Protein 5J98 (pdb70)

CATH classification: 2.60.120.20

Radius of gyration: 30.71 Å; Cα contacts (8 Å, |Δi|>4): 2335; chains: 3; bounding box: 69×104×87 Å

Foldseek 3Di:
DPVPDDPPDDDPDDDDDDCQQCCNPDVDHDDDLQVVLFDKDFQDKDFDAPVQADPDCQQWFFKWAWAFQLGFDDDDDPVCPCCLQVNGDSRNQVLQQFWWKAWWKKKKKAKPQDQFKKKKFFFQLFGDLHRDMDGHPRDDPVRGDDDPPTDMDIGGVVVPRMDIDIQTADAPDDTATHPDDSPDDPCVVNSGGRHTRGIMTMTTDDDDHGDRSGMMIIMMMGTDPGMDRDGGDHHDDDDDSCVRDDCVVVDD/DPDPPPDDWDWDDAQHDIDTFDDDAWEWEQDDDDDDDCLCVVDVFDWDDDRSQFQDKAWFDKFKDFLVQFDQLRWSDKDQPPVCRLQVDADPVLFGAQPPRSNSNVLLFFFWKDFKKKKKKFWDADQFKWFKKKKFWDFLLLPDPCSVVCSHVVNRVPGIITMATNNRRHMYMYIYGQDDPDSIFGSAFDDADDPPDGDTDDGRRRTIITMHTNTRIGGDPDDPTDRMIMMIMIMGTDGMIGHHGHHSVPGGHDNDDDDD/DDDDDVPDDDDDDDDDADDPPDDDDDDHDDDDPDPDPDPDDDDDDPVDDDDPVPLQSQQQDKDWWAKDKAFQPPPPQQDFWHWDDKFFDDQQGPQVGFDWDDDAQFDIDTRTGRSNQVQLQFFWKFAWKKKKKFKQDAQQKKFKKKKAKFFQDGDCPVPIPVVRVVHDIDMDIPRRDGMDIDTDGTDDPDDIDGAAFHAPPRPSHDGGGIMMTMGTHGGMDGDPVGHRMMMMIIMMGGDPTIDGDGGDDRSDDDVPPRHDDADPVQKKWFDPPLDQWWWFFACVQVHGFFIFIASDDPHPRATFIDDGDPVADQLWWKFWNDDWFKDWWWAPQDPPDRQTGDTDIAIWTIWAWDDDPPTITIATFGPDPSSVVLRSVLSVCVVVVHDSVVSVRSTITGDDMGDTTPIMIMIGIDHDD

Structure (mmCIF, N/CA/C/O backbone):
data_5J98
#
_entry.id   5J98
#
_cell.length_a   340.042
_cell.length_b   396.848
_cell.length_c   431.697
_cell.angle_alpha   90.00
_cell.angle_beta   90.00
_cell.angle_gamma   90.00
#
_symmetry.space_group_name_H-M   'I 2 2 2'
#
loop_
_entity.id
_entity.type
_entity.pdbx_description
1 polymer VP1
2 polymer VP2
3 polymer VP3
4 water water
#
loop_
_atom_site.group_PDB
_atom_site.id
_atom_site.type_symbol
_atom_site.label_atom_id
_atom_site.label_alt_id
_atom_site.label_comp_id
_atom_site.label_asym_id
_atom_site.label_entity_id
_atom_site.label_seq_id
_atom_site.pdbx_PDB_ins_code
_atom_site.Cartn_x
_atom_site.Cartn_y
_atom_site.Cartn_z
_atom_site.occupancy
_atom_site.B_iso_or_equiv
_atom_site.auth_seq_id
_atom_site.auth_comp_id
_atom_site.auth_asym_id
_atom_site.auth_atom_id
_atom_site.pdbx_PDB_model_num
ATOM 1 N N . MET A 1 1 ? 85.548 53.066 -67.865 1.00 24.39 1 MET A N 1
ATOM 2 C CA . MET A 1 1 ? 86.988 52.841 -67.885 1.00 24.63 1 MET A CA 1
ATOM 3 C C . MET A 1 1 ? 87.515 52.905 -69.315 1.00 23.37 1 MET A C 1
ATOM 4 O O . MET A 1 1 ? 87.147 52.088 -70.162 1.00 24.38 1 MET A O 1
ATOM 9 N N . GLU A 1 2 ? 88.386 53.880 -69.559 1.00 21.36 2 GLU A N 1
ATOM 10 C CA . GLU A 1 2 ? 88.745 54.308 -70.909 1.00 19.70 2 GLU A CA 1
ATOM 11 C C . GLU A 1 2 ? 89.257 53.205 -71.836 1.00 18.46 2 GLU A C 1
ATOM 12 O O . GLU A 1 2 ? 88.937 53.204 -73.024 1.00 19.63 2 GLU A O 1
ATOM 18 N N . ARG A 1 3 ? 90.042 52.274 -71.306 1.00 17.11 3 ARG A N 1
ATOM 19 C CA . ARG A 1 3 ? 90.655 51.239 -72.136 1.00 15.39 3 ARG A CA 1
ATOM 20 C C . ARG A 1 3 ? 89.604 50.415 -72.884 1.00 15.08 3 ARG A C 1
ATOM 21 O O . ARG A 1 3 ? 89.860 49.915 -73.982 1.00 16.32 3 ARG A O 1
ATOM 29 N N . THR A 1 4 ? 88.429 50.267 -72.278 1.00 14.74 4 THR A N 1
ATOM 30 C CA . THR A 1 4 ? 87.343 49.506 -72.886 1.00 13.58 4 THR A CA 1
ATOM 31 C C . THR A 1 4 ? 86.126 50.382 -73.172 1.00 14.28 4 THR A C 1
ATOM 32 O O . THR A 1 4 ? 85.028 49.877 -73.376 1.00 14.75 4 THR A O 1
ATOM 36 N N . PHE A 1 5 ? 86.328 51.693 -73.158 1.00 14.48 5 PHE A N 1
ATOM 37 C CA . PHE A 1 5 ? 85.244 52.655 -73.336 1.00 13.39 5 PHE A CA 1
ATOM 38 C C . PHE A 1 5 ? 84.690 52.655 -74.763 1.00 14.19 5 PHE A C 1
ATOM 39 O O . PHE A 1 5 ? 85.415 52.943 -75.713 1.00 15.38 5 PHE A O 1
ATOM 47 N N . THR A 1 6 ? 83.404 52.341 -74.913 1.00 14.19 6 THR A N 1
ATOM 48 C CA . THR A 1 6 ? 82.778 52.327 -76.236 1.00 13.25 6 THR A CA 1
ATOM 49 C C . THR A 1 6 ? 81.477 53.129 -76.268 1.00 13.08 6 THR A C 1
ATOM 50 O O . THR A 1 6 ? 80.396 52.585 -76.046 1.00 13.43 6 THR A O 1
ATOM 54 N N . PRO A 1 7 ? 81.584 54.434 -76.546 1.00 12.66 7 PRO A N 1
ATOM 55 C CA . PRO A 1 7 ? 80.456 55.367 -76.588 1.00 12.88 7 PRO A CA 1
ATOM 56 C C . PRO A 1 7 ? 79.749 55.376 -77.942 1.00 13.91 7 PRO A C 1
ATOM 57 O O . PRO A 1 7 ? 80.378 55.047 -78.951 1.00 15.02 7 PRO A O 1
ATOM 61 N N . ASN A 1 8 ? 78.468 55.737 -77.952 1.00 14.05 8 ASN A N 1
ATOM 62 C CA . ASN A 1 8 ? 77.689 55.876 -79.185 1.00 13.58 8 ASN A CA 1
ATOM 63 C C . ASN A 1 8 ? 77.808 54.687 -80.134 1.00 14.07 8 ASN A C 1
ATOM 64 O O . ASN A 1 8 ? 78.192 54.846 -81.293 1.00 15.18 8 ASN A O 1
ATOM 69 N N . VAL A 1 9 ? 77.484 53.497 -79.639 1.00 15.12 9 VAL A N 1
ATOM 70 C CA . VAL A 1 9 ? 77.604 52.284 -80.438 1.00 15.11 9 VAL A CA 1
ATOM 71 C C . VAL A 1 9 ? 76.632 52.284 -81.611 1.00 16.03 9 VAL A C 1
ATOM 72 O O . VAL A 1 9 ? 75.456 52.617 -81.465 1.00 16.66 9 VAL A O 1
ATOM 76 N N . MET A 1 10 ? 77.140 51.909 -82.781 1.00 15.87 10 MET A N 1
ATOM 77 C CA . MET A 1 10 ? 76.313 51.755 -83.965 1.00 14.69 10 MET A CA 1
ATOM 78 C C . MET A 1 10 ? 76.533 50.368 -84.555 1.00 15.01 10 MET A C 1
ATOM 79 O O . MET A 1 10 ? 77.553 50.108 -85.199 1.00 15.61 10 MET A O 1
ATOM 84 N N . GLN A 1 11 ? 75.572 49.481 -84.320 1.00 15.15 11 GLN A N 1
ATOM 85 C CA . GLN A 1 11 ? 75.711 48.073 -84.664 1.00 14.93 11 GLN A CA 1
ATOM 86 C C . GLN A 1 11 ? 74.596 47.608 -85.602 1.00 15.57 11 GLN A C 1
ATOM 87 O O . GLN A 1 11 ? 73.456 47.426 -85.178 1.00 16.14 11 GLN A O 1
ATOM 93 N N . PRO A 1 12 ? 74.934 47.407 -86.885 1.00 15.36 12 PRO A N 1
ATOM 94 C CA . PRO A 1 12 ? 73.973 47.067 -87.941 1.00 15.02 12 PRO A CA 1
ATOM 95 C C . PRO A 1 12 ? 73.331 45.691 -87.790 1.00 16.15 12 PRO A C 1
ATOM 96 O O . PRO A 1 12 ? 72.167 45.527 -88.153 1.00 17.47 12 PRO A O 1
ATOM 100 N N . THR A 1 13 ? 74.075 44.721 -87.268 1.00 16.65 13 THR A N 1
ATOM 101 C CA . THR A 1 13 ? 73.569 43.355 -87.143 1.00 16.97 13 THR A CA 1
ATOM 102 C C . THR A 1 13 ? 73.654 42.867 -85.703 1.00 16.87 13 THR A C 1
ATOM 103 O O . THR A 1 13 ? 74.366 43.457 -84.893 1.00 18.94 13 THR A O 1
ATOM 107 N N . PRO A 1 14 ? 72.920 41.787 -85.373 1.00 15.88 14 PRO A N 1
ATOM 108 C CA . PRO A 1 14 ? 73.123 41.178 -84.054 1.00 15.31 14 PRO A CA 1
ATOM 109 C C . PRO A 1 14 ? 74.493 40.517 -83.945 1.00 14.94 14 PRO A C 1
ATOM 110 O O . PRO A 1 14 ? 75.204 40.415 -84.945 1.00 16.06 14 PRO A O 1
ATOM 114 N N . LEU A 1 15 ? 74.857 40.080 -82.745 1.00 13.73 15 LEU A N 1
ATOM 115 C CA . LEU A 1 15 ? 76.137 39.411 -82.540 1.00 12.65 15 LEU A CA 1
ATOM 116 C C . LEU A 1 15 ? 76.170 38.037 -83.195 1.00 13.36 15 LEU A C 1
ATOM 117 O O . LEU A 1 15 ? 75.133 37.476 -83.554 1.00 13.91 15 LEU A O 1
ATOM 122 N N . LEU A 1 16 ? 77.376 37.500 -83.338 1.00 13.15 16 LEU A N 1
ATOM 123 C CA . LEU A 1 16 ? 77.571 36.186 -83.930 1.00 12.86 16 LEU A CA 1
ATOM 124 C C . LEU A 1 16 ? 77.430 35.129 -82.841 1.00 13.85 16 LEU A C 1
ATOM 125 O O . LEU A 1 16 ? 78.047 35.248 -81.783 1.00 15.28 16 LEU A O 1
ATOM 130 N N . PRO A 1 17 ? 76.602 34.102 -83.091 1.00 13.69 17 PRO A N 1
ATOM 131 C CA . PRO A 1 17 ? 76.384 33.024 -82.119 1.00 13.36 17 PRO A CA 1
ATOM 132 C C . PRO A 1 17 ? 77.691 32.353 -81.709 1.00 14.91 17 PRO A C 1
ATOM 133 O O . PRO A 1 17 ? 78.596 32.238 -82.531 1.00 16.76 17 PRO A O 1
ATOM 137 N N . THR A 1 18 ? 77.784 31.928 -80.453 1.00 15.44 18 THR A N 1
ATOM 138 C CA . THR A 1 18 ? 79.044 31.433 -79.904 1.00 15.76 18 THR A CA 1
ATOM 139 C C . THR A 1 18 ? 79.383 30.001 -80.319 1.00 16.58 18 THR A C 1
ATOM 140 O O . THR A 1 18 ? 78.517 29.235 -80.741 1.00 16.77 18 THR A O 1
ATOM 144 N N . THR A 1 19 ? 80.663 29.656 -80.198 1.00 16.75 19 THR A N 1
ATOM 145 C CA . THR A 1 19 ? 81.121 28.280 -80.346 1.00 16.67 19 THR A CA 1
ATOM 146 C C . THR A 1 19 ? 81.846 27.828 -79.085 1.00 17.92 19 THR A C 1
ATOM 147 O O . THR A 1 19 ? 82.512 26.794 -79.087 1.00 19.16 19 THR A O 1
ATOM 151 N N . ASN A 1 20 ? 81.717 28.618 -78.020 1.00 18.32 20 ASN A N 1
ATOM 152 C CA . ASN A 1 20 ? 82.415 28.365 -76.759 1.00 18.33 20 ASN A CA 1
ATOM 153 C C . ASN A 1 20 ? 83.919 28.271 -76.948 1.00 18.62 20 ASN A C 1
ATOM 154 O O . ASN A 1 20 ? 84.550 27.313 -76.496 1.00 19.61 20 ASN A O 1
ATOM 159 N N . ASP A 1 21 ? 84.481 29.267 -77.627 1.00 18.57 21 ASP A N 1
ATOM 160 C CA . ASP A 1 21 ? 85.922 29.365 -77.851 1.00 17.85 21 ASP A CA 1
ATOM 161 C C . ASP A 1 21 ? 86.459 28.149 -78.599 1.00 16.81 21 ASP A C 1
ATOM 162 O O . ASP A 1 21 ? 87.558 27.666 -78.320 1.00 17.82 21 ASP A O 1
ATOM 167 N N . GLY A 1 22 ? 85.668 27.656 -79.549 1.00 16.55 22 GLY A N 1
ATOM 168 C CA . GLY A 1 22 ? 86.095 26.570 -80.411 1.00 15.34 22 GLY A CA 1
ATOM 169 C C . GLY A 1 22 ? 85.618 25.193 -79.996 1.00 14.57 22 GLY A C 1
ATOM 170 O O . GLY A 1 22 ? 85.843 24.218 -80.710 1.00 14.96 22 GLY A O 1
ATOM 171 N N . ARG A 1 23 ? 84.957 25.112 -78.846 1.00 14.52 23 ARG A N 1
ATOM 172 C CA . ARG A 1 23 ? 84.548 23.828 -78.286 1.00 14.19 23 ARG A CA 1
ATOM 173 C C . ARG A 1 23 ? 83.419 23.172 -79.085 1.00 14.44 23 ARG A C 1
ATOM 174 O O . ARG A 1 23 ? 83.216 21.960 -79.006 1.00 15.49 23 ARG A O 1
ATOM 182 N N . VAL A 1 24 ? 82.686 23.966 -79.857 1.00 13.97 24 VAL A N 1
ATOM 183 C CA . VAL A 1 24 ? 81.579 23.428 -80.638 1.00 12.79 24 VAL A CA 1
ATOM 184 C C . VAL A 1 24 ? 82.077 22.763 -81.922 1.00 13.70 24 VAL A C 1
ATOM 185 O O . VAL A 1 24 ? 81.639 21.666 -82.272 1.00 14.80 24 VAL A O 1
ATOM 189 N N . THR A 1 25 ? 83.013 23.417 -82.601 1.00 14.02 25 THR A N 1
ATOM 190 C CA . THR A 1 25 ? 83.522 22.917 -83.876 1.00 13.37 25 THR A CA 1
ATOM 191 C C . THR A 1 25 ? 84.704 21.967 -83.696 1.00 13.94 25 THR A C 1
ATOM 192 O O . THR A 1 25 ? 84.712 20.863 -84.239 1.00 15.58 25 THR A O 1
ATOM 196 N N . PHE A 1 26 ? 85.699 22.400 -82.931 1.00 13.87 26 PHE A N 1
ATOM 197 C CA . PHE A 1 26 ? 86.780 21.515 -82.522 1.00 13.49 26 PHE A CA 1
ATOM 198 C C . PHE A 1 26 ? 86.434 21.021 -81.125 1.00 14.79 26 PHE A C 1
ATOM 199 O O . PHE A 1 26 ? 85.507 21.535 -80.504 1.00 19.23 26 PHE A O 1
ATOM 207 N N . GLY A 1 27 ? 87.147 20.023 -80.625 1.00 13.62 27 GLY A N 1
ATOM 208 C CA . GLY A 1 27 ? 86.769 19.443 -79.347 1.00 13.23 27 GLY A CA 1
ATOM 209 C C . GLY A 1 27 ? 87.273 20.152 -78.103 1.00 12.77 27 GLY A C 1
ATOM 210 O O . GLY A 1 27 ? 87.109 19.653 -76.989 1.00 12.73 27 GLY A O 1
ATOM 211 N N . GLU A 1 28 ? 87.875 21.320 -78.273 1.00 12.38 28 GLU A N 1
ATOM 212 C CA . GLU A 1 28 ? 88.541 21.979 -77.158 1.00 12.40 28 GLU A CA 1
ATOM 213 C C . GLU A 1 28 ? 88.362 23.490 -77.173 1.00 12.54 28 GLU A C 1
ATOM 214 O O . GLU A 1 28 ? 88.010 24.079 -78.195 1.00 13.36 28 GLU A O 1
ATOM 220 N N . ALA A 1 29 ? 88.604 24.109 -76.020 1.00 12.88 29 ALA A N 1
ATOM 221 C CA . ALA A 1 29 ? 88.373 25.536 -75.852 1.00 12.64 29 ALA A CA 1
ATOM 222 C C . ALA A 1 29 ? 89.677 26.322 -75.877 1.00 13.34 29 ALA A C 1
ATOM 223 O O . ALA A 1 29 ? 90.738 25.807 -75.526 1.00 14.73 29 ALA A O 1
ATOM 225 N N . PHE A 1 30 ? 89.584 27.572 -76.314 1.00 13.35 30 PHE A N 1
ATOM 226 C CA . PHE A 1 30 ? 90.745 28.441 -76.424 1.00 12.77 30 PHE A CA 1
ATOM 227 C C . PHE A 1 30 ? 90.381 29.831 -75.922 1.00 14.27 30 PHE A C 1
ATOM 228 O O . PHE A 1 30 ? 89.990 30.704 -76.698 1.00 15.26 30 PHE A O 1
ATOM 236 N N . ASN A 1 31 ? 90.501 30.027 -74.616 1.00 14.74 31 ASN A N 1
ATOM 237 C CA . ASN A 1 31 ? 89.999 31.235 -73.984 1.00 15.94 31 ASN A CA 1
ATOM 238 C C . ASN A 1 31 ? 91.020 31.931 -73.097 1.00 16.38 31 ASN A C 1
ATOM 239 O O . ASN A 1 31 ? 90.807 33.063 -72.665 1.00 17.50 31 ASN A O 1
ATOM 244 N N . ASP A 1 32 ? 92.126 31.249 -72.819 1.00 16.31 32 ASP A N 1
ATOM 245 C CA . ASP A 1 32 ? 93.111 31.764 -71.879 1.00 16.42 32 ASP A CA 1
ATOM 246 C C . ASP A 1 32 ? 94.527 31.631 -72.438 1.00 15.94 32 ASP A C 1
ATOM 247 O O . ASP A 1 32 ? 94.911 30.564 -72.915 1.00 17.06 32 ASP A O 1
ATOM 252 N N . LEU A 1 33 ? 95.302 32.711 -72.378 1.00 14.50 33 LEU A N 1
ATOM 253 C CA . LEU A 1 33 ? 96.691 32.671 -72.833 1.00 13.12 33 LEU A CA 1
ATOM 254 C C . LEU A 1 33 ? 97.548 31.786 -71.930 1.00 14.14 33 LEU A C 1
ATOM 255 O O . LEU A 1 33 ? 98.575 31.257 -72.355 1.00 14.87 33 LEU A O 1
ATOM 260 N N . LYS A 1 34 ? 97.119 31.640 -70.682 1.00 14.96 34 LYS A N 1
ATOM 261 C CA . LYS A 1 34 ? 97.827 30.834 -69.696 1.00 15.04 34 LYS A CA 1
ATOM 262 C C . LYS A 1 34 ? 97.924 29.377 -70.152 1.00 14.76 34 LYS A C 1
ATOM 263 O O . LYS A 1 34 ? 98.897 28.687 -69.850 1.00 16.15 34 LYS A O 1
ATOM 269 N N . ASP A 1 35 ? 96.905 28.915 -70.875 1.00 14.63 35 ASP A N 1
ATOM 270 C CA . ASP A 1 35 ? 96.880 27.548 -71.390 1.00 13.36 35 ASP A CA 1
ATOM 271 C C . ASP A 1 35 ? 97.936 27.336 -72.466 1.00 12.73 35 ASP A C 1
ATOM 272 O O . ASP A 1 35 ? 98.578 26.288 -72.523 1.00 13.07 35 ASP A O 1
ATOM 277 N N . LEU A 1 36 ? 98.108 28.344 -73.317 1.00 11.99 36 LEU A N 1
ATOM 278 C CA . LEU A 1 36 ? 99.089 28.283 -74.393 1.00 10.73 36 LEU A CA 1
ATOM 279 C C . LEU A 1 36 ? 100.505 28.358 -73.829 1.00 10.73 36 LEU A C 1
ATOM 280 O O . LEU A 1 36 ? 101.426 27.722 -74.342 1.00 12.82 36 LEU A O 1
ATOM 285 N N . ALA A 1 37 ? 100.663 29.123 -72.754 1.00 10.58 37 ALA A N 1
ATOM 286 C CA . ALA A 1 37 ? 101.956 29.279 -72.099 1.00 8.60 37 ALA A CA 1
ATOM 287 C C . ALA A 1 37 ? 102.366 28.005 -71.370 1.00 9.30 37 ALA A C 1
ATOM 288 O O . ALA A 1 37 ? 103.473 27.913 -70.843 1.00 9.35 37 ALA A O 1
ATOM 290 N N . ARG A 1 38 ? 101.458 27.033 -71.327 1.00 9.44 38 ARG A N 1
ATOM 291 C CA . ARG A 1 38 ? 101.739 25.746 -70.705 1.00 9.73 38 ARG A CA 1
ATOM 292 C C . ARG A 1 38 ? 102.089 24.697 -71.757 1.00 10.56 38 ARG A C 1
ATOM 293 O O . ARG A 1 38 ? 102.360 23.539 -71.433 1.00 11.66 38 ARG A O 1
ATOM 301 N N . ARG A 1 39 ? 102.080 25.113 -73.018 1.00 10.07 39 ARG A N 1
ATOM 302 C CA . ARG A 1 39 ? 102.606 24.294 -74.102 1.00 9.07 39 ARG A CA 1
ATOM 303 C C . ARG A 1 39 ? 104.074 24.636 -74.320 1.00 10.18 39 ARG A C 1
ATOM 304 O O . ARG A 1 39 ? 104.414 25.783 -74.613 1.00 11.11 39 ARG A O 1
ATOM 312 N N . TYR A 1 40 ? 104.939 23.639 -74.161 1.00 10.51 40 TYR A N 1
ATOM 313 C CA . TYR A 1 40 ? 106.384 23.847 -74.192 1.00 9.77 40 TYR A CA 1
ATOM 314 C C . TYR A 1 40 ? 106.884 24.532 -75.457 1.00 10.27 40 TYR A C 1
ATOM 315 O O . TYR A 1 40 ? 106.340 24.346 -76.544 1.00 11.12 40 TYR A O 1
ATOM 324 N N . GLN A 1 41 ? 107.935 25.326 -75.295 1.00 10.41 41 GLN A N 1
ATOM 325 C CA . GLN A 1 41 ? 108.637 25.921 -76.421 1.00 10.47 41 GLN A CA 1
ATOM 326 C C . GLN A 1 41 ? 110.135 25.909 -76.161 1.00 10.89 41 GLN A C 1
ATOM 327 O O . GLN A 1 41 ? 110.572 25.662 -75.038 1.00 11.67 41 GLN A O 1
ATOM 333 N N . LEU A 1 42 ? 110.919 26.189 -77.195 1.00 11.12 42 LEU A N 1
ATOM 334 C CA . LEU A 1 42 ? 112.367 26.216 -77.051 1.00 10.69 42 LEU A CA 1
ATOM 335 C C . LEU A 1 42 ? 112.800 27.406 -76.202 1.00 11.65 42 LEU A C 1
ATOM 336 O O . LEU A 1 42 ? 112.371 28.534 -76.437 1.00 13.35 42 LEU A O 1
ATOM 341 N N . TYR A 1 43 ? 113.647 27.148 -75.210 1.00 11.92 43 TYR A N 1
ATOM 342 C CA . TYR A 1 43 ? 114.166 28.209 -74.356 1.00 11.30 43 TYR A CA 1
ATOM 343 C C . TYR A 1 43 ? 115.575 28.568 -74.809 1.00 12.21 43 TYR A C 1
ATOM 344 O O . TYR A 1 43 ? 115.894 29.734 -75.044 1.00 13.71 43 TYR A O 1
ATOM 353 N N . TRP A 1 44 ? 116.416 27.551 -74.928 1.00 11.68 44 TRP A N 1
ATOM 354 C CA . TRP A 1 44 ? 117.770 27.720 -75.430 1.00 11.59 44 TRP A CA 1
ATOM 355 C C . TRP A 1 44 ? 118.258 26.395 -75.988 1.00 11.56 44 TRP A C 1
ATOM 356 O O . TRP A 1 44 ? 117.840 25.327 -75.535 1.00 12.71 44 TRP A O 1
ATOM 367 N N . GLU A 1 45 ? 119.148 26.465 -76.966 1.00 12.66 45 GLU A N 1
ATOM 368 C CA . GLU A 1 45 ? 119.722 25.271 -77.558 1.00 13.20 45 GLU A CA 1
ATOM 369 C C . GLU A 1 45 ? 121.101 25.588 -78.102 1.00 13.72 45 GLU A C 1
ATOM 370 O O . GLU A 1 45 ? 121.302 26.620 -78.740 1.00 15.00 45 GLU A O 1
ATOM 376 N N . GLY A 1 46 ? 122.051 24.700 -77.845 1.00 13.52 46 GLY A N 1
ATOM 377 C CA . GLY A 1 46 ? 123.409 24.911 -78.303 1.00 14.69 46 GLY A CA 1
ATOM 378 C C . GLY A 1 46 ? 124.205 23.627 -78.379 1.00 15.81 46 GLY A C 1
ATOM 379 O O . GLY A 1 46 ? 123.838 22.616 -77.776 1.00 15.69 46 GLY A O 1
ATOM 380 N N . THR A 1 47 ? 125.308 23.680 -79.118 1.00 16.97 47 THR A N 1
ATOM 381 C CA . THR A 1 47 ? 126.229 22.559 -79.213 1.00 18.36 47 THR A CA 1
ATOM 382 C C . THR A 1 47 ? 127.488 22.850 -78.412 1.00 19.07 47 THR A C 1
ATOM 383 O O . THR A 1 47 ? 128.036 23.950 -78.481 1.00 20.15 47 THR A O 1
ATOM 387 N N . ILE A 1 48 ? 127.939 21.869 -77.642 1.00 19.52 48 ILE A N 1
ATOM 388 C CA . ILE A 1 48 ? 129.140 22.035 -76.841 1.00 19.81 48 ILE A CA 1
ATOM 389 C C . ILE A 1 48 ? 130.204 21.026 -77.253 1.00 20.59 48 ILE A C 1
ATOM 390 O O . ILE A 1 48 ? 129.935 19.830 -77.367 1.00 20.70 48 ILE A O 1
ATOM 395 N N . LEU A 1 49 ? 131.416 21.525 -77.469 1.00 21.67 49 LEU A N 1
ATOM 396 C CA . LEU A 1 49 ? 132.548 20.690 -77.833 1.00 23.06 49 LEU A CA 1
ATOM 397 C C . LEU A 1 49 ? 133.516 20.649 -76.663 1.00 24.96 49 LEU A C 1
ATOM 398 O O . LEU A 1 49 ? 133.378 21.428 -75.721 1.00 26.05 49 LEU A O 1
ATOM 403 N N . GLU A 1 50 ? 134.483 19.737 -76.709 1.00 26.64 50 GLU A N 1
ATOM 404 C CA . GLU A 1 50 ? 135.494 19.643 -75.658 1.00 28.70 50 GLU A CA 1
ATOM 405 C C . GLU A 1 50 ? 136.230 20.972 -75.485 1.00 28.14 50 GLU A C 1
ATOM 406 O O . GLU A 1 50 ? 136.609 21.343 -74.375 1.00 29.03 50 GLU A O 1
ATOM 412 N N . GLY A 1 51 ? 136.420 21.687 -76.589 1.00 27.24 51 GLY A N 1
ATOM 413 C CA . GLY A 1 51 ? 137.109 22.964 -76.570 1.00 26.23 51 GLY A CA 1
ATOM 414 C C . GLY A 1 51 ? 136.384 24.078 -75.834 1.00 26.10 51 GLY A C 1
ATOM 415 O O . GLY A 1 51 ? 136.987 25.098 -75.505 1.00 26.13 51 GLY A O 1
ATOM 416 N N . ASN A 1 52 ? 135.091 23.892 -75.576 1.00 25.83 52 ASN A N 1
ATOM 417 C CA . ASN A 1 52 ? 134.308 24.889 -74.852 1.00 25.04 52 ASN A CA 1
ATOM 418 C C . ASN A 1 52 ? 134.406 24.687 -73.349 1.00 24.87 52 ASN A C 1
ATOM 419 O O . ASN A 1 52 ? 134.075 25.579 -72.566 1.00 24.93 52 ASN A O 1
ATOM 424 N N . LEU A 1 53 ? 134.855 23.504 -72.950 1.00 24.58 53 LEU A N 1
ATOM 425 C CA . LEU A 1 53 ? 134.950 23.168 -71.538 1.00 24.58 53 LEU A CA 1
ATOM 426 C C . LEU A 1 53 ? 136.361 23.387 -71.020 1.00 25.19 53 LEU A C 1
ATOM 427 O O . LEU A 1 53 ? 137.285 23.635 -71.794 1.00 26.17 53 LEU A O 1
ATOM 432 N N . ARG A 1 54 ? 136.517 23.293 -69.705 1.00 25.34 54 ARG A N 1
ATOM 433 C CA . ARG A 1 54 ? 137.822 23.436 -69.079 1.00 25.44 54 ARG A CA 1
ATOM 434 C C . ARG A 1 54 ? 138.758 22.329 -69.555 1.00 26.07 54 ARG A C 1
ATOM 435 O O . ARG A 1 54 ? 138.313 21.220 -69.859 1.00 25.98 54 ARG A O 1
ATOM 443 N N . ALA A 1 55 ? 140.049 22.652 -69.627 1.00 26.35 55 ALA A N 1
ATOM 444 C CA . ALA A 1 55 ? 141.075 21.710 -70.069 1.00 25.97 55 ALA A CA 1
ATOM 445 C C . ALA A 1 55 ? 140.968 20.406 -69.292 1.00 25.77 55 ALA A C 1
ATOM 446 O O . ALA A 1 55 ? 140.882 19.325 -69.873 1.00 25.92 55 ALA A O 1
ATOM 448 N N . ILE A 1 56 ? 140.985 20.521 -67.972 1.00 25.13 56 ILE A N 1
ATOM 449 C CA . ILE A 1 56 ? 140.690 19.392 -67.104 1.00 24.44 56 ILE A CA 1
ATOM 450 C C . ILE A 1 56 ? 139.240 19.479 -66.619 1.00 24.63 56 ILE A C 1
ATOM 451 O O . ILE A 1 56 ? 138.911 20.289 -65.753 1.00 24.76 56 ILE A O 1
ATOM 456 N N . ARG A 1 57 ? 138.380 18.642 -67.195 1.00 24.46 57 ARG A N 1
ATOM 457 C CA . ARG A 1 57 ? 136.940 18.693 -66.945 1.00 24.31 57 ARG A CA 1
ATOM 458 C C . ARG A 1 57 ? 136.567 17.891 -65.705 1.00 25.32 57 ARG A C 1
ATOM 459 O O . ARG A 1 57 ? 136.269 16.696 -65.788 1.00 29.29 57 ARG A O 1
ATOM 467 N N . ARG A 1 58 ? 136.596 18.547 -64.550 1.00 23.26 58 ARG A N 1
ATOM 468 C CA . ARG A 1 58 ? 136.359 17.855 -63.289 1.00 21.56 58 ARG A CA 1
ATOM 469 C C . ARG A 1 58 ? 134.875 17.854 -62.953 1.00 20.89 58 ARG A C 1
ATOM 470 O O . ARG A 1 58 ? 134.452 18.471 -61.975 1.00 20.95 58 ARG A O 1
ATOM 478 N N . ASN A 1 59 ? 134.100 17.150 -63.775 1.00 19.93 59 ASN A N 1
ATOM 479 C CA . ASN A 1 59 ? 132.644 17.110 -63.664 1.00 18.23 59 ASN A CA 1
ATOM 480 C C . ASN A 1 59 ? 132.047 18.516 -63.630 1.00 17.45 59 ASN A C 1
ATOM 481 O O . ASN A 1 59 ? 131.065 18.776 -62.932 1.00 17.46 59 ASN A O 1
ATOM 486 N N . SER A 1 60 ? 132.669 19.420 -64.382 1.00 16.79 60 SER A N 1
ATOM 487 C CA . SER A 1 60 ? 132.276 20.824 -64.402 1.00 16.21 60 SER A CA 1
ATOM 488 C C . SER A 1 60 ? 131.016 21.046 -65.229 1.00 16.07 60 SER A C 1
ATOM 489 O O . SER A 1 60 ? 130.593 20.173 -65.987 1.00 16.42 60 SER A O 1
ATOM 492 N N . ALA A 1 61 ? 130.427 22.227 -65.082 1.00 15.68 61 ALA A N 1
ATOM 493 C CA . ALA A 1 61 ? 129.155 22.535 -65.725 1.00 14.84 61 ALA A CA 1
ATOM 494 C C . ALA A 1 61 ? 129.305 22.757 -67.229 1.00 14.58 61 ALA A C 1
ATOM 495 O O . ALA A 1 61 ? 130.345 23.215 -67.700 1.00 15.93 61 ALA A O 1
ATOM 497 N N . LEU A 1 62 ? 128.253 22.424 -67.971 1.00 13.69 62 LEU A N 1
ATOM 498 C CA . LEU A 1 62 ? 128.217 22.622 -69.416 1.00 12.51 62 LEU A CA 1
ATOM 499 C C . LEU A 1 62 ? 127.538 23.943 -69.759 1.00 13.32 62 LEU A C 1
ATOM 500 O O . LEU A 1 62 ? 128.003 24.694 -70.614 1.00 14.05 62 LEU A O 1
ATOM 505 N N . VAL A 1 63 ? 126.427 24.216 -69.084 1.00 13.44 63 VAL A N 1
ATOM 506 C CA . VAL A 1 63 ? 125.657 25.426 -69.327 1.00 12.79 63 VAL A CA 1
ATOM 507 C C . VAL A 1 63 ? 125.235 26.091 -68.024 1.00 12.59 63 VAL A C 1
ATOM 508 O O . VAL A 1 63 ? 124.767 25.421 -67.104 1.00 12.98 63 VAL A O 1
ATOM 512 N N . GLN A 1 64 ? 125.423 27.405 -67.942 1.00 12.39 64 GLN A N 1
ATOM 513 C CA . GLN A 1 64 ? 124.828 28.202 -66.880 1.00 11.98 64 GLN A CA 1
ATOM 514 C C . GLN A 1 64 ? 123.627 28.910 -67.483 1.00 12.56 64 GLN A C 1
ATOM 515 O O . GLN A 1 64 ? 123.779 29.778 -68.341 1.00 13.38 64 GLN A O 1
ATOM 521 N N . LEU A 1 65 ? 122.433 28.529 -67.052 1.00 13.51 65 LEU A N 1
ATOM 522 C CA . LEU A 1 65 ? 121.225 29.005 -67.706 1.00 13.54 65 LEU A CA 1
ATOM 523 C C . LEU A 1 65 ? 120.377 29.883 -66.801 1.00 13.82 65 LEU A C 1
ATOM 524 O O . LEU A 1 65 ? 119.849 29.418 -65.796 1.00 14.66 65 LEU A O 1
ATOM 529 N N . PRO A 1 66 ? 120.267 31.172 -67.147 1.00 13.78 66 PRO A N 1
ATOM 530 C CA . PRO A 1 66 ? 119.371 32.095 -66.447 1.00 13.36 66 PRO A CA 1
ATOM 531 C C . PRO A 1 66 ? 117.915 31.733 -66.731 1.00 14.40 66 PRO A C 1
ATOM 532 O O . PRO A 1 66 ? 117.605 31.333 -67.851 1.00 15.71 66 PRO A O 1
ATOM 536 N N . LEU A 1 67 ? 117.042 31.859 -65.739 1.00 13.68 67 LEU A N 1
ATOM 537 C CA . LEU A 1 67 ? 115.644 31.477 -65.916 1.00 11.59 67 LEU A CA 1
ATOM 538 C C . LEU A 1 67 ? 114.698 32.676 -65.902 1.00 11.23 67 LEU A C 1
ATOM 539 O O . LEU A 1 67 ? 114.434 33.270 -64.855 1.00 12.19 67 LEU A O 1
ATOM 544 N N . TYR A 1 68 ? 114.199 33.016 -67.085 1.00 11.05 68 TYR A N 1
ATOM 545 C CA . TYR A 1 68 ? 113.247 34.103 -67.263 1.00 9.95 68 TYR A CA 1
ATOM 546 C C . TYR A 1 68 ? 111.954 33.571 -67.868 1.00 10.97 68 TYR A C 1
ATOM 547 O O . TYR A 1 68 ? 111.991 32.817 -68.841 1.00 12.18 68 TYR A O 1
ATOM 556 N N . PRO A 1 69 ? 110.803 33.931 -67.277 1.00 10.74 69 PRO A N 1
ATOM 557 C CA . PRO A 1 69 ? 109.525 33.516 -67.864 1.00 9.98 69 PRO A CA 1
ATOM 558 C C . PRO A 1 69 ? 109.354 34.072 -69.277 1.00 10.76 69 PRO A C 1
ATOM 559 O O . PRO A 1 69 ? 108.749 33.422 -70.130 1.00 11.19 69 PRO A O 1
ATOM 563 N N . HIS A 1 70 ? 109.896 35.263 -69.516 1.00 11.07 70 HIS A N 1
ATOM 564 C CA . HIS A 1 70 ? 109.806 35.895 -70.830 1.00 10.08 70 HIS A CA 1
ATOM 565 C C . HIS A 1 70 ? 110.927 35.450 -71.769 1.00 11.11 70 HIS A C 1
ATOM 566 O O . HIS A 1 70 ? 111.102 36.018 -72.846 1.00 11.96 70 HIS A O 1
ATOM 573 N N . GLY A 1 71 ? 111.682 34.433 -71.363 1.00 11.50 71 GLY A N 1
ATOM 574 C CA . GLY A 1 71 ? 112.718 33.875 -72.214 1.00 11.07 71 GLY A CA 1
ATOM 575 C C . GLY A 1 71 ? 113.987 34.707 -72.283 1.00 12.34 71 GLY A C 1
ATOM 576 O O . GLY A 1 71 ? 114.083 35.778 -71.681 1.00 12.96 71 GLY A O 1
ATOM 577 N N . LEU A 1 72 ? 114.970 34.199 -73.018 1.00 12.49 72 LEU A N 1
ATOM 578 C CA . LEU A 1 72 ? 116.244 34.879 -73.187 1.00 13.41 72 LEU A CA 1
ATOM 579 C C . LEU A 1 72 ? 116.172 35.903 -74.315 1.00 15.38 72 LEU A C 1
ATOM 580 O O . LEU A 1 72 ? 115.243 35.880 -75.125 1.00 16.53 72 LEU A O 1
ATOM 585 N N . ARG A 1 73 ? 117.147 36.805 -74.360 1.00 16.93 73 ARG A N 1
ATOM 586 C CA . ARG A 1 73 ? 117.275 37.710 -75.494 1.00 19.12 73 ARG A CA 1
ATOM 587 C C . ARG A 1 73 ? 117.797 36.909 -76.681 1.00 20.04 73 ARG A C 1
ATOM 588 O O . ARG A 1 73 ? 118.917 36.398 -76.642 1.00 21.69 73 ARG A O 1
ATOM 596 N N . ILE A 1 74 ? 116.997 36.800 -77.736 1.00 21.06 74 ILE A N 1
ATOM 597 C CA . ILE A 1 74 ? 117.345 35.926 -78.853 1.00 21.78 74 ILE A CA 1
ATOM 598 C C . ILE A 1 74 ? 118.475 36.502 -79.691 1.00 22.98 74 ILE A C 1
ATOM 599 O O . ILE A 1 74 ? 118.607 37.718 -79.820 1.00 23.20 74 ILE A O 1
ATOM 604 N N . GLN A 1 75 ? 119.310 35.620 -80.234 1.00 24.75 75 GLN A N 1
ATOM 605 C CA . GLN A 1 75 ? 120.318 36.032 -81.200 1.00 26.88 75 GLN A CA 1
ATOM 606 C C . GLN A 1 75 ? 120.091 35.325 -82.533 1.00 26.58 75 GLN A C 1
ATOM 607 O O . GLN A 1 75 ? 120.391 34.141 -82.684 1.00 26.40 75 GLN A O 1
ATOM 613 N N . PRO A 1 76 ? 119.514 36.048 -83.498 1.00 26.49 76 PRO A N 1
ATOM 614 C CA . PRO A 1 76 ? 119.301 35.541 -84.855 1.00 28.24 76 PRO A CA 1
ATOM 615 C C . PRO A 1 76 ? 120.579 35.552 -85.695 1.00 30.64 76 PRO A C 1
ATOM 616 O O . PRO A 1 76 ? 121.060 36.620 -86.069 1.00 32.02 76 PRO A O 1
ATOM 620 N N . ASP A 1 77 ? 121.121 34.374 -85.985 1.00 32.24 77 ASP A N 1
ATOM 621 C CA . ASP A 1 77 ? 122.288 34.269 -86.854 1.00 34.33 77 ASP A CA 1
ATOM 622 C C . ASP A 1 77 ? 122.175 33.050 -87.764 1.00 35.08 77 ASP A C 1
ATOM 623 O O . ASP A 1 77 ? 121.222 32.276 -87.658 1.00 35.76 77 ASP A O 1
ATOM 628 N N . VAL A 1 78 ? 123.144 32.893 -88.662 1.00 35.50 78 VAL A N 1
ATOM 629 C CA . VAL A 1 78 ? 123.144 31.791 -89.625 1.00 35.09 78 VAL A CA 1
ATOM 630 C C . VAL A 1 78 ? 123.169 30.421 -88.947 1.00 34.90 78 VAL A C 1
ATOM 631 O O . VAL A 1 78 ? 122.733 29.425 -89.526 1.00 35.56 78 VAL A O 1
ATOM 635 N N . ASN A 1 79 ? 123.675 30.377 -87.719 1.00 34.29 79 ASN A N 1
ATOM 636 C CA . ASN A 1 79 ? 123.774 29.132 -86.963 1.00 34.34 79 ASN A CA 1
ATOM 637 C C . ASN A 1 79 ? 122.487 28.823 -86.199 1.00 34.07 79 ASN A C 1
ATOM 638 O O . ASN A 1 79 ? 122.253 27.682 -85.796 1.00 34.09 79 ASN A O 1
ATOM 643 N N . ASN A 1 80 ? 121.663 29.850 -86.000 1.00 32.97 80 ASN A N 1
ATOM 644 C CA . ASN A 1 80 ? 120.380 29.716 -85.308 1.00 31.19 80 ASN A CA 1
ATOM 645 C C . ASN A 1 80 ? 119.197 30.090 -86.198 1.00 28.81 80 ASN A C 1
ATOM 646 O O . ASN A 1 80 ? 118.651 31.190 -86.085 1.00 28.79 80 ASN A O 1
ATOM 651 N N . PRO A 1 81 ? 118.799 29.174 -87.094 1.00 26.06 81 PRO A N 1
ATOM 652 C CA . PRO A 1 81 ? 117.733 29.454 -88.060 1.00 23.32 81 PRO A CA 1
ATOM 653 C C . PRO A 1 81 ? 116.381 29.733 -87.399 1.00 22.03 81 PRO A C 1
ATOM 654 O O . PRO A 1 81 ? 115.620 30.544 -87.922 1.00 22.63 81 PRO A O 1
ATOM 658 N N . ILE A 1 82 ? 116.090 29.075 -86.278 1.00 20.03 82 ILE A N 1
ATOM 659 C CA . ILE A 1 82 ? 114.810 29.254 -85.594 1.00 17.63 82 ILE A CA 1
ATOM 660 C C . ILE A 1 82 ? 114.601 30.692 -85.123 1.00 17.39 82 ILE A C 1
ATOM 661 O O . ILE A 1 82 ? 113.612 31.329 -85.483 1.00 19.57 82 ILE A O 1
ATOM 666 N N . TRP A 1 83 ? 115.529 31.196 -84.315 1.00 16.85 83 TRP A N 1
ATOM 667 C CA . TRP A 1 83 ? 115.412 32.545 -83.770 1.00 15.55 83 TRP A CA 1
ATOM 668 C C . TRP A 1 83 ? 115.399 33.582 -84.885 1.00 14.46 83 TRP A C 1
ATOM 669 O O . TRP A 1 83 ? 114.848 34.669 -84.730 1.00 15.37 83 TRP A O 1
ATOM 680 N N . ASN A 1 84 ? 116.024 33.241 -86.007 1.00 14.08 84 ASN A N 1
ATOM 681 C CA . ASN A 1 84 ? 116.126 34.164 -87.125 1.00 13.71 84 ASN A CA 1
ATOM 682 C C . ASN A 1 84 ? 114.799 34.357 -87.862 1.00 14.34 84 ASN A C 1
ATOM 683 O O . ASN A 1 84 ? 114.466 35.475 -88.251 1.00 15.53 84 ASN A O 1
ATOM 688 N N . ILE A 1 85 ? 114.049 33.276 -88.065 1.00 14.05 85 ILE A N 1
ATOM 689 C CA . ILE A 1 85 ? 112.798 33.378 -88.815 1.00 12.70 85 ILE A CA 1
ATOM 690 C C . ILE A 1 85 ? 111.535 33.104 -87.984 1.00 13.29 85 ILE A C 1
ATOM 691 O O . ILE A 1 85 ? 110.486 33.691 -88.254 1.00 14.84 85 ILE A O 1
ATOM 696 N N . MET A 1 86 ? 111.625 32.216 -86.995 1.00 12.75 86 MET A N 1
ATOM 697 C CA . MET A 1 86 ? 110.510 32.005 -86.065 1.00 12.53 86 MET A CA 1
ATOM 698 C C . MET A 1 86 ? 110.492 33.068 -84.973 1.00 13.64 86 MET A C 1
ATOM 699 O O . MET A 1 86 ? 109.472 33.269 -84.314 1.00 14.49 86 MET A O 1
ATOM 704 N N . ARG A 1 87 ? 111.627 33.736 -84.786 1.00 14.46 87 ARG A N 1
ATOM 705 C CA . ARG A 1 87 ? 111.820 34.657 -83.664 1.00 15.64 87 ARG A CA 1
ATOM 706 C C . ARG A 1 87 ? 111.454 34.094 -82.296 1.00 15.72 87 ARG A C 1
ATOM 707 O O . ARG A 1 87 ? 111.689 32.924 -82.013 1.00 15.55 87 ARG A O 1
ATOM 715 N N . ASP A 1 88 ? 110.854 34.939 -81.463 1.00 16.91 88 ASP A N 1
ATOM 716 C CA . ASP A 1 88 ? 110.569 34.568 -80.087 1.00 17.69 88 ASP A CA 1
ATOM 717 C C . ASP A 1 88 ? 109.330 33.689 -80.067 1.00 18.16 88 ASP A C 1
ATOM 718 O O . ASP A 1 88 ? 108.432 33.857 -80.892 1.00 19.83 88 ASP A O 1
ATOM 723 N N . GLY A 1 89 ? 109.270 32.753 -79.126 1.00 16.50 89 GLY A N 1
ATOM 724 C CA . GLY A 1 89 ? 108.115 31.875 -79.038 1.00 15.97 89 GLY A CA 1
ATOM 725 C C . GLY A 1 89 ? 106.829 32.581 -78.655 1.00 13.76 89 GLY A C 1
ATOM 726 O O . GLY A 1 89 ? 106.760 33.809 -78.618 1.00 13.48 89 GLY A O 1
ATOM 727 N N . HIS A 1 90 ? 105.801 31.804 -78.345 1.00 12.42 90 HIS A N 1
ATOM 728 C CA . HIS A 1 90 ? 104.547 32.384 -77.894 1.00 11.39 90 HIS A CA 1
ATOM 729 C C . HIS A 1 90 ? 104.666 32.956 -76.484 1.00 11.87 90 HIS A C 1
ATOM 730 O O . HIS A 1 90 ? 104.079 33.994 -76.184 1.00 14.32 90 HIS A O 1
ATOM 737 N N . ILE A 1 91 ? 105.421 32.280 -75.622 1.00 10.76 91 ILE A N 1
ATOM 738 C CA . ILE A 1 91 ? 105.539 32.701 -74.226 1.00 10.10 91 ILE A CA 1
ATOM 739 C C . ILE A 1 91 ? 106.218 34.069 -74.090 1.00 10.63 91 ILE A C 1
ATOM 740 O O . ILE A 1 91 ? 105.729 34.909 -73.335 1.00 12.62 91 ILE A O 1
ATOM 745 N N . PRO A 1 92 ? 107.341 34.307 -74.802 1.00 10.23 92 PRO A N 1
ATOM 746 C CA . PRO A 1 92 ? 107.867 35.675 -74.724 1.00 9.56 92 PRO A CA 1
ATOM 747 C C . PRO A 1 92 ? 106.898 36.719 -75.279 1.00 10.16 92 PRO A C 1
ATOM 748 O O . PRO A 1 92 ? 106.884 37.850 -74.792 1.00 12.32 92 PRO A O 1
ATOM 752 N N . VAL A 1 93 ? 106.104 36.344 -76.277 1.00 10.84 93 VAL A N 1
ATOM 753 C CA . VAL A 1 93 ? 105.119 37.257 -76.854 1.00 9.54 93 VAL A CA 1
ATOM 754 C C . VAL A 1 93 ? 103.990 37.516 -75.856 1.00 10.76 93 VAL A C 1
ATOM 755 O O . VAL A 1 93 ? 103.550 38.654 -75.687 1.00 12.53 93 VAL A O 1
ATOM 759 N N . ILE A 1 94 ? 103.531 36.461 -75.191 1.00 10.79 94 ILE A N 1
ATOM 760 C CA . ILE A 1 94 ? 102.521 36.599 -74.145 1.00 9.63 94 ILE A CA 1
ATOM 761 C C . ILE A 1 94 ? 103.044 37.450 -72.987 1.00 10.80 94 ILE A C 1
ATOM 762 O O . ILE A 1 94 ? 102.362 38.362 -72.512 1.00 11.71 94 ILE A O 1
ATOM 767 N N . SER A 1 95 ? 104.263 37.150 -72.546 1.00 10.90 95 SER A N 1
ATOM 768 C CA . SER A 1 95 ? 104.864 37.818 -71.390 1.00 10.79 95 SER A CA 1
ATOM 769 C C . SER A 1 95 ? 105.001 39.330 -71.568 1.00 11.63 95 SER A C 1
ATOM 770 O O . SER A 1 95 ? 104.960 40.083 -70.596 1.00 13.80 95 SER A O 1
ATOM 773 N N . SER A 1 96 ? 105.153 39.766 -72.815 1.00 11.26 96 SER A N 1
ATOM 774 C CA . SER A 1 96 ? 105.441 41.164 -73.120 1.00 11.27 96 SER A CA 1
ATOM 775 C C . SER A 1 96 ? 104.290 42.104 -72.769 1.00 10.84 96 SER A C 1
ATOM 776 O O . SER A 1 96 ? 104.483 43.315 -72.648 1.00 13.69 96 SER A O 1
ATOM 779 N N . GLY A 1 97 ? 103.098 41.542 -72.597 1.00 10.24 97 GLY A N 1
ATOM 780 C CA . GLY A 1 97 ? 101.926 42.337 -72.276 1.00 8.84 97 GLY A CA 1
ATOM 781 C C . GLY A 1 97 ? 101.671 42.482 -70.787 1.00 9.39 97 GLY A C 1
ATOM 782 O O . GLY A 1 97 ? 100.686 43.095 -70.377 1.00 9.97 97 GLY A O 1
ATOM 783 N N . PHE A 1 98 ? 102.551 41.916 -69.971 1.00 9.90 98 PHE A N 1
ATOM 784 C CA . PHE A 1 98 ? 102.339 41.931 -68.531 1.00 9.17 98 PHE A CA 1
ATOM 785 C C . PHE A 1 98 ? 103.595 42.406 -67.821 1.00 10.28 98 PHE A C 1
ATOM 786 O O . PHE A 1 98 ? 104.708 42.164 -68.289 1.00 11.48 98 PHE A O 1
ATOM 794 N N . ARG A 1 99 ? 103.416 43.084 -66.693 1.00 9.91 99 ARG A N 1
ATOM 795 C CA . ARG A 1 99 ? 104.552 43.649 -65.980 1.00 9.81 99 ARG A CA 1
ATOM 796 C C . ARG A 1 99 ? 105.179 42.659 -65.007 1.00 11.02 99 ARG A C 1
ATOM 797 O O . ARG A 1 99 ? 106.402 42.574 -64.901 1.00 12.23 99 ARG A O 1
ATOM 805 N N . TYR A 1 100 ? 104.340 41.903 -64.306 1.00 10.93 100 TYR A N 1
ATOM 806 C CA . TYR A 1 100 ? 104.826 41.057 -63.225 1.00 9.60 100 TYR A CA 1
ATOM 807 C C . TYR A 1 100 ? 104.395 39.602 -63.359 1.00 9.77 100 TYR A C 1
ATOM 808 O O . TYR A 1 100 ? 103.601 39.251 -64.229 1.00 10.81 100 TYR A O 1
ATOM 817 N N . PHE A 1 101 ? 104.928 38.766 -62.475 1.00 9.63 101 PHE A N 1
ATOM 818 C CA . PHE A 1 101 ? 104.549 37.363 -62.403 1.00 9.19 101 PHE A CA 1
ATOM 819 C C . PHE A 1 101 ? 104.842 36.811 -61.020 1.00 9.23 101 PHE A C 1
ATOM 820 O O . PHE A 1 101 ? 105.634 37.386 -60.273 1.00 10.10 101 PHE A O 1
ATOM 828 N N . ARG A 1 102 ? 104.212 35.693 -60.681 1.00 9.52 102 ARG A N 1
ATOM 829 C CA . ARG A 1 102 ? 104.559 34.983 -59.455 1.00 9.36 102 ARG A CA 1
ATOM 830 C C . ARG A 1 102 ? 104.222 33.502 -59.540 1.00 9.98 102 ARG A C 1
ATOM 831 O O . ARG A 1 102 ? 103.169 33.066 -59.083 1.00 14.50 102 ARG A O 1
ATOM 839 N N . GLY A 1 103 ? 105.113 32.736 -60.150 1.00 9.48 103 GLY A N 1
ATOM 840 C CA . GLY A 1 103 ? 104.981 31.295 -60.169 1.00 10.05 103 GLY A CA 1
ATOM 841 C C . GLY A 1 103 ? 106.303 30.652 -60.523 1.00 10.07 103 GLY A C 1
ATOM 842 O O . GLY A 1 103 ? 107.345 31.310 -60.500 1.00 11.32 103 GLY A O 1
ATOM 843 N N . GLY A 1 104 ? 106.264 29.367 -60.846 1.00 9.79 104 GLY A N 1
ATOM 844 C CA . GLY A 1 104 ? 107.460 28.652 -61.242 1.00 10.14 104 GLY A CA 1
ATOM 845 C C . GLY A 1 104 ? 107.439 28.315 -62.720 1.00 11.48 104 GLY A C 1
ATOM 846 O O . GLY A 1 104 ? 106.477 28.618 -63.426 1.00 12.14 104 GLY A O 1
ATOM 847 N N . LEU A 1 105 ? 108.513 27.697 -63.192 1.00 11.23 105 LEU A N 1
ATOM 848 C CA . LEU A 1 105 ? 108.584 27.255 -64.575 1.00 10.77 105 LEU A CA 1
ATOM 849 C C . LEU A 1 105 ? 108.854 25.760 -64.634 1.00 10.30 105 LEU A C 1
ATOM 850 O O . LEU A 1 105 ? 109.419 25.180 -63.703 1.00 11.39 105 LEU A O 1
ATOM 855 N N . ARG A 1 106 ? 108.446 25.141 -65.736 1.00 10.22 106 ARG A N 1
ATOM 856 C CA . ARG A 1 106 ? 108.710 23.729 -65.977 1.00 10.64 106 ARG A CA 1
ATOM 857 C C . ARG A 1 106 ? 109.670 23.572 -67.138 1.00 11.75 106 ARG A C 1
ATOM 858 O O . ARG A 1 106 ? 109.428 24.089 -68.227 1.00 13.75 106 ARG A O 1
ATOM 866 N N . LEU A 1 107 ? 110.767 22.862 -66.901 1.00 10.83 107 LEU A N 1
ATOM 867 C CA . LEU A 1 107 ? 111.791 22.701 -67.922 1.00 10.19 107 LEU A CA 1
ATOM 868 C C . LEU A 1 107 ? 111.856 21.283 -68.473 1.00 10.01 107 LEU A C 1
ATOM 869 O O . LEU A 1 107 ? 111.322 20.349 -67.877 1.00 11.37 107 LEU A O 1
ATOM 874 N N . ARG A 1 108 ? 112.522 21.140 -69.615 1.00 10.03 108 ARG A N 1
ATOM 875 C CA . ARG A 1 108 ? 112.832 19.833 -70.189 1.00 9.95 108 ARG A CA 1
ATOM 876 C C . ARG A 1 108 ? 114.171 19.888 -70.900 1.00 9.81 108 ARG A C 1
ATOM 877 O O . ARG A 1 108 ? 114.284 20.471 -71.978 1.00 11.41 108 ARG A O 1
ATOM 885 N N . ILE A 1 109 ? 115.183 19.285 -70.287 1.00 9.81 109 ILE A N 1
ATOM 886 C CA . ILE A 1 109 ? 116.515 19.253 -70.871 1.00 9.10 109 ILE A CA 1
ATOM 887 C C . ILE A 1 109 ? 116.724 17.988 -71.701 1.00 10.05 109 ILE A C 1
ATOM 888 O O . ILE A 1 109 ? 116.635 16.869 -71.191 1.00 11.57 109 ILE A O 1
ATOM 893 N N . VAL A 1 110 ? 117.009 18.180 -72.985 1.00 10.22 110 VAL A N 1
ATOM 894 C CA . VAL A 1 110 ? 117.292 17.077 -73.893 1.00 10.95 110 VAL A CA 1
ATOM 895 C C . VAL A 1 110 ? 118.767 17.083 -74.278 1.00 12.47 110 VAL A C 1
ATOM 896 O O . VAL A 1 110 ? 119.236 17.998 -74.954 1.00 13.97 110 VAL A O 1
ATOM 900 N N . VAL A 1 111 ? 119.493 16.061 -73.836 1.00 13.34 111 VAL A N 1
ATOM 901 C CA . VAL A 1 111 ? 120.922 15.968 -74.101 1.00 13.49 111 VAL A CA 1
ATOM 902 C C . VAL A 1 111 ? 121.219 14.812 -75.053 1.00 15.20 111 VAL A C 1
ATOM 903 O O . VAL A 1 111 ? 120.969 13.654 -74.728 1.00 16.23 111 VAL A O 1
ATOM 907 N N . GLU A 1 112 ? 121.748 15.131 -76.230 1.00 17.13 112 GLU A N 1
ATOM 908 C CA . GLU A 1 112 ? 122.078 14.113 -77.221 1.00 18.47 112 GLU A CA 1
ATOM 909 C C . GLU A 1 112 ? 123.569 14.072 -77.541 1.00 19.78 112 GLU A C 1
ATOM 910 O O . GLU A 1 112 ? 124.216 15.112 -77.682 1.00 20.52 112 GLU A O 1
ATOM 916 N N . GLY A 1 113 ? 124.108 12.861 -77.648 1.00 20.82 113 GLY A N 1
ATOM 917 C CA . GLY A 1 113 ? 125.495 12.666 -78.023 1.00 22.12 113 GLY A CA 1
ATOM 918 C C . GLY A 1 113 ? 126.396 12.280 -76.867 1.00 23.47 113 GLY A C 1
ATOM 919 O O . GLY A 1 113 ? 127.557 11.933 -77.068 1.00 24.07 113 GLY A O 1
ATOM 920 N N . LEU A 1 114 ? 125.863 12.337 -75.652 1.00 25.09 114 LEU A N 1
ATOM 921 C CA . LEU A 1 114 ? 126.657 12.044 -74.467 1.00 26.20 114 LEU A CA 1
ATOM 922 C C . LEU A 1 114 ? 126.213 10.740 -73.814 1.00 27.38 114 LEU A C 1
ATOM 923 O O . LEU A 1 114 ? 125.024 10.536 -73.576 1.00 26.94 114 LEU A O 1
ATOM 928 N N . ASN A 1 115 ? 127.175 9.872 -73.513 1.00 29.08 115 ASN A N 1
ATOM 929 C CA . ASN A 1 115 ? 126.888 8.586 -72.888 1.00 30.40 115 ASN A CA 1
ATOM 930 C C . ASN A 1 115 ? 127.083 8.630 -71.376 1.00 29.39 115 ASN A C 1
ATOM 931 O O . ASN A 1 115 ? 126.825 7.650 -70.677 1.00 30.65 115 ASN A O 1
ATOM 936 N N . SER A 1 116 ? 127.544 9.773 -70.881 1.00 27.08 116 SER A N 1
ATOM 937 C CA . SER A 1 116 ? 127.823 9.942 -69.459 1.00 24.78 116 SER A CA 1
ATOM 938 C C . SER A 1 116 ? 126.576 10.318 -68.659 1.00 22.51 116 SER A C 1
ATOM 939 O O . SER A 1 116 ? 125.447 10.117 -69.106 1.00 21.91 116 SER A O 1
ATOM 942 N N . CYS A 1 117 ? 126.797 10.856 -67.464 1.00 21.02 117 CYS A N 1
ATOM 943 C CA . CYS A 1 117 ? 125.710 11.272 -66.584 1.00 19.03 117 CYS A CA 1
ATOM 944 C C . CYS A 1 117 ? 125.588 12.792 -66.530 1.00 17.78 117 CYS A C 1
ATOM 945 O O . CYS A 1 117 ? 126.590 13.504 -66.585 1.00 19.38 117 CYS A O 1
ATOM 948 N N . VAL A 1 118 ? 124.357 13.284 -66.423 1.00 15.36 118 VAL A N 1
ATOM 949 C CA . VAL A 1 118 ? 124.102 14.720 -66.344 1.00 13.52 118 VAL A CA 1
ATOM 950 C C . VAL A 1 118 ? 123.570 15.129 -64.971 1.00 13.18 118 VAL A C 1
ATOM 951 O O . VAL A 1 118 ? 122.661 14.490 -64.438 1.00 13.83 118 VAL A O 1
ATOM 955 N N . TRP A 1 119 ? 124.136 16.186 -64.395 1.00 12.21 119 TRP A N 1
ATOM 956 C CA . TRP A 1 119 ? 123.604 16.728 -63.149 1.00 11.60 119 TRP A CA 1
ATOM 957 C C . TRP A 1 119 ? 122.977 18.096 -63.388 1.00 12.11 119 TRP A C 1
ATOM 958 O O . TRP A 1 119 ? 123.465 18.878 -64.201 1.00 12.24 119 TRP A O 1
ATOM 969 N N . VAL A 1 120 ? 121.896 18.381 -62.668 1.00 12.06 120 VAL A N 1
ATOM 970 C CA . VAL A 1 120 ? 121.183 19.645 -62.812 1.00 11.56 120 VAL A CA 1
ATOM 971 C C . VAL A 1 120 ? 120.918 20.247 -61.437 1.00 10.97 120 VAL A C 1
ATOM 972 O O . VAL A 1 120 ? 120.395 19.577 -60.550 1.00 12.42 120 VAL A O 1
ATOM 976 N N . GLN A 1 121 ? 121.284 21.512 -61.260 1.00 10.61 121 GLN A N 1
ATOM 977 C CA . GLN A 1 121 ? 121.037 22.215 -60.004 1.00 10.64 121 GLN A CA 1
ATOM 978 C C . GLN A 1 121 ? 120.237 23.489 -60.237 1.00 10.47 121 GLN A C 1
ATOM 979 O O . GLN A 1 121 ? 120.294 24.081 -61.317 1.00 11.97 121 GLN A O 1
ATOM 985 N N . HIS A 1 122 ? 119.490 23.909 -59.221 1.00 10.13 122 HIS A N 1
ATOM 986 C CA . HIS A 1 122 ? 118.797 25.189 -59.277 1.00 10.35 122 HIS A CA 1
ATOM 987 C C . HIS A 1 122 ? 119.310 26.113 -58.179 1.00 11.10 122 HIS A C 1
ATOM 988 O O . HIS A 1 122 ? 119.264 25.771 -56.996 1.00 12.56 122 HIS A O 1
ATOM 995 N N . HIS A 1 123 ? 119.810 27.276 -58.583 1.00 10.96 123 HIS A N 1
ATOM 996 C CA . HIS A 1 123 ? 120.335 28.277 -57.661 1.00 9.92 123 HIS A CA 1
ATOM 997 C C . HIS A 1 123 ? 119.388 29.472 -57.533 1.00 10.81 123 HIS A C 1
ATOM 998 O O . HIS A 1 123 ? 119.581 30.478 -58.213 1.00 12.02 123 HIS A O 1
ATOM 1005 N N . PRO A 1 124 ? 118.365 29.374 -56.667 1.00 10.89 124 PRO A N 1
ATOM 1006 C CA . PRO A 1 124 ? 117.371 30.453 -56.607 1.00 11.62 124 PRO A CA 1
ATOM 1007 C C . PRO A 1 124 ? 117.923 31.779 -56.077 1.00 13.13 124 PRO A C 1
ATOM 1008 O O . PRO A 1 124 ? 117.405 32.837 -56.439 1.00 14.39 124 PRO A O 1
ATOM 1012 N N . ASP A 1 125 ? 118.958 31.728 -55.241 1.00 13.66 125 ASP A N 1
ATOM 1013 C CA . ASP A 1 125 ? 119.515 32.948 -54.663 1.00 13.93 125 ASP A CA 1
ATOM 1014 C C . ASP A 1 125 ? 120.621 33.539 -55.535 1.00 14.59 125 ASP A C 1
ATOM 1015 O O . ASP A 1 125 ? 121.189 34.578 -55.203 1.00 15.81 125 ASP A O 1
ATOM 1020 N N . ARG A 1 126 ? 120.934 32.872 -56.644 1.00 14.64 126 ARG A N 1
ATOM 1021 C CA . ARG A 1 126 ? 121.942 33.382 -57.568 1.00 13.73 126 ARG A CA 1
ATOM 1022 C C . ARG A 1 126 ? 121.412 33.517 -58.994 1.00 14.85 126 ARG A C 1
ATOM 1023 O O . ARG A 1 126 ? 121.801 32.743 -59.869 1.00 15.83 126 ARG A O 1
ATOM 1031 N N . PRO A 1 127 ? 120.530 34.493 -59.243 1.00 15.62 127 PRO A N 1
ATOM 1032 C CA . PRO A 1 127 ? 120.088 34.664 -60.633 1.00 17.10 127 PRO A CA 1
ATOM 1033 C C . PRO A 1 127 ? 120.945 35.679 -61.389 1.00 19.02 127 PRO A C 1
ATOM 1034 O O . PRO A 1 127 ? 121.449 36.635 -60.799 1.00 21.28 127 PRO A O 1
ATOM 1038 N N . SER A 1 128 ? 121.121 35.450 -62.686 1.00 19.95 128 SER A N 1
ATOM 1039 C CA . SER A 1 128 ? 121.985 36.284 -63.509 1.00 20.10 128 SER A CA 1
ATOM 1040 C C . SER A 1 128 ? 121.335 37.631 -63.798 1.00 20.00 128 SER A C 1
ATOM 1041 O O . SER A 1 128 ? 120.110 37.748 -63.812 1.00 21.87 128 SER A O 1
ATOM 1044 N N . ILE A 1 129 ? 122.164 38.645 -64.020 1.00 19.12 129 ILE A N 1
ATOM 1045 C CA . ILE A 1 129 ? 121.676 39.968 -64.391 1.00 18.48 129 ILE A CA 1
ATOM 1046 C C . ILE A 1 129 ? 121.788 40.204 -65.896 1.00 18.48 129 ILE A C 1
ATOM 1047 O O . ILE A 1 129 ? 121.615 41.328 -66.369 1.00 18.38 129 ILE A O 1
ATOM 1052 N N . PHE A 1 130 ? 122.083 39.141 -66.639 1.00 18.29 130 PHE A N 1
ATOM 1053 C CA . PHE A 1 130 ? 122.137 39.199 -68.099 1.00 18.13 130 PHE A CA 1
ATOM 1054 C C . PHE A 1 130 ? 121.123 38.235 -68.721 1.00 18.28 130 PHE A C 1
ATOM 1055 O O . PHE A 1 130 ? 120.793 37.209 -68.125 1.00 18.44 130 PHE A O 1
ATOM 1063 N N . SER A 1 131 ? 120.636 38.561 -69.915 1.00 18.20 131 SER A N 1
ATOM 1064 C CA . SER A 1 131 ? 119.612 37.750 -70.573 1.00 17.45 131 SER A CA 1
ATOM 1065 C C . SER A 1 131 ? 120.212 36.783 -71.598 1.00 17.59 131 SER A C 1
ATOM 1066 O O . SER A 1 131 ? 119.609 36.504 -72.634 1.00 18.48 131 SER A O 1
ATOM 1069 N N . ARG A 1 132 ? 121.401 36.274 -71.295 1.00 17.01 132 ARG A N 1
ATOM 1070 C CA . ARG A 1 132 ? 122.097 35.348 -72.180 1.00 15.93 132 ARG A CA 1
ATOM 1071 C C . ARG A 1 132 ? 122.801 34.294 -71.322 1.00 14.96 132 ARG A C 1
ATOM 1072 O O . ARG A 1 132 ? 123.244 34.594 -70.215 1.00 14.76 132 ARG A O 1
ATOM 1080 N N . PRO A 1 133 ? 122.903 33.051 -71.823 1.00 13.93 133 PRO A N 1
ATOM 1081 C CA . PRO A 1 133 ? 123.543 31.992 -71.032 1.00 13.46 133 PRO A CA 1
ATOM 1082 C C . PRO A 1 133 ? 125.071 32.033 -71.066 1.00 13.89 133 PRO A C 1
ATOM 1083 O O . PRO A 1 133 ? 125.657 32.664 -71.946 1.00 13.99 133 PRO A O 1
ATOM 1087 N N . ILE A 1 134 ? 125.702 31.359 -70.108 1.00 13.62 134 ILE A N 1
ATOM 1088 C CA . ILE A 1 134 ? 127.158 31.259 -70.058 1.00 13.54 134 ILE A CA 1
ATOM 1089 C C . ILE A 1 134 ? 127.575 29.804 -70.266 1.00 14.14 134 ILE A C 1
ATOM 1090 O O . ILE A 1 134 ? 127.006 28.897 -69.658 1.00 15.11 134 ILE A O 1
ATOM 1095 N N . ILE A 1 135 ? 128.560 29.585 -71.134 1.00 14.29 135 ILE A N 1
ATOM 1096 C CA . ILE A 1 135 ? 128.928 28.237 -71.565 1.00 15.27 135 ILE A CA 1
ATOM 1097 C C . ILE A 1 135 ? 130.311 27.774 -71.101 1.00 16.48 135 ILE A C 1
ATOM 1098 O O . ILE A 1 135 ? 131.294 28.508 -71.209 1.00 17.59 135 ILE A O 1
ATOM 1103 N N . GLY A 1 136 ? 130.368 26.547 -70.587 1.00 17.22 136 GLY A N 1
ATOM 1104 C CA . GLY A 1 136 ? 131.620 25.845 -70.354 1.00 17.61 136 GLY A CA 1
ATOM 1105 C C . GLY A 1 136 ? 132.674 26.540 -69.514 1.00 18.34 136 GLY A C 1
ATOM 1106 O O . GLY A 1 136 ? 132.433 26.907 -68.361 1.00 19.62 136 GLY A O 1
ATOM 1107 N N . ARG A 1 137 ? 133.854 26.710 -70.106 1.00 19.48 137 ARG A N 1
ATOM 1108 C CA . ARG A 1 137 ? 135.015 27.249 -69.407 1.00 20.03 137 ARG A CA 1
ATOM 1109 C C . ARG A 1 137 ? 134.870 28.721 -69.037 1.00 19.42 137 ARG A C 1
ATOM 1110 O O . ARG A 1 137 ? 135.728 29.274 -68.351 1.00 19.39 137 ARG A O 1
ATOM 1118 N N . TYR A 1 138 ? 133.791 29.355 -69.485 1.00 18.95 138 TYR A N 1
ATOM 1119 C CA . TYR A 1 138 ? 133.531 30.744 -69.115 1.00 19.02 138 TYR A CA 1
ATOM 1120 C C . TYR A 1 138 ? 132.709 30.849 -67.835 1.00 18.52 138 TYR A C 1
ATOM 1121 O O . TYR A 1 138 ? 132.522 31.942 -67.305 1.00 19.27 138 TYR A O 1
ATOM 1130 N N . ILE A 1 139 ? 132.227 29.713 -67.336 1.00 16.73 139 ILE A N 1
ATOM 1131 C CA . ILE A 1 139 ? 131.446 29.695 -66.104 1.00 14.88 139 ILE A CA 1
ATOM 1132 C C . ILE A 1 139 ? 132.368 29.771 -64.893 1.00 14.95 139 ILE A C 1
ATOM 1133 O O . ILE A 1 139 ? 133.300 28.976 -64.767 1.00 16.28 139 ILE A O 1
ATOM 1138 N N . ALA A 1 140 ? 132.105 30.728 -64.005 1.00 14.35 140 ALA A N 1
ATOM 1139 C CA . ALA A 1 140 ? 132.917 30.906 -62.806 1.00 13.52 140 ALA A CA 1
ATOM 1140 C C . ALA A 1 140 ? 132.849 29.677 -61.907 1.00 13.89 140 ALA A C 1
ATOM 1141 O O . ALA A 1 140 ? 131.858 28.946 -61.913 1.00 15.59 140 ALA A O 1
ATOM 1143 N N . ALA A 1 141 ? 133.911 29.466 -61.133 1.00 14.49 141 ALA A N 1
ATOM 1144 C CA . ALA A 1 141 ? 134.048 28.287 -60.275 1.00 14.39 141 ALA A CA 1
ATOM 1145 C C . ALA A 1 141 ? 132.880 28.106 -59.310 1.00 14.95 141 ALA A C 1
ATOM 1146 O O . ALA A 1 141 ? 132.485 26.979 -59.001 1.00 17.03 141 ALA A O 1
ATOM 1148 N N . LYS A 1 142 ? 132.330 29.222 -58.843 1.00 14.61 142 LYS A N 1
ATOM 1149 C CA . LYS A 1 142 ? 131.242 29.206 -57.871 1.00 14.15 142 LYS A CA 1
ATOM 1150 C C . LYS A 1 142 ? 130.022 28.487 -58.431 1.00 15.19 142 LYS A C 1
ATOM 1151 O O . LYS A 1 142 ? 129.202 27.956 -57.681 1.00 16.94 142 LYS A O 1
ATOM 1157 N N . ASP A 1 143 ? 129.914 28.465 -59.755 1.00 15.61 143 ASP A N 1
ATOM 1158 C CA . ASP A 1 143 ? 128.792 27.818 -60.417 1.00 15.37 143 ASP A CA 1
ATOM 1159 C C . ASP A 1 143 ? 129.221 26.618 -61.263 1.00 14.78 143 ASP A C 1
ATOM 1160 O O . ASP A 1 143 ? 128.431 25.710 -61.502 1.00 16.57 143 ASP A O 1
ATOM 1165 N N . ALA A 1 144 ? 130.481 26.600 -61.682 1.00 13.47 144 ALA A N 1
ATOM 1166 C CA . ALA A 1 144 ? 130.976 25.542 -62.561 1.00 11.98 144 ALA A CA 1
ATOM 1167 C C . ALA A 1 144 ? 130.957 24.155 -61.923 1.00 12.13 144 ALA A C 1
ATOM 1168 O O . ALA A 1 144 ? 130.949 23.145 -62.626 1.00 13.97 144 ALA A O 1
ATOM 1170 N N . TYR A 1 145 ? 130.935 24.108 -60.597 1.00 11.63 145 TYR A N 1
ATOM 1171 C CA . TYR A 1 145 ? 130.926 22.838 -59.882 1.00 11.94 145 TYR A CA 1
ATOM 1172 C C . TYR A 1 145 ? 129.660 22.686 -59.049 1.00 12.44 145 TYR A C 1
ATOM 1173 O O . TYR A 1 145 ? 129.050 23.677 -58.645 1.00 13.49 145 TYR A O 1
ATOM 1182 N N . ARG A 1 146 ? 129.261 21.442 -58.812 1.00 12.09 146 ARG A N 1
ATOM 1183 C CA . ARG A 1 146 ? 128.080 21.155 -58.007 1.00 11.64 146 ARG A CA 1
ATOM 1184 C C . ARG A 1 146 ? 128.176 21.797 -56.632 1.00 12.12 146 ARG A C 1
ATOM 1185 O O . ARG A 1 146 ? 129.134 21.572 -55.893 1.00 13.11 146 ARG A O 1
ATOM 1193 N N . ASN A 1 147 ? 127.174 22.602 -56.300 1.00 12.30 147 ASN A N 1
ATOM 1194 C CA . ASN A 1 147 ? 127.069 23.186 -54.973 1.00 11.69 147 ASN A CA 1
ATOM 1195 C C . ASN A 1 147 ? 126.259 22.266 -54.068 1.00 11.66 147 ASN A C 1
ATOM 1196 O O . ASN A 1 147 ? 125.463 21.466 -54.549 1.00 12.63 147 ASN A O 1
ATOM 1201 N N . HIS A 1 148 ? 126.456 22.373 -52.761 1.00 11.05 148 HIS A N 1
ATOM 1202 C CA . HIS A 1 148 ? 125.687 21.559 -51.822 1.00 10.98 148 HIS A CA 1
ATOM 1203 C C . HIS A 1 148 ? 124.301 22.141 -51.556 1.00 11.14 148 HIS A C 1
ATOM 1204 O O . HIS A 1 148 ? 124.015 23.284 -51.911 1.00 12.65 148 HIS A O 1
ATOM 1211 N N . ALA A 1 149 ? 123.450 21.329 -50.936 1.00 11.73 149 ALA A N 1
ATOM 1212 C CA . ALA A 1 149 ? 122.177 21.770 -50.355 1.00 11.55 149 ALA A CA 1
ATOM 1213 C C . ALA A 1 149 ? 121.171 22.420 -51.315 1.00 11.53 149 ALA A C 1
ATOM 1214 O O . ALA A 1 149 ? 120.084 22.812 -50.892 1.00 13.50 149 ALA A O 1
ATOM 1216 N N . TYR A 1 150 ? 121.502 22.522 -52.596 1.00 11.44 150 TYR A N 1
ATOM 1217 C CA . TYR A 1 150 ? 120.551 23.089 -53.542 1.00 10.69 150 TYR A CA 1
ATOM 1218 C C . TYR A 1 150 ? 119.641 21.972 -54.035 1.00 11.93 150 TYR A C 1
ATOM 1219 O O . TYR A 1 150 ? 120.041 20.808 -54.055 1.00 12.07 150 TYR A O 1
ATOM 1228 N N . ALA A 1 151 ? 118.412 22.315 -54.402 1.00 12.36 151 ALA A N 1
ATOM 1229 C CA . ALA A 1 151 ? 117.524 21.343 -55.025 1.00 11.55 151 ALA A CA 1
ATOM 1230 C C . ALA A 1 151 ? 118.131 20.896 -56.349 1.00 11.13 151 ALA A C 1
ATOM 1231 O O . ALA A 1 151 ? 118.455 21.724 -57.197 1.00 11.74 151 ALA A O 1
ATOM 1233 N N . ALA A 1 152 ? 118.285 19.589 -56.521 1.00 11.51 152 ALA A N 1
ATOM 1234 C CA . ALA A 1 152 ? 118.983 19.066 -57.689 1.00 10.56 152 ALA A CA 1
ATOM 1235 C C . ALA A 1 152 ? 118.342 17.797 -58.230 1.00 11.06 152 ALA A C 1
ATOM 1236 O O . ALA A 1 152 ? 117.443 17.227 -57.611 1.00 13.17 152 ALA A O 1
ATOM 1238 N N . TYR A 1 153 ? 118.814 17.370 -59.398 1.00 11.40 153 TYR A N 1
ATOM 1239 C CA . TYR A 1 153 ? 118.446 16.083 -59.975 1.00 11.99 153 TYR A CA 1
ATOM 1240 C C . TYR A 1 153 ? 119.581 15.539 -60.834 1.00 12.09 153 TYR A C 1
ATOM 1241 O O . TYR A 1 153 ? 120.119 16.242 -61.690 1.00 13.39 153 TYR A O 1
ATOM 1250 N N . VAL A 1 154 ? 119.946 14.286 -60.594 1.00 12.17 154 VAL A N 1
ATOM 1251 C CA . VAL A 1 154 ? 121.054 13.659 -61.302 1.00 11.09 154 VAL A CA 1
ATOM 1252 C C . VAL A 1 154 ? 120.539 12.506 -62.160 1.00 12.23 154 VAL A C 1
ATOM 1253 O O . VAL A 1 154 ? 119.891 11.592 -61.655 1.00 13.41 154 VAL A O 1
ATOM 1257 N N . GLN A 1 155 ? 120.835 12.546 -63.457 1.00 12.62 155 GLN A N 1
ATOM 1258 C CA . GLN A 1 155 ? 120.257 11.582 -64.388 1.00 12.71 155 GLN A CA 1
ATOM 1259 C C . GLN A 1 155 ? 121.283 10.958 -65.328 1.00 13.02 155 GLN A C 1
ATOM 1260 O O . GLN A 1 155 ? 122.046 11.656 -65.995 1.00 13.58 155 GLN A O 1
ATOM 1266 N N . ASN A 1 156 ? 121.286 9.628 -65.366 1.00 14.41 156 ASN A N 1
ATOM 1267 C CA . ASN A 1 156 ? 122.107 8.873 -66.300 1.00 13.94 156 ASN A CA 1
ATOM 1268 C C . ASN A 1 156 ? 121.468 8.887 -67.682 1.00 14.51 156 ASN A C 1
ATOM 1269 O O . ASN A 1 156 ? 120.266 8.648 -67.811 1.00 16.01 156 ASN A O 1
ATOM 1274 N N . MET A 1 157 ? 122.257 9.180 -68.711 1.00 15.00 157 MET A N 1
ATOM 1275 C CA . MET A 1 157 ? 121.731 9.220 -70.071 1.00 14.80 157 MET A CA 1
ATOM 1276 C C . MET A 1 157 ? 121.392 7.822 -70.587 1.00 15.44 157 MET A C 1
ATOM 1277 O O . MET A 1 157 ? 120.675 7.673 -71.577 1.00 16.92 157 MET A O 1
ATOM 1282 N N . SER A 1 158 ? 121.913 6.802 -69.914 1.00 15.71 158 SER A N 1
ATOM 1283 C CA . SER A 1 158 ? 121.703 5.420 -70.331 1.00 15.41 158 SER A CA 1
ATOM 1284 C C . SER A 1 158 ? 120.264 4.969 -70.109 1.00 15.27 158 SER A C 1
ATOM 1285 O O . SER A 1 158 ? 119.783 4.045 -70.765 1.00 16.38 158 SER A O 1
ATOM 1288 N N . VAL A 1 159 ? 119.585 5.617 -69.170 1.00 14.82 159 VAL A N 1
ATOM 1289 C CA . VAL A 1 159 ? 118.213 5.263 -68.840 1.00 13.79 159 VAL A CA 1
ATOM 1290 C C . VAL A 1 159 ? 117.227 6.152 -69.594 1.00 13.81 159 VAL A C 1
ATOM 1291 O O . VAL A 1 159 ? 116.172 5.694 -70.040 1.00 14.23 159 VAL A O 1
ATOM 1295 N N . ASN A 1 160 ? 117.595 7.419 -69.760 1.00 13.71 160 ASN A N 1
ATOM 1296 C CA . ASN A 1 160 ? 116.754 8.390 -70.450 1.00 13.14 160 ASN A CA 1
ATOM 1297 C C . ASN A 1 160 ? 117.579 9.623 -70.794 1.00 12.96 160 ASN A C 1
ATOM 1298 O O . ASN A 1 160 ? 118.354 10.108 -69.967 1.00 14.45 160 ASN A O 1
ATOM 1303 N N . ARG A 1 161 ? 117.409 10.126 -72.012 1.00 13.03 161 ARG A N 1
ATOM 1304 C CA . ARG A 1 161 ? 118.161 11.284 -72.481 1.00 12.83 161 ARG A CA 1
ATOM 1305 C C . ARG A 1 161 ? 117.362 12.574 -72.334 1.00 12.76 161 ARG A C 1
ATOM 1306 O O . ARG A 1 161 ? 117.783 13.631 -72.805 1.00 12.88 161 ARG A O 1
ATOM 1314 N N . THR A 1 162 ? 116.224 12.492 -71.652 1.00 12.01 162 THR A N 1
ATOM 1315 C CA . THR A 1 162 ? 115.415 13.677 -71.403 1.00 10.58 162 THR A CA 1
ATOM 1316 C C . THR A 1 162 ? 115.185 13.859 -69.908 1.00 10.74 162 THR A C 1
ATOM 1317 O O . THR A 1 162 ? 114.732 12.945 -69.215 1.00 11.66 162 THR A O 1
ATOM 1321 N N . ILE A 1 163 ? 115.504 15.055 -69.425 1.00 10.71 163 ILE A N 1
ATOM 1322 C CA . ILE A 1 163 ? 115.347 15.389 -68.019 1.00 10.36 163 ILE A CA 1
ATOM 1323 C C . ILE A 1 163 ? 114.133 16.289 -67.831 1.00 11.27 163 ILE A C 1
ATOM 1324 O O . ILE A 1 163 ? 113.953 17.261 -68.562 1.00 11.80 163 ILE A O 1
ATOM 1329 N N . GLU A 1 164 ? 113.304 15.968 -66.845 1.00 12.35 164 GLU A N 1
ATOM 1330 C CA . GLU A 1 164 ? 112.119 16.766 -66.568 1.00 12.61 164 GLU A CA 1
ATOM 1331 C C . GLU A 1 164 ? 112.144 17.311 -65.148 1.00 12.69 164 GLU A C 1
ATOM 1332 O O . GLU A 1 164 ? 112.100 16.547 -64.184 1.00 13.40 164 GLU A O 1
ATOM 1338 N N . VAL A 1 165 ? 112.202 18.634 -65.024 1.00 11.95 165 VAL A N 1
ATOM 1339 C CA . VAL A 1 165 ? 112.215 19.278 -63.714 1.00 10.80 165 VAL A CA 1
ATOM 1340 C C . VAL A 1 165 ? 111.263 20.466 -63.660 1.00 10.82 165 VAL A C 1
ATOM 1341 O O . VAL A 1 165 ? 110.937 21.063 -64.689 1.00 12.32 165 VAL A O 1
ATOM 1345 N N . GLU A 1 166 ? 110.814 20.801 -62.455 1.00 10.90 166 GLU A N 1
ATOM 1346 C CA . GLU A 1 166 ? 110.034 22.013 -62.254 1.00 10.79 166 GLU A CA 1
ATOM 1347 C C . GLU A 1 166 ? 110.785 22.946 -61.307 1.00 11.05 166 GLU A C 1
ATOM 1348 O O . GLU A 1 166 ? 111.142 22.565 -60.192 1.00 11.58 166 GLU A O 1
ATOM 1354 N N . VAL A 1 167 ? 111.030 24.166 -61.767 1.00 11.16 167 VAL A N 1
ATOM 1355 C CA . VAL A 1 167 ? 111.765 25.160 -60.995 1.00 10.65 167 VAL A CA 1
ATOM 1356 C C . VAL A 1 167 ? 110.806 26.057 -60.218 1.00 11.12 167 VAL A C 1
ATOM 1357 O O . VAL A 1 167 ? 109.928 26.688 -60.805 1.00 12.54 167 VAL A O 1
ATOM 1361 N N . PRO A 1 168 ? 110.970 26.114 -58.888 1.00 11.15 168 PRO A N 1
ATOM 1362 C CA . PRO A 1 168 ? 110.056 26.854 -58.010 1.00 9.85 168 PRO A CA 1
ATOM 1363 C C . PRO A 1 168 ? 110.341 28.351 -57.940 1.00 9.92 168 PRO A C 1
ATOM 1364 O O . PRO A 1 168 ? 111.388 28.812 -58.396 1.00 10.29 168 PRO A O 1
ATOM 1368 N N . PHE A 1 169 ? 109.405 29.098 -57.361 1.00 10.41 169 PHE A N 1
ATOM 1369 C CA . PHE A 1 169 ? 109.563 30.533 -57.154 1.00 9.56 169 PHE A CA 1
ATOM 1370 C C . PHE A 1 169 ? 110.098 30.788 -55.749 1.00 10.77 169 PHE A C 1
ATOM 1371 O O . PHE A 1 169 ? 109.373 30.628 -54.766 1.00 11.74 169 PHE A O 1
ATOM 1379 N N . TYR A 1 170 ? 111.365 31.180 -55.649 1.00 11.01 170 TYR A N 1
ATOM 1380 C CA . TYR A 1 170 ? 111.964 31.486 -54.353 1.00 10.68 170 TYR A CA 1
ATOM 1381 C C . TYR A 1 170 ? 112.518 32.910 -54.326 1.00 12.14 170 TYR A C 1
ATOM 1382 O O . TYR A 1 170 ? 113.730 33.110 -54.325 1.00 14.72 170 TYR A O 1
ATOM 1391 N N . GLN A 1 171 ? 111.628 33.894 -54.282 1.00 11.98 171 GLN A N 1
ATOM 1392 C CA . GLN A 1 171 ? 112.030 35.295 -54.344 1.00 11.12 171 GLN A CA 1
ATOM 1393 C C . GLN A 1 171 ? 111.508 36.004 -53.105 1.00 12.33 171 GLN A C 1
ATOM 1394 O O . GLN A 1 171 ? 110.438 35.669 -52.595 1.00 14.03 171 GLN A O 1
ATOM 1400 N N . PRO A 1 172 ? 112.263 36.988 -52.602 1.00 11.77 172 PRO A N 1
ATOM 1401 C CA . PRO A 1 172 ? 111.907 37.618 -51.328 1.00 11.04 172 PRO A CA 1
ATOM 1402 C C . PRO A 1 172 ? 110.732 38.597 -51.407 1.00 11.96 172 PRO A C 1
ATOM 1403 O O . PRO A 1 172 ? 110.266 39.054 -50.366 1.00 13.63 172 PRO A O 1
ATOM 1407 N N . GLY A 1 173 ? 110.250 38.898 -52.609 1.00 11.85 173 GLY A N 1
ATOM 1408 C CA . GLY A 1 173 ? 109.256 39.945 -52.780 1.00 10.75 173 GLY A CA 1
ATOM 1409 C C . GLY A 1 173 ? 107.861 39.500 -53.180 1.00 10.83 173 GLY A C 1
ATOM 1410 O O . GLY A 1 173 ? 107.518 38.324 -53.086 1.00 11.60 173 GLY A O 1
ATOM 1411 N N . LEU A 1 174 ? 107.055 40.465 -53.619 1.00 10.10 174 LEU A N 1
ATOM 1412 C CA . LEU A 1 174 ? 105.679 40.218 -54.033 1.00 9.75 174 LEU A CA 1
ATOM 1413 C C . LEU A 1 174 ? 105.642 39.682 -55.456 1.00 10.08 174 LEU A C 1
ATOM 1414 O O . LEU A 1 174 ? 105.016 38.661 -55.733 1.00 10.75 174 LEU A O 1
ATOM 1419 N N . TYR A 1 175 ? 106.322 40.389 -56.351 1.00 10.21 175 TYR A N 1
ATOM 1420 C CA . TYR A 1 175 ? 106.335 40.045 -57.766 1.00 8.73 175 TYR A CA 1
ATOM 1421 C C . TYR A 1 175 ? 107.745 39.774 -58.269 1.00 9.34 175 TYR A C 1
ATOM 1422 O O . TYR A 1 175 ? 108.731 40.110 -57.611 1.00 10.70 175 TYR A O 1
ATOM 1431 N N . GLY A 1 176 ? 107.824 39.175 -59.450 1.00 9.23 176 GLY A N 1
ATOM 1432 C CA . GLY A 1 176 ? 109.062 39.112 -60.200 1.00 9.75 176 GLY A CA 1
ATOM 1433 C C . GLY A 1 176 ? 108.824 39.931 -61.450 1.00 10.05 176 GLY A C 1
ATOM 1434 O O . GLY A 1 176 ? 107.721 39.914 -61.995 1.00 11.33 176 GLY A O 1
ATOM 1435 N N . MET A 1 177 ? 109.836 40.659 -61.905 1.00 10.83 177 MET A N 1
ATOM 1436 C CA . MET A 1 177 ? 109.663 41.512 -63.074 1.00 11.10 177 MET A CA 1
ATOM 1437 C C . MET A 1 177 ? 109.732 40.732 -64.377 1.00 11.07 177 MET A C 1
ATOM 1438 O O . MET A 1 177 ? 110.637 39.921 -64.588 1.00 12.59 177 MET A O 1
ATOM 1443 N N . LEU A 1 178 ? 108.767 40.990 -65.252 1.00 11.47 178 LEU A N 1
ATOM 1444 C CA . LEU A 1 178 ? 108.800 40.465 -66.609 1.00 11.48 178 LEU A CA 1
ATOM 1445 C C . LEU A 1 178 ? 109.492 41.478 -67.511 1.00 13.15 178 LEU A C 1
ATOM 1446 O O . LEU A 1 178 ? 109.533 42.665 -67.193 1.00 13.54 178 LEU A O 1
ATOM 1451 N N . ASN A 1 179 ? 110.033 41.003 -68.627 1.00 13.60 179 ASN A N 1
ATOM 1452 C CA . ASN A 1 179 ? 110.614 41.871 -69.647 1.00 14.27 179 ASN A CA 1
ATOM 1453 C C . ASN A 1 179 ? 111.673 42.852 -69.129 1.00 15.01 179 ASN A C 1
ATOM 1454 O O . ASN A 1 179 ? 111.707 44.009 -69.546 1.00 15.40 179 ASN A O 1
ATOM 1459 N N . ALA A 1 180 ? 112.537 42.387 -68.231 1.00 16.20 180 ALA A N 1
ATOM 1460 C CA . ALA A 1 180 ? 113.516 43.264 -67.595 1.00 16.93 180 ALA A CA 1
ATOM 1461 C C . ALA A 1 180 ? 114.708 43.578 -68.502 1.00 18.04 180 ALA A C 1
ATOM 1462 O O . ALA A 1 180 ? 115.109 42.757 -69.327 1.00 18.34 180 ALA A O 1
ATOM 1464 N N . SER A 1 181 ? 115.268 44.774 -68.336 1.00 19.27 181 SER A N 1
ATOM 1465 C CA . SER A 1 181 ? 116.410 45.217 -69.133 1.00 19.22 181 SER A CA 1
ATOM 1466 C C . SER A 1 181 ? 117.736 44.738 -68.563 1.00 20.08 181 SER A C 1
ATOM 1467 O O . SER A 1 181 ? 117.890 44.618 -67.349 1.00 21.01 181 SER A O 1
ATOM 1470 N N . ASP A 1 182 ? 118.701 44.480 -69.440 1.00 21.36 182 ASP A N 1
ATOM 1471 C CA . ASP A 1 182 ? 120.049 44.136 -68.997 1.00 21.91 182 ASP A CA 1
ATOM 1472 C C . ASP A 1 182 ? 120.846 45.392 -68.671 1.00 22.78 182 ASP A C 1
ATOM 1473 O O . ASP A 1 182 ? 121.825 45.348 -67.925 1.00 22.82 182 ASP A O 1
ATOM 1478 N N . ASN A 1 183 ? 120.412 46.516 -69.231 1.00 23.56 183 ASN 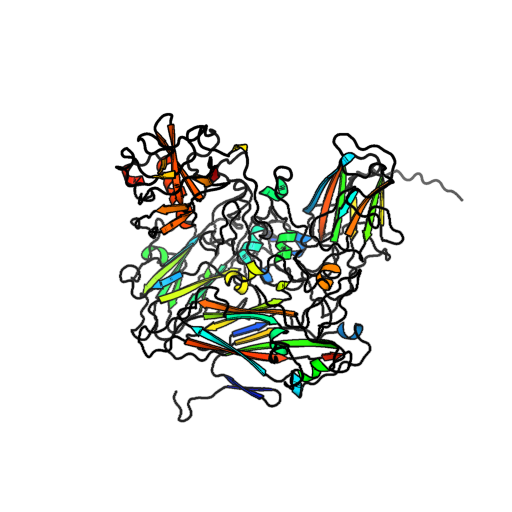A N 1
ATOM 1479 C CA . ASN A 1 183 ? 121.005 47.803 -68.904 1.00 24.51 183 ASN A CA 1
ATOM 1480 C C . ASN A 1 183 ? 120.232 48.430 -67.755 1.00 24.65 183 ASN A C 1
ATOM 1481 O O . ASN A 1 183 ? 119.302 49.207 -67.964 1.00 25.05 183 ASN A O 1
ATOM 1486 N N . ASN A 1 184 ? 120.635 48.087 -66.536 1.00 24.71 184 ASN A N 1
ATOM 1487 C CA . ASN A 1 184 ? 119.937 48.535 -65.340 1.00 24.67 184 ASN A CA 1
ATOM 1488 C C . ASN A 1 184 ? 120.900 48.784 -64.188 1.00 24.84 184 ASN A C 1
ATOM 1489 O O . ASN A 1 184 ? 121.355 47.844 -63.536 1.00 25.41 184 ASN A O 1
ATOM 1494 N N . THR A 1 185 ? 121.200 50.053 -63.939 1.00 24.23 185 THR A N 1
ATOM 1495 C CA . THR A 1 185 ? 122.122 50.430 -62.874 1.00 24.09 185 THR A CA 1
ATOM 1496 C C . THR A 1 185 ? 121.429 51.178 -61.735 1.00 23.54 185 THR A C 1
ATOM 1497 O O . THR A 1 185 ? 121.883 51.136 -60.591 1.00 24.18 185 THR A O 1
ATOM 1501 N N . ALA A 1 186 ? 120.331 51.857 -62.054 1.00 22.19 186 ALA A N 1
ATOM 1502 C CA . ALA A 1 186 ? 119.562 52.600 -61.057 1.00 20.82 186 ALA A CA 1
ATOM 1503 C C . ALA A 1 186 ? 118.740 51.677 -60.155 1.00 20.59 186 ALA A C 1
ATOM 1504 O O . ALA A 1 186 ? 118.379 52.050 -59.039 1.00 21.50 186 ALA A O 1
ATOM 1506 N N . ASN A 1 187 ? 118.453 50.476 -60.647 1.00 20.19 187 ASN A N 1
ATOM 1507 C CA . ASN A 1 187 ? 117.699 49.490 -59.884 1.00 19.63 187 ASN A CA 1
ATOM 1508 C C . ASN A 1 187 ? 118.346 48.118 -59.995 1.00 20.09 187 ASN A C 1
ATOM 1509 O O . ASN A 1 187 ? 117.741 47.174 -60.502 1.00 21.81 187 ASN A O 1
ATOM 1514 N N . SER A 1 188 ? 119.583 48.020 -59.523 1.00 19.79 188 SER A N 1
ATOM 1515 C CA . SER A 1 188 ? 120.348 46.789 -59.645 1.00 19.45 188 SER A CA 1
ATOM 1516 C C . SER A 1 188 ? 119.696 45.711 -58.796 1.00 19.17 188 SER A C 1
ATOM 1517 O O . SER A 1 188 ? 119.654 44.543 -59.179 1.00 20.11 188 SER A O 1
ATOM 1520 N N . PHE A 1 189 ? 119.168 46.127 -57.649 1.00 18.12 189 PHE A N 1
ATOM 1521 C CA . PHE A 1 189 ? 118.601 45.200 -56.685 1.00 17.00 189 PHE A CA 1
ATOM 1522 C C . PHE A 1 189 ? 117.381 44.501 -57.291 1.00 17.37 189 PHE A C 1
ATOM 1523 O O . PHE A 1 189 ? 117.202 43.293 -57.125 1.00 18.58 189 PHE A O 1
ATOM 1531 N N . ASP A 1 190 ? 116.547 45.271 -57.987 1.00 16.99 190 ASP A N 1
ATOM 1532 C CA . ASP A 1 190 ? 115.378 44.723 -58.667 1.00 15.94 190 ASP A CA 1
ATOM 1533 C C . ASP A 1 190 ? 115.796 43.722 -59.731 1.00 15.75 190 ASP A C 1
ATOM 1534 O O . ASP A 1 190 ? 115.211 42.645 -59.856 1.00 16.56 190 ASP A O 1
ATOM 1539 N N . ARG A 1 191 ? 116.815 44.095 -60.499 1.00 15.17 191 ARG A N 1
ATOM 1540 C CA . ARG A 1 191 ? 117.290 43.275 -61.603 1.00 14.64 191 ARG A CA 1
ATOM 1541 C C . ARG A 1 191 ? 118.009 42.026 -61.110 1.00 15.77 191 ARG A C 1
ATOM 1542 O O . ARG A 1 191 ? 118.013 40.997 -61.786 1.00 17.01 191 ARG A O 1
ATOM 1550 N N . LEU A 1 192 ? 118.601 42.111 -59.923 1.00 16.32 192 LEU A N 1
ATOM 1551 C CA . LEU A 1 192 ? 119.408 41.012 -59.414 1.00 15.34 192 LEU A CA 1
ATOM 1552 C C . LEU A 1 192 ? 118.572 39.924 -58.762 1.00 15.94 192 LEU A C 1
ATOM 1553 O O . LEU A 1 192 ? 118.804 38.749 -59.000 1.00 17.72 192 LEU A O 1
ATOM 1558 N N . ARG A 1 193 ? 117.590 40.304 -57.953 1.00 16.39 193 ARG A N 1
ATOM 1559 C CA . ARG A 1 193 ? 116.909 39.318 -57.124 1.00 16.93 193 ARG A CA 1
ATOM 1560 C C . ARG A 1 193 ? 115.389 39.336 -57.282 1.00 15.79 193 ARG A C 1
ATOM 1561 O O . ARG A 1 193 ? 114.687 38.494 -56.721 1.00 16.42 193 ARG A O 1
ATOM 1569 N N . PHE A 1 194 ? 114.877 40.278 -58.062 1.00 14.78 194 PHE A N 1
ATOM 1570 C CA . PHE A 1 194 ? 113.437 40.359 -58.269 1.00 13.13 194 PHE A CA 1
ATOM 1571 C C . PHE A 1 194 ? 113.067 40.216 -59.745 1.00 13.60 194 PHE A C 1
ATOM 1572 O O . PHE A 1 194 ? 112.076 40.786 -60.199 1.00 13.11 194 PHE A O 1
ATOM 1580 N N . THR A 1 195 ? 113.861 39.450 -60.487 1.00 14.00 195 THR A N 1
ATOM 1581 C CA . THR A 1 195 ? 113.629 39.285 -61.921 1.00 13.89 195 THR A CA 1
ATOM 1582 C C . THR A 1 195 ? 113.636 37.829 -62.380 1.00 15.11 195 THR A C 1
ATOM 1583 O O . THR A 1 195 ? 112.700 37.372 -63.040 1.00 16.19 195 THR A O 1
ATOM 1587 N N . GLY A 1 196 ? 114.688 37.097 -62.027 1.00 15.53 196 GLY A N 1
ATOM 1588 C CA . GLY A 1 196 ? 114.849 35.745 -62.526 1.00 15.87 196 GLY A CA 1
ATOM 1589 C C . GLY A 1 196 ? 114.679 34.716 -61.430 1.00 16.27 196 GLY A C 1
ATOM 1590 O O . GLY A 1 196 ? 114.935 34.996 -60.259 1.00 18.31 196 GLY A O 1
ATOM 1591 N N . LEU A 1 197 ? 114.264 33.516 -61.819 1.00 15.15 197 LEU A N 1
ATOM 1592 C CA . LEU A 1 197 ? 113.982 32.444 -60.870 1.00 15.20 197 LEU A CA 1
ATOM 1593 C C . LEU A 1 197 ? 115.252 31.898 -60.230 1.00 15.75 197 LEU A C 1
ATOM 1594 O O . LEU A 1 197 ? 115.195 31.118 -59.279 1.00 18.33 197 LEU A O 1
ATOM 1599 N N . GLY A 1 198 ? 116.396 32.313 -60.756 1.00 16.11 198 GLY A N 1
ATOM 1600 C CA . GLY A 1 198 ? 117.672 31.793 -60.310 1.00 16.41 198 GLY A CA 1
ATOM 1601 C C . GLY A 1 198 ? 118.252 30.951 -61.423 1.00 16.84 198 GLY A C 1
ATOM 1602 O O . GLY A 1 198 ? 117.509 30.321 -62.174 1.00 18.62 198 GLY A O 1
ATOM 1603 N N . ASP A 1 199 ? 119.574 30.939 -61.542 1.00 16.60 199 ASP A N 1
ATOM 1604 C CA . ASP A 1 199 ? 120.218 30.184 -62.609 1.00 15.90 199 ASP A CA 1
ATOM 1605 C C . ASP A 1 199 ? 119.972 28.684 -62.476 1.00 14.33 199 ASP A C 1
ATOM 1606 O O . ASP A 1 199 ? 119.864 28.149 -61.373 1.00 13.52 199 ASP A O 1
ATOM 1611 N N . LEU A 1 200 ? 119.878 28.018 -63.621 1.00 13.58 200 LEU A N 1
ATOM 1612 C CA . LEU A 1 200 ? 119.849 26.565 -63.671 1.00 12.60 200 LEU A CA 1
ATOM 1613 C C . LEU A 1 200 ? 121.143 26.076 -64.290 1.00 13.09 200 LEU A C 1
ATOM 1614 O O . LEU A 1 200 ? 121.495 26.479 -65.399 1.00 13.46 200 LEU A O 1
ATOM 1619 N N . LEU A 1 201 ? 121.860 25.219 -63.578 1.00 12.66 201 LEU A N 1
ATOM 1620 C CA . LEU A 1 201 ? 123.117 24.725 -64.111 1.00 11.85 201 LEU A CA 1
ATOM 1621 C C . LEU A 1 201 ? 123.043 23.269 -64.532 1.00 11.51 201 LEU A C 1
ATOM 1622 O O . LEU A 1 201 ? 122.543 22.415 -63.799 1.00 13.21 201 LEU A O 1
ATOM 1627 N N . ILE A 1 202 ? 123.554 23.009 -65.730 1.00 11.10 202 ILE A N 1
ATOM 1628 C CA . ILE A 1 202 ? 123.543 21.682 -66.324 1.00 10.25 202 ILE A CA 1
ATOM 1629 C C . ILE A 1 202 ? 124.974 21.226 -66.536 1.00 11.27 202 ILE A C 1
ATOM 1630 O O . ILE A 1 202 ? 125.729 21.853 -67.279 1.00 13.23 202 ILE A O 1
ATOM 1635 N N . GLY A 1 203 ? 125.357 20.143 -65.877 1.00 11.53 203 GLY A N 1
ATOM 1636 C CA . GLY A 1 203 ? 126.727 19.686 -65.967 1.00 11.73 203 GLY A CA 1
ATOM 1637 C C . GLY A 1 203 ? 126.839 18.213 -66.279 1.00 12.45 203 GLY A C 1
ATOM 1638 O O . GLY A 1 203 ? 125.835 17.508 -66.381 1.00 13.42 203 GLY A O 1
ATOM 1639 N N . ILE A 1 204 ? 128.073 17.748 -66.407 1.00 13.88 204 ILE A N 1
ATOM 1640 C CA . ILE A 1 204 ? 128.345 16.360 -66.742 1.00 16.50 204 ILE A CA 1
ATOM 1641 C C . ILE A 1 204 ? 129.038 15.675 -65.567 1.00 16.86 204 ILE A C 1
ATOM 1642 O O . ILE A 1 204 ? 129.870 16.275 -64.894 1.00 18.51 204 ILE A O 1
ATOM 1647 N N . GLU A 1 205 ? 128.683 14.420 -65.316 1.00 16.97 205 GLU A N 1
ATOM 1648 C CA . GLU A 1 205 ? 129.285 13.662 -64.226 1.00 17.80 205 GLU A CA 1
ATOM 1649 C C . GLU A 1 205 ? 129.803 12.315 -64.719 1.00 18.34 205 GLU A C 1
ATOM 1650 O O . GLU A 1 205 ? 129.097 11.307 -64.667 1.00 18.74 205 GLU A O 1
ATOM 1656 N N . GLY A 1 206 ? 131.048 12.312 -65.187 1.00 18.80 206 GLY A N 1
ATOM 1657 C CA . GLY A 1 206 ? 131.690 11.105 -65.674 1.00 18.96 206 GLY A CA 1
ATOM 1658 C C . GLY A 1 206 ? 132.975 11.440 -66.403 1.00 19.89 206 GLY A C 1
ATOM 1659 O O . GLY A 1 206 ? 133.289 12.611 -66.610 1.00 19.93 206 GLY A O 1
ATOM 1660 N N . GLU A 1 207 ? 133.718 10.414 -66.801 1.00 20.83 207 GLU A N 1
ATOM 1661 C CA . GLU A 1 207 ? 135.000 10.636 -67.456 1.00 21.86 207 GLU A CA 1
ATOM 1662 C C . GLU A 1 207 ? 134.927 10.436 -68.968 1.00 21.65 207 GLU A C 1
ATOM 1663 O O . GLU A 1 207 ? 135.933 10.584 -69.663 1.00 21.67 207 GLU A O 1
ATOM 1669 N N . GLN A 1 208 ? 133.744 10.094 -69.473 1.00 21.77 208 GLN A N 1
ATOM 1670 C CA . GLN A 1 208 ? 133.576 9.821 -70.898 1.00 21.85 208 GLN A CA 1
ATOM 1671 C C . GLN A 1 208 ? 133.866 11.050 -71.747 1.00 22.25 208 GLN A C 1
ATOM 1672 O O . GLN A 1 208 ? 133.405 12.147 -71.436 1.00 22.83 208 GLN A O 1
ATOM 1678 N N . PRO A 1 209 ? 134.637 10.862 -72.825 1.00 22.19 209 PRO A N 1
ATOM 1679 C CA . PRO A 1 209 ? 134.981 11.960 -73.729 1.00 22.15 209 PRO A CA 1
ATOM 1680 C C . PRO A 1 209 ? 133.798 12.376 -74.591 1.00 22.53 209 PRO A C 1
ATOM 1681 O O . PRO A 1 209 ? 132.910 11.570 -74.869 1.00 22.44 209 PRO A O 1
ATOM 1685 N N . ILE A 1 210 ? 133.795 13.637 -75.001 1.00 22.52 210 ILE A N 1
ATOM 1686 C CA . ILE A 1 210 ? 132.748 14.171 -75.856 1.00 22.17 210 ILE A CA 1
ATOM 1687 C C . ILE A 1 210 ? 133.107 13.910 -77.314 1.00 22.44 210 ILE A C 1
ATOM 1688 O O . ILE A 1 210 ? 134.238 14.169 -77.727 1.00 23.27 210 ILE A O 1
ATOM 1693 N N . PRO A 1 211 ? 132.156 13.379 -78.097 1.00 21.89 211 PRO A N 1
ATOM 1694 C CA . PRO A 1 211 ? 132.415 13.097 -79.514 1.00 21.81 211 PRO A CA 1
ATOM 1695 C C . PRO A 1 211 ? 132.795 14.356 -80.292 1.00 22.71 211 PRO A C 1
ATOM 1696 O O . PRO A 1 211 ? 132.466 15.462 -79.865 1.00 23.31 211 PRO A O 1
ATOM 1700 N N . LYS A 1 212 ? 133.483 14.184 -81.417 1.00 23.50 212 LYS A N 1
ATOM 1701 C CA . LYS A 1 212 ? 133.993 15.313 -82.187 1.00 24.51 212 LYS A CA 1
ATOM 1702 C C . LYS A 1 212 ? 132.863 16.191 -82.714 1.00 24.54 212 LYS A C 1
ATOM 1703 O O . LYS A 1 212 ? 133.058 17.380 -82.969 1.00 24.80 212 LYS A O 1
ATOM 1709 N N . GLU A 1 213 ? 131.680 15.603 -82.869 1.00 24.05 213 GLU A N 1
ATOM 1710 C CA . GLU A 1 213 ? 130.501 16.364 -83.260 1.00 23.31 213 GLU A CA 1
ATOM 1711 C C . GLU A 1 213 ? 129.996 17.180 -82.077 1.00 22.66 213 GLU A C 1
ATOM 1712 O O . GLU A 1 213 ? 129.235 18.134 -82.243 1.00 22.57 213 GLU A O 1
ATOM 1718 N N . GLY A 1 214 ? 130.430 16.799 -80.879 1.00 21.72 214 GLY A N 1
ATOM 1719 C CA . GLY A 1 214 ? 129.991 17.466 -79.671 1.00 20.43 214 GLY A CA 1
ATOM 1720 C C . GLY A 1 214 ? 128.666 16.929 -79.175 1.00 20.18 214 GLY A C 1
ATOM 1721 O O . GLY A 1 214 ? 128.049 16.071 -79.809 1.00 20.59 214 GLY A O 1
ATOM 1722 N N . ILE A 1 215 ? 128.234 17.430 -78.024 1.00 20.04 215 ILE A N 1
ATOM 1723 C CA . ILE A 1 215 ? 126.929 17.090 -77.486 1.00 19.77 215 ILE A CA 1
ATOM 1724 C C . ILE A 1 215 ? 125.983 18.248 -77.755 1.00 19.57 215 ILE A C 1
ATOM 1725 O O . ILE A 1 215 ? 126.415 19.395 -77.864 1.00 19.95 215 ILE A O 1
ATOM 1730 N N . GLU A 1 216 ? 124.696 17.959 -77.887 1.00 19.82 216 GLU A N 1
ATOM 1731 C CA . GLU A 1 216 ? 123.731 19.038 -78.036 1.00 19.27 216 GLU A CA 1
ATOM 1732 C C . GLU A 1 216 ? 122.760 19.053 -76.867 1.00 18.00 216 GLU A C 1
ATOM 1733 O O . GLU A 1 216 ? 122.196 18.025 -76.496 1.00 18.33 216 GLU A O 1
ATOM 1739 N N . ILE A 1 217 ? 122.572 20.237 -76.294 1.00 16.29 217 ILE A N 1
ATOM 1740 C CA . ILE A 1 217 ? 121.664 20.410 -75.175 1.00 14.36 217 ILE A CA 1
ATOM 1741 C C . ILE A 1 217 ? 120.512 21.310 -75.598 1.00 14.07 217 ILE A C 1
ATOM 1742 O O . ILE A 1 217 ? 120.724 22.450 -76.010 1.00 15.46 217 ILE A O 1
ATOM 1747 N N . SER A 1 218 ? 119.292 20.792 -75.496 1.00 13.68 218 SER A N 1
ATOM 1748 C CA . SER A 1 218 ? 118.109 21.564 -75.855 1.00 12.37 218 SER A CA 1
ATOM 1749 C C . SER A 1 218 ? 117.213 21.720 -74.643 1.00 11.59 218 SER A C 1
ATOM 1750 O O . SER A 1 218 ? 116.703 20.737 -74.107 1.00 13.07 218 SER A O 1
ATOM 1753 N N . VAL A 1 219 ? 117.022 22.958 -74.209 1.00 10.29 219 VAL A N 1
ATOM 1754 C CA . VAL A 1 219 ? 116.171 23.222 -73.062 1.00 9.93 219 VAL A CA 1
ATOM 1755 C C . VAL A 1 219 ? 114.843 23.803 -73.526 1.00 10.69 219 VAL A C 1
ATOM 1756 O O . VAL A 1 219 ? 114.796 24.887 -74.105 1.00 11.03 219 VAL A O 1
ATOM 1760 N N . TYR A 1 220 ? 113.769 23.068 -73.268 1.00 11.41 220 TYR A N 1
ATOM 1761 C CA . TYR A 1 220 ? 112.423 23.565 -73.508 1.00 10.75 220 TYR A CA 1
ATOM 1762 C C . TYR A 1 220 ? 111.841 24.038 -72.187 1.00 11.47 220 TYR A C 1
ATOM 1763 O O . TYR A 1 220 ? 112.260 23.581 -71.123 1.00 14.12 220 TYR A O 1
ATOM 1772 N N . TYR A 1 221 ? 110.883 24.955 -72.241 1.00 11.23 221 TYR A N 1
ATOM 1773 C CA . TYR A 1 221 ? 110.275 25.427 -71.007 1.00 11.82 221 TYR A CA 1
ATOM 1774 C C . TYR A 1 221 ? 108.812 25.798 -71.177 1.00 12.71 221 TYR A C 1
ATOM 1775 O O . TYR A 1 221 ? 108.335 26.030 -72.290 1.00 13.58 221 TYR A O 1
ATOM 1784 N N . SER A 1 222 ? 108.110 25.856 -70.056 1.00 12.53 222 SER A N 1
ATOM 1785 C CA . SER A 1 222 ? 106.735 26.313 -70.049 1.00 12.00 222 SER A CA 1
ATOM 1786 C C . SER A 1 222 ? 106.369 26.808 -68.664 1.00 12.83 222 SER A C 1
ATOM 1787 O O . SER A 1 222 ? 107.138 26.673 -67.709 1.00 13.83 222 SER A O 1
ATOM 1790 N N . ILE A 1 223 ? 105.188 27.396 -68.574 1.00 13.63 223 ILE A N 1
ATOM 1791 C CA . ILE A 1 223 ? 104.683 27.945 -67.330 1.00 12.77 223 ILE A CA 1
ATOM 1792 C C . ILE A 1 223 ? 104.193 26.811 -66.421 1.00 13.21 223 ILE A C 1
ATOM 1793 O O . ILE A 1 223 ? 103.635 25.822 -66.903 1.00 14.33 223 ILE A O 1
ATOM 1798 N N . ALA A 1 224 ? 104.421 26.937 -65.117 1.00 13.21 224 ALA A N 1
ATOM 1799 C CA . ALA A 1 224 ? 103.972 25.919 -64.171 1.00 12.83 224 ALA A CA 1
ATOM 1800 C C . ALA A 1 224 ? 102.514 26.152 -63.785 1.00 13.41 224 ALA A C 1
ATOM 1801 O O . ALA A 1 224 ? 101.899 27.116 -64.230 1.00 14.20 224 ALA A O 1
ATOM 1803 N N . ASP A 1 225 ? 101.961 25.281 -62.947 1.00 14.13 225 ASP A N 1
ATOM 1804 C CA . ASP A 1 225 ? 100.543 25.390 -62.617 1.00 15.30 225 ASP A CA 1
ATOM 1805 C C . ASP A 1 225 ? 100.276 26.551 -61.662 1.00 15.73 225 ASP A C 1
ATOM 1806 O O . ASP A 1 225 ? 99.189 27.123 -61.662 1.00 17.32 225 ASP A O 1
ATOM 1811 N N . ASP A 1 226 ? 101.270 26.899 -60.854 1.00 15.91 226 ASP A N 1
ATOM 1812 C CA . ASP A 1 226 ? 101.105 27.967 -59.875 1.00 16.08 226 ASP A CA 1
ATOM 1813 C C . ASP A 1 226 ? 101.519 29.327 -60.428 1.00 16.24 226 ASP A C 1
ATOM 1814 O O . ASP A 1 226 ? 101.636 30.298 -59.679 1.00 18.51 226 ASP A O 1
ATOM 1819 N N . PHE A 1 227 ? 101.728 29.399 -61.737 1.00 15.21 227 PHE A N 1
ATOM 1820 C CA . PHE A 1 227 ? 102.220 30.618 -62.373 1.00 13.14 227 PHE A CA 1
ATOM 1821 C C . PHE A 1 227 ? 101.084 31.568 -62.738 1.00 13.75 227 PHE A C 1
ATOM 1822 O O . PHE A 1 227 ? 99.987 31.133 -63.098 1.00 14.28 227 PHE A O 1
ATOM 1830 N N . SER A 1 228 ? 101.353 32.866 -62.650 1.00 14.25 228 SER A N 1
ATOM 1831 C CA . SER A 1 228 ? 100.390 33.872 -63.083 1.00 13.09 228 SER A CA 1
ATOM 1832 C C . SER A 1 228 ? 101.071 35.055 -63.765 1.00 13.51 228 SER A C 1
ATOM 1833 O O . SER A 1 228 ? 102.029 35.622 -63.241 1.00 14.61 228 SER A O 1
ATOM 1836 N N . PHE A 1 229 ? 100.573 35.398 -64.948 1.00 13.12 229 PHE A N 1
ATOM 1837 C CA . PHE A 1 229 ? 100.903 36.650 -65.615 1.00 11.65 229 PHE A CA 1
ATOM 1838 C C . PHE A 1 229 ? 100.021 37.709 -64.972 1.00 12.51 229 PHE A C 1
ATOM 1839 O O . PHE A 1 229 ? 98.797 37.632 -65.082 1.00 12.65 229 PHE A O 1
ATOM 1847 N N . ASN A 1 230 ? 100.605 38.690 -64.290 1.00 13.58 230 ASN A N 1
ATOM 1848 C CA . ASN A 1 230 ? 99.807 39.456 -63.333 1.00 14.64 230 ASN A CA 1
ATOM 1849 C C . ASN A 1 230 ? 99.233 40.802 -63.780 1.00 16.86 230 ASN A C 1
ATOM 1850 O O . ASN A 1 230 ? 98.018 40.934 -63.842 1.00 21.29 230 ASN A O 1
ATOM 1855 N N . ILE A 1 231 ? 100.047 41.798 -64.105 1.00 14.42 231 ILE A N 1
ATOM 1856 C CA . ILE A 1 231 ? 99.430 43.099 -64.381 1.00 13.56 231 ILE A CA 1
ATOM 1857 C C . ILE A 1 231 ? 99.525 43.512 -65.839 1.00 14.07 231 ILE A C 1
ATOM 1858 O O . ILE A 1 231 ? 100.616 43.750 -66.358 1.00 15.68 231 ILE A O 1
ATOM 1863 N N . PHE A 1 232 ? 98.373 43.627 -66.494 1.00 14.06 232 PHE A N 1
ATOM 1864 C CA . PHE A 1 232 ? 98.368 43.925 -67.919 1.00 13.61 232 PHE A CA 1
ATOM 1865 C C . PHE A 1 232 ? 98.669 45.384 -68.220 1.00 15.33 232 PHE A C 1
ATOM 1866 O O . PHE A 1 232 ? 97.833 46.271 -68.031 1.00 16.29 232 PHE A O 1
ATOM 1874 N N . CYS A 1 233 ? 99.888 45.610 -68.684 1.00 16.44 233 CYS A N 1
ATOM 1875 C CA . CYS A 1 233 ? 100.278 46.875 -69.268 1.00 18.20 233 CYS A CA 1
ATOM 1876 C C . CYS A 1 233 ? 100.181 46.688 -70.774 1.00 19.19 233 CYS A C 1
ATOM 1877 O O . CYS A 1 233 ? 99.778 45.624 -71.239 1.00 23.31 233 CYS A O 1
ATOM 1880 N N . GLY A 1 234 ? 100.507 47.720 -71.540 1.00 18.21 234 GLY A N 1
ATOM 1881 C CA . GLY A 1 234 ? 100.506 47.599 -72.988 1.00 19.19 234 GLY A CA 1
ATOM 1882 C C . GLY A 1 234 ? 101.366 46.474 -73.555 1.00 17.64 234 GLY A C 1
ATOM 1883 O O . GLY A 1 234 ? 102.279 45.970 -72.893 1.00 18.97 234 GLY A O 1
ATOM 1884 N N . PHE A 1 235 ? 101.047 46.059 -74.779 1.00 16.11 235 PHE A N 1
ATOM 1885 C CA . PHE A 1 235 ? 101.981 45.298 -75.607 1.00 13.59 235 PHE A CA 1
ATOM 1886 C C . PHE A 1 235 ? 103.020 46.244 -76.209 1.00 13.60 235 PHE A C 1
ATOM 1887 O O . PHE A 1 235 ? 102.701 47.387 -76.541 1.00 13.13 235 PHE A O 1
ATOM 1895 N N . PRO A 1 236 ? 104.268 45.778 -76.343 1.00 13.27 236 PRO A N 1
ATOM 1896 C CA . PRO A 1 236 ? 105.277 46.560 -77.059 1.00 12.99 236 PRO A CA 1
ATOM 1897 C C . PRO A 1 236 ? 105.101 46.391 -78.566 1.00 14.13 236 PRO A C 1
ATOM 1898 O O . PRO A 1 236 ? 104.373 45.489 -78.984 1.00 15.27 236 PRO A O 1
ATOM 1902 N N . PRO A 1 237 ? 105.745 47.246 -79.375 1.00 13.51 237 PRO A N 1
ATOM 1903 C CA . PRO A 1 237 ? 105.630 47.069 -80.826 1.00 12.18 237 PRO A CA 1
ATOM 1904 C C . PRO A 1 237 ? 106.277 45.762 -81.278 1.00 12.66 237 PRO A C 1
ATOM 1905 O O . PRO A 1 237 ? 107.221 45.298 -80.640 1.00 13.71 237 PRO A O 1
ATOM 1909 N N . MET A 1 238 ? 105.762 45.177 -82.353 1.00 12.49 238 MET A N 1
ATOM 1910 C CA . MET A 1 238 ? 106.199 43.857 -82.795 1.00 11.86 238 MET A CA 1
ATOM 1911 C C . MET A 1 238 ? 106.888 43.884 -84.154 1.00 12.05 238 MET A C 1
ATOM 1912 O O . MET A 1 238 ? 106.801 44.868 -84.888 1.00 13.58 238 MET A O 1
ATOM 1917 N N . VAL A 1 239 ? 107.569 42.789 -84.478 1.00 11.53 239 VAL A N 1
ATOM 1918 C CA . VAL A 1 239 ? 108.068 42.565 -85.829 1.00 11.47 239 VAL A CA 1
ATOM 1919 C C . VAL A 1 239 ? 107.283 41.411 -86.435 1.00 11.89 239 VAL A C 1
ATOM 1920 O O . VAL A 1 239 ? 106.733 40.589 -85.708 1.00 12.64 239 VAL A O 1
ATOM 1924 N N . TYR A 1 240 ? 107.226 41.355 -87.760 1.00 12.00 240 TYR A N 1
ATOM 1925 C CA . TYR A 1 240 ? 106.483 40.303 -88.445 1.00 11.56 240 TYR A CA 1
ATOM 1926 C C . TYR A 1 240 ? 107.412 39.215 -88.974 1.00 12.57 240 TYR A C 1
ATOM 1927 O O . TYR A 1 240 ? 108.417 39.504 -89.622 1.00 13.87 240 TYR A O 1
ATOM 1936 N N . CYS A 1 241 ? 107.070 37.963 -88.690 1.00 13.56 241 CYS A N 1
ATOM 1937 C CA . CYS A 1 241 ? 107.893 36.829 -89.096 1.00 14.21 241 CYS A CA 1
ATOM 1938 C C . CYS A 1 241 ? 107.983 36.677 -90.612 1.00 14.80 241 CYS A C 1
ATOM 1939 O O . CYS A 1 241 ? 108.979 36.171 -91.127 1.00 16.37 241 CYS A O 1
ATOM 1942 N N . ASP A 1 242 ? 106.947 37.109 -91.326 1.00 15.04 242 ASP A N 1
ATOM 1943 C CA . ASP A 1 242 ? 106.946 37.011 -92.785 1.00 15.65 242 ASP A CA 1
ATOM 1944 C C . ASP A 1 242 ? 107.849 38.068 -93.418 1.00 16.19 242 ASP A C 1
ATOM 1945 O O . ASP A 1 242 ? 107.933 38.174 -94.641 1.00 16.85 242 ASP A O 1
ATOM 1950 N N . GLU A 1 243 ? 108.512 38.853 -92.575 1.00 15.66 243 GLU A N 1
ATOM 1951 C CA . GLU A 1 243 ? 109.440 39.874 -93.043 1.00 15.10 243 GLU A CA 1
ATOM 1952 C C . GLU A 1 243 ? 110.888 39.495 -92.741 1.00 15.79 243 GLU A C 1
ATOM 1953 O O . GLU A 1 243 ? 111.794 40.321 -92.845 1.00 15.83 243 GLU A O 1
ATOM 1959 N N . THR A 1 244 ? 111.094 38.243 -92.344 1.00 16.71 244 THR A N 1
ATOM 1960 C CA . THR A 1 244 ? 112.436 37.691 -92.204 1.00 17.09 244 THR A CA 1
ATOM 1961 C C . THR A 1 244 ? 112.872 37.122 -93.548 1.00 18.88 244 THR A C 1
ATOM 1962 O O . THR A 1 244 ? 113.671 37.724 -94.264 1.00 20.66 244 THR A O 1
ATOM 1966 N N . TYR A 1 245 ? 112.339 35.948 -93.873 1.00 19.53 245 TYR A N 1
ATOM 1967 C CA . TYR A 1 245 ? 112.539 35.326 -95.178 1.00 20.17 245 TYR A CA 1
ATOM 1968 C C . TYR A 1 245 ? 111.336 35.620 -96.075 1.00 22.16 245 TYR A C 1
ATOM 1969 O O . TYR A 1 245 ? 110.205 35.269 -95.733 1.00 21.67 245 TYR A O 1
ATOM 1978 N N . SER A 1 246 ? 111.567 36.276 -97.209 1.00 24.54 246 SER A N 1
ATOM 1979 C CA . SER A 1 246 ? 110.466 36.700 -98.072 1.00 26.77 246 SER A CA 1
ATOM 1980 C C . SER A 1 246 ? 109.824 35.556 -98.850 1.00 27.46 246 SER A C 1
ATOM 1981 O O . SER A 1 246 ? 110.429 34.501 -99.043 1.00 27.31 246 SER A O 1
ATOM 1984 N N . ALA A 1 247 ? 108.593 35.784 -99.295 1.00 28.73 247 ALA A N 1
ATOM 1985 C CA . ALA A 1 247 ? 107.876 34.833 -100.137 1.00 31.21 247 ALA A CA 1
ATOM 1986 C C . ALA A 1 247 ? 108.223 35.061 -101.606 1.00 33.55 247 ALA A C 1
ATOM 1987 O O . ALA A 1 247 ? 107.664 34.415 -102.494 1.00 34.45 247 ALA A O 1
ATOM 1989 N N . ALA A 1 248 ? 109.144 35.991 -101.851 1.00 35.95 248 ALA A N 1
ATOM 1990 C CA . ALA A 1 248 ? 109.646 36.253 -103.196 1.00 38.00 248 ALA A CA 1
ATOM 1991 C C . ALA A 1 248 ? 110.395 35.030 -103.707 1.00 39.94 248 ALA A C 1
ATOM 1992 O O . ALA A 1 248 ? 110.477 34.788 -104.910 1.00 40.26 248 ALA A O 1
ATOM 1994 N N . THR A 1 249 ? 110.933 34.262 -102.770 1.00 42.74 249 THR A N 1
ATOM 1995 C CA . THR A 1 249 ? 111.477 32.949 -103.065 1.00 45.62 249 THR A CA 1
ATOM 1996 C C . THR A 1 249 ? 110.716 31.972 -102.182 1.00 47.94 249 THR A C 1
ATOM 1997 O O . THR A 1 249 ? 111.179 31.621 -101.095 1.00 48.21 249 THR A O 1
ATOM 2001 N N . PRO A 1 250 ? 109.528 31.544 -102.648 1.00 50.13 250 PRO A N 1
ATOM 2002 C CA . PRO A 1 250 ? 108.552 30.761 -101.878 1.00 51.51 250 PRO A CA 1
ATOM 2003 C C . PRO A 1 250 ? 109.126 29.469 -101.304 1.00 52.84 250 PRO A C 1
ATOM 2004 O O . PRO A 1 250 ? 108.624 28.971 -100.294 1.00 52.72 250 PRO A O 1
ATOM 2008 N N . ASP A 1 251 ? 110.167 28.945 -101.941 1.00 54.16 251 ASP A N 1
ATOM 2009 C CA . ASP A 1 251 ? 110.858 27.761 -101.449 1.00 55.16 251 ASP A CA 1
ATOM 2010 C C . ASP A 1 251 ? 112.353 28.048 -101.374 1.00 55.39 251 ASP A C 1
ATOM 2011 O O . ASP A 1 251 ? 112.976 28.387 -102.381 1.00 56.48 251 ASP A O 1
ATOM 2016 N N . LEU A 1 252 ? 112.929 27.906 -100.185 1.00 54.79 252 LEU A N 1
ATOM 2017 C CA . LEU A 1 252 ? 114.319 28.293 -99.976 1.00 54.43 252 LEU A CA 1
ATOM 2018 C C . LEU A 1 252 ? 114.853 27.651 -98.698 1.00 54.32 252 LEU A C 1
ATOM 2019 O O . LEU A 1 252 ? 115.449 26.574 -98.739 1.00 53.60 252 LEU A O 1
ATOM 2024 N N . MET B 2 1 ? 75.810 79.409 -70.627 1.00 14.52 1 MET B N 1
ATOM 2025 C CA . MET B 2 1 ? 75.651 80.369 -69.538 1.00 16.69 1 MET B CA 1
ATOM 2026 C C . MET B 2 1 ? 74.233 80.948 -69.520 1.00 17.46 1 MET B C 1
ATOM 2027 O O . MET B 2 1 ? 73.857 81.725 -70.399 1.00 18.83 1 MET B O 1
ATOM 2032 N N . ASP B 2 2 ? 73.451 80.563 -68.515 1.00 18.52 2 ASP B N 1
ATOM 2033 C CA . ASP B 2 2 ? 72.041 80.950 -68.449 1.00 19.76 2 ASP B CA 1
ATOM 2034 C C . ASP B 2 2 ? 71.629 81.532 -67.091 1.00 19.03 2 ASP B C 1
ATOM 2035 O O . ASP B 2 2 ? 70.451 81.807 -66.863 1.00 20.28 2 ASP B O 1
ATOM 2040 N N . ARG B 2 3 ? 72.592 81.717 -66.190 1.00 18.26 3 ARG B N 1
ATOM 2041 C CA . ARG B 2 3 ? 72.297 82.245 -64.857 1.00 17.34 3 ARG B CA 1
ATOM 2042 C C . ARG B 2 3 ? 73.112 83.514 -64.592 1.00 17.67 3 ARG B C 1
ATOM 2043 O O . ARG B 2 3 ? 74.058 83.795 -65.319 1.00 18.14 3 ARG B O 1
ATOM 2051 N N . PRO B 2 4 ? 72.758 84.281 -63.543 1.00 17.17 4 PRO B N 1
ATOM 2052 C CA . PRO B 2 4 ? 73.642 85.372 -63.112 1.00 16.80 4 PRO B CA 1
ATOM 2053 C C . PRO B 2 4 ? 75.037 84.848 -62.781 1.00 16.82 4 PRO B C 1
ATOM 2054 O O . PRO B 2 4 ? 76.017 85.333 -63.345 1.00 16.49 4 PRO B O 1
ATOM 2058 N N . GLU B 2 5 ? 75.124 83.872 -61.881 1.00 17.95 5 GLU B N 1
ATOM 2059 C CA . GLU B 2 5 ? 76.358 83.109 -61.736 1.00 18.62 5 GLU B CA 1
ATOM 2060 C C . GLU B 2 5 ? 76.465 82.343 -63.045 1.00 19.49 5 GLU B C 1
ATOM 2061 O O . GLU B 2 5 ? 75.465 82.169 -63.719 1.00 22.74 5 GLU B O 1
ATOM 2067 N N . GLY B 2 6 ? 77.639 81.859 -63.420 1.00 18.53 6 GLY B N 1
ATOM 2068 C CA . GLY B 2 6 ? 77.750 81.233 -64.727 1.00 19.35 6 GLY B CA 1
ATOM 2069 C C . GLY B 2 6 ? 76.853 80.014 -64.859 1.00 18.90 6 GLY B C 1
ATOM 2070 O O . GLY B 2 6 ? 75.966 79.953 -65.716 1.00 18.53 6 GLY B O 1
ATOM 2071 N N . SER B 2 7 ? 77.091 79.052 -63.978 1.00 20.02 7 SER B N 1
ATOM 2072 C CA . SER B 2 7 ? 76.331 77.816 -63.896 1.00 20.34 7 SER B CA 1
ATOM 2073 C C . SER B 2 7 ? 76.878 77.084 -62.684 1.00 20.71 7 SER B C 1
ATOM 2074 O O . SER B 2 7 ? 77.712 77.629 -61.961 1.00 22.30 7 SER B O 1
ATOM 2077 N N . GLU B 2 8 ? 76.432 75.858 -62.451 1.00 21.20 8 GLU B N 1
ATOM 2078 C CA . GLU B 2 8 ? 76.876 75.161 -61.255 1.00 21.47 8 GLU B CA 1
ATOM 2079 C C . GLU B 2 8 ? 78.198 74.443 -61.485 1.00 20.40 8 GLU B C 1
ATOM 2080 O O . GLU B 2 8 ? 78.366 73.717 -62.464 1.00 21.01 8 GLU B O 1
ATOM 2086 N N . GLU B 2 9 ? 79.133 74.646 -60.563 1.00 18.65 9 GLU B N 1
ATOM 2087 C CA . GLU B 2 9 ? 80.424 73.981 -60.635 1.00 17.66 9 GLU B CA 1
ATOM 2088 C C . GLU B 2 9 ? 80.508 72.872 -59.600 1.00 18.17 9 GLU B C 1
ATOM 2089 O O . GLU B 2 9 ? 80.376 73.113 -58.400 1.00 17.32 9 GLU B O 1
ATOM 2095 N N . ARG B 2 10 ? 80.735 71.652 -60.077 1.00 19.36 10 ARG B N 1
ATOM 2096 C CA . ARG B 2 10 ? 80.877 70.499 -59.205 1.00 19.73 10 ARG B CA 1
ATOM 2097 C C . ARG B 2 10 ? 82.079 70.688 -58.281 1.00 19.87 10 ARG B C 1
ATOM 2098 O O . ARG B 2 10 ? 83.048 71.359 -58.636 1.00 20.06 10 ARG B O 1
ATOM 2106 N N . THR B 2 11 ? 82.016 70.101 -57.092 1.00 20.49 11 THR B N 1
ATOM 2107 C CA . THR B 2 11 ? 83.075 70.300 -56.117 1.00 20.03 11 THR B CA 1
ATOM 2108 C C . THR B 2 11 ? 83.576 68.969 -55.541 1.00 19.65 11 THR B C 1
ATOM 2109 O O . THR B 2 11 ? 82.810 68.021 -55.364 1.00 19.65 11 THR B O 1
ATOM 2113 N N . VAL B 2 12 ? 84.880 68.904 -55.281 1.00 18.75 12 VAL B N 1
ATOM 2114 C CA . VAL B 2 12 ? 85.499 67.723 -54.687 1.00 18.24 12 VAL B CA 1
ATOM 2115 C C . VAL B 2 12 ? 86.434 68.129 -53.550 1.00 18.17 12 VAL B C 1
ATOM 2116 O O . VAL B 2 12 ? 87.441 68.797 -53.777 1.00 18.68 12 VAL B O 1
ATOM 2120 N N . GLN B 2 13 ? 86.098 67.723 -52.328 1.00 17.61 13 GLN B N 1
ATOM 2121 C CA . GLN B 2 13 ? 86.883 68.118 -51.162 1.00 17.47 13 GLN B CA 1
ATOM 2122 C C . GLN B 2 13 ? 87.678 66.957 -50.565 1.00 17.20 13 GLN B C 1
ATOM 2123 O O . GLN B 2 13 ? 87.197 65.826 -50.487 1.00 16.89 13 GLN B O 1
ATOM 2129 N N . THR B 2 14 ? 88.900 67.260 -50.140 1.00 17.06 14 THR B N 1
ATOM 2130 C CA . THR B 2 14 ? 89.742 66.313 -49.420 1.00 16.90 14 THR B CA 1
ATOM 2131 C C . THR B 2 14 ? 90.659 67.093 -48.476 1.00 16.35 14 THR B C 1
ATOM 2132 O O . THR B 2 14 ? 91.273 68.090 -48.868 1.00 17.39 14 THR B O 1
ATOM 2136 N N . SER B 2 15 ? 90.731 66.638 -47.226 1.00 15.95 15 SER B N 1
ATOM 2137 C CA . SER B 2 15 ? 91.420 67.370 -46.164 1.00 15.45 15 SER B CA 1
ATOM 2138 C C . SER B 2 15 ? 90.937 68.820 -46.148 1.00 15.04 15 SER B C 1
ATOM 2139 O O . SER B 2 15 ? 89.744 69.078 -45.974 1.00 16.13 15 SER B O 1
ATOM 2142 N N . ASN B 2 16 ? 91.855 69.762 -46.331 1.00 14.33 16 ASN B N 1
ATOM 2143 C CA . ASN B 2 16 ? 91.481 71.170 -46.373 1.00 13.06 16 ASN B CA 1
ATOM 2144 C C . ASN B 2 16 ? 91.662 71.770 -47.766 1.00 12.67 16 ASN B C 1
ATOM 2145 O O . ASN B 2 16 ? 91.983 72.947 -47.911 1.00 13.11 16 ASN B O 1
ATOM 2150 N N . VAL B 2 17 ? 91.456 70.947 -48.788 1.00 11.73 17 VAL B N 1
ATOM 2151 C CA . VAL B 2 17 ? 91.564 71.389 -50.176 1.00 10.47 17 VAL B CA 1
ATOM 2152 C C . VAL B 2 17 ? 90.274 71.101 -50.938 1.00 10.46 17 VAL B C 1
ATOM 2153 O O . VAL B 2 17 ? 89.691 70.025 -50.808 1.00 11.15 17 VAL B O 1
ATOM 2157 N N . VAL B 2 18 ? 89.818 72.075 -51.716 1.00 9.79 18 VAL B N 1
ATOM 2158 C CA . VAL B 2 18 ? 88.597 71.912 -52.490 1.00 9.23 18 VAL B CA 1
ATOM 2159 C C . VAL B 2 18 ? 88.840 72.154 -53.985 1.00 9.64 18 VAL B C 1
ATOM 2160 O O . VAL B 2 18 ? 89.245 73.246 -54.387 1.00 9.95 18 VAL B O 1
ATOM 2164 N N . LEU B 2 19 ? 88.593 71.135 -54.803 1.00 9.98 19 LEU B N 1
ATOM 2165 C CA . LEU B 2 19 ? 88.761 71.250 -56.252 1.00 9.35 19 LEU B CA 1
ATOM 2166 C C . LEU B 2 19 ? 87.425 71.389 -56.974 1.00 9.81 19 LEU B C 1
ATOM 2167 O O . LEU B 2 19 ? 86.469 70.676 -56.671 1.00 12.32 19 LEU B O 1
ATOM 2172 N N . GLY B 2 20 ? 87.361 72.309 -57.930 1.00 10.25 20 GLY B N 1
ATOM 2173 C CA . GLY B 2 20 ? 86.160 72.510 -58.722 1.00 10.64 20 GLY B CA 1
ATOM 2174 C C . GLY B 2 20 ? 86.297 71.964 -60.133 1.00 11.88 20 GLY B C 1
ATOM 2175 O O . GLY B 2 20 ? 87.341 72.116 -60.772 1.00 11.12 20 GLY B O 1
ATOM 2176 N N . GLU B 2 21 ? 85.243 71.309 -60.612 1.00 12.37 21 GLU B N 1
ATOM 2177 C CA . GLU B 2 21 ? 85.202 70.799 -61.979 1.00 13.23 21 GLU B CA 1
ATOM 2178 C C . GLU B 2 21 ? 83.868 71.167 -62.615 1.00 13.69 21 GLU B C 1
ATOM 2179 O O . GLU B 2 21 ? 82.884 71.386 -61.912 1.00 13.49 21 GLU B O 1
ATOM 2185 N N . THR B 2 22 ? 83.827 71.230 -63.943 1.00 15.13 22 THR B N 1
ATOM 2186 C CA . THR B 2 22 ? 82.623 71.684 -64.636 1.00 16.72 22 THR B CA 1
ATOM 2187 C C . THR B 2 22 ? 82.130 70.723 -65.711 1.00 17.31 22 THR B C 1
ATOM 2188 O O . THR B 2 22 ? 81.042 70.908 -66.257 1.00 18.52 22 THR B O 1
ATOM 2192 N N . ASN B 2 23 ? 82.916 69.693 -66.003 1.00 17.21 23 ASN B N 1
ATOM 2193 C CA . ASN B 2 23 ? 82.560 68.766 -67.068 1.00 16.51 23 ASN B CA 1
ATOM 2194 C C . ASN B 2 23 ? 82.643 67.304 -66.648 1.00 16.29 23 ASN B C 1
ATOM 2195 O O . ASN B 2 23 ? 83.086 66.990 -65.545 1.00 16.93 23 ASN B O 1
ATOM 2200 N N . ILE B 2 24 ? 82.217 66.412 -67.539 1.00 15.08 24 ILE B N 1
ATOM 2201 C CA . ILE B 2 24 ? 82.227 64.978 -67.268 1.00 14.18 24 ILE B CA 1
ATOM 2202 C C . ILE B 2 24 ? 83.612 64.394 -67.549 1.00 13.99 24 ILE B C 1
ATOM 2203 O O . ILE B 2 24 ? 84.195 64.650 -68.599 1.00 14.38 24 ILE B O 1
ATOM 2208 N N . GLU B 2 25 ? 84.134 63.611 -66.610 1.00 13.72 25 GLU B N 1
ATOM 2209 C CA . GLU B 2 25 ? 85.524 63.163 -66.684 1.00 13.01 25 GLU B CA 1
ATOM 2210 C C . GLU B 2 25 ? 85.793 61.957 -67.577 1.00 13.21 25 GLU B C 1
ATOM 2211 O O . GLU B 2 25 ? 84.880 61.248 -68.007 1.00 13.72 25 GLU B O 1
ATOM 2217 N N . SER B 2 26 ? 87.083 61.734 -67.814 1.00 12.81 26 SER B N 1
ATOM 2218 C CA . SER B 2 26 ? 87.590 60.500 -68.390 1.00 12.29 26 SER B CA 1
ATOM 2219 C C . SER B 2 26 ? 88.375 59.804 -67.287 1.00 13.11 26 SER B C 1
ATOM 2220 O O . SER B 2 26 ? 89.256 60.403 -66.673 1.00 14.07 26 SER B O 1
ATOM 2223 N N . GLN B 2 27 ? 88.046 58.546 -67.018 1.00 13.78 27 GLN B N 1
ATOM 2224 C CA . GLN B 2 27 ? 88.632 57.869 -65.868 1.00 14.21 27 GLN B CA 1
ATOM 2225 C C . GLN B 2 27 ? 89.191 56.493 -66.216 1.00 14.08 27 GLN B C 1
ATOM 2226 O O . GLN B 2 27 ? 88.763 55.865 -67.186 1.00 15.36 27 GLN B O 1
ATOM 2232 N N . ASP B 2 28 ? 90.149 56.038 -65.410 1.00 13.93 28 ASP B N 1
ATOM 2233 C CA . ASP B 2 28 ? 90.681 54.683 -65.522 1.00 13.66 28 ASP B CA 1
ATOM 2234 C C . ASP B 2 28 ? 91.445 54.287 -64.259 1.00 14.26 28 ASP B C 1
ATOM 2235 O O . ASP B 2 28 ? 91.863 55.142 -63.479 1.00 14.96 28 ASP B O 1
ATOM 2240 N N . ILE B 2 29 ? 91.622 52.980 -64.071 1.00 14.40 29 ILE B N 1
ATOM 2241 C CA . ILE B 2 29 ? 92.348 52.445 -62.923 1.00 14.20 29 ILE B CA 1
ATOM 2242 C C . ILE B 2 29 ? 93.473 51.520 -63.396 1.00 14.42 29 ILE B C 1
ATOM 2243 O O . ILE B 2 29 ? 93.221 50.550 -64.109 1.00 15.27 29 ILE B O 1
ATOM 2248 N N . ALA B 2 30 ? 94.705 51.826 -62.989 1.00 14.08 30 ALA B N 1
ATOM 2249 C CA . ALA B 2 30 ? 95.898 51.110 -63.453 1.00 14.44 30 ALA B CA 1
ATOM 2250 C C . ALA B 2 30 ? 95.834 49.600 -63.233 1.00 15.65 30 ALA B C 1
ATOM 2251 O O . ALA B 2 30 ? 96.278 48.820 -64.076 1.00 16.87 30 ALA B O 1
ATOM 2253 N N . SER B 2 31 ? 95.286 49.192 -62.098 1.00 16.46 31 SER B N 1
ATOM 2254 C CA . SER B 2 31 ? 95.157 47.776 -61.784 1.00 16.04 31 SER B CA 1
ATOM 2255 C C . SER B 2 31 ? 93.985 47.560 -60.843 1.00 17.25 31 SER B C 1
ATOM 2256 O O . SER B 2 31 ? 93.342 48.519 -60.419 1.00 17.48 31 SER B O 1
ATOM 2259 N N . LYS B 2 32 ? 93.707 46.303 -60.522 1.00 19.16 32 LYS B N 1
ATOM 2260 C CA . LYS B 2 32 ? 92.587 45.982 -59.649 1.00 20.55 32 LYS B CA 1
ATOM 2261 C C . LYS B 2 32 ? 92.835 46.604 -58.278 1.00 20.36 32 LYS B C 1
ATOM 2262 O O . LYS B 2 32 ? 93.950 46.553 -57.761 1.00 21.10 32 LYS B O 1
ATOM 2268 N N . GLU B 2 33 ? 91.801 47.198 -57.696 1.00 20.38 33 GLU B N 1
ATOM 2269 C CA . GLU B 2 33 ? 91.935 47.778 -56.367 1.00 20.36 33 GLU B CA 1
ATOM 2270 C C . GLU B 2 33 ? 91.852 46.683 -55.316 1.00 19.31 33 GLU B C 1
ATOM 2271 O O . GLU B 2 33 ? 91.147 45.691 -55.497 1.00 19.56 33 GLU B O 1
ATOM 2277 N N . TYR B 2 34 ? 92.578 46.866 -54.219 1.00 17.95 34 TYR B N 1
ATOM 2278 C CA . TYR B 2 34 ? 92.679 45.838 -53.194 1.00 16.85 34 TYR B CA 1
ATOM 2279 C C . TYR B 2 34 ? 93.073 46.425 -51.851 1.00 17.45 34 TYR B C 1
ATOM 2280 O O . TYR B 2 34 ? 93.507 47.573 -51.767 1.00 18.25 34 TYR B O 1
ATOM 2289 N N . SER B 2 35 ? 92.924 45.626 -50.802 1.00 18.38 35 SER B N 1
ATOM 2290 C CA . SER B 2 35 ? 93.466 45.978 -49.500 1.00 19.67 35 SER B CA 1
ATOM 2291 C C . SER B 2 35 ? 94.668 45.081 -49.240 1.00 19.10 35 SER B C 1
ATOM 2292 O O . SER B 2 35 ? 94.554 43.854 -49.256 1.00 19.07 35 SER B O 1
ATOM 2295 N N . PRO B 2 36 ? 95.828 45.698 -49.000 1.00 18.20 36 PRO B N 1
ATOM 2296 C CA . PRO B 2 36 ? 97.104 45.010 -48.782 1.00 17.57 36 PRO B CA 1
ATOM 2297 C C . PRO B 2 36 ? 97.080 44.128 -47.547 1.00 18.53 36 PRO B C 1
ATOM 2298 O O . PRO B 2 36 ? 96.443 44.479 -46.553 1.00 19.30 36 PRO B O 1
ATOM 2302 N N . THR B 2 37 ? 97.764 42.991 -47.615 1.00 18.92 37 THR B N 1
ATOM 2303 C CA . THR B 2 37 ? 97.866 42.102 -46.465 1.00 18.36 37 THR B CA 1
ATOM 2304 C C . THR B 2 37 ? 99.305 41.674 -46.156 1.00 17.13 37 THR B C 1
ATOM 2305 O O . THR B 2 37 ? 99.632 41.390 -45.005 1.00 17.62 37 THR B O 1
ATOM 2309 N N . TRP B 2 38 ? 100.167 41.637 -47.171 1.00 15.88 38 TRP B N 1
ATOM 2310 C CA . TRP B 2 38 ? 101.537 41.153 -46.985 1.00 14.16 38 TRP B CA 1
ATOM 2311 C C . TRP B 2 38 ? 102.530 42.242 -46.579 1.00 14.42 38 TRP B C 1
ATOM 2312 O O . TRP B 2 38 ? 103.706 41.959 -46.352 1.00 14.88 38 TRP B O 1
ATOM 2323 N N . ASP B 2 39 ? 102.060 43.481 -46.483 1.00 14.70 39 ASP B N 1
ATOM 2324 C CA . ASP B 2 39 ? 102.904 44.577 -46.012 1.00 15.51 39 ASP B CA 1
ATOM 2325 C C . ASP B 2 39 ? 103.190 44.433 -44.523 1.00 16.13 39 ASP B C 1
ATOM 2326 O O . ASP B 2 39 ? 104.195 44.935 -44.021 1.00 17.02 39 ASP B O 1
ATOM 2331 N N . ARG B 2 40 ? 102.295 43.748 -43.820 1.00 17.25 40 ARG B N 1
ATOM 2332 C CA . ARG B 2 40 ? 102.441 43.542 -42.387 1.00 17.38 40 ARG B CA 1
ATOM 2333 C C . ARG B 2 40 ? 103.565 42.560 -42.083 1.00 15.71 40 ARG B C 1
ATOM 2334 O O . ARG B 2 40 ? 104.059 42.501 -40.956 1.00 16.46 40 ARG B O 1
ATOM 2342 N N . LEU B 2 41 ? 103.958 41.783 -43.091 1.00 13.67 41 LEU B N 1
ATOM 2343 C CA . LEU B 2 41 ? 105.011 40.781 -42.943 1.00 11.58 41 LEU B CA 1
ATOM 2344 C C . LEU B 2 41 ? 106.391 41.366 -43.202 1.00 11.02 41 LEU B C 1
ATOM 2345 O O . LEU B 2 41 ? 107.395 40.663 -43.107 1.00 11.61 41 LEU B O 1
ATOM 2350 N N . ALA B 2 42 ? 106.437 42.651 -43.535 1.00 10.94 42 ALA B N 1
ATOM 2351 C CA . ALA B 2 42 ? 107.686 43.285 -43.945 1.00 9.97 42 ALA B CA 1
ATOM 2352 C C . ALA B 2 42 ? 108.343 44.086 -42.828 1.00 11.46 42 ALA B C 1
ATOM 2353 O O . ALA B 2 42 ? 109.562 44.243 -42.802 1.00 12.41 42 ALA B O 1
ATOM 2355 N N . SER B 2 43 ? 107.533 44.590 -41.906 1.00 12.58 43 SER B N 1
ATOM 2356 C CA . SER B 2 43 ? 108.044 45.430 -40.832 1.00 12.74 43 SER B CA 1
ATOM 2357 C C . SER B 2 43 ? 107.281 45.195 -39.537 1.00 13.77 43 SER B C 1
ATOM 2358 O O . SER B 2 43 ? 106.054 45.234 -39.519 1.00 15.32 43 SER B O 1
ATOM 2361 N N . SER B 2 44 ? 108.013 44.941 -38.457 1.00 14.07 44 SER B N 1
ATOM 2362 C CA . SER B 2 44 ? 107.395 44.722 -37.155 1.00 16.08 44 SER B CA 1
ATOM 2363 C C . SER B 2 44 ? 107.050 46.045 -36.468 1.00 17.81 44 SER B C 1
ATOM 2364 O O . SER B 2 44 ? 106.257 46.072 -35.528 1.00 19.65 44 SER B O 1
ATOM 2367 N N . GLU B 2 45 ? 107.645 47.138 -36.939 1.00 19.29 45 GLU B N 1
ATOM 2368 C CA . GLU B 2 45 ? 107.314 48.465 -36.425 1.00 20.48 45 GLU B CA 1
ATOM 2369 C C . GLU B 2 45 ? 105.957 48.913 -36.964 1.00 22.47 45 GLU B C 1
ATOM 2370 O O . GLU B 2 45 ? 105.657 48.736 -38.145 1.00 23.51 45 GLU B O 1
ATOM 2376 N N . VAL B 2 46 ? 105.145 49.490 -36.087 1.00 24.61 46 VAL B N 1
ATOM 2377 C CA . VAL B 2 46 ? 103.791 49.918 -36.427 1.00 25.72 46 VAL B CA 1
ATOM 2378 C C . VAL B 2 46 ? 103.788 50.961 -37.542 1.00 26.14 46 VAL B C 1
ATOM 2379 O O . VAL B 2 46 ? 104.514 51.954 -37.476 1.00 26.89 46 VAL B O 1
ATOM 2383 N N . SER B 2 47 ? 102.977 50.726 -38.571 1.00 26.00 47 SER B N 1
ATOM 2384 C CA . SER B 2 47 ? 102.911 51.623 -39.722 1.00 26.00 47 SER B CA 1
ATOM 2385 C C . SER B 2 47 ? 102.061 52.855 -39.437 1.00 26.36 47 SER B C 1
ATOM 2386 O O . SER B 2 47 ? 100.857 52.744 -39.195 1.00 27.33 47 SER B O 1
ATOM 2389 N N . ASP B 2 48 ? 102.693 54.025 -39.463 1.00 26.50 48 ASP B N 1
ATOM 2390 C CA . ASP B 2 48 ? 102.001 55.275 -39.178 1.00 26.93 48 ASP B CA 1
ATOM 2391 C C . ASP B 2 48 ? 101.257 55.762 -40.407 1.00 25.25 48 ASP B C 1
ATOM 2392 O O . ASP B 2 48 ? 101.681 55.528 -41.538 1.00 23.90 48 ASP B O 1
ATOM 2397 N N . GLU B 2 49 ? 100.136 56.436 -40.173 1.00 23.93 49 GLU B N 1
ATOM 2398 C CA . GLU B 2 49 ? 99.320 56.969 -41.252 1.00 23.22 49 GLU B CA 1
ATOM 2399 C C . GLU B 2 49 ? 98.940 58.413 -40.940 1.00 22.05 49 GLU B C 1
ATOM 2400 O O . GLU B 2 49 ? 98.609 58.750 -39.801 1.00 22.10 49 GLU B O 1
ATOM 2406 N N . TYR B 2 50 ? 98.993 59.264 -41.957 1.00 20.00 50 TYR B N 1
ATOM 2407 C CA . TYR B 2 50 ? 98.736 60.684 -41.780 1.00 18.12 50 TYR B CA 1
ATOM 2408 C C . TYR B 2 50 ? 97.738 61.166 -42.826 1.00 18.12 50 TYR B C 1
ATOM 2409 O O . TYR B 2 50 ? 98.105 61.923 -43.727 1.00 18.99 50 TYR B O 1
ATOM 2418 N N . PRO B 2 51 ? 96.474 60.721 -42.717 1.00 17.91 51 PRO B N 1
ATOM 2419 C CA . PRO B 2 51 ? 95.473 60.953 -43.762 1.00 18.51 51 PRO B CA 1
ATOM 2420 C C . PRO B 2 51 ? 95.241 62.430 -44.077 1.00 19.67 51 PRO B C 1
ATOM 2421 O O . PRO B 2 51 ? 95.131 62.770 -45.250 1.00 20.45 51 PRO B O 1
ATOM 2425 N N . MET B 2 52 ? 95.196 63.292 -43.067 1.00 21.06 52 MET B N 1
ATOM 2426 C CA . MET B 2 52 ? 94.956 64.715 -43.300 1.00 21.65 52 MET B CA 1
ATOM 2427 C C . MET B 2 52 ? 96.103 65.351 -44.087 1.00 19.36 52 MET B C 1
ATOM 2428 O O . MET B 2 52 ? 95.924 66.382 -44.737 1.00 19.47 52 MET B O 1
ATOM 2433 N N . LEU B 2 53 ? 97.273 64.722 -44.044 1.00 16.91 53 LEU B N 1
ATOM 2434 C CA . LEU B 2 53 ? 98.429 65.213 -44.783 1.00 14.38 53 LEU B CA 1
ATOM 2435 C C . LEU B 2 53 ? 98.521 64.579 -46.168 1.00 14.24 53 LEU B C 1
ATOM 2436 O O . LEU B 2 53 ? 98.756 65.266 -47.164 1.00 14.97 53 LEU B O 1
ATOM 2441 N N . THR B 2 54 ? 98.337 63.266 -46.225 1.00 13.81 54 THR B N 1
ATOM 2442 C CA . THR B 2 54 ? 98.575 62.516 -47.451 1.00 13.45 54 THR B CA 1
ATOM 2443 C C . THR B 2 54 ? 97.360 62.424 -48.376 1.00 14.63 54 THR B C 1
ATOM 2444 O O . THR B 2 54 ? 97.506 62.483 -49.598 1.00 16.07 54 THR B O 1
ATOM 2448 N N . ASP B 2 55 ? 96.165 62.275 -47.802 1.00 15.15 55 ASP B N 1
ATOM 2449 C CA . ASP B 2 55 ? 94.924 62.223 -48.584 1.00 15.59 55 ASP B CA 1
ATOM 2450 C C . ASP B 2 55 ? 94.578 63.576 -49.214 1.00 15.75 55 ASP B C 1
ATOM 2451 O O . ASP B 2 55 ? 93.504 63.748 -49.784 1.00 18.88 55 ASP B O 1
ATOM 2456 N N . ARG B 2 56 ? 95.484 64.539 -49.095 1.00 14.93 56 ARG B N 1
ATOM 2457 C CA . ARG B 2 56 ? 95.264 65.880 -49.620 1.00 13.55 56 ARG B CA 1
ATOM 2458 C C . ARG B 2 56 ? 95.606 65.988 -51.111 1.00 13.61 56 ARG B C 1
ATOM 2459 O O . ARG B 2 56 ? 96.717 65.642 -51.518 1.00 14.92 56 ARG B O 1
ATOM 2467 N N . TRP B 2 57 ? 94.658 66.479 -51.915 1.00 12.56 57 TRP B N 1
ATOM 2468 C CA . TRP B 2 57 ? 94.914 66.772 -53.332 1.00 11.50 57 TRP B CA 1
ATOM 2469 C C . TRP B 2 57 ? 95.945 67.889 -53.443 1.00 11.84 57 TRP B C 1
ATOM 2470 O O . TRP B 2 57 ? 95.682 69.023 -53.041 1.00 13.36 57 TRP B O 1
ATOM 2481 N N . LEU B 2 58 ? 97.110 67.571 -53.996 1.00 12.18 58 LEU B N 1
ATOM 2482 C CA . LEU B 2 58 ? 98.199 68.535 -54.102 1.00 11.35 58 LEU B CA 1
ATOM 2483 C C . LEU B 2 58 ? 98.496 68.905 -55.551 1.00 12.02 58 LEU B C 1
ATOM 2484 O O . LEU B 2 58 ? 98.349 68.081 -56.452 1.00 13.59 58 LEU B O 1
ATOM 2489 N N . PHE B 2 59 ? 98.931 70.141 -55.772 1.00 11.87 59 PHE B N 1
ATOM 2490 C CA . PHE B 2 59 ? 99.207 70.593 -57.127 1.00 10.85 59 PHE B CA 1
ATOM 2491 C C . PHE B 2 59 ? 100.651 70.291 -57.515 1.00 11.43 59 PHE B C 1
ATOM 2492 O O . PHE B 2 59 ? 101.598 70.556 -56.770 1.00 12.49 59 PHE B O 1
ATOM 2500 N N . TRP B 2 60 ? 100.782 69.749 -58.718 1.00 12.73 60 TRP B N 1
ATOM 2501 C CA . TRP B 2 60 ? 102.002 69.150 -59.235 1.00 13.84 60 TRP B CA 1
ATOM 2502 C C . TRP B 2 60 ? 102.728 70.164 -60.109 1.00 14.95 60 TRP B C 1
ATOM 2503 O O . TRP B 2 60 ? 103.200 71.195 -59.638 1.00 14.66 60 TRP B O 1
ATOM 2514 N N . LYS B 2 61 ? 102.800 69.847 -61.393 1.00 16.98 61 LYS B N 1
ATOM 2515 C CA . LYS B 2 61 ? 103.422 70.688 -62.400 1.00 17.17 61 LYS B CA 1
ATOM 2516 C C . LYS B 2 61 ? 102.353 71.413 -63.195 1.00 17.87 61 LYS B C 1
ATOM 2517 O O . LYS B 2 61 ? 101.227 70.928 -63.314 1.00 18.35 61 LYS B O 1
ATOM 2523 N N . SER B 2 62 ? 102.690 72.583 -63.717 1.00 18.68 62 SER B N 1
ATOM 2524 C CA . SER B 2 62 ? 102.031 73.059 -64.924 1.00 18.73 62 SER B CA 1
ATOM 2525 C C . SER B 2 62 ? 102.980 72.915 -66.119 1.00 19.20 62 SER B C 1
ATOM 2526 O O . SER B 2 62 ? 104.156 73.278 -66.040 1.00 19.36 62 SER B O 1
ATOM 2529 N N . VAL B 2 63 ? 102.471 72.381 -67.221 1.00 19.29 63 VAL B N 1
ATOM 2530 C CA . VAL B 2 63 ? 103.266 72.244 -68.432 1.00 19.23 63 VAL B CA 1
ATOM 2531 C C . VAL B 2 63 ? 102.542 72.956 -69.561 1.00 19.60 63 VAL B C 1
ATOM 2532 O O . VAL B 2 63 ? 101.336 72.786 -69.745 1.00 20.63 63 VAL B O 1
ATOM 2536 N N . LYS B 2 64 ? 103.287 73.758 -70.311 1.00 19.76 64 LYS B N 1
ATOM 2537 C CA . LYS B 2 64 ? 102.729 74.603 -71.354 1.00 20.16 64 LYS B CA 1
ATOM 2538 C C . LYS B 2 64 ? 102.980 73.994 -72.727 1.00 20.38 64 LYS B C 1
ATOM 2539 O O . LYS B 2 64 ? 104.130 73.869 -73.141 1.00 21.48 64 LYS B O 1
ATOM 2545 N N . TRP B 2 65 ? 101.922 73.608 -73.438 1.00 20.02 65 TRP B N 1
ATOM 2546 C CA . TRP B 2 65 ? 102.130 73.111 -74.794 1.00 21.23 65 TRP B CA 1
ATOM 2547 C C . TRP B 2 65 ? 101.546 74.046 -75.838 1.00 21.11 65 TRP B C 1
ATOM 2548 O O . TRP B 2 65 ? 100.399 74.483 -75.740 1.00 20.50 65 TRP B O 1
ATOM 2559 N N . GLU B 2 66 ? 102.371 74.354 -76.834 1.00 21.00 66 GLU B N 1
ATOM 2560 C CA . GLU B 2 66 ? 102.041 75.320 -77.870 1.00 21.46 66 GLU B CA 1
ATOM 2561 C C . GLU B 2 66 ? 101.737 74.623 -79.188 1.00 20.16 66 GLU B C 1
ATOM 2562 O O . GLU B 2 66 ? 102.020 73.439 -79.350 1.00 19.41 66 GLU B O 1
ATOM 2568 N N . VAL B 2 67 ? 101.165 75.366 -80.128 1.00 19.85 67 VAL B N 1
ATOM 2569 C CA . VAL B 2 67 ? 100.837 74.824 -81.437 1.00 20.14 67 VAL B CA 1
ATOM 2570 C C . VAL B 2 67 ? 102.101 74.404 -82.192 1.00 21.68 67 VAL B C 1
ATOM 2571 O O . VAL B 2 67 ? 102.108 73.398 -82.902 1.00 23.06 67 VAL B O 1
ATOM 2575 N N . ASN B 2 68 ? 103.177 75.166 -82.008 1.00 22.68 68 ASN B N 1
ATOM 2576 C CA . ASN B 2 68 ? 104.416 74.958 -82.757 1.00 23.99 68 ASN B CA 1
ATOM 2577 C C . ASN B 2 68 ? 105.305 73.828 -82.226 1.00 24.04 68 ASN B C 1
ATOM 2578 O O . ASN B 2 68 ? 106.325 73.498 -82.833 1.00 24.60 68 ASN B O 1
ATOM 2583 N N . ASP B 2 69 ? 104.924 73.242 -81.096 1.00 23.62 69 ASP B N 1
ATOM 2584 C CA . ASP B 2 69 ? 105.681 72.136 -80.514 1.00 22.75 69 ASP B CA 1
ATOM 2585 C C . ASP B 2 69 ? 104.735 70.990 -80.161 1.00 22.26 69 ASP B C 1
ATOM 2586 O O . ASP B 2 69 ? 105.033 70.147 -79.316 1.00 23.68 69 ASP B O 1
ATOM 2591 N N . SER B 2 70 ? 103.587 70.967 -80.824 1.00 21.24 70 SER B N 1
ATOM 2592 C CA . SER B 2 70 ? 102.592 69.929 -80.593 1.00 19.52 70 SER B CA 1
ATOM 2593 C C . SER B 2 70 ? 102.493 68.960 -81.758 1.00 19.59 70 SER B C 1
ATOM 2594 O O . SER B 2 70 ? 101.697 69.159 -82.671 1.00 22.76 70 SER B O 1
ATOM 2597 N N . ALA B 2 71 ? 103.304 67.911 -81.727 1.00 18.09 71 ALA B N 1
ATOM 2598 C CA . ALA B 2 71 ? 103.238 66.893 -82.763 1.00 16.06 71 ALA B CA 1
ATOM 2599 C C . ALA B 2 71 ? 102.754 65.582 -82.166 1.00 15.85 71 ALA B C 1
ATOM 2600 O O . ALA B 2 71 ? 102.748 65.409 -80.949 1.00 17.37 71 ALA B O 1
ATOM 2602 N N . PHE B 2 72 ? 102.330 64.667 -83.029 1.00 15.28 72 PHE B N 1
ATOM 2603 C CA . PHE B 2 72 ? 101.827 63.374 -82.590 1.00 14.18 72 PHE B CA 1
ATOM 2604 C C . PHE B 2 72 ? 102.890 62.633 -81.787 1.00 14.09 72 PHE B C 1
ATOM 2605 O O . PHE B 2 72 ? 103.957 62.302 -82.307 1.00 15.36 72 PHE B O 1
ATOM 2613 N N . GLY B 2 73 ? 102.596 62.380 -80.517 1.00 13.31 73 GLY B N 1
ATOM 2614 C CA . GLY B 2 73 ? 103.513 61.654 -79.659 1.00 13.17 73 GLY B CA 1
ATOM 2615 C C . GLY B 2 73 ? 104.451 62.531 -78.854 1.00 13.54 73 GLY B C 1
ATOM 2616 O O . GLY B 2 73 ? 105.308 62.020 -78.128 1.00 14.52 73 GLY B O 1
ATOM 2617 N N . LYS B 2 74 ? 104.298 63.847 -78.989 1.00 12.97 74 LYS B N 1
ATOM 2618 C CA . LYS B 2 74 ? 105.081 64.798 -78.206 1.00 12.63 74 LYS B CA 1
ATOM 2619 C C . LYS B 2 74 ? 104.836 64.558 -76.721 1.00 13.40 74 LYS B C 1
ATOM 2620 O O . LYS B 2 74 ? 103.690 64.480 -76.278 1.00 14.58 74 LYS B O 1
ATOM 2626 N N . MET B 2 75 ? 105.915 64.441 -75.953 1.00 13.60 75 MET B N 1
ATOM 2627 C CA . MET B 2 75 ? 105.793 64.157 -74.528 1.00 13.29 75 MET B CA 1
ATOM 2628 C C . MET B 2 75 ? 105.808 65.432 -73.701 1.00 13.25 75 MET B C 1
ATOM 2629 O O . MET B 2 75 ? 106.860 66.024 -73.476 1.00 14.02 75 MET B O 1
ATOM 2634 N N . LEU B 2 76 ? 104.630 65.844 -73.246 1.00 13.20 76 LEU B N 1
ATOM 2635 C CA . LEU B 2 76 ? 104.511 66.998 -72.369 1.00 12.86 76 LEU B CA 1
ATOM 2636 C C . LEU B 2 76 ? 105.008 66.629 -70.979 1.00 13.34 76 LEU B C 1
ATOM 2637 O O . LEU B 2 76 ? 105.569 67.457 -70.257 1.00 15.07 76 LEU B O 1
ATOM 2642 N N . VAL B 2 77 ? 104.795 65.371 -70.613 1.00 12.98 77 VAL B N 1
ATOM 2643 C CA . VAL B 2 77 ? 105.271 64.844 -69.345 1.00 11.92 77 VAL B CA 1
ATOM 2644 C C . VAL B 2 77 ? 105.811 63.426 -69.519 1.00 12.54 77 VAL B C 1
ATOM 2645 O O . VAL B 2 77 ? 105.154 62.567 -70.106 1.00 13.56 77 VAL B O 1
ATOM 2649 N N . GLN B 2 78 ? 107.017 63.197 -69.012 1.00 13.14 78 GLN B N 1
ATOM 2650 C CA . GLN B 2 78 ? 107.551 61.850 -68.853 1.00 13.56 78 GLN B CA 1
ATOM 2651 C C . GLN B 2 78 ? 108.297 61.824 -67.531 1.00 14.95 78 GLN B C 1
ATOM 2652 O O . GLN B 2 78 ? 109.452 62.242 -67.448 1.00 16.37 78 GLN B O 1
ATOM 2658 N N . GLU B 2 79 ? 107.631 61.334 -66.494 1.00 15.45 79 GLU B N 1
ATOM 2659 C CA . GLU B 2 79 ? 108.167 61.426 -65.148 1.00 15.77 79 GLU B CA 1
ATOM 2660 C C . GLU B 2 79 ? 108.055 60.100 -64.412 1.00 14.91 79 GLU B C 1
ATOM 2661 O O . GLU B 2 79 ? 107.080 59.365 -64.576 1.00 16.36 79 GLU B O 1
ATOM 2667 N N . LYS B 2 80 ? 109.071 59.794 -63.610 1.00 13.50 80 LYS B N 1
ATOM 2668 C CA . LYS B 2 80 ? 109.004 58.665 -62.700 1.00 12.73 80 LYS B CA 1
ATOM 2669 C C . LYS B 2 80 ? 107.999 58.980 -61.605 1.00 12.79 80 LYS B C 1
ATOM 2670 O O . LYS B 2 80 ? 108.064 60.035 -60.972 1.00 13.26 80 LYS B O 1
ATOM 2676 N N . PHE B 2 81 ? 107.067 58.060 -61.388 1.00 12.96 81 PHE B N 1
ATOM 2677 C CA . PHE B 2 81 ? 105.979 58.291 -60.451 1.00 12.01 81 PHE B CA 1
ATOM 2678 C C . PHE B 2 81 ? 105.996 57.259 -59.325 1.00 12.67 81 PHE B C 1
ATOM 2679 O O . PHE B 2 81 ? 106.188 56.065 -59.571 1.00 14.13 81 PHE B O 1
ATOM 2687 N N . PRO B 2 82 ? 105.799 57.715 -58.081 1.00 11.78 82 PRO B N 1
ATOM 2688 C CA . PRO B 2 82 ? 105.547 59.112 -57.711 1.00 11.32 82 PRO B CA 1
ATOM 2689 C C . PRO B 2 82 ? 106.806 59.925 -57.413 1.00 11.49 82 PRO B C 1
ATOM 2690 O O . PRO B 2 82 ? 106.679 61.015 -56.850 1.00 12.16 82 PRO B O 1
ATOM 2694 N N . GLN B 2 83 ? 107.982 59.402 -57.754 1.00 12.05 83 GLN B N 1
ATOM 2695 C CA . GLN B 2 83 ? 109.247 60.044 -57.395 1.00 10.70 83 GLN B CA 1
ATOM 2696 C C . GLN B 2 83 ? 109.284 61.530 -57.736 1.00 11.70 83 GLN B C 1
ATOM 2697 O O . GLN B 2 83 ? 109.549 62.364 -56.874 1.00 12.61 83 GLN B O 1
ATOM 2703 N N . SER B 2 84 ? 109.009 61.847 -58.996 1.00 12.76 84 SER B N 1
ATOM 2704 C CA . SER B 2 84 ? 109.087 63.220 -59.481 1.00 12.91 84 SER B CA 1
ATOM 2705 C C . SER B 2 84 ? 108.169 64.168 -58.719 1.00 13.57 84 SER B C 1
ATOM 2706 O O . SER B 2 84 ? 108.528 65.318 -58.469 1.00 15.67 84 SER B O 1
ATOM 2709 N N . TRP B 2 85 ? 106.996 63.674 -58.337 1.00 12.82 85 TRP B N 1
ATOM 2710 C CA . TRP B 2 85 ? 106.016 64.473 -57.604 1.00 11.48 85 TRP B CA 1
ATOM 2711 C C . TRP B 2 85 ? 106.424 64.740 -56.158 1.00 12.45 85 TRP B C 1
ATOM 2712 O O . TRP B 2 85 ? 106.391 65.880 -55.698 1.00 14.48 85 TRP B O 1
ATOM 2723 N N . VAL B 2 86 ? 106.802 63.684 -55.445 1.00 12.11 86 VAL B N 1
ATOM 2724 C CA . VAL B 2 86 ? 107.197 63.798 -54.045 1.00 11.31 86 VAL B CA 1
ATOM 2725 C C . VAL B 2 86 ? 108.486 64.611 -53.908 1.00 12.14 86 VAL B C 1
ATOM 2726 O O . VAL B 2 86 ? 108.713 65.275 -52.897 1.00 13.29 86 VAL B O 1
ATOM 2730 N N . GLN B 2 87 ? 109.324 64.556 -54.938 1.00 12.33 87 GLN B N 1
ATOM 2731 C CA . GLN B 2 87 ? 110.598 65.269 -54.938 1.00 13.16 87 GLN B CA 1
ATOM 2732 C C . GLN B 2 87 ? 110.568 66.546 -55.782 1.00 13.85 87 GLN B C 1
ATOM 2733 O O . GLN B 2 87 ? 111.577 66.921 -56.381 1.00 14.17 87 GLN B O 1
ATOM 2739 N N . MET B 2 88 ? 109.422 67.217 -55.826 1.00 14.62 88 MET B N 1
ATOM 2740 C CA . MET B 2 88 ? 109.269 68.380 -56.698 1.00 14.08 88 MET B CA 1
ATOM 2741 C C . MET B 2 88 ? 109.767 69.674 -56.058 1.00 15.19 88 MET B C 1
ATOM 2742 O O . MET B 2 88 ? 109.845 70.710 -56.722 1.00 14.73 88 MET B O 1
ATOM 2747 N N . ASP B 2 89 ? 110.095 69.617 -54.772 1.00 16.87 89 ASP B N 1
ATOM 2748 C CA . ASP B 2 89 ? 110.639 70.776 -54.068 1.00 17.65 89 ASP B CA 1
ATOM 2749 C C . ASP B 2 89 ? 112.157 70.655 -53.945 1.00 18.82 89 ASP B C 1
ATOM 2750 O O . ASP B 2 89 ? 112.662 69.968 -53.060 1.00 19.80 89 ASP B O 1
ATOM 2755 N N . VAL B 2 90 ? 112.877 71.311 -54.847 1.00 20.17 90 VAL B N 1
ATOM 2756 C CA . VAL B 2 90 ? 114.332 71.212 -54.883 1.00 20.67 90 VAL B CA 1
ATOM 2757 C C . VAL B 2 90 ? 115.016 72.501 -54.436 1.00 22.81 90 VAL B C 1
ATOM 2758 O O . VAL B 2 90 ? 114.389 73.558 -54.369 1.00 23.43 90 VAL B O 1
ATOM 2762 N N . ASN B 2 91 ? 116.305 72.405 -54.121 1.00 25.04 91 ASN B N 1
ATOM 2763 C CA . ASN B 2 91 ? 117.078 73.575 -53.721 1.00 27.73 91 ASN B CA 1
ATOM 2764 C C . ASN B 2 91 ? 117.815 74.192 -54.909 1.00 29.86 91 ASN B C 1
ATOM 2765 O O . ASN B 2 91 ? 117.483 73.925 -56.065 1.00 30.70 91 ASN B O 1
ATOM 2770 N N . VAL B 2 92 ? 118.815 75.017 -54.614 1.00 31.79 92 VAL B N 1
ATOM 2771 C CA . VAL B 2 92 ? 119.594 75.694 -55.648 1.00 32.80 92 VAL B CA 1
ATOM 2772 C C . VAL B 2 92 ? 120.351 74.694 -56.532 1.00 32.90 92 VAL B C 1
ATOM 2773 O O . VAL B 2 92 ? 120.659 74.977 -57.692 1.00 33.17 92 VAL B O 1
ATOM 2777 N N . ASN B 2 93 ? 120.630 73.515 -55.981 1.00 32.68 93 ASN B N 1
ATOM 2778 C CA . ASN B 2 93 ? 121.425 72.512 -56.678 1.00 32.35 93 ASN B CA 1
ATOM 2779 C C . ASN B 2 93 ? 120.589 71.354 -57.222 1.00 31.87 93 ASN B C 1
ATOM 2780 O O . ASN B 2 93 ? 121.128 70.291 -57.536 1.00 32.61 93 ASN B O 1
ATOM 2785 N N . ASN B 2 94 ? 119.277 71.569 -57.318 1.00 30.70 94 ASN B N 1
ATOM 2786 C CA . ASN B 2 94 ? 118.327 70.558 -57.792 1.00 29.40 94 ASN B CA 1
ATOM 2787 C C . ASN B 2 94 ? 118.298 69.307 -56.915 1.00 27.61 94 ASN B C 1
ATOM 2788 O O . ASN B 2 94 ? 117.988 68.212 -57.385 1.00 28.44 94 ASN B O 1
ATOM 2793 N N . ILE B 2 95 ? 118.618 69.482 -55.636 1.00 25.12 95 ILE B N 1
ATOM 2794 C CA . ILE B 2 95 ? 118.498 68.415 -54.649 1.00 22.30 95 ILE B CA 1
ATOM 2795 C C . ILE B 2 95 ? 117.142 68.497 -53.949 1.00 21.23 95 ILE B C 1
ATOM 2796 O O . ILE B 2 95 ? 116.807 69.527 -53.365 1.00 21.42 95 ILE B O 1
ATOM 2801 N N . PRO B 2 96 ? 116.352 67.416 -54.017 1.00 19.92 96 PRO B N 1
ATOM 2802 C CA . PRO B 2 96 ? 115.019 67.380 -53.399 1.00 19.02 96 PRO B CA 1
ATOM 2803 C C . PRO B 2 96 ? 115.050 67.474 -51.873 1.00 19.18 96 PRO B C 1
ATOM 2804 O O . PRO B 2 96 ? 116.079 67.211 -51.251 1.00 19.66 96 PRO B O 1
ATOM 2808 N N . ARG B 2 97 ? 113.914 67.843 -51.285 1.00 18.32 97 ARG B N 1
ATOM 2809 C CA . ARG B 2 97 ? 113.768 67.923 -49.835 1.00 18.07 97 ARG B CA 1
ATOM 2810 C C . ARG B 2 97 ? 112.307 67.679 -49.450 1.00 17.15 97 ARG B C 1
ATOM 2811 O O . ARG B 2 97 ? 111.395 68.249 -50.047 1.00 17.02 97 ARG B O 1
ATOM 2819 N N . TYR B 2 98 ? 112.090 66.828 -48.454 1.00 16.06 98 TYR B N 1
ATOM 2820 C CA . TYR B 2 98 ? 110.739 66.476 -48.020 1.00 14.85 98 TYR B CA 1
ATOM 2821 C C . TYR B 2 98 ? 110.237 67.342 -46.863 1.00 15.10 98 TYR B C 1
ATOM 2822 O O . TYR B 2 98 ? 109.301 66.961 -46.161 1.00 16.51 98 TYR B O 1
ATOM 2831 N N . THR B 2 99 ? 110.864 68.492 -46.648 1.00 15.41 99 THR B N 1
ATOM 2832 C CA . THR B 2 99 ? 110.665 69.227 -45.399 1.00 14.69 99 THR B CA 1
ATOM 2833 C C . THR B 2 99 ? 109.646 70.371 -45.445 1.00 14.74 99 THR B C 1
ATOM 2834 O O . THR B 2 99 ? 109.265 70.896 -44.401 1.00 15.22 99 THR B O 1
ATOM 2838 N N . ASN B 2 100 ? 109.191 70.758 -46.630 1.00 14.54 100 ASN B N 1
ATOM 2839 C CA . ASN B 2 100 ? 108.344 71.942 -46.730 1.00 13.62 100 ASN B CA 1
ATOM 2840 C C . ASN B 2 100 ? 106.902 71.617 -47.079 1.00 13.33 100 ASN B C 1
ATOM 2841 O O . ASN B 2 100 ? 105.979 72.296 -46.630 1.00 14.44 100 ASN B O 1
ATOM 2846 N N . ILE B 2 101 ? 106.706 70.576 -47.875 1.00 11.97 101 ILE B N 1
ATOM 2847 C CA . ILE B 2 101 ? 105.366 70.178 -48.263 1.00 11.00 101 ILE B CA 1
ATOM 2848 C C . ILE B 2 101 ? 104.806 69.214 -47.220 1.00 11.32 101 ILE B C 1
ATOM 2849 O O . ILE B 2 101 ? 105.357 68.134 -47.009 1.00 13.12 101 ILE B O 1
ATOM 2854 N N . PRO B 2 102 ? 103.718 69.621 -46.545 1.00 11.54 102 PRO B N 1
ATOM 2855 C CA . PRO B 2 102 ? 103.046 68.832 -45.508 1.00 11.35 102 PRO B CA 1
ATOM 2856 C C . PRO B 2 102 ? 102.681 67.425 -45.966 1.00 11.77 102 PRO B C 1
ATOM 2857 O O . PRO B 2 102 ? 102.687 66.508 -45.147 1.00 14.24 102 PRO B O 1
ATOM 2861 N N . ASN B 2 103 ? 102.371 67.253 -47.247 1.00 12.23 103 ASN B N 1
ATOM 2862 C CA . ASN B 2 103 ? 102.045 65.932 -47.766 1.00 11.83 103 ASN B CA 1
ATOM 2863 C C . ASN B 2 103 ? 103.276 65.032 -47.784 1.00 12.36 103 ASN B C 1
ATOM 2864 O O . ASN B 2 103 ? 103.161 63.810 -47.705 1.00 12.86 103 ASN B O 1
ATOM 2869 N N . PHE B 2 104 ? 104.454 65.643 -47.881 1.00 12.72 104 PHE B N 1
ATOM 2870 C CA . PHE B 2 104 ? 105.694 64.894 -48.044 1.00 12.70 104 PHE B CA 1
ATOM 2871 C C . PHE B 2 104 ? 106.515 64.842 -46.765 1.00 13.49 104 PHE B C 1
ATOM 2872 O O . PHE B 2 104 ? 107.527 64.143 -46.692 1.00 14.60 104 PHE B O 1
ATOM 2880 N N . ILE B 2 105 ? 106.080 65.596 -45.764 1.00 14.50 105 ILE B N 1
ATOM 2881 C CA . ILE B 2 105 ? 106.774 65.642 -44.486 1.00 14.91 105 ILE B CA 1
ATOM 2882 C C . ILE B 2 105 ? 106.910 64.248 -43.820 1.00 15.16 105 ILE B C 1
ATOM 2883 O O . ILE B 2 105 ? 107.886 64.026 -43.104 1.00 16.34 105 ILE B O 1
ATOM 2888 N N . PRO B 2 106 ? 105.958 63.302 -44.046 1.00 14.71 106 PRO B N 1
ATOM 2889 C CA . PRO B 2 106 ? 106.277 61.993 -43.459 1.00 13.47 106 PRO B CA 1
ATOM 2890 C C . PRO B 2 106 ? 107.424 61.253 -44.160 1.00 14.09 106 PRO B C 1
ATOM 2891 O O . PRO B 2 106 ? 108.040 60.387 -43.540 1.00 14.71 106 PRO B O 1
ATOM 2895 N N . PHE B 2 107 ? 107.705 61.587 -45.419 1.00 13.34 107 PHE B N 1
ATOM 2896 C CA . PHE B 2 107 ? 108.758 60.907 -46.174 1.00 11.71 107 PHE B CA 1
ATOM 2897 C C . PHE B 2 107 ? 110.155 61.186 -45.620 1.00 11.80 107 PHE B C 1
ATOM 2898 O O . PHE B 2 107 ? 111.086 60.417 -45.860 1.00 13.49 107 PHE B O 1
ATOM 2906 N N . ASN B 2 108 ? 110.298 62.283 -44.882 1.00 12.69 108 ASN B N 1
ATOM 2907 C CA . ASN B 2 108 ? 111.604 62.706 -44.383 1.00 12.27 108 ASN B CA 1
ATOM 2908 C C . ASN B 2 108 ? 112.073 61.890 -43.188 1.00 12.68 108 ASN B C 1
ATOM 2909 O O . ASN B 2 108 ? 113.271 61.728 -42.972 1.00 13.77 108 ASN B O 1
ATOM 2914 N N . ILE B 2 109 ? 111.123 61.385 -42.409 1.00 12.92 109 ILE B N 1
ATOM 2915 C CA . ILE B 2 109 ? 111.440 60.714 -41.154 1.00 11.63 109 ILE B CA 1
ATOM 2916 C C . ILE B 2 109 ? 111.183 59.212 -41.221 1.00 12.41 109 ILE B C 1
ATOM 2917 O O . ILE B 2 109 ? 111.377 58.499 -40.238 1.00 13.84 109 ILE B O 1
ATOM 2922 N N . HIS B 2 110 ? 110.738 58.733 -42.378 1.00 12.19 110 HIS B N 1
ATOM 2923 C CA . HIS B 2 110 ? 110.524 57.303 -42.560 1.00 10.77 110 HIS B CA 1
ATOM 2924 C C . HIS B 2 110 ? 111.380 56.750 -43.692 1.00 11.90 110 HIS B C 1
ATOM 2925 O O . HIS B 2 110 ? 111.699 57.452 -44.652 1.00 11.59 110 HIS B O 1
ATOM 2932 N N . GLN B 2 111 ? 111.763 55.487 -43.556 1.00 12.57 111 GLN B N 1
ATOM 2933 C CA . GLN B 2 111 ? 112.677 54.860 -44.498 1.00 12.53 111 GLN B CA 1
ATOM 2934 C C . GLN B 2 111 ? 111.904 54.146 -45.609 1.00 12.67 111 GLN B C 1
ATOM 2935 O O . GLN B 2 111 ? 112.322 54.135 -46.766 1.00 13.33 111 GLN B O 1
ATOM 2941 N N . TYR B 2 112 ? 110.770 53.553 -45.249 1.00 12.60 112 TYR B N 1
ATOM 2942 C CA . TYR B 2 112 ? 109.956 52.818 -46.206 1.00 11.89 112 TYR B CA 1
ATOM 2943 C C . TYR B 2 112 ? 108.521 53.342 -46.205 1.00 12.44 112 TYR B C 1
ATOM 2944 O O . TYR B 2 112 ? 108.025 53.809 -45.179 1.00 13.84 112 TYR B O 1
ATOM 2953 N N . MET B 2 113 ? 107.860 53.259 -47.355 1.00 12.89 113 MET B N 1
ATOM 2954 C CA . MET B 2 113 ? 106.563 53.906 -47.551 1.00 13.98 113 MET B CA 1
ATOM 2955 C C . MET B 2 113 ? 105.718 53.167 -48.586 1.00 15.49 113 MET B C 1
ATOM 2956 O O . MET B 2 113 ? 106.259 52.517 -49.480 1.00 16.02 113 MET B O 1
ATOM 2961 N N . ARG B 2 114 ? 104.393 53.261 -48.464 1.00 16.90 114 ARG B N 1
ATOM 2962 C CA . ARG B 2 114 ? 103.503 52.698 -49.471 1.00 17.38 114 ARG B CA 1
ATOM 2963 C C . ARG B 2 114 ? 102.151 53.411 -49.525 1.00 16.43 114 ARG B C 1
ATOM 2964 O O . ARG B 2 114 ? 101.625 53.825 -48.491 1.00 17.31 114 ARG B O 1
ATOM 2972 N N . ALA B 2 115 ? 101.584 53.531 -50.726 1.00 14.54 115 ALA B N 1
ATOM 2973 C CA . ALA B 2 115 ? 100.277 54.163 -50.911 1.00 13.59 115 ALA B CA 1
ATOM 2974 C C . ALA B 2 115 ? 99.691 53.900 -52.298 1.00 13.52 115 ALA B C 1
ATOM 2975 O O . ALA B 2 115 ? 100.403 53.515 -53.218 1.00 13.73 115 ALA B O 1
ATOM 2977 N N . ASP B 2 116 ? 98.388 54.126 -52.440 1.00 13.82 116 ASP B N 1
ATOM 2978 C CA . ASP B 2 116 ? 97.743 54.154 -53.750 1.00 13.68 116 ASP B CA 1
ATOM 2979 C C . ASP B 2 116 ? 97.681 55.604 -54.204 1.00 12.51 116 ASP B C 1
ATOM 2980 O O . ASP B 2 116 ? 97.670 56.513 -53.373 1.00 12.53 116 ASP B O 1
ATOM 2985 N N . PHE B 2 117 ? 97.656 55.839 -55.511 1.00 11.70 117 PHE B N 1
ATOM 2986 C CA . PHE B 2 117 ? 97.690 57.214 -55.989 1.00 11.00 117 PHE B CA 1
ATOM 2987 C C . PHE B 2 117 ? 96.549 57.529 -56.946 1.00 11.83 117 PHE B C 1
ATOM 2988 O O . PHE B 2 117 ? 95.984 56.639 -57.585 1.00 12.59 117 PHE B O 1
ATOM 2996 N N . GLU B 2 118 ? 96.229 58.816 -57.034 1.00 12.51 118 GLU B N 1
ATOM 2997 C CA . GLU B 2 118 ? 95.253 59.318 -57.988 1.00 13.50 118 GLU B CA 1
ATOM 2998 C C . GLU B 2 118 ? 95.813 60.580 -58.632 1.00 12.99 118 GLU B C 1
ATOM 2999 O O . GLU B 2 118 ? 96.363 61.441 -57.947 1.00 14.35 118 GLU B O 1
ATOM 3005 N N . VAL B 2 119 ? 95.666 60.688 -59.947 1.00 12.81 119 VAL B N 1
ATOM 3006 C CA . VAL B 2 119 ? 96.188 61.837 -60.678 1.00 11.49 119 VAL B CA 1
ATOM 3007 C C . VAL B 2 119 ? 95.109 62.519 -61.506 1.00 11.57 119 VAL B C 1
ATOM 3008 O O . VAL B 2 119 ? 94.420 61.876 -62.297 1.00 13.11 119 VAL B O 1
ATOM 3012 N N . LYS B 2 120 ? 94.953 63.823 -61.300 1.00 11.11 120 LYS B N 1
ATOM 3013 C CA . LYS B 2 120 ? 94.000 64.621 -62.061 1.00 10.61 120 LYS B CA 1
ATOM 3014 C C . LYS B 2 120 ? 94.738 65.511 -63.056 1.00 11.28 120 LYS B C 1
ATOM 3015 O O . LYS B 2 120 ? 95.784 66.079 -62.730 1.00 12.15 120 LYS B O 1
ATOM 3021 N N . ILE B 2 121 ? 94.203 65.633 -64.266 1.00 11.40 121 ILE B N 1
ATOM 3022 C CA . ILE B 2 121 ? 94.814 66.498 -65.271 1.00 11.06 121 ILE B CA 1
ATOM 3023 C C . ILE B 2 121 ? 93.825 67.574 -65.732 1.00 11.93 121 ILE B C 1
ATOM 3024 O O . ILE B 2 121 ? 92.776 67.278 -66.307 1.00 12.93 121 ILE B O 1
ATOM 3029 N N . TYR B 2 122 ? 94.166 68.829 -65.446 1.00 12.32 122 TYR B N 1
ATOM 3030 C CA . TYR B 2 122 ? 93.284 69.957 -65.723 1.00 12.25 122 TYR B CA 1
ATOM 3031 C C . TYR B 2 122 ? 93.762 70.813 -66.895 1.00 13.31 122 TYR B C 1
ATOM 3032 O O . TYR B 2 122 ? 94.868 71.355 -66.868 1.00 14.88 122 TYR B O 1
ATOM 3041 N N . VAL B 2 123 ? 92.925 70.930 -67.919 1.00 14.37 123 VAL B N 1
ATOM 3042 C CA . VAL B 2 123 ? 93.187 71.840 -69.031 1.00 14.24 123 VAL B CA 1
ATOM 3043 C C . VAL B 2 123 ? 91.980 72.757 -69.214 1.00 14.87 123 VAL B C 1
ATOM 3044 O O . VAL B 2 123 ? 90.842 72.293 -69.241 1.00 16.21 123 VAL B O 1
ATOM 3048 N N . ASN B 2 124 ? 92.227 74.059 -69.333 1.00 14.65 124 ASN B N 1
ATOM 3049 C CA . ASN B 2 124 ? 91.137 75.024 -69.441 1.00 13.90 124 ASN B CA 1
ATOM 3050 C C . ASN B 2 124 ? 91.172 75.815 -70.743 1.00 14.07 124 ASN B C 1
ATOM 3051 O O . ASN B 2 124 ? 91.535 76.991 -70.745 1.00 14.09 124 ASN B O 1
ATOM 3056 N N . PRO B 2 125 ? 90.782 75.173 -71.855 1.00 14.06 125 PRO B N 1
ATOM 3057 C CA . PRO B 2 125 ? 90.816 75.796 -73.179 1.00 14.44 125 PRO B CA 1
ATOM 3058 C C . PRO B 2 125 ? 89.587 76.645 -73.440 1.00 15.82 125 PRO B C 1
ATOM 3059 O O . PRO B 2 125 ? 88.595 76.515 -72.723 1.00 16.65 125 PRO B O 1
ATOM 3063 N N . ASN B 2 126 ? 89.646 77.506 -74.447 1.00 16.92 126 ASN B N 1
ATOM 3064 C CA . ASN B 2 126 ? 88.460 78.248 -74.829 1.00 17.25 126 ASN B CA 1
ATOM 3065 C C . ASN B 2 126 ? 87.579 77.394 -75.731 1.00 18.28 126 ASN B C 1
ATOM 3066 O O . ASN B 2 126 ? 87.798 76.191 -75.879 1.00 19.87 126 ASN B O 1
ATOM 3071 N N . ASP B 2 127 ? 86.592 78.030 -76.340 1.00 19.52 127 ASP B N 1
ATOM 3072 C CA . ASP B 2 127 ? 85.536 77.323 -77.048 1.00 19.47 127 ASP B CA 1
ATOM 3073 C C . ASP B 2 127 ? 85.918 77.025 -78.501 1.00 18.37 127 ASP B C 1
ATOM 3074 O O . ASP B 2 127 ? 85.167 76.370 -79.227 1.00 17.08 127 ASP B O 1
ATOM 3079 N N . PHE B 2 128 ? 87.097 77.484 -78.914 1.00 16.44 128 PHE B N 1
ATOM 3080 C CA . PHE B 2 128 ? 87.431 77.550 -80.338 1.00 13.82 128 PHE B CA 1
ATOM 3081 C C . PHE B 2 128 ? 88.735 76.868 -80.743 1.00 13.64 128 PHE B C 1
ATOM 3082 O O . PHE B 2 128 ? 89.328 77.219 -81.765 1.00 13.49 128 PHE B O 1
ATOM 3090 N N . VAL B 2 129 ? 89.191 75.909 -79.948 1.00 13.75 129 VAL B N 1
ATOM 3091 C CA . VAL B 2 129 ? 90.391 75.164 -80.301 1.00 12.14 129 VAL B CA 1
ATOM 3092 C C . VAL B 2 129 ? 90.044 73.689 -80.443 1.00 12.63 129 VAL B C 1
ATOM 3093 O O . VAL B 2 129 ? 88.916 73.281 -80.166 1.00 13.72 129 VAL B O 1
ATOM 3097 N N . SER B 2 130 ? 91.012 72.889 -80.867 1.00 12.48 130 SER B N 1
ATOM 3098 C CA . SER B 2 130 ? 90.807 71.453 -81.005 1.00 11.89 130 SER B CA 1
ATOM 3099 C C . SER B 2 130 ? 92.123 70.730 -80.773 1.00 13.05 130 SER B C 1
ATOM 3100 O O . SER B 2 130 ? 93.182 71.189 -81.201 1.00 15.15 130 SER B O 1
ATOM 3103 N N . GLY B 2 131 ? 92.050 69.598 -80.084 1.00 13.45 131 GLY B N 1
ATOM 3104 C CA . GLY B 2 131 ? 93.225 68.794 -79.807 1.00 12.30 131 GLY B CA 1
ATOM 3105 C C . GLY B 2 131 ? 92.899 67.693 -78.821 1.00 12.82 131 GLY B C 1
ATOM 3106 O O . GLY B 2 131 ? 91.801 67.656 -78.270 1.00 14.46 131 GLY B O 1
ATOM 3107 N N . TRP B 2 132 ? 93.849 66.795 -78.592 1.00 12.91 132 TRP B N 1
ATOM 3108 C CA . TRP B 2 132 ? 93.610 65.681 -77.689 1.00 12.31 132 TRP B CA 1
ATOM 3109 C C . TRP B 2 132 ? 94.874 65.237 -76.953 1.00 11.46 132 TRP B C 1
ATOM 3110 O O . TRP B 2 132 ? 95.935 65.084 -77.558 1.00 11.38 132 TRP B O 1
ATOM 3121 N N . LEU B 2 133 ? 94.748 65.030 -75.645 1.00 10.79 133 LEU B N 1
ATOM 3122 C CA . LEU B 2 133 ? 95.846 64.524 -74.828 1.00 10.03 133 LEU B CA 1
ATOM 3123 C C . LEU B 2 133 ? 95.573 63.120 -74.327 1.00 10.47 133 LEU B C 1
ATOM 3124 O O . LEU B 2 133 ? 94.421 62.706 -74.196 1.00 11.15 133 LEU B O 1
ATOM 3129 N N . ILE B 2 134 ? 96.642 62.387 -74.043 1.00 10.42 134 ILE B N 1
ATOM 3130 C CA . ILE B 2 134 ? 96.513 61.102 -73.374 1.00 10.62 134 ILE B CA 1
ATOM 3131 C C . ILE B 2 134 ? 97.474 61.049 -72.191 1.00 10.47 134 ILE B C 1
ATOM 3132 O O . ILE B 2 134 ? 98.673 61.298 -72.330 1.00 11.17 134 ILE B O 1
ATOM 3137 N N . MET B 2 135 ? 96.932 60.758 -71.013 1.00 10.37 135 MET B N 1
ATOM 3138 C CA . MET B 2 135 ? 97.755 60.601 -69.824 1.00 9.68 135 MET B CA 1
ATOM 3139 C C . MET B 2 135 ? 97.724 59.133 -69.438 1.00 9.84 135 MET B C 1
ATOM 3140 O O . MET B 2 135 ? 96.663 58.587 -69.145 1.00 11.04 135 MET B O 1
ATOM 3145 N N . ALA B 2 136 ? 98.891 58.499 -69.429 1.00 9.61 136 ALA B N 1
ATOM 3146 C CA . ALA B 2 136 ? 98.967 57.067 -69.191 1.00 8.51 136 ALA B CA 1
ATOM 3147 C C . ALA B 2 136 ? 100.032 56.746 -68.157 1.00 9.38 136 ALA B C 1
ATOM 3148 O O . ALA B 2 136 ? 100.926 57.551 -67.911 1.00 9.99 136 ALA B O 1
ATOM 3150 N N . PHE B 2 137 ? 99.925 55.565 -67.555 1.00 9.70 137 PHE B N 1
ATOM 3151 C CA . PHE B 2 137 ? 100.873 55.133 -66.538 1.00 8.95 137 PHE B CA 1
ATOM 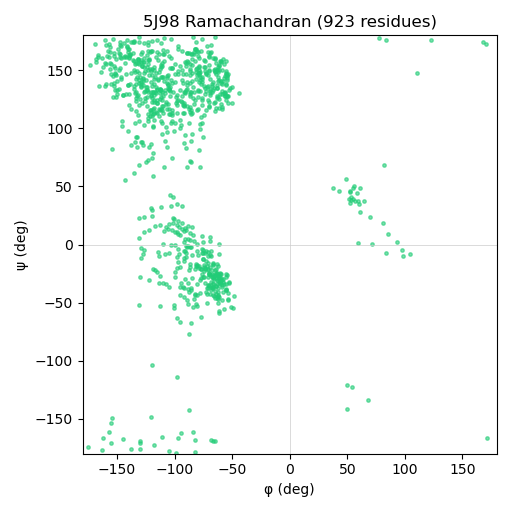3152 C C . PHE B 2 137 ? 101.415 53.740 -66.835 1.00 9.94 137 PHE B C 1
ATOM 3153 O O . PHE B 2 137 ? 100.666 52.836 -67.214 1.00 10.74 137 PHE B O 1
ATOM 3161 N N . LEU B 2 138 ? 102.724 53.579 -66.662 1.00 10.13 138 LEU B N 1
ATOM 3162 C CA . LEU B 2 138 ? 103.387 52.297 -66.877 1.00 10.01 138 LEU B CA 1
ATOM 3163 C C . LEU B 2 138 ? 104.141 51.819 -65.636 1.00 10.73 138 LEU B C 1
ATOM 3164 O O . LEU B 2 138 ? 105.138 52.423 -65.240 1.00 11.74 138 LEU B O 1
ATOM 3169 N N . TYR B 2 139 ? 103.668 50.731 -65.032 1.00 10.90 139 TYR B N 1
ATOM 3170 C CA . TYR B 2 139 ? 104.260 50.217 -63.799 1.00 11.14 139 TYR B CA 1
ATOM 3171 C C . TYR B 2 139 ? 105.728 49.857 -63.997 1.00 11.55 139 TYR B C 1
ATOM 3172 O O . TYR B 2 139 ? 106.045 49.013 -64.829 1.00 12.60 139 TYR B O 1
ATOM 3181 N N . GLN B 2 140 ? 106.604 50.491 -63.221 1.00 12.24 140 GLN B N 1
ATOM 3182 C CA . GLN B 2 140 ? 108.049 50.248 -63.284 1.00 12.00 140 GLN B CA 1
ATOM 3183 C C . GLN B 2 140 ? 108.559 50.138 -64.724 1.00 12.55 140 GLN B C 1
ATOM 3184 O O . GLN B 2 140 ? 109.322 49.230 -65.058 1.00 14.41 140 GLN B O 1
ATOM 3190 N N . GLY B 2 141 ? 108.128 51.069 -65.569 1.00 12.12 141 GLY B N 1
ATOM 3191 C CA . GLY B 2 141 ? 108.408 51.000 -66.991 1.00 12.65 141 GLY B CA 1
ATOM 3192 C C . GLY B 2 141 ? 109.864 51.171 -67.369 1.00 13.31 141 GLY B C 1
ATOM 3193 O O . GLY B 2 141 ? 110.347 50.518 -68.292 1.00 15.81 141 GLY B O 1
ATOM 3194 N N . SER B 2 142 ? 110.566 52.040 -66.648 1.00 13.67 142 SER B N 1
ATOM 3195 C CA . SER B 2 142 ? 111.950 52.374 -66.970 1.00 14.41 142 SER B CA 1
ATOM 3196 C C . SER B 2 142 ? 112.890 51.172 -66.861 1.00 14.70 142 SER B C 1
ATOM 3197 O O . SER B 2 142 ? 114.002 51.191 -67.394 1.00 16.50 142 SER B O 1
ATOM 3200 N N . GLU B 2 143 ? 112.439 50.127 -66.177 1.00 14.74 143 GLU B N 1
ATOM 3201 C CA . GLU B 2 143 ? 113.250 48.932 -65.984 1.00 14.68 143 GLU B CA 1
ATOM 3202 C C . GLU B 2 143 ? 113.017 47.889 -67.080 1.00 14.87 143 GLU B C 1
ATOM 3203 O O . GLU B 2 143 ? 113.697 46.864 -67.125 1.00 15.70 143 GLU B O 1
ATOM 3209 N N . MET B 2 144 ? 112.051 48.153 -67.956 1.00 14.38 144 MET B N 1
ATOM 3210 C CA . MET B 2 144 ? 111.726 47.234 -69.045 1.00 14.71 144 MET B CA 1
ATOM 3211 C C . MET B 2 144 ? 112.716 47.411 -70.193 1.00 16.29 144 MET B C 1
ATOM 3212 O O . MET B 2 144 ? 113.175 48.523 -70.446 1.00 17.09 144 MET B O 1
ATOM 3217 N N . PHE B 2 145 ? 113.043 46.326 -70.892 1.00 17.25 145 PHE B N 1
ATOM 3218 C CA . PHE B 2 145 ? 114.075 46.392 -71.926 1.00 17.42 145 PHE B CA 1
ATOM 3219 C C . PHE B 2 145 ? 113.613 47.124 -73.185 1.00 18.34 145 PHE B C 1
ATOM 3220 O O . PHE B 2 145 ? 114.429 47.492 -74.030 1.00 18.74 145 PHE B O 1
ATOM 3228 N N . ASP B 2 146 ? 112.308 47.334 -73.305 1.00 18.99 146 ASP B N 1
ATOM 3229 C CA . ASP B 2 146 ? 111.755 48.030 -74.459 1.00 18.80 146 ASP B CA 1
ATOM 3230 C C . ASP B 2 146 ? 111.020 49.300 -74.067 1.00 18.33 146 ASP B C 1
ATOM 3231 O O . ASP B 2 146 ? 110.080 49.703 -74.750 1.00 19.57 146 ASP B O 1
ATOM 323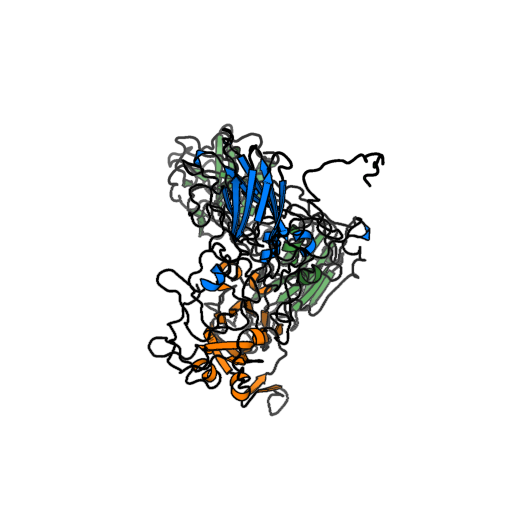6 N N . TYR B 2 147 ? 111.451 49.919 -72.970 1.00 17.93 147 TYR B N 1
ATOM 3237 C CA . TYR B 2 147 ? 110.765 51.090 -72.426 1.00 16.72 147 TYR B CA 1
ATOM 3238 C C . TYR B 2 147 ? 110.572 52.211 -73.452 1.00 17.16 147 TYR B C 1
ATOM 3239 O O . TYR B 2 147 ? 109.473 52.750 -73.579 1.00 18.30 147 TYR B O 1
ATOM 3248 N N . LYS B 2 148 ? 111.633 52.556 -74.179 1.00 17.28 148 LYS B N 1
ATOM 3249 C CA . LYS B 2 148 ? 111.576 53.669 -75.128 1.00 17.28 148 LYS B CA 1
ATOM 3250 C C . LYS B 2 148 ? 110.613 53.393 -76.276 1.00 16.96 148 LYS B C 1
ATOM 3251 O O . LYS B 2 148 ? 110.056 54.316 -76.870 1.00 17.94 148 LYS B O 1
ATOM 3257 N N . LEU B 2 149 ? 110.409 52.118 -76.577 1.00 16.29 149 LEU B N 1
ATOM 3258 C CA . LEU B 2 149 ? 109.500 51.732 -77.644 1.00 15.43 149 LEU B CA 1
ATOM 3259 C C . LEU B 2 149 ? 108.043 51.875 -77.199 1.00 15.48 149 LEU B C 1
ATOM 3260 O O . LEU B 2 149 ? 107.150 52.064 -78.024 1.00 16.02 149 LEU B O 1
ATOM 3265 N N . ARG B 2 150 ? 107.814 51.794 -75.890 1.00 15.03 150 ARG B N 1
ATOM 3266 C CA . ARG B 2 150 ? 106.470 51.907 -75.328 1.00 14.20 150 ARG B CA 1
ATOM 3267 C C . ARG B 2 150 ? 106.045 53.365 -75.156 1.00 14.41 150 ARG B C 1
ATOM 3268 O O . ARG B 2 150 ? 104.970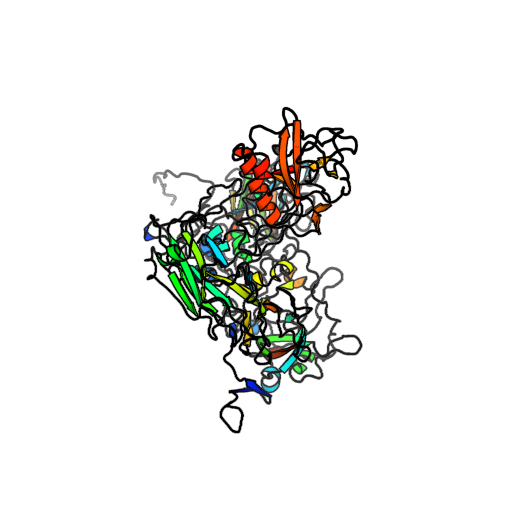 53.649 -74.634 1.00 15.44 150 ARG B O 1
ATOM 3276 N N . ARG B 2 151 ? 106.900 54.283 -75.594 1.00 14.73 151 ARG B N 1
ATOM 3277 C CA . ARG B 2 151 ? 106.642 55.713 -75.470 1.00 14.12 151 ARG B CA 1
ATOM 3278 C C . ARG B 2 151 ? 105.710 56.253 -76.542 1.00 14.68 151 ARG B C 1
ATOM 3279 O O . ARG B 2 151 ? 105.160 57.341 -76.402 1.00 15.83 151 ARG B O 1
ATOM 3287 N N . ASN B 2 152 ? 105.557 55.503 -77.625 1.00 13.97 152 ASN B N 1
ATOM 3288 C CA . ASN B 2 152 ? 104.708 55.934 -78.722 1.00 13.35 152 ASN B CA 1
ATOM 3289 C C . ASN B 2 152 ? 103.256 55.933 -78.258 1.00 13.83 152 ASN B C 1
ATOM 3290 O O . ASN B 2 152 ? 102.838 55.023 -77.544 1.00 16.27 152 ASN B O 1
ATOM 3295 N N . PRO B 2 153 ? 102.487 56.968 -78.639 1.00 13.71 153 PRO B N 1
ATOM 3296 C CA . PRO B 2 153 ? 101.074 57.093 -78.258 1.00 13.11 153 PRO B CA 1
ATOM 3297 C C . PRO B 2 153 ? 100.239 55.875 -78.637 1.00 13.08 153 PRO B C 1
ATOM 3298 O O . PRO B 2 153 ? 99.220 55.618 -78.000 1.00 13.27 153 PRO B O 1
ATOM 3302 N N . ALA B 2 154 ? 100.657 55.142 -79.665 1.00 12.95 154 ALA B N 1
ATOM 3303 C CA . ALA B 2 154 ? 99.958 53.920 -80.046 1.00 12.71 154 ALA B CA 1
ATOM 3304 C C . ALA B 2 154 ? 100.102 52.868 -78.950 1.00 13.08 154 ALA B C 1
ATOM 3305 O O . ALA B 2 154 ? 99.199 52.056 -78.729 1.00 15.82 154 ALA B O 1
ATOM 3307 N N . ALA B 2 155 ? 101.244 52.891 -78.269 1.00 12.53 155 ALA B N 1
ATOM 3308 C CA . ALA B 2 155 ? 101.514 51.969 -77.170 1.00 12.21 155 ALA B CA 1
ATOM 3309 C C . ALA B 2 155 ? 100.856 52.436 -75.870 1.00 12.40 155 ALA B C 1
ATOM 3310 O O . ALA B 2 155 ? 100.428 51.618 -75.053 1.00 12.95 155 ALA B O 1
ATOM 3312 N N . LEU B 2 156 ? 100.781 53.753 -75.686 1.00 12.68 156 LEU B N 1
ATOM 3313 C CA . LEU B 2 156 ? 100.117 54.337 -74.520 1.00 11.64 156 LEU B CA 1
ATOM 3314 C C . LEU B 2 156 ? 98.624 54.023 -74.470 1.00 12.33 156 LEU B C 1
ATOM 3315 O O . LEU B 2 156 ? 98.033 53.954 -73.393 1.00 13.80 156 LEU B O 1
ATOM 3320 N N . MET B 2 157 ? 98.016 53.867 -75.642 1.00 13.77 157 MET B N 1
ATOM 3321 C CA . MET B 2 157 ? 96.591 53.578 -75.746 1.00 14.63 157 MET B CA 1
ATOM 3322 C C . MET B 2 157 ? 96.239 52.234 -75.098 1.00 15.20 157 MET B C 1
ATOM 3323 O O . MET B 2 157 ? 95.081 51.979 -74.768 1.00 17.63 157 MET B O 1
ATOM 3328 N N . GLN B 2 158 ? 97.245 51.385 -74.901 1.00 14.76 158 GLN B N 1
ATOM 3329 C CA . GLN B 2 158 ? 97.014 50.043 -74.372 1.00 13.05 158 GLN B CA 1
ATOM 3330 C C . GLN B 2 158 ? 97.267 49.934 -72.871 1.00 13.40 158 GLN B C 1
ATOM 3331 O O . GLN B 2 158 ? 96.773 49.015 -72.221 1.00 14.95 158 GLN B O 1
ATOM 3337 N N . MET B 2 159 ? 98.030 50.873 -72.321 1.00 12.72 159 MET B N 1
ATOM 3338 C CA . MET B 2 159 ? 98.255 50.905 -70.881 1.00 12.46 159 MET B CA 1
ATOM 3339 C C . MET B 2 159 ? 97.149 51.749 -70.258 1.00 12.66 159 MET B C 1
ATOM 3340 O O . MET B 2 159 ? 96.447 52.456 -70.977 1.00 13.54 159 MET B O 1
ATOM 3345 N N . PRO B 2 160 ? 96.969 51.664 -68.927 1.00 12.77 160 PRO B N 1
ATOM 3346 C CA . PRO B 2 160 ? 95.927 52.475 -68.286 1.00 12.30 160 PRO B CA 1
ATOM 3347 C C . PRO B 2 160 ? 96.089 53.959 -68.577 1.00 12.22 160 PRO B C 1
ATOM 3348 O O . PRO B 2 160 ? 97.170 54.516 -68.381 1.00 13.64 160 PRO B O 1
ATOM 3352 N N . HIS B 2 161 ? 95.020 54.587 -69.051 1.00 11.65 161 HIS B N 1
ATOM 3353 C CA . HIS B 2 161 ? 95.101 55.971 -69.489 1.00 10.77 161 HIS B CA 1
ATOM 3354 C C . HIS B 2 161 ? 93.762 56.688 -69.439 1.00 11.23 161 HIS B C 1
ATOM 3355 O O . HIS B 2 161 ? 92.706 56.063 -69.326 1.00 12.04 161 HIS B O 1
ATOM 3362 N N . VAL B 2 162 ? 93.824 58.011 -69.534 1.00 10.45 162 VAL B N 1
ATOM 3363 C CA . VAL B 2 162 ? 92.635 58.841 -69.650 1.00 9.97 162 VAL B CA 1
ATOM 3364 C C . VAL B 2 162 ? 92.851 59.830 -70.788 1.00 10.45 162 VAL B C 1
ATOM 3365 O O . VAL B 2 162 ? 93.988 60.095 -71.175 1.00 10.93 162 VAL B O 1
ATOM 3369 N N . LEU B 2 163 ? 91.764 60.376 -71.321 1.00 10.50 163 LEU B N 1
ATOM 3370 C CA . LEU B 2 163 ? 91.862 61.281 -72.459 1.00 10.50 163 LEU B CA 1
ATOM 3371 C C . LEU B 2 163 ? 91.300 62.657 -72.129 1.00 11.35 163 LEU B C 1
ATOM 3372 O O . LEU B 2 163 ? 90.341 62.784 -71.368 1.00 12.78 163 LEU B O 1
ATOM 3377 N N . VAL B 2 164 ? 91.905 63.691 -72.705 1.00 11.77 164 VAL B N 1
ATOM 3378 C CA . VAL B 2 164 ? 91.417 65.051 -72.529 1.00 11.46 164 VAL B CA 1
ATOM 3379 C C . VAL B 2 164 ? 91.080 65.652 -73.884 1.00 11.91 164 VAL B C 1
ATOM 3380 O O . VAL B 2 164 ? 91.968 65.909 -74.697 1.00 12.74 164 VAL B O 1
ATOM 3384 N N . ASN B 2 165 ? 89.787 65.851 -74.127 1.00 11.67 165 ASN B N 1
ATOM 3385 C CA . ASN B 2 165 ? 89.313 66.466 -75.359 1.00 11.65 165 ASN B CA 1
ATOM 3386 C C . ASN B 2 165 ? 89.281 67.979 -75.203 1.00 12.48 165 ASN B C 1
ATOM 3387 O O . ASN B 2 165 ? 88.397 68.524 -74.542 1.00 14.56 165 ASN B O 1
ATOM 3392 N N . VAL B 2 166 ? 90.254 68.647 -75.809 1.00 13.19 166 VAL B N 1
ATOM 3393 C CA . VAL B 2 166 ? 90.372 70.096 -75.731 1.00 13.09 166 VAL B CA 1
ATOM 3394 C C . VAL B 2 166 ? 89.119 70.785 -76.293 1.00 13.88 166 VAL B C 1
ATOM 3395 O O . VAL B 2 166 ? 88.783 71.903 -75.907 1.00 16.40 166 VAL B O 1
ATOM 3399 N N . GLY B 2 167 ? 88.417 70.092 -77.185 1.00 14.54 167 GLY B N 1
ATOM 3400 C CA . GLY B 2 167 ? 87.182 70.598 -77.759 1.00 13.88 167 GLY B CA 1
ATOM 3401 C C . GLY B 2 167 ? 86.000 70.526 -76.809 1.00 14.44 167 GLY B C 1
ATOM 3402 O O . GLY B 2 167 ? 84.947 71.109 -77.068 1.00 14.44 167 GLY B O 1
ATOM 3403 N N . ALA B 2 168 ? 86.170 69.796 -75.712 1.00 14.60 168 ALA B N 1
ATOM 3404 C CA . ALA B 2 168 ? 85.106 69.637 -74.730 1.00 14.00 168 ALA B CA 1
ATOM 3405 C C . ALA B 2 168 ? 85.531 70.188 -73.377 1.00 14.88 168 ALA B C 1
ATOM 3406 O O . ALA B 2 168 ? 84.688 70.468 -72.521 1.00 16.52 168 ALA B O 1
ATOM 3408 N N . ALA B 2 169 ? 86.846 70.299 -73.193 1.00 15.35 169 ALA B N 1
ATOM 3409 C CA . ALA B 2 169 ? 87.454 70.843 -71.979 1.00 15.17 169 ALA B CA 1
ATOM 3410 C C . ALA B 2 169 ? 87.175 69.985 -70.749 1.00 15.73 169 ALA B C 1
ATOM 3411 O O . ALA B 2 169 ? 86.984 70.509 -69.652 1.00 18.25 169 ALA B O 1
ATOM 3413 N N . ASN B 2 170 ? 87.175 68.668 -70.929 1.00 15.56 170 ASN B N 1
ATOM 3414 C CA . ASN B 2 170 ? 86.869 67.760 -69.827 1.00 14.76 170 ASN B CA 1
ATOM 3415 C C . ASN B 2 170 ? 88.041 67.567 -68.877 1.00 15.22 170 ASN B C 1
ATOM 3416 O O . ASN B 2 170 ? 89.204 67.606 -69.284 1.00 16.20 170 ASN B O 1
ATOM 3421 N N . GLU B 2 171 ? 87.729 67.353 -67.604 1.00 14.92 171 GLU B N 1
ATOM 3422 C CA . GLU B 2 171 ? 88.745 66.973 -66.637 1.00 13.82 171 GLU B CA 1
ATOM 3423 C C . GLU B 2 171 ? 88.976 65.473 -66.778 1.00 13.47 171 GLU B C 1
ATOM 3424 O O . GLU B 2 171 ? 88.270 64.808 -67.538 1.00 14.63 171 GLU B O 1
ATOM 3430 N N . ALA B 2 172 ? 89.952 64.936 -66.056 1.00 12.43 172 ALA B N 1
ATOM 3431 C CA . ALA B 2 172 ? 90.240 63.508 -66.146 1.00 11.32 172 ALA B CA 1
ATOM 3432 C C . ALA B 2 172 ? 91.015 63.006 -64.937 1.00 11.14 172 ALA B C 1
ATOM 3433 O O . ALA B 2 172 ? 91.940 63.665 -64.465 1.00 12.71 172 ALA B O 1
ATOM 3435 N N . THR B 2 173 ? 90.638 61.830 -64.448 1.00 10.83 173 THR B N 1
ATOM 3436 C CA . THR B 2 173 ? 91.281 61.263 -63.271 1.00 10.43 173 THR B CA 1
ATOM 3437 C C . THR B 2 173 ? 91.766 59.848 -63.552 1.00 10.14 173 THR B C 1
ATOM 3438 O O . THR B 2 173 ? 91.022 59.015 -64.068 1.00 11.23 173 THR B O 1
ATOM 3442 N N . LEU B 2 174 ? 93.020 59.586 -63.203 1.00 10.85 174 LEU B N 1
ATOM 3443 C CA . LEU B 2 174 ? 93.609 58.263 -63.358 1.00 9.89 174 LEU B CA 1
ATOM 3444 C C . LEU B 2 174 ? 93.977 57.691 -61.995 1.00 10.31 174 LEU B C 1
ATOM 3445 O O . LEU B 2 174 ? 94.856 58.216 -61.311 1.00 11.42 174 LEU B O 1
ATOM 3450 N N . LYS B 2 175 ? 93.297 56.618 -61.601 1.00 10.73 175 LYS B N 1
ATOM 3451 C CA . LYS B 2 175 ? 93.613 55.939 -60.351 1.00 11.09 175 LYS B CA 1
ATOM 3452 C C . LYS B 2 175 ? 94.756 54.957 -60.562 1.00 11.85 175 LYS B C 1
ATOM 3453 O O . LYS B 2 175 ? 94.777 54.208 -61.540 1.00 13.44 175 LYS B O 1
ATOM 3459 N N . ILE B 2 176 ? 95.709 54.960 -59.636 1.00 11.78 176 ILE B N 1
ATOM 3460 C CA . ILE B 2 176 ? 96.872 54.090 -59.741 1.00 11.04 176 ILE B CA 1
ATOM 3461 C C . ILE B 2 176 ? 97.128 53.372 -58.426 1.00 11.44 176 ILE B C 1
ATOM 3462 O O . ILE B 2 176 ? 97.803 53.902 -57.545 1.00 11.86 176 ILE B O 1
ATOM 3467 N N . PRO B 2 177 ? 96.569 52.163 -58.286 1.00 11.78 177 PRO B N 1
ATOM 3468 C CA . PRO B 2 177 ? 96.774 51.336 -57.096 1.00 11.86 177 PRO B CA 1
ATOM 3469 C C . PRO B 2 177 ? 98.242 50.960 -56.946 1.00 12.23 177 PRO B C 1
ATOM 3470 O O . PRO B 2 177 ? 98.940 50.847 -57.955 1.00 14.63 177 PRO B O 1
ATOM 3474 N N . TYR B 2 178 ? 98.708 50.775 -55.716 1.00 11.70 178 TYR B N 1
ATOM 3475 C CA . TYR B 2 178 ? 100.107 50.421 -55.498 1.00 10.63 178 TYR B CA 1
ATOM 3476 C C . TYR B 2 178 ? 100.415 49.010 -55.955 1.00 10.70 178 TYR B C 1
ATOM 3477 O O . TYR B 2 178 ? 99.814 48.051 -55.473 1.00 11.51 178 TYR B O 1
ATOM 3486 N N . ARG B 2 179 ? 101.381 48.898 -56.864 1.00 11.36 179 ARG B N 1
ATOM 3487 C CA . ARG B 2 179 ? 101.939 47.608 -57.253 1.00 9.79 179 ARG B CA 1
ATOM 3488 C C . ARG B 2 179 ? 103.428 47.757 -57.541 1.00 10.03 179 ARG B C 1
ATOM 3489 O O . ARG B 2 179 ? 103.846 48.629 -58.301 1.00 10.22 179 ARG B O 1
ATOM 3497 N N . TYR B 2 180 ? 104.217 46.899 -56.906 1.00 9.99 180 TYR B N 1
ATOM 3498 C CA . TYR B 2 180 ? 105.669 47.017 -56.884 1.00 9.91 180 TYR B CA 1
ATOM 3499 C C . TYR B 2 180 ? 106.235 45.626 -56.622 1.00 10.55 180 TYR B C 1
ATOM 3500 O O . TYR B 2 180 ? 105.481 44.711 -56.288 1.00 11.87 180 TYR B O 1
ATOM 3509 N N . VAL B 2 181 ? 107.545 45.454 -56.760 1.00 10.69 181 VAL B N 1
ATOM 3510 C CA . VAL B 2 181 ? 108.154 44.152 -56.494 1.00 10.15 181 VAL B CA 1
ATOM 3511 C C . VAL B 2 181 ? 108.209 43.877 -54.998 1.00 11.03 181 VAL B C 1
ATOM 3512 O O . VAL B 2 181 ? 108.319 42.730 -54.566 1.00 12.08 181 VAL B O 1
ATOM 3516 N N . ARG B 2 182 ? 108.117 44.943 -54.215 1.00 11.76 182 ARG B N 1
ATOM 3517 C CA . ARG B 2 182 ? 108.161 44.844 -52.767 1.00 10.50 182 ARG B CA 1
ATOM 3518 C C . ARG B 2 182 ? 106.955 45.545 -52.150 1.00 11.07 182 ARG B C 1
ATOM 3519 O O . ARG B 2 182 ? 106.403 46.472 -52.739 1.00 12.39 182 ARG B O 1
ATOM 3527 N N . PRO B 2 183 ? 106.533 45.093 -50.959 1.00 10.98 183 PRO B N 1
ATOM 3528 C CA . PRO B 2 183 ? 105.388 45.687 -50.262 1.00 11.00 183 PRO B CA 1
ATOM 3529 C C . PRO B 2 183 ? 105.669 47.101 -49.752 1.00 11.49 183 PRO B C 1
ATOM 3530 O O . PRO B 2 183 ? 104.836 47.663 -49.053 1.00 13.19 183 PRO B O 1
ATOM 3534 N N . PHE B 2 184 ? 106.851 47.633 -50.039 1.00 10.99 184 PHE B N 1
ATOM 3535 C CA . PHE B 2 184 ? 107.182 49.004 -49.675 1.00 10.02 184 PHE B CA 1
ATOM 3536 C C . PHE B 2 184 ? 108.141 49.612 -50.691 1.00 11.31 184 PHE B C 1
ATOM 3537 O O . PHE B 2 184 ? 108.924 48.900 -51.322 1.00 12.18 184 PHE B O 1
ATOM 3545 N N . MET B 2 185 ? 108.066 50.928 -50.863 1.00 11.32 185 MET B N 1
ATOM 3546 C CA . MET B 2 185 ? 109.059 51.633 -51.659 1.00 11.45 185 MET B CA 1
ATOM 3547 C C . MET B 2 185 ? 109.999 52.373 -50.721 1.00 12.20 185 MET B C 1
ATOM 3548 O O . MET B 2 185 ? 109.671 52.600 -49.558 1.00 13.16 185 MET B O 1
ATOM 3553 N N . ARG B 2 186 ? 111.162 52.759 -51.228 1.00 12.60 186 ARG B N 1
ATOM 3554 C CA . ARG B 2 186 ? 112.122 53.498 -50.421 1.00 13.05 186 ARG B CA 1
ATOM 3555 C C . ARG B 2 186 ? 111.945 54.998 -50.614 1.00 13.46 186 ARG B C 1
ATOM 3556 O O . ARG B 2 186 ? 111.663 55.468 -51.716 1.00 14.61 186 ARG B O 1
ATOM 3564 N N . CYS B 2 187 ? 112.090 55.742 -49.524 1.00 14.10 187 CYS B N 1
ATOM 3565 C CA . CYS B 2 187 ? 111.884 57.183 -49.548 1.00 13.94 187 CYS B CA 1
ATOM 3566 C C . CYS B 2 187 ? 113.143 57.916 -49.993 1.00 14.64 187 CYS B C 1
ATOM 3567 O O . CYS B 2 187 ? 113.069 59.001 -50.575 1.00 14.73 187 CYS B O 1
ATOM 3570 N N . LYS B 2 188 ? 114.298 57.321 -49.712 1.00 14.33 188 LYS B N 1
ATOM 3571 C CA . LYS B 2 188 ? 115.577 57.947 -50.022 1.00 14.55 188 LYS B CA 1
ATOM 3572 C C . LYS B 2 188 ? 116.572 56.937 -50.592 1.00 15.89 188 LYS B C 1
ATOM 3573 O O . LYS B 2 188 ? 116.234 55.771 -50.811 1.00 15.80 188 LYS B O 1
ATOM 3579 N N . ASP B 2 189 ? 117.796 57.393 -50.838 1.00 18.37 189 ASP B N 1
ATOM 3580 C CA . ASP B 2 189 ? 118.858 56.522 -51.330 1.00 20.30 189 ASP B CA 1
ATOM 3581 C C . ASP B 2 189 ? 119.548 55.804 -50.184 1.00 20.07 189 ASP B C 1
ATOM 3582 O O . ASP B 2 189 ? 120.464 56.342 -49.561 1.00 20.82 189 ASP B O 1
ATOM 3587 N N . ILE B 2 190 ? 119.101 54.585 -49.909 1.00 18.55 190 ILE B N 1
ATOM 3588 C CA . ILE B 2 190 ? 119.633 53.813 -48.799 1.00 17.14 190 ILE B CA 1
ATOM 3589 C C . ILE B 2 190 ? 120.179 52.481 -49.283 1.00 17.63 190 ILE B C 1
ATOM 3590 O O . ILE B 2 190 ? 119.981 52.108 -50.441 1.00 17.03 190 ILE B O 1
ATOM 3595 N N . LEU B 2 191 ? 120.849 51.773 -48.376 1.00 18.56 191 LEU B N 1
ATOM 3596 C CA . LEU B 2 191 ? 121.363 50.423 -48.601 1.00 18.92 191 LEU B CA 1
ATOM 3597 C C . LEU B 2 191 ? 121.911 50.176 -49.997 1.00 20.59 191 LEU B C 1
ATOM 3598 O O . LEU B 2 191 ? 121.567 49.173 -50.621 1.00 19.62 191 LEU B O 1
ATOM 3603 N N . ARG B 2 192 ? 122.762 51.073 -50.485 1.00 23.77 192 ARG B N 1
ATOM 3604 C CA . ARG B 2 192 ? 123.512 50.786 -51.700 1.00 26.23 192 ARG B CA 1
ATOM 3605 C C . ARG B 2 192 ? 124.523 49.716 -51.334 1.00 28.35 192 ARG B C 1
ATOM 3606 O O . ARG B 2 192 ? 124.818 49.514 -50.155 1.00 30.67 192 ARG B O 1
ATOM 3614 N N . GLY B 2 193 ? 125.065 49.031 -52.331 1.00 28.88 193 GLY B N 1
ATOM 3615 C CA . GLY B 2 193 ? 126.012 47.966 -52.061 1.00 30.96 193 GLY B CA 1
ATOM 3616 C C . GLY B 2 193 ? 127.314 48.427 -51.431 1.00 31.91 193 GLY B C 1
ATOM 3617 O O . GLY B 2 193 ? 127.449 49.576 -51.009 1.00 32.96 193 GLY B O 1
ATOM 3618 N N . ASP B 2 194 ? 128.282 47.524 -51.370 1.00 32.54 194 ASP B N 1
ATOM 3619 C CA . ASP B 2 194 ? 129.617 47.879 -50.921 1.00 32.11 194 ASP B CA 1
ATOM 3620 C C . ASP B 2 194 ? 130.640 47.581 -52.012 1.00 32.13 194 ASP B C 1
ATOM 3621 O O . ASP B 2 194 ? 130.328 47.674 -53.200 1.00 32.48 194 ASP B O 1
ATOM 3626 N N . ASN B 2 195 ? 131.855 47.222 -51.606 1.00 31.55 195 ASN B N 1
ATOM 3627 C CA . ASN B 2 195 ? 132.927 46.913 -52.545 1.00 30.84 195 ASN B CA 1
ATOM 3628 C C . ASN B 2 195 ? 132.554 45.763 -53.478 1.00 30.20 195 ASN B C 1
ATOM 3629 O O . ASN B 2 195 ? 132.927 45.755 -54.650 1.00 30.73 195 ASN B O 1
ATOM 3634 N N . LEU B 2 196 ? 131.807 44.801 -52.949 1.00 28.45 196 LEU B N 1
ATOM 3635 C CA . LEU B 2 196 ? 131.496 43.575 -53.677 1.00 26.93 196 LEU B CA 1
ATOM 3636 C C . LEU B 2 196 ? 130.040 43.541 -54.141 1.00 26.38 196 LEU B C 1
ATOM 3637 O O . LEU B 2 196 ? 129.725 43.006 -55.205 1.00 25.95 196 LEU B O 1
ATOM 3642 N N . ILE B 2 197 ? 129.156 44.121 -53.337 1.00 26.10 197 ILE B N 1
ATOM 3643 C CA . ILE B 2 197 ? 127.720 44.036 -53.569 1.00 25.54 197 ILE B CA 1
ATOM 3644 C C . ILE B 2 197 ? 127.211 45.314 -54.231 1.00 26.60 197 ILE B C 1
ATOM 3645 O O . ILE B 2 197 ? 127.754 46.392 -54.003 1.00 26.93 197 ILE B O 1
ATOM 3650 N N . THR B 2 198 ? 126.207 45.181 -55.091 1.00 27.93 198 THR B N 1
ATOM 3651 C CA . THR B 2 198 ? 125.568 46.336 -55.704 1.00 28.76 198 THR B CA 1
ATOM 3652 C C . THR B 2 198 ? 124.058 46.196 -55.599 1.00 28.36 198 THR B C 1
ATOM 3653 O O . THR B 2 198 ? 123.401 45.717 -56.524 1.00 28.44 198 THR B O 1
ATOM 3657 N N . GLY B 2 199 ? 123.511 46.590 -54.456 1.00 27.27 199 GLY B N 1
ATOM 3658 C CA . GLY B 2 199 ? 122.074 46.633 -54.294 1.00 26.47 199 GLY B CA 1
ATOM 3659 C C . GLY B 2 199 ? 121.654 48.083 -54.304 1.00 26.26 199 GLY B C 1
ATOM 3660 O O . GLY B 2 199 ? 121.703 48.760 -53.285 1.00 29.92 199 GLY B O 1
ATOM 3661 N N . VAL B 2 200 ? 121.227 48.562 -55.464 1.00 24.55 200 VAL B N 1
ATOM 3662 C CA . VAL B 2 200 ? 120.940 49.977 -55.641 1.00 21.82 200 VAL B CA 1
ATOM 3663 C C . VAL B 2 200 ? 119.501 50.121 -56.096 1.00 21.95 200 VAL B C 1
ATOM 3664 O O . VAL B 2 200 ? 119.063 49.432 -57.012 1.00 23.23 200 VAL B O 1
ATOM 3668 N N . THR B 2 201 ? 118.764 51.008 -55.440 1.00 20.83 201 THR B N 1
ATOM 3669 C CA . THR B 2 201 ? 117.350 51.171 -55.728 1.00 19.44 201 THR B CA 1
ATOM 3670 C C . THR B 2 201 ? 116.947 52.639 -55.702 1.00 19.38 201 THR B C 1
ATOM 3671 O O . THR B 2 201 ? 117.362 53.391 -54.822 1.00 19.87 201 THR B O 1
ATOM 3675 N N . GLU B 2 202 ? 116.130 53.030 -56.673 1.00 18.61 202 GLU B N 1
ATOM 3676 C CA . GLU B 2 202 ? 115.646 54.398 -56.772 1.00 17.58 202 GLU B CA 1
ATOM 3677 C C . GLU B 2 202 ? 114.524 54.637 -55.777 1.00 17.28 202 GLU B C 1
ATOM 3678 O O . GLU B 2 202 ? 113.689 53.760 -55.554 1.00 18.66 202 GLU B O 1
ATOM 3684 N N . PRO B 2 203 ? 114.504 55.825 -55.167 1.00 15.88 203 PRO B N 1
ATOM 3685 C CA . PRO B 2 203 ? 113.396 56.145 -54.269 1.00 14.35 203 PRO B CA 1
ATOM 3686 C C . PRO B 2 203 ? 112.093 56.323 -55.039 1.00 14.21 203 PRO B C 1
ATOM 3687 O O . PRO B 2 203 ? 112.081 57.019 -56.057 1.00 15.17 203 PRO B O 1
ATOM 3691 N N . LEU B 2 204 ? 111.026 55.689 -54.558 1.00 13.25 204 LEU B N 1
ATOM 3692 C CA . LEU B 2 204 ? 109.666 55.983 -54.999 1.00 12.27 204 LEU B CA 1
ATOM 3693 C C . LEU B 2 204 ? 109.442 55.886 -56.505 1.00 12.66 204 LEU B C 1
ATOM 3694 O O . LEU B 2 204 ? 108.728 56.709 -57.074 1.00 13.39 204 LEU B O 1
ATOM 3699 N N . ASN B 2 205 ? 110.056 54.902 -57.153 1.00 13.53 205 ASN B N 1
ATOM 3700 C CA . ASN B 2 205 ? 109.864 54.730 -58.591 1.00 14.43 205 ASN B CA 1
ATOM 3701 C C . ASN B 2 205 ? 108.903 53.583 -58.886 1.00 14.55 205 ASN B C 1
ATOM 3702 O O . ASN B 2 205 ? 109.322 52.505 -59.312 1.00 15.32 205 ASN B O 1
ATOM 3707 N N . MET B 2 206 ? 107.615 53.817 -58.658 1.00 13.79 206 MET B N 1
ATOM 3708 C CA . MET B 2 206 ? 106.615 52.775 -58.857 1.00 12.60 206 MET B CA 1
ATOM 3709 C C . MET B 2 206 ? 106.283 52.633 -60.338 1.00 12.74 206 MET B C 1
ATOM 3710 O O . MET B 2 206 ? 105.756 51.608 -60.771 1.00 14.11 206 MET B O 1
ATOM 3715 N N . GLY B 2 207 ? 106.612 53.657 -61.119 1.00 13.11 207 GLY B N 1
ATOM 3716 C CA . GLY B 2 207 ? 106.355 53.626 -62.545 1.00 11.64 207 GLY B CA 1
ATOM 3717 C C . GLY B 2 207 ? 106.596 54.938 -63.262 1.00 11.35 207 GLY B C 1
ATOM 3718 O O . GLY B 2 207 ? 107.202 55.862 -62.717 1.00 11.78 207 GLY B O 1
ATOM 3719 N N . VAL B 2 208 ? 106.113 55.017 -64.497 1.00 11.02 208 VAL B N 1
ATOM 3720 C CA . VAL B 2 208 ? 106.295 56.204 -65.320 1.00 10.90 208 VAL B CA 1
ATOM 3721 C C . VAL B 2 208 ? 104.955 56.813 -65.716 1.00 10.94 208 VAL B C 1
ATOM 3722 O O . VAL B 2 208 ? 104.086 56.125 -66.254 1.00 12.00 208 VAL B O 1
ATOM 3726 N N . LEU B 2 209 ? 104.782 58.099 -65.437 1.00 11.02 209 LEU B N 1
ATOM 3727 C CA . LEU B 2 209 ? 103.577 58.804 -65.854 1.00 10.70 209 LEU B CA 1
ATOM 3728 C C . LEU B 2 209 ? 103.834 59.551 -67.162 1.00 11.37 209 LEU B C 1
ATOM 3729 O O . LEU B 2 209 ? 104.767 60.350 -67.259 1.00 12.82 209 LEU B O 1
ATOM 3734 N N . PHE B 2 210 ? 103.015 59.273 -68.172 1.00 11.69 210 PHE B N 1
ATOM 3735 C CA . PHE B 2 210 ? 103.131 59.949 -69.458 1.00 10.07 210 PHE B CA 1
ATOM 3736 C C . PHE B 2 210 ? 101.995 60.947 -69.655 1.00 10.37 210 PHE B C 1
ATOM 3737 O O . PHE B 2 210 ? 100.868 60.700 -69.230 1.00 11.36 210 PHE B O 1
ATOM 3745 N N . VAL B 2 211 ? 102.292 62.077 -70.287 1.00 10.20 211 VAL B N 1
ATOM 3746 C CA . VAL B 2 211 ? 101.251 62.928 -70.859 1.00 9.56 211 VAL B CA 1
ATOM 3747 C C . VAL B 2 211 ? 101.668 63.281 -72.278 1.00 10.06 211 VAL B C 1
ATOM 3748 O O . VAL B 2 211 ? 102.635 64.016 -72.480 1.00 11.67 211 VAL B O 1
ATOM 3752 N N . GLU B 2 212 ? 100.939 62.761 -73.259 1.00 10.33 212 GLU B N 1
ATOM 3753 C CA . GLU B 2 212 ? 101.345 62.902 -74.650 1.00 9.90 212 GLU B CA 1
ATOM 3754 C C . GLU B 2 212 ? 100.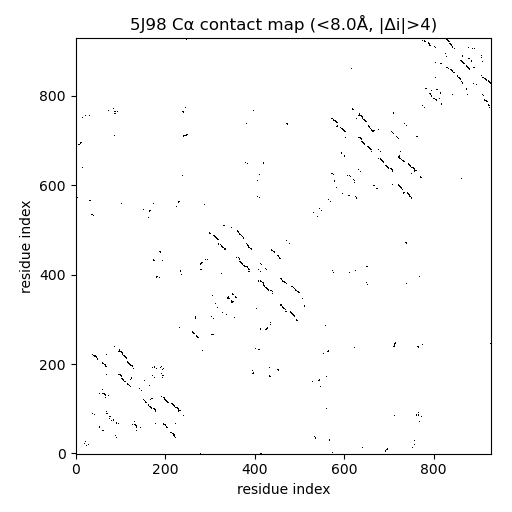236 63.441 -75.544 1.00 10.54 212 GLU B C 1
ATOM 3755 O O . GLU B 2 212 ? 99.064 63.464 -75.170 1.00 12.32 212 GLU B O 1
ATOM 3761 N N . VAL B 2 213 ? 100.631 63.869 -76.734 1.00 10.18 213 VAL B N 1
ATOM 3762 C CA . VAL B 2 213 ? 99.711 64.438 -77.702 1.00 9.33 213 VAL B CA 1
ATOM 3763 C C . VAL B 2 213 ? 99.067 63.354 -78.556 1.00 10.48 213 VAL B C 1
ATOM 3764 O O . VAL B 2 213 ? 99.744 62.678 -79.333 1.00 11.55 213 VAL B O 1
ATOM 3768 N N . LEU B 2 214 ? 97.758 63.185 -78.408 1.00 11.00 214 LEU B N 1
ATOM 3769 C CA . LEU B 2 214 ? 97.023 62.230 -79.226 1.00 10.50 214 LEU B CA 1
ATOM 3770 C C . LEU B 2 214 ? 96.669 62.885 -80.556 1.00 11.97 214 LEU B C 1
ATOM 3771 O O . LEU B 2 214 ? 96.859 62.300 -81.622 1.00 12.15 214 LEU B O 1
ATOM 3776 N N . ILE B 2 215 ? 96.154 64.109 -80.474 1.00 12.76 215 ILE B N 1
ATOM 3777 C CA . ILE B 2 215 ? 95.863 64.921 -81.651 1.00 11.66 215 ILE B CA 1
ATOM 3778 C C . ILE B 2 215 ? 96.403 66.328 -81.424 1.00 12.30 215 ILE B C 1
ATOM 3779 O O . ILE B 2 215 ? 96.056 66.970 -80.435 1.00 13.70 215 ILE B O 1
ATOM 3784 N N . PRO B 2 216 ? 97.275 66.801 -82.329 1.00 12.31 216 PRO B N 1
ATOM 3785 C CA . PRO B 2 216 ? 97.984 68.071 -82.145 1.00 12.36 216 PRO B CA 1
ATOM 3786 C C . PRO B 2 216 ? 97.064 69.265 -81.892 1.00 12.43 216 PRO B C 1
ATOM 3787 O O . PRO B 2 216 ? 95.990 69.375 -82.485 1.00 13.40 216 PRO B O 1
ATOM 3791 N N . PHE B 2 217 ? 97.511 70.145 -81.002 1.00 12.34 217 PHE B N 1
ATOM 3792 C CA . PHE B 2 217 ? 96.783 71.352 -80.623 1.00 12.10 217 PHE B CA 1
ATOM 3793 C C . PHE B 2 217 ? 96.673 72.322 -81.796 1.00 13.14 217 PHE B C 1
ATOM 3794 O O . PHE B 2 217 ? 97.685 72.752 -82.353 1.00 14.47 217 PHE B O 1
ATOM 3802 N N . ARG B 2 218 ? 95.443 72.657 -82.173 1.00 12.97 218 ARG B N 1
ATOM 3803 C CA . ARG B 2 218 ? 95.204 73.566 -83.290 1.00 12.55 218 ARG B CA 1
ATOM 3804 C C . ARG B 2 218 ? 94.363 74.771 -82.876 1.00 13.35 218 ARG B C 1
ATOM 3805 O O . ARG B 2 218 ? 93.538 74.692 -81.966 1.00 13.75 218 ARG B O 1
ATOM 3813 N N . THR B 2 219 ? 94.587 75.890 -83.557 1.00 14.76 219 THR B N 1
ATOM 3814 C CA . THR B 2 219 ? 94.012 77.169 -83.163 1.00 16.56 219 THR B CA 1
ATOM 3815 C C . THR B 2 219 ? 93.540 77.911 -84.409 1.00 17.19 219 THR B C 1
ATOM 3816 O O . THR B 2 219 ? 93.922 77.559 -85.524 1.00 17.81 219 THR B O 1
ATOM 3820 N N . SER B 2 220 ? 92.700 78.925 -84.220 1.00 17.90 220 SER B N 1
ATOM 3821 C CA . SER B 2 220 ? 92.396 79.868 -85.285 1.00 17.88 220 SER B CA 1
ATOM 3822 C C . SER B 2 220 ? 93.678 80.540 -85.755 1.00 18.80 220 SER B C 1
ATOM 3823 O O . SER B 2 220 ? 94.616 80.722 -84.979 1.00 20.15 220 SER B O 1
ATOM 3826 N N . ALA B 2 221 ? 93.710 80.921 -87.027 1.00 18.90 221 ALA B N 1
ATOM 3827 C CA . ALA B 2 221 ? 94.890 81.549 -87.599 1.00 18.01 221 ALA B CA 1
ATOM 3828 C C . ALA B 2 221 ? 95.027 83.000 -87.146 1.00 17.93 221 ALA B C 1
ATOM 3829 O O . ALA B 2 221 ? 96.071 83.621 -87.347 1.00 17.21 221 ALA B O 1
ATOM 3831 N N . ALA B 2 222 ? 93.967 83.535 -86.544 1.00 18.42 222 ALA B N 1
ATOM 3832 C CA . ALA B 2 222 ? 93.965 84.918 -86.075 1.00 18.56 222 ALA B CA 1
ATOM 3833 C C . ALA B 2 222 ? 95.124 85.186 -85.123 1.00 19.75 222 ALA B C 1
ATOM 3834 O O . ALA B 2 222 ? 95.569 84.296 -84.398 1.00 21.43 222 ALA B O 1
ATOM 3836 N N . SER B 2 223 ? 95.604 86.424 -85.135 1.00 20.98 223 SER B N 1
ATOM 3837 C CA . SER B 2 223 ? 96.752 86.824 -84.331 1.00 21.23 223 SER B CA 1
ATOM 3838 C C . SER B 2 223 ? 96.498 86.773 -82.822 1.00 21.24 223 SER B C 1
ATOM 3839 O O . SER B 2 223 ? 97.332 86.274 -82.066 1.00 21.93 223 SER B O 1
ATOM 3842 N N . SER B 2 224 ? 95.347 87.279 -82.388 1.00 20.68 224 SER B N 1
ATOM 3843 C CA . SER B 2 224 ? 95.068 87.419 -80.960 1.00 19.70 224 SER B CA 1
ATOM 3844 C C . SER B 2 224 ? 94.421 86.173 -80.362 1.00 19.18 224 SER B C 1
ATOM 3845 O O . SER B 2 224 ? 93.878 86.210 -79.258 1.00 19.81 224 SER B O 1
ATOM 3848 N N . ALA B 2 225 ? 94.498 85.068 -81.093 1.00 18.04 225 ALA B N 1
ATOM 3849 C CA . ALA B 2 225 ? 94.022 83.787 -80.597 1.00 17.26 225 ALA B CA 1
ATOM 3850 C C . ALA B 2 225 ? 95.160 83.051 -79.901 1.00 17.95 225 ALA B C 1
ATOM 3851 O O . ALA B 2 225 ? 96.253 82.942 -80.452 1.00 18.78 225 ALA B O 1
ATOM 3853 N N . PRO B 2 226 ? 94.910 82.562 -78.676 1.00 17.83 226 PRO B N 1
ATOM 3854 C CA . PRO B 2 226 ? 95.925 81.885 -77.865 1.00 17.32 226 PRO B CA 1
ATOM 3855 C C . PRO B 2 226 ? 96.494 80.671 -78.574 1.00 17.29 226 PRO B C 1
ATOM 3856 O O . PRO B 2 226 ? 95.759 79.728 -78.862 1.00 18.87 226 PRO B O 1
ATOM 3860 N N . LYS B 2 227 ? 97.793 80.689 -78.839 1.00 16.26 227 LYS B N 1
ATOM 3861 C CA . LYS B 2 227 ? 98.432 79.567 -79.503 1.00 15.66 227 LYS B CA 1
ATOM 3862 C C . LYS B 2 227 ? 99.034 78.648 -78.453 1.00 15.86 227 LYS B C 1
ATOM 3863 O O . LYS B 2 227 ? 99.751 77.702 -78.774 1.00 16.84 227 LYS B O 1
ATOM 3869 N N . SER B 2 228 ? 98.728 78.926 -77.191 1.00 16.65 228 SER B N 1
ATOM 3870 C CA . SER B 2 228 ? 99.281 78.153 -76.091 1.00 17.09 228 SER B CA 1
ATOM 3871 C C . SER B 2 228 ? 98.188 77.671 -75.139 1.00 17.29 228 SER B C 1
ATOM 3872 O O . SER B 2 228 ? 97.094 78.233 -75.092 1.00 18.80 228 SER B O 1
ATOM 3875 N N . LEU B 2 229 ? 98.499 76.626 -74.381 1.00 16.56 229 LEU B N 1
ATOM 3876 C CA . LEU B 2 229 ? 97.559 76.051 -73.427 1.00 15.20 229 LEU B CA 1
ATOM 3877 C C . LEU B 2 229 ? 98.320 75.371 -72.298 1.00 15.76 229 LEU B C 1
ATOM 3878 O O . LEU B 2 229 ? 99.179 74.530 -72.552 1.00 18.07 229 LEU B O 1
ATOM 3883 N N . ASP B 2 230 ? 98.009 75.728 -71.055 1.00 16.44 230 ASP B N 1
ATOM 3884 C CA . ASP B 2 230 ? 98.680 75.109 -69.914 1.00 16.28 230 ASP B CA 1
ATOM 3885 C C . ASP B 2 230 ? 97.995 73.821 -69.476 1.00 15.78 230 ASP B C 1
ATOM 3886 O O . ASP B 2 230 ? 96.767 73.734 -69.435 1.00 16.88 230 ASP B O 1
ATOM 3891 N N . VAL B 2 231 ? 98.811 72.823 -69.150 1.00 14.56 231 VAL B N 1
ATOM 3892 C CA . VAL B 2 231 ? 98.326 71.554 -68.626 1.00 12.75 231 VAL B CA 1
ATOM 3893 C C . VAL B 2 231 ? 98.783 71.383 -67.182 1.00 12.45 231 VAL B C 1
ATOM 3894 O O . VAL B 2 231 ? 99.983 71.317 -66.907 1.00 13.24 231 VAL B O 1
ATOM 3898 N N . SER B 2 232 ? 97.828 71.320 -66.259 1.00 11.95 232 SER B N 1
ATOM 3899 C CA . SER B 2 232 ? 98.158 71.229 -64.843 1.00 10.93 232 SER B CA 1
ATOM 3900 C C . SER B 2 232 ? 97.819 69.854 -64.281 1.00 10.83 232 SER B C 1
ATOM 3901 O O . SER B 2 232 ? 96.825 69.242 -64.669 1.00 12.96 232 SER B O 1
ATOM 3904 N N . LEU B 2 233 ? 98.650 69.379 -63.360 1.00 10.37 233 LEU B N 1
ATOM 3905 C CA . LEU B 2 233 ? 98.444 68.074 -62.742 1.00 9.92 233 LEU B CA 1
ATOM 3906 C C . LEU B 2 233 ? 98.210 68.194 -61.244 1.00 10.04 233 LEU B C 1
ATOM 3907 O O . LEU B 2 233 ? 98.775 69.063 -60.577 1.00 10.87 233 LEU B O 1
ATOM 3912 N N . PHE B 2 234 ? 97.348 67.327 -60.726 1.00 10.21 234 PHE B N 1
ATOM 3913 C CA . PHE B 2 234 ? 97.130 67.213 -59.291 1.00 9.83 234 PHE B CA 1
ATOM 3914 C C . PHE B 2 234 ? 97.287 65.761 -58.864 1.00 10.55 234 PHE B C 1
ATOM 3915 O O . PHE B 2 234 ? 96.904 64.853 -59.600 1.00 12.70 234 PHE B O 1
ATOM 3923 N N . VAL B 2 235 ? 97.848 65.542 -57.678 1.00 10.48 235 VAL B N 1
ATOM 3924 C CA . VAL B 2 235 ? 98.061 64.188 -57.172 1.00 10.07 235 VAL B CA 1
ATOM 3925 C C . VAL B 2 235 ? 97.638 64.087 -55.703 1.00 10.45 235 VAL B C 1
ATOM 3926 O O . VAL B 2 235 ? 97.710 65.066 -54.958 1.00 10.83 235 VAL B O 1
ATOM 3930 N N . LYS B 2 236 ? 97.191 62.902 -55.295 1.00 10.76 236 LYS B N 1
ATOM 3931 C CA . LYS B 2 236 ? 96.925 62.621 -53.889 1.00 10.69 236 LYS B CA 1
ATOM 3932 C C . LYS B 2 236 ? 97.179 61.148 -53.589 1.00 11.16 236 LYS B C 1
ATOM 3933 O O . LYS B 2 236 ? 97.345 60.342 -54.506 1.00 11.05 236 LYS B O 1
ATOM 3939 N N . MET B 2 237 ? 97.206 60.800 -52.305 1.00 12.24 237 MET B N 1
ATOM 3940 C CA . MET B 2 237 ? 97.466 59.427 -51.879 1.00 13.16 237 MET B CA 1
ATOM 3941 C C . MET B 2 237 ? 96.268 58.861 -51.116 1.00 15.23 237 MET B C 1
ATOM 3942 O O . MET B 2 237 ? 95.619 59.569 -50.346 1.00 16.60 237 MET B O 1
ATOM 3947 N N . THR B 2 238 ? 95.982 57.580 -51.332 1.00 18.17 238 THR B N 1
ATOM 3948 C CA . THR B 2 238 ? 94.822 56.945 -50.715 1.00 20.76 238 THR B CA 1
ATOM 3949 C C . THR B 2 238 ? 95.195 56.222 -49.421 1.00 22.26 238 THR B C 1
ATOM 3950 O O . THR B 2 238 ? 94.773 56.625 -48.338 1.00 24.65 238 THR B O 1
ATOM 3954 N N . ASN B 2 239 ? 95.984 55.158 -49.528 1.00 22.37 239 ASN B N 1
ATOM 3955 C CA . ASN B 2 239 ? 96.340 54.385 -48.344 1.00 23.24 239 ASN B CA 1
ATOM 3956 C C . ASN B 2 239 ? 97.801 54.563 -47.962 1.00 22.68 239 ASN B C 1
ATOM 3957 O O . ASN B 2 239 ? 98.591 53.621 -48.033 1.00 24.43 239 ASN B O 1
ATOM 3962 N N . ALA B 2 240 ? 98.156 55.773 -47.542 1.00 20.60 240 ALA B N 1
ATOM 3963 C CA . ALA B 2 240 ? 99.548 56.084 -47.248 1.00 18.58 240 ALA B CA 1
ATOM 3964 C C . ALA B 2 240 ? 99.964 55.488 -45.917 1.00 17.52 240 ALA B C 1
ATOM 3965 O O . ALA B 2 240 ? 99.398 55.807 -44.872 1.00 18.53 240 ALA B O 1
ATOM 3967 N N . LYS B 2 241 ? 100.965 54.618 -45.969 1.00 15.72 241 LYS B N 1
ATOM 3968 C CA . LYS B 2 241 ? 101.539 54.028 -44.773 1.00 14.27 241 LYS B CA 1
ATOM 3969 C C . LYS B 2 241 ? 103.038 54.289 -44.760 1.00 13.53 241 LYS B C 1
ATOM 3970 O O . LYS B 2 241 ? 103.694 54.242 -45.801 1.00 12.90 241 LYS B O 1
ATOM 3976 N N . PHE B 2 242 ? 103.577 54.573 -43.583 1.00 12.83 242 PHE B N 1
ATOM 3977 C CA . PHE B 2 242 ? 105.006 54.823 -43.453 1.00 11.45 242 PHE B CA 1
ATOM 3978 C C . PHE B 2 242 ? 105.569 53.991 -42.307 1.00 12.01 242 PHE B C 1
ATOM 3979 O O . PHE B 2 242 ? 104.940 53.860 -41.256 1.00 14.36 242 PHE B O 1
ATOM 3987 N N . THR B 2 243 ? 106.756 53.427 -42.509 1.00 12.36 243 THR B N 1
ATOM 3988 C CA . THR B 2 243 ? 107.394 52.633 -41.467 1.00 12.70 243 THR B CA 1
ATOM 3989 C C . THR B 2 243 ? 108.912 52.787 -41.534 1.00 13.13 243 THR B C 1
ATOM 3990 O O . THR B 2 243 ? 109.461 53.206 -42.553 1.00 13.89 243 THR B O 1
ATOM 3994 N N . GLY B 2 244 ? 109.585 52.455 -40.439 1.00 12.36 244 GLY B N 1
ATOM 3995 C CA . GLY B 2 244 ? 111.020 52.649 -40.345 1.00 11.73 244 GLY B CA 1
ATOM 3996 C C . GLY B 2 244 ? 111.379 54.078 -39.987 1.00 12.51 244 GLY B C 1
ATOM 3997 O O . GLY B 2 244 ? 111.940 54.808 -40.801 1.00 13.83 244 GLY B O 1
ATOM 3998 N N . MET B 2 245 ? 111.050 54.476 -38.762 1.00 12.72 245 MET B N 1
ATOM 3999 C CA . MET B 2 245 ? 111.346 55.820 -38.276 1.00 12.26 245 MET B CA 1
ATOM 4000 C C . MET B 2 245 ? 112.847 56.097 -38.211 1.00 12.98 245 MET B C 1
ATOM 4001 O O . MET B 2 245 ? 113.600 55.325 -37.619 1.00 14.32 245 MET B O 1
ATOM 4006 N N . VAL B 2 246 ? 113.273 57.202 -38.817 1.00 12.63 246 VAL B N 1
ATOM 4007 C CA . VAL B 2 246 ? 114.672 57.626 -38.768 1.00 12.60 246 VAL B CA 1
ATOM 4008 C C . VAL B 2 246 ? 114.796 59.144 -38.674 1.00 13.00 246 VAL B C 1
ATOM 4009 O O . VAL B 2 246 ? 113.841 59.872 -38.951 1.00 13.60 246 VAL B O 1
ATOM 4013 N N . ASP B 2 247 ? 115.973 59.609 -38.263 1.00 14.31 247 ASP B N 1
ATOM 4014 C CA . ASP B 2 247 ? 116.299 61.031 -38.290 1.00 15.86 247 ASP B CA 1
ATOM 4015 C C . ASP B 2 247 ? 116.239 61.526 -39.733 1.00 16.52 247 ASP B C 1
ATOM 4016 O O . ASP B 2 247 ? 116.634 60.812 -40.656 1.00 18.15 247 ASP B O 1
ATOM 4021 N N . GLY B 2 248 ? 115.740 62.742 -39.925 1.00 17.11 248 GLY B N 1
ATOM 4022 C CA . GLY B 2 248 ? 115.548 63.293 -41.257 1.00 17.51 248 GLY B CA 1
ATOM 4023 C C . GLY B 2 248 ? 116.802 63.451 -42.098 1.00 18.36 248 GLY B C 1
ATOM 4024 O O . GLY B 2 248 ? 116.717 63.750 -43.289 1.00 19.54 248 GLY B O 1
ATOM 4025 N N . SER B 2 249 ? 117.965 63.238 -41.487 1.00 18.70 249 SER B N 1
ATOM 4026 C CA . SER B 2 249 ? 119.240 63.414 -42.177 1.00 19.08 249 SER B CA 1
ATOM 4027 C C . SER B 2 249 ? 120.146 62.189 -42.091 1.00 18.58 249 SER B C 1
ATOM 4028 O O . SER B 2 249 ? 121.327 62.265 -42.423 1.00 19.16 249 SER B O 1
ATOM 4031 N N . ILE B 2 250 ? 119.609 61.070 -41.610 1.00 18.32 250 ILE B N 1
ATOM 4032 C CA . ILE B 2 250 ? 120.386 59.837 -41.545 1.00 18.16 250 ILE B CA 1
ATOM 4033 C C . ILE B 2 250 ? 120.697 59.339 -42.960 1.00 19.08 250 ILE B C 1
ATOM 4034 O O . ILE B 2 250 ? 121.700 58.663 -43.183 1.00 19.73 250 ILE B O 1
ATOM 4039 N N . ALA B 2 251 ? 119.838 59.701 -43.910 1.00 19.47 251 ALA B N 1
ATOM 4040 C CA . ALA B 2 251 ? 120.002 59.325 -45.313 1.00 19.67 251 ALA B CA 1
ATOM 4041 C C . ALA B 2 251 ? 119.801 60.544 -46.201 1.00 20.97 251 ALA B C 1
ATOM 4042 O O . ALA B 2 251 ? 118.978 61.407 -45.899 1.00 20.87 251 ALA B O 1
ATOM 4044 N N . LEU B 2 252 ? 120.562 60.626 -47.286 1.00 22.11 252 LEU B N 1
ATOM 4045 C CA . LEU B 2 252 ? 120.496 61.795 -48.155 1.00 23.09 252 LEU B CA 1
ATOM 4046 C C . LEU B 2 252 ? 119.714 61.555 -49.443 1.00 23.30 252 LEU B C 1
ATOM 4047 O O . LEU B 2 252 ? 119.516 60.416 -49.871 1.00 23.23 252 LEU B O 1
ATOM 4052 N N . LEU B 2 253 ? 119.276 62.651 -50.053 1.00 23.72 253 LEU B N 1
ATOM 4053 C CA . LEU B 2 253 ? 118.594 62.603 -51.335 1.00 24.96 253 LEU B CA 1
ATOM 4054 C C . LEU B 2 253 ? 119.562 63.056 -52.414 1.00 26.65 253 LEU B C 1
ATOM 4055 O O . LEU B 2 253 ? 120.178 64.113 -52.297 1.00 26.63 253 LEU B O 1
ATOM 4060 N N . SER B 2 254 ? 119.704 62.251 -53.459 1.00 28.38 254 SER B N 1
ATOM 4061 C CA . SER B 2 254 ? 120.602 62.589 -54.552 1.00 30.34 254 SER B CA 1
ATOM 4062 C C . SER B 2 254 ? 119.894 63.444 -55.598 1.00 31.45 254 SER B C 1
ATOM 4063 O O . SER B 2 254 ? 118.666 63.547 -55.604 1.00 31.03 254 SER B O 1
ATOM 4066 N N . LYS B 2 255 ? 120.674 64.064 -56.476 1.00 32.77 255 LYS B N 1
ATOM 4067 C CA . LYS B 2 255 ? 120.113 64.704 -57.657 1.00 33.45 255 LYS B CA 1
ATOM 4068 C C . LYS B 2 255 ? 119.508 63.603 -58.521 1.00 33.24 255 LYS B C 1
ATOM 4069 O O . LYS B 2 255 ? 120.200 62.659 -58.903 1.00 33.53 255 LYS B O 1
ATOM 4075 N N . PRO B 2 256 ? 118.210 63.716 -58.830 1.00 32.94 256 PRO B N 1
ATOM 4076 C CA . PRO B 2 256 ? 117.488 62.628 -59.504 1.00 32.18 256 PRO B CA 1
ATOM 4077 C C . PRO B 2 256 ? 117.919 62.399 -60.953 1.00 32.17 256 PRO B C 1
ATOM 4078 O O . PRO B 2 256 ? 118.042 63.352 -61.725 1.00 31.49 256 PRO B O 1
ATOM 4082 N N . ILE B 2 257 ? 118.141 61.137 -61.309 1.00 32.03 257 ILE B N 1
ATOM 4083 C CA . ILE B 2 257 ? 118.498 60.763 -62.676 1.00 31.73 257 ILE B CA 1
ATOM 4084 C C . ILE B 2 257 ? 117.267 60.813 -63.574 1.00 30.60 257 ILE B C 1
ATOM 4085 O O . ILE B 2 257 ? 116.254 60.176 -63.288 1.00 30.98 257 ILE B O 1
ATOM 4090 N N . ALA B 2 258 ? 117.353 61.575 -64.660 1.00 28.74 258 ALA B N 1
ATOM 4091 C CA . ALA B 2 258 ? 116.201 61.789 -65.529 1.00 26.89 258 ALA B CA 1
ATOM 4092 C C . ALA B 2 258 ? 115.986 60.644 -66.516 1.00 25.82 258 ALA B C 1
ATOM 4093 O O . ALA B 2 258 ? 116.844 59.780 -66.684 1.00 26.26 258 ALA B O 1
ATOM 4095 N N . LEU B 2 259 ? 114.827 60.654 -67.167 1.00 24.32 259 LEU B N 1
ATOM 4096 C CA . LEU B 2 259 ? 114.501 59.674 -68.196 1.00 22.76 259 LEU B CA 1
ATOM 4097 C C . LEU B 2 259 ? 114.981 60.207 -69.545 1.00 22.77 259 LEU B C 1
ATOM 4098 O O . LEU B 2 259 ? 115.154 61.416 -69.700 1.00 24.08 259 LEU B O 1
ATOM 4103 N N . PRO B 2 260 ? 115.202 59.315 -70.524 1.00 21.57 260 PRO B N 1
ATOM 4104 C CA . PRO B 2 260 ? 115.698 59.768 -71.834 1.00 21.08 260 PRO B CA 1
ATOM 4105 C C . PRO B 2 260 ? 114.798 60.802 -72.509 1.00 20.50 260 PRO B C 1
ATOM 4106 O O . PRO B 2 260 ? 114.630 60.759 -73.729 1.00 20.66 260 PRO B O 1
ATOM 4110 N N . ASP C 3 1 ? 108.364 -15.632 -43.591 1.00 26.06 1 ASP C N 1
ATOM 4111 C CA . ASP C 3 1 ? 107.485 -15.801 -44.740 1.00 25.59 1 ASP C CA 1
ATOM 4112 C C . ASP C 3 1 ? 108.003 -15.044 -45.962 1.00 23.34 1 ASP C C 1
ATOM 4113 O O . ASP C 3 1 ? 108.365 -13.869 -45.877 1.00 23.39 1 ASP C O 1
ATOM 4118 N N . ASN C 3 2 ? 108.066 -15.739 -47.095 1.00 21.71 2 ASN C N 1
ATOM 4119 C CA . ASN C 3 2 ? 108.558 -15.148 -48.338 1.00 19.74 2 ASN C CA 1
ATOM 4120 C C . ASN C 3 2 ? 107.802 -15.651 -49.565 1.00 19.49 2 ASN C C 1
ATOM 4121 O O . ASN C 3 2 ? 108.412 -16.177 -50.495 1.00 20.84 2 ASN C O 1
ATOM 4126 N N . PRO C 3 3 ? 106.465 -15.499 -49.569 1.00 18.01 3 PRO C N 1
ATOM 4127 C CA . PRO C 3 3 ? 105.605 -16.023 -50.639 1.00 17.20 3 PRO C CA 1
ATOM 4128 C C . PRO C 3 3 ? 105.997 -15.546 -52.037 1.00 17.07 3 PRO C C 1
ATOM 4129 O O . PRO C 3 3 ? 106.321 -14.373 -52.217 1.00 18.70 3 PRO C O 1
ATOM 4133 N N . PRO C 3 4 ? 105.980 -16.457 -53.016 1.00 16.57 4 PRO C N 1
ATOM 4134 C CA . PRO C 3 4 ? 106.279 -16.072 -54.394 1.00 16.22 4 PRO C CA 1
ATOM 4135 C C . PRO C 3 4 ? 105.164 -15.225 -54.989 1.00 17.14 4 PRO C C 1
ATOM 4136 O O . PRO C 3 4 ? 104.002 -15.391 -54.611 1.00 17.95 4 PRO C O 1
ATOM 4140 N N . ASP C 3 5 ? 105.509 -14.334 -55.910 1.00 17.29 5 ASP C N 1
ATOM 4141 C CA . ASP C 3 5 ? 104.500 -13.536 -56.588 1.00 17.22 5 ASP C CA 1
ATOM 4142 C C . ASP C 3 5 ? 104.569 -13.788 -58.089 1.00 17.63 5 ASP C C 1
ATOM 4143 O O . ASP C 3 5 ? 105.247 -13.063 -58.818 1.00 17.66 5 ASP C O 1
ATOM 4148 N N . PRO C 3 6 ? 103.863 -14.832 -58.553 1.00 18.13 6 PRO C N 1
ATOM 4149 C CA . PRO C 3 6 ? 103.865 -15.250 -59.954 1.00 18.17 6 PRO C CA 1
ATOM 4150 C C . PRO C 3 6 ? 102.860 -14.484 -60.809 1.00 18.76 6 PRO C C 1
ATOM 4151 O O . PRO C 3 6 ? 102.544 -14.936 -61.909 1.00 19.61 6 PRO C O 1
ATOM 4155 N N . THR C 3 7 ? 102.354 -13.364 -60.301 1.00 18.70 7 THR C N 1
ATOM 4156 C CA . THR C 3 7 ? 101.446 -12.517 -61.066 1.00 17.68 7 THR C CA 1
ATOM 4157 C C . THR C 3 7 ? 102.101 -12.144 -62.391 1.00 17.24 7 THR C C 1
ATOM 4158 O O . THR C 3 7 ? 103.236 -11.673 -62.406 1.00 18.52 7 THR C O 1
ATOM 4162 N N . PRO C 3 8 ? 101.392 -12.365 -63.507 1.00 16.34 8 PRO C N 1
ATOM 4163 C CA . PRO C 3 8 ? 101.975 -12.102 -64.826 1.00 15.34 8 PRO C CA 1
ATOM 4164 C C . PRO C 3 8 ? 102.409 -10.654 -65.004 1.00 15.79 8 PRO C C 1
ATOM 4165 O O . PRO C 3 8 ? 101.710 -9.725 -64.598 1.00 16.78 8 PRO C O 1
ATOM 4169 N N . ALA C 3 9 ? 103.577 -10.484 -65.612 1.00 16.01 9 ALA C N 1
ATOM 4170 C CA . ALA C 3 9 ? 104.111 -9.165 -65.914 1.00 15.55 9 ALA C CA 1
ATOM 4171 C C . ALA C 3 9 ? 103.221 -8.459 -66.922 1.00 16.25 9 ALA C C 1
ATOM 4172 O O . ALA C 3 9 ? 102.632 -9.105 -67.783 1.00 17.68 9 ALA C O 1
ATOM 4174 N N . LYS C 3 10 ? 103.131 -7.136 -66.849 1.00 16.93 10 LYS C N 1
ATOM 4175 C CA . LYS C 3 10 ? 102.336 -6.428 -67.845 1.00 16.67 10 LYS C CA 1
ATOM 4176 C C . LYS C 3 10 ? 103.213 -5.892 -68.963 1.00 16.63 10 LYS C C 1
ATOM 4177 O O . LYS C 3 10 ? 104.377 -5.560 -68.758 1.00 17.37 10 LYS C O 1
ATOM 4183 N N . PHE C 3 11 ? 102.634 -5.825 -70.157 1.00 16.35 11 PHE C N 1
ATOM 4184 C CA . PHE C 3 11 ? 103.250 -5.163 -71.301 1.00 16.05 11 PHE C CA 1
ATOM 4185 C C . PHE C 3 11 ? 103.225 -3.670 -71.073 1.00 17.44 11 PHE C C 1
ATOM 4186 O O . PHE C 3 11 ? 102.140 -3.141 -70.909 1.00 18.85 11 PHE C O 1
ATOM 4194 N N . PHE C 3 12 ? 104.365 -2.981 -71.115 1.00 18.38 12 PHE C N 1
ATOM 4195 C CA . PHE C 3 12 ? 104.371 -1.509 -71.080 1.00 19.97 12 PHE C CA 1
ATOM 4196 C C . PHE C 3 12 ? 105.280 -0.933 -72.143 1.00 18.20 12 PHE C C 1
ATOM 4197 O O . PHE C 3 12 ? 106.292 -1.524 -72.513 1.00 19.69 12 PHE C O 1
ATOM 4205 N N . VAL C 3 13 ? 104.902 0.251 -72.608 1.00 15.69 13 VAL C N 1
ATOM 4206 C CA . VAL C 3 13 ? 105.608 0.938 -73.672 1.00 13.21 13 VAL C CA 1
ATOM 4207 C C . VAL C 3 13 ? 106.388 2.121 -73.113 1.00 13.68 13 VAL C C 1
ATOM 4208 O O . VAL C 3 13 ? 105.803 3.056 -72.563 1.00 15.42 13 VAL C O 1
ATOM 4212 N N . PRO C 3 14 ? 107.722 2.068 -73.229 1.00 13.22 14 PRO C N 1
ATOM 4213 C CA . PRO C 3 14 ? 108.601 3.127 -72.728 1.00 12.39 14 PRO C CA 1
ATOM 4214 C C . PRO C 3 14 ? 108.660 4.321 -73.675 1.00 13.09 14 PRO C C 1
ATOM 4215 O O . PRO C 3 14 ? 108.848 4.146 -74.880 1.00 15.33 14 PRO C O 1
ATOM 4219 N N . ILE C 3 15 ? 108.500 5.521 -73.123 1.00 12.47 15 ILE C N 1
ATOM 4220 C CA . ILE C 3 15 ? 108.664 6.759 -73.874 1.00 11.81 15 ILE C CA 1
ATOM 4221 C C . ILE C 3 15 ? 109.502 7.717 -73.039 1.00 12.58 15 ILE C C 1
ATOM 4222 O O . ILE C 3 15 ? 109.438 7.681 -71.811 1.00 13.91 15 ILE C O 1
ATOM 4227 N N . PRO C 3 16 ? 110.297 8.573 -73.695 1.00 12.47 16 PRO C N 1
ATOM 4228 C CA . PRO C 3 16 ? 111.260 9.388 -72.949 1.00 12.66 16 PRO C CA 1
ATOM 4229 C C . PRO C 3 16 ? 110.638 10.555 -72.178 1.00 13.49 16 PRO C C 1
ATOM 4230 O O . PRO C 3 16 ? 111.201 10.962 -71.165 1.00 14.90 16 PRO C O 1
ATOM 4234 N N . SER C 3 17 ? 109.508 11.079 -72.638 1.00 13.53 17 SER C N 1
ATOM 4235 C CA . SER C 3 17 ? 108.932 12.258 -72.000 1.00 12.54 17 SER C CA 1
ATOM 4236 C C . SER C 3 17 ? 107.409 12.287 -72.034 1.00 12.90 17 SER C C 1
ATOM 4237 O O . SER C 3 17 ? 106.772 11.549 -72.788 1.00 14.00 17 SER C O 1
ATOM 4240 N N . HIS C 3 18 ? 106.841 13.150 -71.197 1.00 13.32 18 HIS C N 1
ATOM 4241 C CA . HIS C 3 18 ? 105.402 13.359 -71.151 1.00 13.16 18 HIS C CA 1
ATOM 4242 C C . HIS C 3 18 ? 105.002 14.333 -72.252 1.00 13.42 18 HIS C C 1
ATOM 4243 O O . HIS C 3 18 ? 105.849 14.777 -73.026 1.00 14.38 18 HIS C O 1
ATOM 4250 N N . SER C 3 19 ? 103.713 14.651 -72.324 1.00 13.77 19 SER C N 1
ATOM 4251 C CA . SER C 3 19 ? 103.177 15.465 -73.411 1.00 12.90 19 SER C CA 1
ATOM 4252 C C . SER C 3 19 ? 103.892 16.804 -73.561 1.00 12.86 19 SER C C 1
ATOM 4253 O O . SER C 3 19 ? 104.207 17.472 -72.576 1.00 12.70 19 SER C O 1
ATOM 4256 N N . TRP C 3 20 ? 104.146 17.181 -74.809 1.00 12.31 20 TRP C N 1
ATOM 4257 C CA . TRP C 3 20 ? 104.767 18.461 -75.119 1.00 10.77 20 TRP C CA 1
ATOM 4258 C C . TRP C 3 20 ? 103.716 19.486 -75.537 1.00 11.34 20 TRP C C 1
ATOM 4259 O O . TRP C 3 20 ? 103.939 20.695 -75.441 1.00 11.96 20 TRP C O 1
ATOM 4270 N N . ALA C 3 21 ? 102.574 18.995 -76.011 1.00 11.29 21 ALA C N 1
ATOM 4271 C CA . ALA C 3 21 ? 101.546 19.858 -76.585 1.00 10.44 21 ALA C CA 1
ATOM 4272 C C . ALA C 3 21 ? 100.478 20.268 -75.574 1.00 10.90 21 ALA C C 1
ATOM 4273 O O . ALA C 3 21 ? 99.933 21.370 -75.655 1.00 12.45 21 ALA C O 1
ATOM 4275 N N . HIS C 3 22 ? 100.179 19.382 -74.628 1.00 10.29 22 HIS C N 1
ATOM 4276 C CA . HIS C 3 22 ? 99.096 19.617 -73.674 1.00 9.39 22 HIS C CA 1
ATOM 4277 C C . HIS C 3 22 ? 99.400 20.767 -72.721 1.00 9.19 22 HIS C C 1
ATOM 4278 O O . HIS C 3 22 ? 100.482 20.833 -72.131 1.00 10.79 22 HIS C O 1
ATOM 4285 N N . GLY C 3 23 ? 98.437 21.672 -72.576 1.00 8.95 23 GLY C N 1
ATOM 4286 C CA . GLY C 3 23 ? 98.585 22.813 -71.692 1.00 9.61 23 GLY C CA 1
ATOM 4287 C C . GLY C 3 23 ? 97.425 23.008 -70.732 1.00 10.89 23 GLY C C 1
ATOM 4288 O O . GLY C 3 23 ? 97.448 23.915 -69.898 1.00 11.05 23 GLY C O 1
ATOM 4289 N N . THR C 3 24 ? 96.407 22.163 -70.850 1.00 11.77 24 THR C N 1
ATOM 4290 C CA . THR C 3 24 ? 95.229 22.259 -69.993 1.00 13.49 24 THR C CA 1
ATOM 4291 C C . THR C 3 24 ? 94.513 20.918 -69.895 1.00 14.56 24 THR C C 1
ATOM 4292 O O . THR C 3 24 ? 94.656 20.068 -70.774 1.00 15.34 24 THR C O 1
ATOM 4296 N N . ASN C 3 25 ? 93.760 20.734 -68.813 1.00 16.51 25 ASN C N 1
ATOM 4297 C CA . ASN C 3 25 ? 92.925 19.550 -68.613 1.00 17.65 25 ASN C CA 1
ATOM 4298 C C . ASN C 3 25 ? 93.741 18.257 -68.569 1.00 18.47 25 ASN C C 1
ATOM 4299 O O . ASN C 3 25 ? 93.405 17.278 -69.236 1.00 19.67 25 ASN C O 1
ATOM 4304 N N . THR C 3 26 ? 94.810 18.270 -67.776 1.00 19.45 26 THR C N 1
ATOM 4305 C CA . THR C 3 26 ? 95.656 17.095 -67.570 1.00 19.75 26 THR C CA 1
ATOM 4306 C C . THR C 3 26 ? 96.707 17.361 -66.496 1.00 20.54 26 THR C C 1
ATOM 4307 O O . THR C 3 26 ? 97.075 18.509 -66.243 1.00 21.72 26 THR C O 1
ATOM 4311 N N . SER C 3 27 ? 97.171 16.295 -65.852 1.00 20.87 27 SER C N 1
ATOM 4312 C CA . SER C 3 27 ? 98.280 16.388 -64.912 1.00 20.81 27 SER C CA 1
ATOM 4313 C C . SER C 3 27 ? 99.594 16.226 -65.657 1.00 20.55 27 SER C C 1
ATOM 4314 O O . SER C 3 27 ? 99.630 15.638 -66.738 1.00 22.37 27 SER C O 1
ATOM 4317 N N . GLU C 3 28 ? 100.675 16.741 -65.082 1.00 19.32 28 GLU C N 1
ATOM 4318 C CA . GLU C 3 28 ? 101.994 16.552 -65.671 1.00 17.95 28 GLU C CA 1
ATOM 4319 C C . GLU C 3 28 ? 102.980 16.070 -64.622 1.00 16.71 28 GLU C C 1
ATOM 4320 O O . GLU C 3 28 ? 103.391 16.835 -63.748 1.00 17.29 28 GLU C O 1
ATOM 4326 N N . PRO C 3 29 ? 103.337 14.782 -64.688 1.00 15.18 29 PRO C N 1
ATOM 4327 C CA . PRO C 3 29 ? 104.396 14.269 -63.822 1.00 14.84 29 PRO C CA 1
ATOM 4328 C C . PRO C 3 29 ? 105.700 15.014 -64.081 1.00 15.03 29 PRO C C 1
ATOM 4329 O O . PRO C 3 29 ? 106.027 15.301 -65.234 1.00 16.06 29 PRO C O 1
ATOM 4333 N N . THR C 3 30 ? 106.441 15.302 -63.020 1.00 15.32 30 THR C N 1
ATOM 4334 C CA . THR C 3 30 ? 107.685 16.045 -63.133 1.00 14.39 30 THR C CA 1
ATOM 4335 C C . THR C 3 30 ? 108.473 15.932 -61.838 1.00 14.30 30 THR C C 1
ATOM 4336 O O . THR C 3 30 ? 107.920 15.586 -60.794 1.00 15.34 30 THR C O 1
ATOM 4340 N N . ASN C 3 31 ? 109.766 16.217 -61.905 1.00 13.29 31 ASN C N 1
ATOM 4341 C CA . ASN C 3 31 ? 110.587 16.241 -60.706 1.00 12.90 31 ASN C CA 1
ATOM 4342 C C . ASN C 3 31 ? 110.696 17.658 -60.167 1.00 12.83 31 ASN C C 1
ATOM 4343 O O . ASN C 3 31 ? 111.471 18.466 -60.672 1.00 13.43 31 ASN C O 1
ATOM 4348 N N . THR C 3 32 ? 109.908 17.954 -59.139 1.00 12.34 32 THR C N 1
ATOM 4349 C CA . THR C 3 32 ? 109.908 19.285 -58.549 1.00 11.88 32 THR C CA 1
ATOM 4350 C C . THR C 3 32 ? 111.169 19.501 -57.732 1.00 12.22 32 THR C C 1
ATOM 4351 O O . THR C 3 32 ? 111.531 18.675 -56.895 1.00 13.00 32 THR C O 1
ATOM 4355 N N . LEU C 3 33 ? 111.837 20.618 -57.989 1.00 11.88 33 LEU C N 1
ATOM 4356 C CA . LEU C 3 33 ? 113.046 20.957 -57.258 1.00 10.85 33 LEU C CA 1
ATOM 4357 C C . LEU C 3 33 ? 112.688 21.708 -55.984 1.00 11.53 33 LEU C C 1
ATOM 4358 O O . LEU C 3 33 ? 112.909 22.913 -55.875 1.00 11.95 33 LEU C O 1
ATOM 4363 N N . ARG C 3 34 ? 112.125 20.983 -55.024 1.00 11.45 34 ARG C N 1
ATOM 4364 C CA . ARG C 3 34 ? 111.684 21.574 -53.768 1.00 10.99 34 ARG C CA 1
ATOM 4365 C C . ARG C 3 34 ? 112.120 20.676 -52.622 1.00 11.02 34 ARG C C 1
ATOM 4366 O O . ARG C 3 34 ? 112.649 19.586 -52.844 1.00 13.08 34 ARG C O 1
ATOM 4374 N N . LEU C 3 35 ? 111.892 21.129 -51.397 1.00 10.75 35 LEU C N 1
ATOM 4375 C CA . LEU C 3 35 ? 112.154 20.305 -50.227 1.00 10.56 35 LEU C CA 1
ATOM 4376 C C . LEU C 3 35 ? 110.885 19.535 -49.869 1.00 10.97 35 LEU C C 1
ATOM 4377 O O . LEU C 3 35 ? 110.943 18.437 -49.319 1.00 11.66 35 LEU C O 1
ATOM 4382 N N . ASP C 3 36 ? 109.740 20.135 -50.189 1.00 12.08 36 ASP C N 1
ATOM 4383 C CA . ASP C 3 36 ? 108.433 19.525 -49.967 1.00 12.13 36 ASP C CA 1
ATOM 4384 C C . ASP C 3 36 ? 108.050 18.699 -51.192 1.00 11.54 36 ASP C C 1
ATOM 4385 O O . ASP C 3 36 ? 107.936 19.230 -52.296 1.00 11.85 36 ASP C O 1
ATOM 4390 N N . GLY C 3 37 ? 107.854 17.398 -50.995 1.00 12.00 37 GLY C N 1
ATOM 4391 C CA . GLY C 3 37 ? 107.632 16.494 -52.112 1.00 12.35 37 GLY C CA 1
ATOM 4392 C C . GLY C 3 37 ? 106.192 16.263 -52.522 1.00 12.51 37 GLY C C 1
ATOM 4393 O O . GLY C 3 37 ? 105.901 15.328 -53.268 1.00 14.03 37 GLY C O 1
ATOM 4394 N N . GLY C 3 38 ? 105.291 17.105 -52.030 1.00 12.12 38 GLY C N 1
ATOM 4395 C CA . GLY C 3 38 ? 103.882 16.996 -52.362 1.00 12.06 38 GLY C CA 1
ATOM 4396 C C . GLY C 3 38 ? 103.494 17.941 -53.481 1.00 13.20 38 GLY C C 1
ATOM 4397 O O . GLY C 3 38 ? 104.356 18.497 -54.158 1.00 14.55 38 GLY C O 1
ATOM 4398 N N . VAL C 3 39 ? 102.192 18.128 -53.674 1.00 12.67 39 VAL C N 1
ATOM 4399 C CA . VAL C 3 39 ? 101.699 19.082 -54.659 1.00 12.47 39 VAL C CA 1
ATOM 4400 C C . VAL C 3 39 ? 101.819 20.483 -54.078 1.00 13.52 39 VAL C C 1
ATOM 4401 O O . VAL C 3 39 ? 100.984 20.911 -53.277 1.00 13.78 39 VAL C O 1
ATOM 4405 N N . VAL C 3 40 ? 102.874 21.184 -54.472 1.00 13.34 40 VAL C N 1
ATOM 4406 C CA . VAL C 3 40 ? 103.201 22.467 -53.873 1.00 11.45 40 VAL C CA 1
ATOM 4407 C C . VAL C 3 40 ? 103.007 23.600 -54.881 1.00 11.47 40 VAL C C 1
ATOM 4408 O O . VAL C 3 40 ? 103.256 23.434 -56.074 1.00 11.73 40 VAL C O 1
ATOM 4412 N N . GLY C 3 41 ? 102.555 24.751 -54.393 1.00 11.56 41 GLY C N 1
ATOM 4413 C CA . GLY C 3 41 ? 102.372 25.926 -55.224 1.00 10.57 41 GLY C CA 1
ATOM 4414 C C . GLY C 3 41 ? 102.649 27.185 -54.428 1.00 11.10 41 GLY C C 1
ATOM 4415 O O . GLY C 3 41 ? 102.315 27.259 -53.245 1.00 12.21 41 GLY C O 1
ATOM 4416 N N . VAL C 3 42 ? 103.263 28.169 -55.079 1.00 10.62 42 VAL C N 1
ATOM 4417 C CA . VAL C 3 42 ? 103.666 29.413 -54.423 1.00 11.00 42 VAL C CA 1
ATOM 4418 C C . VAL C 3 42 ? 102.488 30.094 -53.723 1.00 12.10 42 VAL C C 1
ATOM 4419 O O . VAL C 3 42 ? 101.341 29.988 -54.160 1.00 13.89 42 VAL C O 1
ATOM 4423 N N . GLY C 3 43 ? 102.776 30.771 -52.615 1.00 12.64 43 GLY C N 1
ATOM 4424 C CA . GLY C 3 43 ? 101.740 31.414 -51.831 1.00 13.15 43 GLY C CA 1
ATOM 4425 C C . GLY C 3 43 ? 101.190 32.663 -52.484 1.00 15.12 43 GLY C C 1
ATOM 4426 O O . GLY C 3 43 ? 101.846 33.276 -53.326 1.00 15.29 43 GLY C O 1
ATOM 4427 N N . ARG C 3 44 ? 99.979 33.044 -52.087 1.00 16.50 44 ARG C N 1
ATOM 4428 C CA . ARG C 3 44 ? 99.332 34.220 -52.656 1.00 16.69 44 ARG C CA 1
ATOM 4429 C C . ARG C 3 44 ? 98.549 35.041 -51.647 1.00 18.06 44 ARG C C 1
ATOM 4430 O O . ARG C 3 44 ? 98.333 34.627 -50.507 1.00 19.49 44 ARG C O 1
ATOM 4438 N N . SER C 3 45 ? 98.138 36.220 -52.096 1.00 18.32 45 SER C N 1
ATOM 4439 C CA . SER C 3 45 ? 97.339 37.142 -51.308 1.00 19.51 45 SER C CA 1
ATOM 4440 C C . SER C 3 45 ? 96.708 38.159 -52.254 1.00 20.96 45 SER C C 1
ATOM 4441 O O . SER C 3 45 ? 96.872 38.056 -53.466 1.00 20.32 45 SER C O 1
ATOM 4444 N N . ASP C 3 46 ? 95.984 39.131 -51.709 1.00 23.52 46 ASP C N 1
ATOM 4445 C CA . ASP C 3 46 ? 95.365 40.160 -52.538 1.00 24.89 46 ASP C CA 1
ATOM 4446 C C . ASP C 3 46 ? 96.417 41.089 -53.146 1.00 23.56 46 ASP C C 1
ATOM 4447 O O . ASP C 3 46 ? 96.152 41.784 -54.131 1.00 23.55 46 ASP C O 1
ATOM 4452 N N . ASP C 3 47 ? 97.611 41.090 -52.553 1.00 22.02 47 ASP C N 1
ATOM 4453 C CA . ASP C 3 47 ? 98.728 41.885 -53.055 1.00 20.76 47 ASP C CA 1
ATOM 4454 C C . ASP C 3 47 ? 99.123 41.389 -54.435 1.00 20.84 47 ASP C C 1
ATOM 4455 O O . ASP C 3 47 ? 99.712 42.119 -55.233 1.00 20.26 47 ASP C O 1
ATOM 4460 N N . ILE C 3 48 ? 98.807 40.126 -54.693 1.00 21.94 48 ILE C N 1
ATOM 4461 C CA . ILE C 3 48 ? 99.178 39.465 -55.930 1.00 22.22 48 ILE C CA 1
ATOM 4462 C C . ILE C 3 48 ? 97.922 38.950 -56.610 1.00 24.42 48 ILE C C 1
ATOM 4463 O O . ILE C 3 48 ? 97.304 37.998 -56.138 1.00 26.96 48 ILE C O 1
ATOM 4468 N N . GLY C 3 49 ? 97.534 39.572 -57.715 1.00 25.03 49 GLY C N 1
ATOM 4469 C CA . GLY C 3 49 ? 96.296 39.198 -58.373 1.00 27.38 49 GLY C CA 1
ATOM 4470 C C . GLY C 3 49 ? 96.314 37.781 -58.921 1.00 27.98 49 GLY C C 1
ATOM 4471 O O . GLY C 3 49 ? 97.312 37.065 -58.814 1.00 28.03 49 GLY C O 1
ATOM 4472 N N . THR C 3 50 ? 95.203 37.369 -59.515 1.00 27.86 50 THR C N 1
ATOM 4473 C CA . THR C 3 50 ? 95.192 36.132 -60.275 1.00 28.06 50 THR C CA 1
ATOM 4474 C C . THR C 3 50 ? 95.657 36.452 -61.691 1.00 28.26 50 THR C C 1
ATOM 4475 O O . THR C 3 50 ? 95.706 37.621 -62.081 1.00 29.21 50 THR C O 1
ATOM 4479 N N . SER C 3 51 ? 96.035 35.424 -62.444 1.00 27.66 51 SER C N 1
ATOM 4480 C CA . SER C 3 51 ? 96.512 35.622 -63.806 1.00 27.32 51 SER C CA 1
ATOM 4481 C C . SER C 3 51 ? 95.467 36.361 -64.643 1.00 27.65 51 SER C C 1
ATOM 4482 O O . SER C 3 51 ? 94.291 35.995 -64.657 1.00 28.76 51 SER C O 1
ATOM 4485 N N . ASP C 3 52 ? 95.905 37.400 -65.343 1.00 27.34 52 ASP C N 1
ATOM 4486 C CA . ASP C 3 52 ? 95.009 38.217 -66.153 1.00 26.29 52 ASP C CA 1
ATOM 4487 C C . ASP C 3 52 ? 95.126 37.846 -67.624 1.00 25.05 52 ASP C C 1
ATOM 4488 O O . ASP C 3 52 ? 95.134 38.712 -68.499 1.00 25.06 52 ASP C O 1
ATOM 4493 N N . THR C 3 53 ? 95.215 36.544 -67.885 1.00 23.16 53 THR C N 1
ATOM 4494 C CA . THR C 3 53 ? 95.432 36.039 -69.235 1.00 20.88 53 THR C CA 1
ATOM 4495 C C . THR C 3 53 ? 94.142 35.598 -69.923 1.00 20.17 53 THR C C 1
ATOM 4496 O O . THR C 3 53 ? 94.186 34.948 -70.969 1.00 20.75 53 THR C O 1
ATOM 4500 N N . ALA C 3 54 ? 93.000 35.924 -69.328 1.00 19.12 54 ALA C N 1
ATOM 4501 C CA . ALA C 3 54 ? 91.725 35.645 -69.977 1.00 17.29 54 ALA C CA 1
ATOM 4502 C C . ALA C 3 54 ? 91.640 36.471 -71.258 1.00 17.08 54 ALA C C 1
ATOM 4503 O O . ALA C 3 54 ? 91.652 37.702 -71.211 1.00 19.05 54 ALA C O 1
ATOM 4505 N N . ILE C 3 55 ? 91.559 35.785 -72.395 1.00 15.94 55 ILE C N 1
ATOM 4506 C CA . ILE C 3 55 ? 91.661 36.421 -73.710 1.00 14.41 55 ILE C CA 1
ATOM 4507 C C . ILE C 3 55 ? 90.687 37.576 -73.933 1.00 15.12 55 ILE C C 1
ATOM 4508 O O . ILE C 3 55 ? 91.082 38.646 -74.400 1.00 16.43 55 ILE C O 1
ATOM 4513 N N . SER C 3 56 ? 89.423 37.365 -73.585 1.00 15.69 56 SER C N 1
ATOM 4514 C CA . SER C 3 56 ? 88.385 38.365 -73.814 1.00 16.63 56 SER C CA 1
ATOM 4515 C C . SER C 3 56 ? 88.704 39.691 -73.128 1.00 17.12 56 SER C C 1
ATOM 4516 O O . SER C 3 56 ? 88.348 40.759 -73.627 1.00 19.25 56 SER C O 1
ATOM 4519 N N . GLY C 3 57 ? 89.374 39.614 -71.985 1.00 17.17 57 GLY C N 1
ATOM 4520 C CA . GLY C 3 57 ? 89.738 40.805 -71.243 1.00 16.74 57 GLY C CA 1
ATOM 4521 C C . GLY C 3 57 ? 90.924 41.517 -71.863 1.00 17.28 57 GLY C C 1
ATOM 4522 O O . GLY C 3 57 ? 91.135 42.706 -71.631 1.00 18.18 57 GLY C O 1
ATOM 4523 N N . ILE C 3 58 ? 91.703 40.783 -72.653 1.00 16.73 58 ILE C N 1
ATOM 4524 C CA . ILE C 3 58 ? 92.853 41.356 -73.344 1.00 15.06 58 ILE C CA 1
ATOM 4525 C C . ILE C 3 58 ? 92.452 42.022 -74.656 1.00 14.15 58 ILE C C 1
ATOM 4526 O O . ILE C 3 58 ? 92.766 43.188 -74.894 1.00 14.62 58 ILE C O 1
ATOM 4531 N N . ILE C 3 59 ? 91.761 41.270 -75.509 1.00 13.32 59 ILE C N 1
ATOM 4532 C CA . ILE C 3 59 ? 91.421 41.751 -76.845 1.00 11.89 59 ILE C CA 1
ATOM 4533 C C . ILE C 3 59 ? 90.275 42.759 -76.832 1.00 12.36 59 ILE C C 1
ATOM 4534 O O . ILE C 3 59 ? 89.925 43.325 -77.868 1.00 13.54 59 ILE C O 1
ATOM 4539 N N . GLY C 3 60 ? 89.705 42.996 -75.655 1.00 12.51 60 GLY C N 1
ATOM 4540 C CA . GLY C 3 60 ? 88.674 44.003 -75.507 1.00 11.73 60 GLY C CA 1
ATOM 4541 C C . GLY C 3 60 ? 89.264 45.398 -75.399 1.00 12.14 60 GLY C C 1
ATOM 4542 O O . GLY C 3 60 ? 88.567 46.393 -75.588 1.00 13.07 60 GLY C O 1
ATOM 4543 N N . VAL C 3 61 ? 90.555 45.465 -75.087 1.00 11.92 61 VAL C N 1
ATOM 4544 C CA . VAL C 3 61 ? 91.257 46.738 -74.954 1.00 10.56 61 VAL C CA 1
ATOM 4545 C C . VAL C 3 61 ? 91.567 47.341 -76.320 1.00 11.09 61 VAL C C 1
ATOM 4546 O O . VAL C 3 61 ? 92.171 46.695 -77.177 1.00 12.57 61 VAL C O 1
ATOM 4550 N N . TYR C 3 62 ? 91.150 48.587 -76.512 1.00 11.20 62 TYR C N 1
ATOM 4551 C CA . TYR C 3 62 ? 91.327 49.276 -77.783 1.00 10.74 62 TYR C CA 1
ATOM 4552 C C . TYR C 3 62 ? 92.791 49.544 -78.102 1.00 10.76 62 TYR C C 1
ATOM 4553 O O . TYR C 3 62 ? 93.572 49.913 -77.224 1.00 12.59 62 TYR C O 1
ATOM 4562 N N . GLY C 3 63 ? 93.155 49.363 -79.366 1.00 10.73 63 GLY C N 1
ATOM 4563 C CA . GLY C 3 63 ? 94.478 49.721 -79.841 1.00 10.90 63 GLY C CA 1
ATOM 4564 C C . GLY C 3 63 ? 94.381 50.787 -80.916 1.00 11.21 63 GLY C C 1
ATOM 4565 O O . GLY C 3 63 ? 93.394 50.848 -81.650 1.00 11.91 63 GLY C O 1
ATOM 4566 N N . LEU C 3 64 ? 95.406 51.627 -81.016 1.00 11.64 64 LEU C N 1
ATOM 4567 C CA . LEU C 3 64 ? 95.372 52.757 -81.938 1.00 12.06 64 LEU C CA 1
ATOM 4568 C C . LEU C 3 64 ? 95.808 52.348 -83.348 1.00 13.02 64 LEU C C 1
ATOM 4569 O O . LEU C 3 64 ? 96.732 51.551 -83.520 1.00 13.84 64 LEU C O 1
ATOM 4574 N N . LEU C 3 65 ? 95.134 52.901 -84.350 1.00 12.34 65 LEU C N 1
ATOM 4575 C CA . LEU C 3 65 ? 95.493 52.681 -85.749 1.00 11.77 65 LEU C CA 1
ATOM 4576 C C . LEU C 3 65 ? 96.016 53.976 -86.353 1.00 13.30 65 LEU C C 1
ATOM 4577 O O . LEU C 3 65 ? 95.962 55.024 -85.710 1.00 14.02 65 LEU C O 1
ATOM 4582 N N . LYS C 3 66 ? 96.511 53.907 -87.586 1.00 13.62 66 LYS C N 1
ATOM 4583 C CA . LYS C 3 66 ? 97.101 55.077 -88.230 1.00 14.25 66 LYS C CA 1
ATOM 4584 C C . LYS C 3 66 ? 96.069 56.186 -88.377 1.00 14.55 66 LYS C C 1
ATOM 4585 O O . LYS C 3 66 ? 95.060 56.014 -89.060 1.00 15.24 66 LYS C O 1
ATOM 4591 N N . PRO C 3 67 ? 96.320 57.328 -87.722 1.00 14.40 67 PRO C N 1
ATOM 4592 C CA . PRO C 3 67 ? 95.441 58.501 -87.769 1.00 14.08 67 PRO C CA 1
ATOM 4593 C C . PRO C 3 67 ? 95.493 59.170 -89.135 1.00 14.72 67 PRO C C 1
ATOM 4594 O O . PRO C 3 67 ? 96.396 58.877 -89.917 1.00 15.28 67 PRO C O 1
ATOM 4598 N N . PHE C 3 68 ? 94.542 60.051 -89.424 1.00 14.88 68 PHE C N 1
ATOM 4599 C CA . PHE C 3 68 ? 94.592 60.812 -90.670 1.00 14.96 68 PHE C CA 1
ATOM 4600 C C . PHE C 3 68 ? 93.879 62.150 -90.550 1.00 15.54 68 PHE C C 1
ATOM 4601 O O . PHE C 3 68 ? 92.986 62.324 -89.720 1.00 16.51 68 PHE C O 1
ATOM 4609 N N . ASP C 3 69 ? 94.304 63.100 -91.375 1.00 16.31 69 ASP C N 1
ATOM 4610 C CA . ASP C 3 69 ? 93.739 64.442 -91.359 1.00 16.94 69 ASP C CA 1
ATOM 4611 C C . ASP C 3 69 ? 92.594 64.617 -92.361 1.00 17.54 69 ASP C C 1
ATOM 4612 O O . ASP C 3 69 ? 92.544 63.972 -93.407 1.00 18.54 69 ASP C O 1
ATOM 4617 N N . TRP C 3 70 ? 91.680 65.508 -91.995 1.00 17.99 70 TRP C N 1
ATOM 4618 C CA . TRP C 3 70 ? 90.370 65.664 -92.610 1.00 17.73 70 TRP C CA 1
ATOM 4619 C C . TRP C 3 70 ? 90.206 67.171 -92.812 1.00 18.25 70 TRP C C 1
ATOM 4620 O O . TRP C 3 70 ? 89.690 67.872 -91.944 1.00 19.10 70 TRP C O 1
ATOM 4631 N N . ASN C 3 71 ? 90.674 67.669 -93.955 1.00 18.54 71 ASN C N 1
ATOM 4632 C CA . ASN C 3 71 ? 90.820 69.112 -94.157 1.00 18.41 71 ASN C CA 1
ATOM 4633 C C . ASN C 3 71 ? 89.593 69.743 -94.796 1.00 18.26 71 ASN C C 1
ATOM 4634 O O . ASN C 3 71 ? 89.207 69.393 -95.909 1.00 19.57 71 ASN C O 1
ATOM 4639 N N . ALA C 3 72 ? 88.989 70.683 -94.077 1.00 17.57 72 ALA C N 1
ATOM 4640 C CA . ALA C 3 72 ? 87.721 71.270 -94.485 1.00 17.40 72 ALA C CA 1
ATOM 4641 C C . ALA C 3 72 ? 87.887 72.224 -95.654 1.00 18.52 72 ALA C C 1
ATOM 4642 O O . ALA C 3 72 ? 86.923 72.520 -96.355 1.00 19.63 72 ALA C O 1
ATOM 4644 N N . ASN C 3 73 ? 89.107 72.715 -95.845 1.00 20.23 73 ASN C N 1
ATOM 4645 C CA . ASN C 3 73 ? 89.381 73.686 -96.897 1.00 20.40 73 ASN C CA 1
ATOM 4646 C C . ASN C 3 73 ? 89.794 73.043 -98.220 1.00 21.42 73 ASN C C 1
ATOM 4647 O O . ASN C 3 73 ? 89.975 73.737 -99.220 1.00 22.39 73 ASN C O 1
ATOM 4652 N N . ASP C 3 74 ? 89.956 71.724 -98.224 1.00 21.83 74 ASP C N 1
ATOM 4653 C CA . ASP C 3 74 ? 90.321 71.012 -99.443 1.00 22.19 74 ASP C CA 1
ATOM 4654 C C . ASP C 3 74 ? 89.112 70.903 -100.362 1.00 22.61 74 ASP C C 1
ATOM 4655 O O . ASP C 3 74 ? 88.333 69.956 -100.264 1.00 23.42 74 ASP C O 1
ATOM 4660 N N . THR C 3 75 ? 88.963 71.869 -101.263 1.00 23.14 75 THR C N 1
ATOM 4661 C CA . THR C 3 75 ? 87.789 71.934 -102.129 1.00 23.40 75 THR C CA 1
ATOM 4662 C C . THR C 3 75 ? 87.770 70.778 -103.127 1.00 22.96 75 THR C C 1
ATOM 4663 O O . THR C 3 75 ? 86.772 70.556 -103.814 1.00 23.33 75 THR C O 1
ATOM 4667 N N . GLY C 3 76 ? 88.873 70.040 -103.197 1.00 21.77 76 GLY C N 1
ATOM 4668 C CA . GLY C 3 76 ? 88.960 68.895 -104.080 1.00 20.80 76 GLY C CA 1
ATOM 4669 C C . GLY C 3 76 ? 88.493 67.605 -103.434 1.00 20.39 76 GLY C C 1
ATOM 4670 O O . GLY C 3 76 ? 87.712 66.853 -104.017 1.00 20.47 76 GLY C O 1
ATOM 4671 N N . ARG C 3 77 ? 88.981 67.353 -102.222 1.00 19.74 77 ARG C N 1
ATOM 4672 C CA . ARG C 3 77 ? 88.718 66.102 -101.521 1.00 19.70 77 ARG C CA 1
ATOM 4673 C C . ARG C 3 77 ? 87.491 66.169 -100.611 1.00 18.99 77 ARG C C 1
ATOM 4674 O O . ARG C 3 77 ? 86.743 65.200 -100.500 1.00 21.14 77 ARG C O 1
ATOM 4682 N N . ASN C 3 78 ? 87.289 67.309 -99.958 1.00 16.99 78 ASN C N 1
ATOM 4683 C CA . ASN C 3 78 ? 86.191 67.460 -99.006 1.00 15.57 78 ASN C CA 1
ATOM 4684 C C . ASN C 3 78 ? 84.860 67.672 -99.730 1.00 15.12 78 ASN C C 1
ATOM 4685 O O . ASN C 3 78 ? 84.254 68.746 -99.674 1.00 14.74 78 ASN C O 1
ATOM 4690 N N . VAL C 3 79 ? 84.426 66.631 -100.435 1.00 14.50 79 VAL C N 1
ATOM 4691 C CA . VAL C 3 79 ? 83.174 66.659 -101.180 1.00 14.26 79 VAL C CA 1
ATOM 4692 C C . VAL C 3 79 ? 82.376 65.377 -100.960 1.00 14.70 79 VAL C C 1
ATOM 4693 O O . VAL C 3 79 ? 82.929 64.351 -100.563 1.00 15.76 79 VAL C O 1
ATOM 4697 N N . GLY C 3 80 ? 81.068 65.456 -101.191 1.00 14.50 80 GLY C N 1
ATOM 4698 C CA . GLY C 3 80 ? 80.200 64.299 -101.066 1.00 13.95 80 GLY C CA 1
ATOM 4699 C C . GLY C 3 80 ? 80.648 63.142 -101.936 1.00 14.05 80 GLY C C 1
ATOM 4700 O O . GLY C 3 80 ? 80.900 63.315 -103.129 1.00 14.69 80 GLY C O 1
ATOM 4701 N N . GLY C 3 81 ? 80.744 61.959 -101.339 1.00 13.63 81 GLY C N 1
ATOM 4702 C CA . GLY C 3 81 ? 81.076 60.755 -102.079 1.00 13.09 81 GLY C CA 1
ATOM 4703 C C . GLY C 3 81 ? 82.541 60.370 -101.983 1.00 13.44 81 GLY C C 1
ATOM 4704 O O . GLY C 3 81 ? 82.933 59.275 -102.391 1.00 14.66 81 GLY C O 1
ATOM 4705 N N . HIS C 3 82 ? 83.350 61.270 -101.432 1.00 13.07 82 HIS C N 1
ATOM 4706 C CA . HIS C 3 82 ? 84.786 61.042 -101.326 1.00 13.12 82 HIS C CA 1
ATOM 4707 C C . HIS C 3 82 ? 85.126 59.978 -100.288 1.00 13.57 82 HIS C C 1
ATOM 4708 O O . HIS C 3 82 ? 84.571 59.971 -99.191 1.00 14.82 82 HIS C O 1
ATOM 4715 N N . LEU C 3 83 ? 86.043 59.083 -100.643 1.00 13.47 83 LEU C N 1
ATOM 4716 C CA . LEU C 3 83 ? 86.514 58.054 -99.722 1.00 13.05 83 LEU C CA 1
ATOM 4717 C C . LEU C 3 83 ? 87.634 58.595 -98.839 1.00 13.67 83 LEU C C 1
ATOM 4718 O O . LEU C 3 83 ? 88.728 58.890 -99.321 1.00 14.67 83 LEU C O 1
ATOM 4723 N N . LEU C 3 84 ? 87.359 58.715 -97.544 1.00 12.71 84 LEU C N 1
ATOM 4724 C CA . LEU C 3 84 ? 88.330 59.249 -96.594 1.00 11.35 84 LEU C CA 1
ATOM 4725 C C . LEU C 3 84 ? 89.329 58.197 -96.138 1.00 11.56 84 LEU C C 1
ATOM 4726 O O . LEU C 3 84 ? 90.527 58.457 -96.046 1.00 12.13 84 LEU C O 1
ATOM 4731 N N . TRP C 3 85 ? 88.820 57.003 -95.866 1.00 10.79 85 TRP C N 1
ATOM 4732 C CA . TRP C 3 85 ? 89.589 55.979 -95.181 1.00 10.74 85 TRP C CA 1
ATOM 4733 C C . TRP C 3 85 ? 88.951 54.620 -95.438 1.00 11.37 85 TRP C C 1
ATOM 4734 O O . TRP C 3 85 ? 87.730 54.487 -95.382 1.00 13.41 85 TRP C O 1
ATOM 4745 N N . SER C 3 86 ? 89.773 53.616 -95.725 1.00 11.20 86 SER C N 1
ATOM 4746 C CA . SER C 3 86 ? 89.259 52.274 -95.972 1.00 11.00 86 SER C CA 1
ATOM 4747 C C . SER C 3 86 ? 90.347 51.217 -95.852 1.00 11.57 86 SER C C 1
ATOM 4748 O O . SER C 3 86 ? 91.527 51.497 -96.073 1.00 12.46 86 SER C O 1
ATOM 4751 N N . MET C 3 87 ? 89.929 50.006 -95.493 1.00 11.21 87 MET C N 1
ATOM 4752 C CA . MET C 3 87 ? 90.839 48.882 -95.308 1.00 11.72 87 MET C CA 1
ATOM 4753 C C . MET C 3 87 ? 90.056 47.577 -95.186 1.00 11.70 87 MET C C 1
ATOM 4754 O O . MET C 3 87 ? 88.866 47.589 -94.875 1.00 13.31 87 MET C O 1
ATOM 4759 N N . PRO C 3 88 ? 90.721 46.440 -95.437 1.00 11.23 88 PRO C N 1
ATOM 4760 C CA . PRO C 3 88 ? 90.099 45.142 -95.160 1.00 11.45 88 PRO C CA 1
ATOM 4761 C C . PRO C 3 88 ? 89.814 44.953 -93.671 1.00 12.27 88 PRO C C 1
ATOM 4762 O O . PRO C 3 88 ? 90.529 45.506 -92.834 1.00 13.63 88 PRO C O 1
ATOM 4766 N N . VAL C 3 89 ? 88.775 44.189 -93.347 1.00 12.01 89 VAL C N 1
ATOM 4767 C CA . VAL C 3 89 ? 88.456 43.902 -91.954 1.00 12.34 89 VAL C CA 1
ATOM 4768 C C . VAL C 3 89 ? 89.002 42.546 -91.526 1.00 13.05 89 VAL C C 1
ATOM 4769 O O . VAL C 3 89 ? 88.542 41.506 -91.997 1.00 14.79 89 VAL C O 1
ATOM 4773 N N . HIS C 3 90 ? 89.976 42.563 -90.621 1.00 13.10 90 HIS C N 1
ATOM 4774 C CA . HIS C 3 90 ? 90.455 41.340 -89.984 1.00 12.78 90 HIS C CA 1
ATOM 4775 C C . HIS C 3 90 ? 91.186 41.723 -88.690 1.00 13.62 90 HIS C C 1
ATOM 4776 O O . HIS C 3 90 ? 91.621 42.867 -88.549 1.00 13.38 90 HIS C O 1
ATOM 4783 N N . PRO C 3 91 ? 91.280 40.784 -87.725 1.00 13.00 91 PRO C N 1
ATOM 4784 C CA . PRO C 3 91 ? 91.764 41.079 -86.368 1.00 13.21 91 PRO C CA 1
ATOM 4785 C C . PRO C 3 91 ? 93.178 41.648 -86.342 1.00 14.28 91 PRO C C 1
ATOM 4786 O O . PRO C 3 91 ? 93.418 42.643 -85.657 1.00 16.34 91 PRO C O 1
ATOM 4790 N N . GLN C 3 92 ? 94.102 41.020 -87.063 1.00 15.43 92 GLN C N 1
ATOM 4791 C CA . GLN C 3 92 ? 95.383 41.657 -87.326 1.00 16.90 92 GLN C CA 1
ATOM 4792 C C . GLN C 3 92 ? 95.041 42.825 -88.232 1.00 19.77 92 GLN C C 1
ATOM 4793 O O . GLN C 3 92 ? 94.229 42.677 -89.133 1.00 24.53 92 GLN C O 1
ATOM 4799 N N . VAL C 3 93 ? 95.612 43.995 -88.005 1.00 19.27 93 VAL C N 1
ATOM 4800 C CA . VAL C 3 93 ? 95.287 45.096 -88.894 1.00 18.99 93 VAL C CA 1
ATOM 4801 C C . VAL C 3 93 ? 96.232 45.013 -90.086 1.00 19.42 93 VAL C C 1
ATOM 4802 O O . VAL C 3 93 ? 97.309 44.426 -89.971 1.00 20.81 93 VAL C O 1
ATOM 4806 N N . ASP C 3 94 ? 95.837 45.569 -91.228 1.00 18.95 94 ASP C N 1
ATOM 4807 C CA . ASP C 3 94 ? 96.767 45.687 -92.349 1.00 18.42 94 ASP C CA 1
ATOM 4808 C C . ASP C 3 94 ? 97.993 46.462 -91.891 1.00 18.55 94 ASP C C 1
ATOM 4809 O O . ASP C 3 94 ? 97.885 47.392 -91.089 1.00 20.13 94 ASP C O 1
ATOM 4814 N N . LYS C 3 95 ? 99.158 46.064 -92.390 1.00 18.00 95 LYS C N 1
ATOM 4815 C CA . LYS C 3 95 ? 100.418 46.641 -91.943 1.00 16.63 95 LYS C CA 1
ATOM 4816 C C . LYS C 3 95 ? 100.494 48.140 -92.210 1.00 17.10 95 LYS C C 1
ATOM 4817 O O . LYS C 3 95 ? 101.135 48.874 -91.460 1.00 17.85 95 LYS C O 1
ATOM 4823 N N . ASP C 3 96 ? 99.833 48.592 -93.271 1.00 17.50 96 ASP C N 1
ATOM 4824 C CA . ASP C 3 96 ? 99.921 49.992 -93.674 1.00 18.25 96 ASP C CA 1
ATOM 4825 C C . ASP C 3 96 ? 98.876 50.854 -92.971 1.00 17.45 96 ASP C C 1
ATOM 4826 O O . ASP C 3 96 ? 98.760 52.050 -93.248 1.00 18.23 96 ASP C O 1
ATOM 4831 N N . GLN C 3 97 ? 98.125 50.248 -92.056 1.00 16.61 97 GLN C N 1
ATOM 4832 C CA . GLN C 3 97 ? 97.150 50.987 -91.259 1.00 15.93 97 GLN C CA 1
ATOM 4833 C C . GLN C 3 97 ? 97.563 51.037 -89.793 1.00 16.52 97 GLN C C 1
ATOM 4834 O O . GLN C 3 97 ? 96.755 51.340 -88.914 1.00 17.38 97 GLN C O 1
ATOM 4840 N N . VAL C 3 98 ? 98.834 50.740 -89.547 1.00 17.20 98 VAL C N 1
ATOM 4841 C CA . VAL C 3 98 ? 99.385 50.650 -88.202 1.00 16.82 98 VAL C CA 1
ATOM 4842 C C . VAL C 3 98 ? 100.630 51.530 -88.108 1.00 16.96 98 VAL C C 1
ATOM 4843 O O . VAL C 3 98 ? 101.398 51.616 -89.066 1.00 18.10 98 VAL C O 1
ATOM 4847 N N . ILE C 3 99 ? 100.824 52.185 -86.964 1.00 16.27 99 ILE C N 1
ATOM 4848 C CA . ILE C 3 99 ? 102.018 52.997 -86.738 1.00 15.47 99 ILE C CA 1
ATOM 4849 C C . ILE C 3 99 ? 103.286 52.150 -86.860 1.00 16.20 99 ILE C C 1
ATOM 4850 O O . ILE C 3 99 ? 103.379 51.067 -86.282 1.00 16.82 99 ILE C O 1
ATOM 4855 N N . GLN C 3 100 ? 104.259 52.655 -87.616 1.00 17.21 100 GLN C N 1
ATOM 4856 C CA . GLN C 3 100 ? 105.482 51.908 -87.906 1.00 17.21 100 GLN C CA 1
ATOM 4857 C C . GLN C 3 100 ? 106.753 52.636 -87.503 1.00 17.73 100 GLN C C 1
ATOM 4858 O O . GLN C 3 100 ? 106.779 53.861 -87.374 1.00 18.91 100 GLN C O 1
ATOM 4864 N N . VAL C 3 101 ? 107.817 51.861 -87.328 1.00 17.28 101 VAL C N 1
ATOM 4865 C CA . VAL C 3 101 ? 109.163 52.400 -87.198 1.00 16.77 101 VAL C CA 1
ATOM 4866 C C . VAL C 3 101 ? 110.113 51.530 -88.012 1.00 17.96 101 VAL C C 1
ATOM 4867 O O . VAL C 3 101 ? 110.285 50.344 -87.721 1.00 18.62 101 VAL C O 1
ATOM 4871 N N . MET C 3 102 ? 110.726 52.121 -89.032 1.00 19.12 102 MET C N 1
ATOM 4872 C CA . MET C 3 102 ? 111.647 51.392 -89.898 1.00 20.15 102 MET C CA 1
ATOM 4873 C C . MET C 3 102 ? 113.093 51.607 -89.476 1.00 20.64 102 MET C C 1
ATOM 4874 O O . MET C 3 102 ? 113.454 52.674 -88.978 1.00 20.41 102 MET C O 1
ATOM 4879 N N . THR C 3 103 ? 113.919 50.585 -89.668 1.00 21.25 103 THR C N 1
ATOM 4880 C CA . THR C 3 103 ? 115.345 50.697 -89.404 1.00 21.75 103 THR C CA 1
ATOM 4881 C C . THR C 3 103 ? 116.133 50.097 -90.565 1.00 23.14 103 THR C C 1
ATOM 4882 O O . THR C 3 103 ? 115.902 48.949 -90.946 1.00 24.73 103 THR C O 1
ATOM 4886 N N . GLN C 3 104 ? 117.046 50.882 -91.128 1.00 24.01 104 GLN C N 1
ATOM 4887 C CA . GLN C 3 104 ? 117.888 50.430 -92.230 1.00 25.06 104 GLN C CA 1
ATOM 4888 C C . GLN C 3 104 ? 118.607 49.140 -91.853 1.00 24.70 104 GLN C C 1
ATOM 4889 O O . GLN C 3 104 ? 119.218 49.052 -90.786 1.00 24.98 104 GLN C O 1
ATOM 4895 N N . SER C 3 105 ? 118.475 48.139 -92.725 1.00 24.20 105 SER C N 1
ATOM 4896 C CA . SER C 3 105 ? 119.081 46.813 -92.569 1.00 24.06 105 SER C CA 1
ATOM 4897 C C . SER C 3 105 ? 118.438 45.960 -91.468 1.00 22.95 105 SER C C 1
ATOM 4898 O O . SER C 3 105 ? 118.865 44.830 -91.232 1.00 22.62 105 SER C O 1
ATOM 4901 N N . LYS C 3 106 ? 117.423 46.491 -90.797 1.00 21.88 106 LYS C N 1
ATOM 4902 C CA . LYS C 3 106 ? 116.755 45.741 -89.736 1.00 19.19 106 LYS C CA 1
ATOM 4903 C C . LYS C 3 106 ? 115.289 45.502 -90.089 1.00 18.51 106 LYS C C 1
ATOM 4904 O O . LYS C 3 106 ? 114.856 45.804 -91.202 1.00 19.19 106 LYS C O 1
ATOM 4910 N N . LEU C 3 107 ? 114.528 44.964 -89.139 1.00 16.62 107 LEU C N 1
ATOM 4911 C CA . LEU C 3 107 ? 113.100 44.722 -89.347 1.00 15.01 107 LEU C CA 1
ATOM 4912 C C . LEU C 3 107 ? 112.272 45.929 -88.925 1.00 14.85 107 LEU C C 1
ATOM 4913 O O . LEU C 3 107 ? 112.674 46.701 -88.056 1.00 15.00 107 LEU C O 1
ATOM 4918 N N . THR C 3 108 ? 111.104 46.075 -89.538 1.00 14.57 108 THR C N 1
ATOM 4919 C CA . THR C 3 108 ? 110.172 47.133 -89.176 1.00 13.58 108 THR C CA 1
ATOM 4920 C C . THR C 3 108 ? 109.455 46.802 -87.871 1.00 13.71 108 THR C C 1
ATOM 4921 O O . THR C 3 108 ? 109.096 45.649 -87.627 1.00 14.75 108 THR C O 1
ATOM 4925 N N . GLN C 3 109 ? 109.266 47.809 -87.023 1.00 13.04 109 GLN C N 1
ATOM 4926 C CA . GLN C 3 109 ? 108.477 47.638 -85.809 1.00 12.03 109 GLN C CA 1
ATOM 4927 C C . GLN C 3 109 ? 107.055 48.134 -86.041 1.00 11.88 109 GLN C C 1
ATOM 4928 O O . GLN C 3 109 ? 106.844 49.258 -86.497 1.00 13.02 109 GLN C O 1
ATOM 4934 N N . TYR C 3 110 ? 106.082 47.290 -85.710 1.00 11.82 110 TYR C N 1
ATOM 4935 C CA . TYR C 3 110 ? 104.675 47.627 -85.882 1.00 10.58 110 TYR C CA 1
ATOM 4936 C C . TYR C 3 110 ? 103.991 47.756 -84.528 1.00 11.73 110 TYR C C 1
ATOM 4937 O O . TYR C 3 110 ? 104.159 46.896 -83.663 1.00 11.72 110 TYR C O 1
ATOM 4946 N N . TYR C 3 111 ? 103.210 48.815 -84.343 1.00 11.67 111 TYR C N 1
ATOM 4947 C CA . TYR C 3 111 ? 102.465 48.963 -83.101 1.00 11.69 111 TYR C CA 1
ATOM 4948 C C . TYR C 3 111 ? 101.094 48.307 -83.212 1.00 12.48 111 TYR C C 1
ATOM 4949 O O . TYR C 3 111 ? 100.084 48.965 -83.463 1.00 13.38 111 TYR C O 1
ATOM 4958 N N . LEU C 3 112 ? 101.075 46.995 -83.000 1.00 12.70 112 LEU C N 1
ATOM 4959 C CA . LEU C 3 112 ? 99.852 46.218 -83.109 1.00 11.67 112 LEU C CA 1
ATOM 4960 C C . LEU C 3 112 ? 98.993 46.368 -81.865 1.00 12.00 112 LEU C C 1
ATOM 4961 O O . LEU C 3 112 ? 99.507 46.385 -80.746 1.00 13.29 112 LEU C O 1
ATOM 4966 N N . PRO C 3 113 ? 97.672 46.476 -82.064 1.00 11.56 113 PRO C N 1
ATOM 4967 C CA . PRO C 3 113 ? 96.679 46.493 -80.987 1.00 10.66 113 PRO C CA 1
ATOM 4968 C C . PRO C 3 113 ? 96.563 45.119 -80.330 1.00 11.11 113 PRO C C 1
ATOM 4969 O O . PRO C 3 113 ? 96.991 44.131 -80.933 1.00 12.81 113 PRO C O 1
ATOM 4973 N N . PRO C 3 114 ? 96.007 45.053 -79.107 1.00 10.80 114 PRO C N 1
ATOM 4974 C CA . PRO C 3 114 ? 95.902 43.793 -78.362 1.00 10.30 114 PRO C CA 1
ATOM 4975 C C . PRO C 3 114 ? 95.182 42.687 -79.133 1.00 10.64 114 PRO C C 1
ATOM 4976 O O . PRO C 3 114 ? 95.590 41.526 -79.062 1.00 12.30 114 PRO C O 1
ATOM 4980 N N . ILE C 3 115 ? 94.127 43.045 -79.859 1.00 10.86 115 ILE C N 1
ATOM 4981 C CA . ILE C 3 115 ? 93.380 42.069 -80.641 1.00 10.74 115 ILE C CA 1
ATOM 4982 C C . ILE C 3 115 ? 94.245 41.527 -81.783 1.00 11.67 115 ILE C C 1
ATOM 4983 O O . ILE C 3 115 ? 94.083 40.386 -82.207 1.00 12.76 115 ILE C O 1
ATOM 4988 N N . SER C 3 116 ? 95.180 42.345 -82.257 1.00 12.16 116 SER C N 1
ATOM 4989 C CA . SER C 3 116 ? 96.078 41.947 -83.337 1.00 12.45 116 SER C CA 1
ATOM 4990 C C . SER C 3 116 ? 97.197 41.038 -82.827 1.00 12.23 116 SER C C 1
ATOM 4991 O O . SER C 3 116 ? 97.553 40.053 -83.476 1.00 14.02 116 SER C O 1
ATOM 4994 N N . VAL C 3 117 ? 97.750 41.379 -81.665 1.00 12.12 117 VAL C N 1
ATOM 4995 C CA . VAL C 3 117 ? 98.810 40.582 -81.054 1.00 11.31 117 VAL C CA 1
ATOM 4996 C C . VAL C 3 117 ? 98.332 39.173 -80.709 1.00 11.94 117 VAL C C 1
ATOM 4997 O O . VAL C 3 117 ? 98.983 38.186 -81.050 1.00 14.03 117 VAL C O 1
ATOM 5001 N N . VAL C 3 118 ? 97.198 39.091 -80.021 1.00 12.20 118 VAL C N 1
ATOM 5002 C CA . VAL C 3 118 ? 96.647 37.806 -79.603 1.00 11.39 118 VAL C CA 1
ATOM 5003 C C . VAL C 3 118 ? 96.286 36.931 -80.809 1.00 12.51 118 VAL C C 1
ATOM 5004 O O . VAL C 3 118 ? 96.579 35.733 -80.831 1.00 15.18 118 VAL C O 1
ATOM 5008 N N . SER C 3 119 ? 95.667 37.539 -81.816 1.00 12.69 119 SER C N 1
ATOM 5009 C CA . SER C 3 119 ? 95.261 36.818 -83.020 1.00 11.67 119 SER C CA 1
ATOM 5010 C C . SER C 3 119 ? 96.436 36.195 -83.779 1.00 12.35 119 SER C C 1
ATOM 5011 O O . SER C 3 119 ? 96.273 35.175 -84.446 1.00 13.70 119 SER C O 1
ATOM 5014 N N . SER C 3 120 ? 97.615 36.801 -83.673 1.00 12.60 120 SER C N 1
ATOM 5015 C CA . SER C 3 120 ? 98.795 36.292 -84.369 1.00 11.89 120 SER C CA 1
ATOM 5016 C C . SER C 3 120 ? 99.336 35.024 -83.714 1.00 11.89 120 SER C C 1
ATOM 5017 O O . SER C 3 120 ? 100.240 34.378 -84.243 1.00 12.13 120 SER C O 1
ATOM 5020 N N . LEU C 3 121 ? 98.776 34.674 -82.560 1.00 11.19 121 LEU C N 1
ATOM 5021 C CA . LEU C 3 121 ? 99.160 33.458 -81.850 1.00 10.57 121 LEU C CA 1
ATOM 5022 C C . LEU C 3 121 ? 98.291 32.271 -82.250 1.00 11.06 121 LEU C C 1
ATOM 5023 O O . LEU C 3 121 ? 98.616 31.121 -81.952 1.00 12.04 121 LEU C O 1
ATOM 5028 N N . TYR C 3 122 ? 97.176 32.552 -82.916 1.00 10.82 122 TYR C N 1
ATOM 5029 C CA . TYR C 3 122 ? 96.214 31.511 -83.247 1.00 9.91 122 TYR C CA 1
ATOM 5030 C C . TYR C 3 122 ? 95.978 31.446 -84.754 1.00 10.41 122 TYR C C 1
ATOM 5031 O O . TYR C 3 122 ? 96.225 32.415 -85.469 1.00 11.58 122 TYR C O 1
ATOM 5040 N N . ALA C 3 123 ? 95.487 30.306 -85.230 1.00 10.02 123 ALA C N 1
ATOM 5041 C CA . ALA C 3 123 ? 95.344 30.083 -86.665 1.00 10.22 123 ALA C CA 1
ATOM 5042 C C . ALA C 3 123 ? 94.025 30.621 -87.196 1.00 11.29 123 ALA C C 1
ATOM 5043 O O . ALA C 3 123 ? 93.970 31.146 -88.305 1.00 12.32 123 ALA C O 1
ATOM 5045 N N . TYR C 3 124 ? 92.961 30.488 -86.414 1.00 12.14 124 TYR C N 1
ATOM 5046 C CA . TYR C 3 124 ? 91.653 30.942 -86.870 1.00 11.00 124 TYR C CA 1
ATOM 5047 C C . TYR C 3 124 ? 91.065 32.013 -85.972 1.00 12.05 124 TYR C C 1
ATOM 5048 O O . TYR C 3 124 ? 91.525 32.233 -84.851 1.00 12.29 124 TYR C O 1
ATOM 5057 N N . THR C 3 125 ? 90.027 32.665 -86.483 1.00 13.40 125 THR C N 1
ATOM 5058 C CA . THR C 3 125 ? 89.412 33.798 -85.812 1.00 14.04 125 THR C CA 1
ATOM 5059 C C . THR C 3 125 ? 87.990 34.033 -86.332 1.00 12.98 125 THR C C 1
ATOM 5060 O O . THR C 3 125 ? 87.665 33.646 -87.457 1.00 14.11 125 THR C O 1
ATOM 5064 N N . ARG C 3 126 ? 87.146 34.658 -85.515 1.00 12.01 126 ARG C N 1
ATOM 5065 C CA . ARG C 3 126 ? 85.778 34.987 -85.921 1.00 11.35 126 ARG C CA 1
ATOM 5066 C C . ARG C 3 126 ? 85.114 35.936 -84.930 1.00 11.12 126 ARG C C 1
ATOM 5067 O O . ARG C 3 126 ? 85.512 36.007 -83.765 1.00 13.15 126 ARG C O 1
ATOM 5075 N N . GLY C 3 127 ? 84.101 36.662 -85.394 1.00 10.91 127 GLY C N 1
ATOM 5076 C CA . GLY C 3 127 ? 83.339 37.539 -84.526 1.00 10.34 127 GLY C CA 1
ATOM 5077 C C . GLY C 3 127 ? 83.306 38.989 -84.962 1.00 9.94 127 GLY C C 1
ATOM 5078 O O . GLY C 3 127 ? 83.952 39.374 -85.934 1.00 10.72 127 GLY C O 1
ATOM 5079 N N . SER C 3 128 ? 82.545 39.798 -84.233 1.00 9.50 128 SER C N 1
ATOM 5080 C CA . SER C 3 128 ? 82.415 41.217 -84.545 1.00 8.87 128 SER C CA 1
ATOM 5081 C C . SER C 3 128 ? 83.626 42.007 -84.054 1.00 10.19 128 SER C C 1
ATOM 5082 O O . SER C 3 128 ? 84.286 41.621 -83.090 1.00 11.01 128 SER C O 1
ATOM 5085 N N . ILE C 3 129 ? 83.900 43.124 -84.717 1.00 10.58 129 ILE C N 1
ATOM 5086 C CA . ILE C 3 129 ? 85.019 43.981 -84.348 1.00 10.27 129 ILE C CA 1
ATOM 5087 C C . ILE C 3 129 ? 84.528 45.400 -84.079 1.00 10.29 129 ILE C C 1
ATOM 5088 O O . ILE C 3 129 ? 83.752 45.953 -84.858 1.00 10.79 129 ILE C O 1
ATOM 5093 N N . LYS C 3 130 ? 84.969 45.978 -82.967 1.00 10.14 130 LYS C N 1
ATOM 5094 C CA . LYS C 3 130 ? 84.556 47.328 -82.607 1.00 10.10 130 LYS C CA 1
ATOM 5095 C C . LYS C 3 130 ? 85.551 48.347 -83.148 1.00 10.54 130 LYS C C 1
ATOM 5096 O O . LYS C 3 130 ? 86.699 48.405 -82.708 1.00 12.16 130 LYS C O 1
ATOM 5102 N N . TYR C 3 131 ? 85.100 49.162 -84.095 1.00 10.60 131 TYR C N 1
ATOM 5103 C CA . TYR C 3 131 ? 85.937 50.224 -84.632 1.00 9.56 131 TYR C CA 1
ATOM 5104 C C . TYR C 3 131 ? 85.510 51.559 -84.042 1.00 10.10 131 TYR C C 1
ATOM 5105 O O . TYR C 3 131 ? 84.484 52.125 -84.424 1.00 11.49 131 TYR C O 1
ATOM 5114 N N . LYS C 3 132 ? 86.307 52.051 -83.098 1.00 9.54 132 LYS C N 1
ATOM 5115 C CA . LYS C 3 132 ? 86.034 53.323 -82.450 1.00 9.06 132 LYS C CA 1
ATOM 5116 C C . LYS C 3 132 ? 86.722 54.434 -83.222 1.00 9.70 132 LYS C C 1
ATOM 5117 O O . LYS C 3 132 ? 87.904 54.333 -83.545 1.00 10.27 132 LYS C O 1
ATOM 5123 N N . PHE C 3 133 ? 85.979 55.494 -83.518 1.00 10.73 133 PHE C N 1
ATOM 5124 C CA . PHE C 3 133 ? 86.535 56.619 -84.251 1.00 9.78 133 PHE C CA 1
ATOM 5125 C C . PHE C 3 133 ? 86.540 57.870 -83.388 1.00 10.52 133 PHE C C 1
ATOM 5126 O O . PHE C 3 133 ? 85.498 58.310 -82.903 1.00 11.85 133 PHE C O 1
ATOM 5134 N N . LEU C 3 134 ? 87.724 58.436 -83.197 1.00 11.20 134 LEU C N 1
ATOM 5135 C CA . LEU C 3 134 ? 87.885 59.615 -82.361 1.00 11.12 134 LEU C CA 1
ATOM 5136 C C . LEU C 3 134 ? 88.225 60.823 -83.235 1.00 11.48 134 LEU C C 1
ATOM 5137 O O . LEU C 3 134 ? 89.151 60.771 -84.047 1.00 12.41 134 LEU C O 1
ATOM 5142 N N . PHE C 3 135 ? 87.466 61.903 -83.067 1.00 11.25 135 PHE C N 1
ATOM 5143 C CA . PHE C 3 135 ? 87.592 63.084 -83.920 1.00 10.84 135 PHE C CA 1
ATOM 5144 C C . PHE C 3 135 ? 88.131 64.274 -83.141 1.00 11.66 135 PHE C C 1
ATOM 5145 O O . PHE C 3 135 ? 87.626 64.589 -82.069 1.00 12.33 135 PHE C O 1
ATOM 5153 N N . GLY C 3 136 ? 89.120 64.964 -83.697 1.00 12.70 136 GLY C N 1
ATOM 5154 C CA . GLY C 3 136 ? 89.642 66.168 -83.073 1.00 13.31 136 GLY C CA 1
ATOM 5155 C C . GLY C 3 136 ? 88.851 67.405 -83.460 1.00 14.50 136 GLY C C 1
ATOM 5156 O O . GLY C 3 136 ? 89.331 68.246 -84.220 1.00 16.00 136 GLY C O 1
ATOM 5157 N N . ASN C 3 137 ? 87.630 67.509 -82.944 1.00 14.79 137 ASN C N 1
ATOM 5158 C CA . ASN C 3 137 ? 86.749 68.625 -83.271 1.00 13.55 137 ASN C CA 1
ATOM 5159 C C . ASN C 3 137 ? 86.275 69.397 -82.045 1.00 13.45 137 ASN C C 1
ATOM 5160 O O . ASN C 3 137 ? 86.532 69.003 -80.907 1.00 14.38 137 ASN C O 1
ATOM 5165 N N . ASN C 3 138 ? 85.568 70.494 -82.297 1.00 13.22 138 ASN C N 1
ATOM 5166 C CA . ASN C 3 138 ? 84.952 71.300 -81.248 1.00 13.98 138 ASN C CA 1
ATOM 5167 C C . ASN C 3 138 ? 83.555 71.685 -81.759 1.00 14.07 138 ASN C C 1
ATOM 5168 O O . ASN C 3 138 ? 83.236 71.374 -82.908 1.00 15.74 138 ASN C O 1
ATOM 5173 N N . PRO C 3 139 ? 82.714 72.345 -80.932 1.00 13.17 139 PRO C N 1
ATOM 5174 C CA . PRO C 3 139 ? 81.298 72.440 -81.331 1.00 12.76 139 PRO C CA 1
ATOM 5175 C C . PRO C 3 139 ? 80.988 73.174 -82.640 1.00 13.19 139 PRO C C 1
ATOM 5176 O O . PRO C 3 139 ? 79.815 73.290 -82.993 1.00 14.06 139 PRO C O 1
ATOM 5180 N N . ARG C 3 140 ? 82.003 73.663 -83.342 1.00 13.42 140 ARG C N 1
ATOM 5181 C CA . ARG C 3 140 ? 81.773 74.404 -84.575 1.00 13.26 140 ARG C CA 1
ATOM 5182 C C . ARG C 3 140 ? 81.726 73.471 -85.770 1.00 13.14 140 ARG C C 1
ATOM 5183 O O . ARG C 3 140 ? 80.967 73.692 -86.713 1.00 13.38 140 ARG C O 1
ATOM 5191 N N . HIS C 3 141 ? 82.516 72.405 -85.703 1.00 12.52 141 HIS C N 1
ATOM 5192 C CA . HIS C 3 141 ? 82.638 71.480 -86.817 1.00 11.49 141 HIS C CA 1
ATOM 5193 C C . HIS C 3 141 ? 81.370 70.665 -86.997 1.00 11.35 141 HIS C C 1
ATOM 5194 O O . HIS C 3 141 ? 80.692 70.323 -86.027 1.00 11.62 141 HIS C O 1
ATOM 5201 N N . ASN C 3 142 ? 81.052 70.353 -88.246 1.00 10.50 142 ASN C N 1
ATOM 5202 C CA . ASN C 3 142 ? 79.925 69.484 -88.532 1.00 9.97 142 ASN C CA 1
ATOM 5203 C C . ASN C 3 142 ? 80.143 68.718 -89.827 1.00 10.14 142 ASN C C 1
ATOM 5204 O O . ASN C 3 142 ? 80.739 69.232 -90.773 1.00 11.94 142 ASN C O 1
ATOM 5209 N N . ALA C 3 143 ? 79.648 67.487 -89.857 1.00 10.62 143 ALA C N 1
ATOM 5210 C CA . ALA C 3 143 ? 79.689 66.656 -91.049 1.00 10.42 143 ALA C CA 1
ATOM 5211 C C . ALA C 3 143 ? 78.818 65.437 -90.838 1.00 10.87 143 ALA C C 1
ATOM 5212 O O . ALA C 3 143 ? 78.323 65.199 -89.738 1.00 13.00 143 ALA C O 1
ATOM 5214 N N . ARG C 3 144 ? 78.630 64.666 -91.901 1.00 10.49 144 ARG C N 1
ATOM 5215 C CA . ARG C 3 144 ? 78.018 63.358 -91.772 1.00 10.42 144 ARG C CA 1
ATOM 5216 C C . ARG C 3 144 ? 78.813 62.350 -92.584 1.00 10.97 144 ARG C C 1
ATOM 5217 O O . ARG C 3 144 ? 79.138 62.591 -93.743 1.00 11.45 144 ARG C O 1
ATOM 5225 N N . LEU C 3 145 ? 79.152 61.236 -91.952 1.00 10.60 145 LEU C N 1
ATOM 5226 C CA . LEU C 3 145 ? 79.926 60.191 -92.601 1.00 10.36 145 LEU C CA 1
ATOM 5227 C C . LEU C 3 145 ? 79.092 58.938 -92.798 1.00 10.56 145 LEU C C 1
ATOM 5228 O O . LEU C 3 145 ? 78.170 58.667 -92.028 1.00 12.78 145 LEU C O 1
ATOM 5233 N N . LEU C 3 146 ? 79.418 58.172 -93.832 1.00 10.66 146 LEU C N 1
ATOM 5234 C CA . LEU C 3 146 ? 78.808 56.865 -94.025 1.00 10.49 146 LEU C CA 1
ATOM 5235 C C . LEU C 3 146 ? 79.918 55.825 -94.009 1.00 11.32 146 LEU C C 1
ATOM 5236 O O . LEU C 3 146 ? 80.752 55.778 -94.912 1.00 12.32 146 LEU C O 1
ATOM 5241 N N . VAL C 3 147 ? 79.938 55.009 -92.963 1.00 11.56 147 VAL C N 1
ATOM 5242 C CA . VAL C 3 147 ? 80.903 53.924 -92.863 1.00 10.91 147 VAL C CA 1
ATOM 5243 C C . VAL C 3 147 ? 80.198 52.606 -93.154 1.00 11.43 147 VAL C C 1
ATOM 5244 O O . VAL C 3 147 ? 79.122 52.343 -92.618 1.00 11.46 147 VAL C O 1
ATOM 5248 N N . ALA C 3 148 ? 80.803 51.777 -94.001 1.00 11.54 148 ALA C N 1
ATOM 5249 C CA . ALA C 3 148 ? 80.147 50.549 -94.437 1.00 11.13 148 ALA C CA 1
ATOM 5250 C C . ALA C 3 148 ? 81.014 49.311 -94.267 1.00 11.67 148 ALA C C 1
ATOM 5251 O O . ALA C 3 148 ? 82.241 49.385 -94.259 1.00 12.15 148 ALA C O 1
ATOM 5253 N N . TYR C 3 149 ? 80.346 48.173 -94.120 1.00 11.46 149 TYR C N 1
ATOM 5254 C CA . TYR C 3 149 ? 81.007 46.878 -94.062 1.00 10.81 149 TYR C CA 1
ATOM 5255 C C . TYR C 3 149 ? 80.616 46.078 -95.298 1.00 11.39 149 TYR C C 1
ATOM 5256 O O . TYR C 3 149 ? 79.468 45.660 -95.448 1.00 12.88 149 TYR C O 1
ATOM 5265 N N . ILE C 3 150 ? 81.581 45.881 -96.187 1.00 10.96 150 ILE C N 1
ATOM 5266 C CA . ILE C 3 150 ? 81.332 45.190 -97.444 1.00 10.22 150 ILE C CA 1
ATOM 5267 C C . ILE C 3 150 ? 81.831 43.750 -97.383 1.00 10.60 150 ILE C C 1
ATOM 5268 O O . ILE C 3 150 ? 83.039 43.506 -97.434 1.00 12.25 150 ILE C O 1
ATOM 5273 N N . PRO C 3 151 ? 80.904 42.788 -97.276 1.00 10.92 151 PRO C N 1
ATOM 5274 C CA . PRO C 3 151 ? 81.298 41.379 -97.191 1.00 10.95 151 PRO C CA 1
ATOM 5275 C C . PRO C 3 151 ? 81.811 40.855 -98.531 1.00 12.19 151 PRO C C 1
ATOM 5276 O O . PRO C 3 151 ? 81.205 41.119 -99.570 1.00 13.50 151 PRO C O 1
ATOM 5280 N N . GLY C 3 152 ? 82.920 40.122 -98.503 1.00 13.00 152 GLY C N 1
ATOM 5281 C CA . GLY C 3 152 ? 83.438 39.483 -99.700 1.00 13.54 152 GLY C CA 1
ATOM 5282 C C . GLY C 3 152 ? 84.234 40.393 -100.619 1.00 15.27 152 GLY C C 1
ATOM 5283 O O . GLY C 3 152 ? 84.438 40.073 -101.789 1.00 15.03 152 GLY C O 1
ATOM 5284 N N . ILE C 3 153 ? 84.692 41.525 -100.090 1.00 16.81 153 ILE C N 1
ATOM 5285 C CA . ILE C 3 153 ? 85.483 42.477 -100.868 1.00 18.40 153 ILE C CA 1
ATOM 5286 C C . ILE C 3 153 ? 86.781 42.805 -100.130 1.00 20.11 153 ILE C C 1
ATOM 5287 O O . ILE C 3 153 ? 86.774 43.006 -98.919 1.00 22.06 153 ILE C O 1
ATOM 5292 N N . SER C 3 154 ? 87.894 42.859 -100.860 1.00 21.57 154 SER C N 1
ATOM 5293 C CA . SER C 3 154 ? 89.197 43.090 -100.238 1.00 23.49 154 SER C CA 1
ATOM 5294 C C . SER C 3 154 ? 89.845 44.421 -100.615 1.00 24.68 154 SER C C 1
ATOM 5295 O O . SER C 3 154 ? 90.857 44.808 -100.027 1.00 26.26 154 SER C O 1
ATOM 5298 N N . SER C 3 155 ? 89.282 45.117 -101.597 1.00 24.32 155 SER C N 1
ATOM 5299 C CA . SER C 3 155 ? 89.847 46.392 -102.031 1.00 24.24 155 SER C CA 1
ATOM 5300 C C . SER C 3 155 ? 88.773 47.365 -102.504 1.00 23.92 155 SER C C 1
ATOM 5301 O O . SER C 3 155 ? 87.607 47.003 -102.646 1.00 22.87 155 SER C O 1
ATOM 5304 N N . ASP C 3 156 ? 89.179 48.605 -102.752 1.00 24.85 156 ASP C N 1
ATOM 5305 C CA . ASP C 3 156 ? 88.249 49.663 -103.130 1.00 26.66 156 ASP C CA 1
ATOM 5306 C C . ASP C 3 156 ? 88.182 49.865 -104.641 1.00 27.48 156 ASP C C 1
ATOM 5307 O O . ASP C 3 156 ? 87.749 50.917 -105.113 1.00 27.79 156 ASP C O 1
ATOM 5312 N N . ASN C 3 157 ? 88.607 48.855 -105.395 1.00 28.68 157 ASN C N 1
ATOM 5313 C CA . ASN C 3 157 ? 88.679 48.964 -106.849 1.00 29.49 157 ASN C CA 1
ATOM 5314 C C . ASN C 3 157 ? 87.324 49.231 -107.500 1.00 28.79 157 ASN C C 1
ATOM 5315 O O . ASN C 3 157 ? 87.251 49.910 -108.524 1.00 29.36 157 ASN C O 1
ATOM 5320 N N . ARG C 3 158 ? 86.257 48.703 -106.907 1.00 27.10 158 ARG C N 1
ATOM 5321 C CA . ARG C 3 158 ? 84.917 48.928 -107.436 1.00 25.10 158 ARG C CA 1
ATOM 5322 C C . ARG C 3 158 ? 84.032 49.625 -106.412 1.00 23.90 158 ARG C C 1
ATOM 5323 O O . ARG C 3 158 ? 82.808 49.510 -106.455 1.00 24.34 158 ARG C O 1
ATOM 5331 N N . LEU C 3 159 ? 84.656 50.346 -105.489 1.00 21.93 159 LEU C N 1
ATOM 5332 C CA . LEU C 3 159 ? 83.935 50.886 -104.347 1.00 20.38 159 LEU C CA 1
ATOM 5333 C C . LEU C 3 159 ? 83.540 52.347 -104.545 1.00 20.26 159 LEU C C 1
ATOM 5334 O O . LEU C 3 159 ? 84.390 53.203 -104.787 1.00 20.76 159 LEU C O 1
ATOM 5339 N N . THR C 3 160 ? 82.247 52.627 -104.429 1.00 18.49 160 THR C N 1
ATOM 5340 C CA . THR C 3 160 ? 81.742 53.994 -104.461 1.00 17.22 160 THR C CA 1
ATOM 5341 C C . THR C 3 160 ? 80.706 54.128 -103.350 1.00 17.36 160 THR C C 1
ATOM 5342 O O . THR C 3 160 ? 80.171 53.124 -102.879 1.00 18.42 160 THR C O 1
ATOM 5346 N N . LEU C 3 161 ? 80.444 55.359 -102.920 1.00 16.95 161 LEU C N 1
ATOM 5347 C CA . LEU C 3 161 ? 79.430 55.628 -101.899 1.00 16.79 161 LEU C CA 1
ATOM 5348 C C . LEU C 3 161 ? 78.080 55.028 -102.282 1.00 17.90 161 LEU C C 1
ATOM 5349 O O . LEU C 3 161 ? 77.386 54.435 -101.456 1.00 19.22 161 LEU C O 1
ATOM 5354 N N . GLU C 3 162 ? 77.737 55.167 -103.555 1.00 19.24 162 GLU C N 1
ATOM 5355 C CA . GLU C 3 162 ? 76.433 54.772 -104.067 1.00 20.44 162 GLU C CA 1
ATOM 5356 C C . GLU C 3 162 ? 76.314 53.250 -104.196 1.00 19.31 162 GLU C C 1
ATOM 5357 O O . GLU C 3 162 ? 75.250 52.722 -104.530 1.00 20.55 162 GLU C O 1
ATOM 5363 N N . ARG C 3 163 ? 77.417 52.556 -103.926 1.00 17.27 163 ARG C N 1
ATOM 5364 C CA . ARG C 3 163 ? 77.411 51.100 -103.805 1.00 15.16 163 ARG C CA 1
ATOM 5365 C C . ARG C 3 163 ? 77.516 50.666 -102.344 1.00 14.63 163 ARG C C 1
ATOM 5366 O O . ARG C 3 163 ? 76.911 49.673 -101.934 1.00 15.46 163 ARG C O 1
ATOM 5374 N N . ALA C 3 164 ? 78.296 51.415 -101.566 1.00 13.49 164 ALA C N 1
ATOM 5375 C CA . ALA C 3 164 ? 78.535 51.098 -100.159 1.00 12.20 164 ALA C CA 1
ATOM 5376 C C . ALA C 3 164 ? 77.244 51.121 -99.343 1.00 12.01 164 ALA C C 1
ATOM 5377 O O . ALA C 3 164 ? 77.110 50.406 -98.348 1.00 13.76 164 ALA C O 1
ATOM 5379 N N . ARG C 3 165 ? 76.299 51.947 -99.780 1.00 10.97 165 ARG C N 1
ATOM 5380 C CA . ARG C 3 165 ? 75.007 52.093 -99.121 1.00 10.39 165 ARG C CA 1
ATOM 5381 C C . ARG C 3 165 ? 74.157 50.837 -99.293 1.00 11.25 165 ARG C C 1
ATOM 5382 O O . ARG C 3 165 ? 73.103 50.695 -98.674 1.00 12.34 165 ARG C O 1
ATOM 5390 N N . ASN C 3 166 ? 74.627 49.925 -100.138 1.00 10.84 166 ASN C N 1
ATOM 5391 C CA . ASN C 3 166 ? 73.918 48.684 -100.407 1.00 9.94 166 ASN C CA 1
ATOM 5392 C C . ASN C 3 166 ? 74.507 47.495 -99.648 1.00 9.99 166 ASN C C 1
ATOM 5393 O O . ASN C 3 166 ? 74.317 46.340 -100.029 1.00 10.81 166 ASN C O 1
ATOM 5398 N N . SER C 3 167 ? 75.210 47.795 -98.561 1.00 9.54 167 SER C N 1
ATOM 5399 C CA . SER C 3 167 ? 75.678 46.785 -97.619 1.00 9.52 167 SER C CA 1
ATOM 5400 C C . SER C 3 167 ? 75.395 47.285 -96.210 1.00 10.08 167 SER C C 1
ATOM 5401 O O . SER C 3 167 ? 74.911 48.408 -96.038 1.00 11.06 167 SER C O 1
ATOM 5404 N N . ALA C 3 168 ? 75.656 46.447 -95.211 1.00 10.04 168 ALA C N 1
ATOM 5405 C CA . ALA C 3 168 ? 75.534 46.875 -93.822 1.00 10.52 168 ALA C CA 1
ATOM 5406 C C . ALA C 3 168 ? 76.367 48.135 -93.603 1.00 10.51 168 ALA C C 1
ATOM 5407 O O . ALA C 3 168 ? 77.575 48.134 -93.838 1.00 12.24 168 ALA C O 1
ATOM 5409 N N . HIS C 3 169 ? 75.724 49.209 -93.156 1.00 10.34 169 HIS C N 1
ATOM 5410 C CA . HIS C 3 169 ? 76.437 50.458 -92.920 1.00 10.04 169 HIS C CA 1
ATOM 5411 C C . HIS C 3 169 ? 75.778 51.318 -91.854 1.00 9.82 169 HIS C C 1
ATOM 5412 O O . HIS C 3 169 ? 74.627 51.095 -91.480 1.00 9.84 169 HIS C O 1
ATOM 5419 N N . VAL C 3 170 ? 76.529 52.304 -91.374 1.00 10.02 170 VAL C N 1
ATOM 5420 C CA . VAL C 3 170 ? 76.030 53.260 -90.393 1.00 9.89 170 VAL C CA 1
ATOM 5421 C C . VAL C 3 170 ? 76.281 54.687 -90.867 1.00 10.43 170 VAL C C 1
ATOM 5422 O O . VAL C 3 170 ? 77.204 54.938 -91.643 1.00 11.54 170 VAL C O 1
ATOM 5426 N N . VAL C 3 171 ? 75.455 55.618 -90.407 1.00 10.56 171 VAL C N 1
ATOM 5427 C CA . VAL C 3 171 ? 75.643 57.020 -90.757 1.00 11.15 171 VAL C CA 1
ATOM 5428 C C . VAL C 3 171 ? 75.842 57.859 -89.501 1.00 11.67 171 VAL C C 1
ATOM 5429 O O . VAL C 3 171 ? 74.948 57.974 -88.663 1.00 12.86 171 VAL C O 1
ATOM 5433 N N . PHE C 3 172 ? 77.039 58.422 -89.372 1.00 11.83 172 PHE C N 1
ATOM 5434 C CA . PHE C 3 172 ? 77.431 59.171 -88.184 1.00 11.63 172 PHE C CA 1
ATOM 5435 C C . PHE C 3 172 ? 77.363 60.677 -88.410 1.00 11.98 172 PHE C C 1
ATOM 5436 O O . PHE C 3 172 ? 77.766 61.175 -89.460 1.00 12.87 172 PHE C O 1
ATOM 5444 N N . SER C 3 173 ? 76.868 61.401 -87.413 1.00 12.60 173 SER C N 1
ATOM 5445 C CA . SER C 3 173 ? 76.811 62.856 -87.477 1.00 11.35 173 SER C CA 1
ATOM 5446 C C . SER C 3 173 ? 77.840 63.441 -86.518 1.00 12.25 173 SER C C 1
ATOM 5447 O O . SER C 3 173 ? 77.906 63.052 -85.354 1.00 13.00 173 SER C O 1
ATOM 5450 N N . LEU C 3 174 ? 78.643 64.377 -87.007 1.00 12.32 174 LEU C N 1
ATOM 5451 C CA . LEU C 3 174 ? 79.730 64.933 -86.212 1.00 13.00 174 LEU C CA 1
ATOM 5452 C C . LEU C 3 174 ? 79.271 66.205 -85.496 1.00 14.70 174 LEU C C 1
ATOM 5453 O O . LEU C 3 174 ? 80.051 67.131 -85.291 1.00 18.11 174 LEU C O 1
ATOM 5458 N N . ASN C 3 175 ? 78.003 66.251 -85.105 1.00 14.82 175 ASN C N 1
ATOM 5459 C CA . ASN C 3 175 ? 77.465 67.476 -84.528 1.00 14.98 175 ASN C CA 1
ATOM 5460 C C . ASN C 3 175 ? 77.639 67.472 -83.012 1.00 16.16 175 ASN C C 1
ATOM 5461 O O . ASN C 3 175 ? 76.809 66.937 -82.273 1.00 18.23 175 ASN C O 1
ATOM 5466 N N . GLU C 3 176 ? 78.739 68.077 -82.573 1.00 16.24 176 GLU C N 1
ATOM 5467 C CA . GLU C 3 176 ? 79.129 68.124 -81.167 1.00 15.20 176 GLU C CA 1
ATOM 5468 C C . GLU C 3 176 ? 79.327 66.718 -80.599 1.00 15.00 176 GLU C C 1
ATOM 5469 O O . GLU C 3 176 ? 79.040 66.462 -79.431 1.00 15.94 176 GLU C O 1
ATOM 5475 N N . VAL C 3 177 ? 79.828 65.816 -81.441 1.00 14.10 177 VAL C N 1
ATOM 5476 C CA . VAL C 3 177 ? 80.169 64.455 -81.027 1.00 12.20 177 VAL C CA 1
ATOM 5477 C C . VAL C 3 177 ? 81.592 64.154 -81.496 1.00 12.99 177 VAL C C 1
ATOM 5478 O O . VAL C 3 177 ? 81.953 64.472 -82.629 1.00 14.82 177 VAL C O 1
ATOM 5482 N N . SER C 3 178 ? 82.396 63.553 -80.624 1.00 12.47 178 SER C N 1
ATOM 5483 C CA . SER C 3 178 ? 83.812 63.332 -80.909 1.00 11.73 178 SER C CA 1
ATOM 5484 C C . SER C 3 178 ? 84.189 61.854 -80.963 1.00 11.40 178 SER C C 1
ATOM 5485 O O . SER C 3 178 ? 85.199 61.488 -81.559 1.00 13.00 178 SER C O 1
ATOM 5488 N N . GLU C 3 179 ? 83.382 61.013 -80.330 1.00 11.55 179 GLU C N 1
ATOM 5489 C CA . GLU C 3 179 ? 83.627 59.577 -80.337 1.00 11.32 179 GLU C CA 1
ATOM 5490 C C . GLU C 3 179 ? 82.378 58.810 -80.739 1.00 10.92 179 GLU C C 1
ATOM 5491 O O . GLU C 3 179 ? 81.268 59.161 -80.335 1.00 11.59 179 GLU C O 1
ATOM 5497 N N . PHE C 3 180 ? 82.561 57.763 -81.538 1.00 9.78 180 PHE C N 1
ATOM 5498 C CA . PHE C 3 180 ? 81.500 56.790 -81.771 1.00 9.85 180 PHE C CA 1
ATOM 5499 C C . PHE C 3 180 ? 82.117 55.460 -82.184 1.00 10.09 180 PHE C C 1
ATOM 5500 O O . PHE C 3 180 ? 83.232 55.413 -82.702 1.00 11.15 180 PHE C O 1
ATOM 5508 N N . VAL C 3 181 ? 81.389 54.379 -81.938 1.00 10.04 181 VAL C N 1
ATOM 5509 C CA . VAL C 3 181 ? 81.887 53.050 -82.245 1.00 9.74 181 VAL C CA 1
ATOM 5510 C C . VAL C 3 181 ? 81.036 52.394 -83.322 1.00 10.62 181 VAL C C 1
ATOM 5511 O O . VAL C 3 181 ? 79.805 52.421 -83.261 1.00 12.87 181 VAL C O 1
ATOM 5515 N N . PHE C 3 182 ? 81.699 51.805 -84.310 1.00 10.89 182 PHE C N 1
ATOM 5516 C CA . PHE C 3 182 ? 81.021 51.047 -85.349 1.00 9.89 182 PHE C CA 1
ATOM 5517 C C . PHE C 3 182 ? 81.373 49.579 -85.156 1.00 11.29 182 PHE C C 1
ATOM 5518 O O . PHE C 3 182 ? 82.406 49.114 -85.636 1.00 12.95 182 PHE C O 1
ATOM 5526 N N . THR C 3 183 ? 80.508 48.852 -84.458 1.00 10.98 183 THR C N 1
ATOM 5527 C CA . THR C 3 183 ? 80.691 47.418 -84.293 1.00 10.10 183 THR C CA 1
ATOM 5528 C C . THR C 3 183 ? 80.253 46.722 -85.574 1.00 10.67 183 THR C C 1
ATOM 5529 O O . THR C 3 183 ? 79.060 46.578 -85.840 1.00 12.78 183 THR C O 1
ATOM 5533 N N . VAL C 3 184 ? 81.230 46.292 -86.362 1.00 10.65 184 VAL C N 1
ATOM 5534 C CA . VAL C 3 184 ? 80.968 45.681 -87.655 1.00 10.18 184 VAL C CA 1
ATOM 5535 C C . VAL C 3 184 ? 80.602 44.210 -87.494 1.00 10.93 184 VAL C C 1
ATOM 5536 O O . VAL C 3 184 ? 81.035 43.560 -86.544 1.00 13.20 184 VAL C O 1
ATOM 5540 N N . PRO C 3 185 ? 79.786 43.682 -88.419 1.00 10.23 185 PRO C N 1
ATOM 5541 C CA . PRO C 3 185 ? 79.374 42.275 -88.360 1.00 9.45 185 PRO C CA 1
ATOM 5542 C C . PRO C 3 185 ? 80.458 41.301 -88.808 1.00 10.24 185 PRO C C 1
ATOM 5543 O O . PRO C 3 185 ? 81.545 41.715 -89.210 1.00 11.09 185 PRO C O 1
ATOM 5547 N N . TYR C 3 186 ? 80.157 40.011 -88.713 1.00 10.83 186 TYR C N 1
ATOM 5548 C CA . TYR C 3 186 ? 81.019 38.967 -89.249 1.00 10.44 186 TYR C CA 1
ATOM 5549 C C . TYR C 3 186 ? 80.228 38.216 -90.311 1.00 11.63 186 TYR C C 1
ATOM 5550 O O . TYR C 3 186 ? 79.375 37.384 -89.993 1.00 12.88 186 TYR C O 1
ATOM 5559 N N . ILE C 3 187 ? 80.492 38.518 -91.575 1.00 11.95 187 ILE C N 1
ATOM 5560 C CA . ILE C 3 187 ? 79.757 37.883 -92.658 1.00 12.01 187 ILE C CA 1
ATOM 5561 C C . ILE C 3 187 ? 80.680 37.066 -93.550 1.00 12.72 187 ILE C C 1
ATOM 5562 O O . ILE C 3 187 ? 81.472 37.611 -94.317 1.00 14.55 187 ILE C O 1
ATOM 5567 N N . THR C 3 188 ? 80.569 35.748 -93.429 1.00 13.37 188 THR C N 1
ATOM 5568 C CA . THR C 3 188 ? 81.504 34.831 -94.052 1.00 13.21 188 THR C CA 1
ATOM 5569 C C . THR C 3 188 ? 80.740 33.628 -94.616 1.00 13.14 188 THR C C 1
ATOM 5570 O O . THR C 3 188 ? 79.604 33.386 -94.217 1.00 14.24 188 THR C O 1
ATOM 5574 N N . ASP C 3 189 ? 81.342 32.883 -95.543 1.00 13.60 189 ASP C N 1
ATOM 5575 C CA . ASP C 3 189 ? 80.723 31.655 -96.033 1.00 14.49 189 ASP C CA 1
ATOM 5576 C C . ASP C 3 189 ? 81.173 30.465 -95.196 1.00 15.37 189 ASP C C 1
ATOM 5577 O O . ASP C 3 189 ? 80.833 29.318 -95.485 1.00 16.92 189 ASP C O 1
ATOM 5582 N N . THR C 3 190 ? 81.942 30.749 -94.153 1.00 15.79 190 THR C N 1
ATOM 5583 C CA . THR C 3 190 ? 82.374 29.706 -93.237 1.00 15.62 190 THR C CA 1
ATOM 5584 C C . THR C 3 190 ? 82.492 30.224 -91.806 1.00 16.05 190 THR C C 1
ATOM 5585 O O . THR C 3 190 ? 82.387 31.422 -91.536 1.00 17.91 190 THR C O 1
ATOM 5589 N N . MET C 3 191 ? 82.703 29.286 -90.895 1.00 14.68 191 MET C N 1
ATOM 5590 C CA . MET C 3 191 ? 82.554 29.521 -89.468 1.00 14.52 191 MET C CA 1
ATOM 5591 C C . MET C 3 191 ? 83.805 30.098 -88.813 1.00 14.18 191 MET C C 1
ATOM 5592 O O . MET C 3 191 ? 83.713 30.947 -87.930 1.00 15.20 191 MET C O 1
ATOM 5597 N N . TRP C 3 192 ? 84.967 29.616 -89.234 1.00 13.44 192 TRP C N 1
ATOM 5598 C CA . TRP C 3 192 ? 86.231 30.196 -88.803 1.00 11.09 192 TRP C CA 1
ATOM 5599 C C . TRP C 3 192 ? 86.937 30.784 -90.009 1.00 11.10 192 TRP C C 1
ATOM 5600 O O . TRP C 3 192 ? 86.815 30.263 -91.117 1.00 12.04 192 TRP C O 1
ATOM 5611 N N . TRP C 3 193 ? 87.688 31.859 -89.802 1.00 11.43 193 TRP C N 1
ATOM 5612 C CA . TRP C 3 193 ? 88.401 32.467 -90.912 1.00 11.34 193 TRP C CA 1
ATOM 5613 C C . TRP C 3 193 ? 89.893 32.475 -90.632 1.00 11.81 193 TRP C C 1
ATOM 5614 O O . TRP C 3 193 ? 90.334 32.935 -89.578 1.00 13.03 193 TRP C O 1
ATOM 5625 N N . PRO C 3 194 ? 90.676 31.956 -91.587 1.00 11.21 194 PRO C N 1
ATOM 5626 C CA . PRO C 3 194 ? 92.126 31.811 -91.444 1.00 11.21 194 PRO C CA 1
ATOM 5627 C C . PRO C 3 194 ? 92.791 33.169 -91.285 1.00 11.96 194 PRO C C 1
ATOM 5628 O O . PRO C 3 194 ? 92.360 34.123 -91.931 1.00 14.11 194 PRO C O 1
ATOM 5632 N N . ARG C 3 195 ? 93.796 33.262 -90.418 1.00 12.04 195 ARG C N 1
ATOM 5633 C CA . ARG C 3 195 ? 94.509 34.520 -90.228 1.00 11.17 195 ARG C CA 1
ATOM 5634 C C . ARG C 3 195 ? 95.170 34.952 -91.532 1.00 11.69 195 ARG C C 1
ATOM 5635 O O . ARG C 3 195 ? 95.467 34.125 -92.395 1.00 12.11 195 ARG C O 1
ATOM 5643 N N . LYS C 3 196 ? 95.392 36.255 -91.667 1.00 12.26 196 LYS C N 1
ATOM 5644 C CA . LYS C 3 196 ? 95.985 36.807 -92.877 1.00 11.66 196 LYS C CA 1
ATOM 5645 C C . LYS C 3 196 ? 97.500 36.666 -92.904 1.00 12.29 196 LYS C C 1
ATOM 5646 O O . LYS C 3 196 ? 98.066 36.142 -93.862 1.00 15.33 196 LYS C O 1
ATOM 5652 N N . TYR C 3 197 ? 98.154 37.137 -91.848 1.00 11.98 197 TYR C N 1
ATOM 5653 C CA . TYR C 3 197 ? 99.602 37.038 -91.746 1.00 11.38 197 TYR C CA 1
ATOM 5654 C C . TYR C 3 197 ? 99.990 35.797 -90.954 1.00 11.77 197 TYR C C 1
ATOM 5655 O O . TYR C 3 197 ? 99.433 35.536 -89.887 1.00 12.59 197 TYR C O 1
ATOM 5664 N N . GLY C 3 198 ? 100.944 35.034 -91.479 1.00 11.80 198 GLY C N 1
ATOM 5665 C CA . GLY C 3 198 ? 101.349 33.792 -90.844 1.00 12.24 198 GLY C CA 1
ATOM 5666 C C . GLY C 3 198 ? 102.808 33.770 -90.435 1.00 13.02 198 GLY C C 1
ATOM 5667 O O . GLY C 3 198 ? 103.192 34.419 -89.472 1.00 14.39 198 GLY C O 1
ATOM 5668 N N . GLY C 3 199 ? 103.642 33.069 -91.191 1.00 13.00 199 GLY C N 1
ATOM 5669 C CA . GLY C 3 199 ? 105.003 32.842 -90.748 1.00 12.58 199 GLY C CA 1
ATOM 5670 C C . GLY C 3 199 ? 106.000 33.190 -91.829 1.00 13.52 199 GLY C C 1
ATOM 5671 O O . GLY C 3 199 ? 105.635 33.815 -92.826 1.00 14.66 199 GLY C O 1
ATOM 5672 N N . PRO C 3 200 ? 107.270 32.816 -91.626 1.00 13.34 200 PRO C N 1
ATOM 5673 C CA . PRO C 3 200 ? 108.317 33.119 -92.605 1.00 13.42 200 PRO C CA 1
ATOM 5674 C C . PRO C 3 200 ? 107.942 32.593 -93.988 1.00 13.91 200 PRO C C 1
ATOM 5675 O O . PRO C 3 200 ? 107.304 31.543 -94.080 1.00 15.41 200 PRO C O 1
ATOM 5679 N N . GLN C 3 201 ? 108.323 33.322 -95.034 1.00 13.71 201 GLN C N 1
ATOM 5680 C CA . GLN C 3 201 ? 107.985 32.959 -96.409 1.00 13.20 201 GLN C CA 1
ATOM 5681 C C . GLN C 3 201 ? 106.475 32.830 -96.591 1.00 14.16 201 GLN C C 1
ATOM 5682 O O . GLN C 3 201 ? 106.006 31.952 -97.314 1.00 15.22 201 GLN C O 1
ATOM 5688 N N . ALA C 3 202 ? 105.729 33.712 -95.926 1.00 13.76 202 ALA C N 1
ATOM 5689 C CA . ALA C 3 202 ? 104.267 33.724 -95.979 1.00 14.09 202 ALA C CA 1
ATOM 5690 C C . ALA C 3 202 ? 103.663 32.356 -95.663 1.00 14.67 202 ALA C C 1
ATOM 5691 O O . ALA C 3 202 ? 102.760 31.889 -96.358 1.00 15.82 202 ALA C O 1
ATOM 5693 N N . ALA C 3 203 ? 104.169 31.719 -94.612 1.00 14.72 203 ALA C N 1
ATOM 5694 C CA . ALA C 3 203 ? 103.721 30.386 -94.234 1.00 14.28 203 ALA C CA 1
ATOM 5695 C C . ALA C 3 203 ? 102.303 30.409 -93.676 1.00 14.75 203 ALA C C 1
ATOM 5696 O O . ALA C 3 203 ? 102.039 31.041 -92.652 1.00 15.91 203 ALA C O 1
ATOM 5698 N N . GLY C 3 204 ? 101.397 29.716 -94.357 1.00 15.00 204 GLY C N 1
ATOM 5699 C CA . GLY C 3 204 ? 100.030 29.576 -93.893 1.00 14.47 204 GLY C CA 1
ATOM 5700 C C . GLY C 3 204 ? 99.224 30.857 -93.961 1.00 14.83 204 GLY C C 1
ATOM 5701 O O . GLY C 3 204 ? 98.247 31.021 -93.231 1.00 16.03 204 GLY C O 1
ATOM 5702 N N . GLU C 3 205 ? 99.625 31.773 -94.834 1.00 14.27 205 GLU C N 1
ATOM 5703 C CA . GLU C 3 205 ? 98.926 33.047 -94.935 1.00 13.88 205 GLU C CA 1
ATOM 5704 C C . GLU C 3 205 ? 97.692 32.946 -95.821 1.00 13.91 205 GLU C C 1
ATOM 5705 O O . GLU C 3 205 ? 97.528 31.984 -96.571 1.00 14.34 205 GLU C O 1
ATOM 5711 N N . PHE C 3 206 ? 96.833 33.960 -95.728 1.00 12.62 206 PHE C N 1
ATOM 5712 C CA . PHE C 3 206 ? 95.609 34.030 -96.516 1.00 11.75 206 PHE C CA 1
ATOM 5713 C C . PHE C 3 206 ? 95.153 35.492 -96.630 1.00 12.29 206 PHE C C 1
ATOM 5714 O O . PHE C 3 206 ? 95.944 36.410 -96.415 1.00 14.14 206 PHE C O 1
ATOM 5722 N N . VAL C 3 207 ? 93.890 35.708 -96.980 1.00 11.44 207 VAL C N 1
ATOM 5723 C CA . VAL C 3 207 ? 93.372 37.058 -97.157 1.00 11.43 207 VAL C CA 1
ATOM 5724 C C . VAL C 3 207 ? 92.204 37.363 -96.227 1.00 11.83 207 VAL C C 1
ATOM 5725 O O . VAL C 3 207 ? 91.636 36.468 -95.607 1.00 13.47 207 VAL C O 1
ATOM 5729 N N . ALA C 3 208 ? 91.859 38.645 -96.136 1.00 11.94 208 ALA C N 1
ATOM 5730 C CA . ALA C 3 208 ? 90.747 39.092 -95.308 1.00 11.35 208 ALA C CA 1
ATOM 5731 C C . ALA C 3 208 ? 89.429 38.869 -96.038 1.00 12.09 208 ALA C C 1
ATOM 5732 O O . ALA C 3 208 ? 89.387 38.890 -97.267 1.00 13.51 208 ALA C O 1
ATOM 5734 N N . PRO C 3 209 ? 88.341 38.660 -95.284 1.00 11.47 209 PRO C N 1
ATOM 5735 C CA . PRO C 3 209 ? 87.057 38.330 -95.906 1.00 11.63 209 PRO C CA 1
ATOM 5736 C C . PRO C 3 209 ? 86.212 39.541 -96.298 1.00 12.52 209 PRO C C 1
ATOM 5737 O O . PRO C 3 209 ? 85.345 39.415 -97.161 1.00 13.72 209 PRO C O 1
ATOM 5741 N N . SER C 3 210 ? 86.448 40.691 -95.677 1.00 13.08 210 SER C N 1
ATOM 5742 C CA . SER C 3 210 ? 85.570 41.837 -95.895 1.00 12.37 210 SER C CA 1
ATOM 5743 C C . SER C 3 210 ? 86.295 43.176 -95.819 1.00 12.56 210 SER C C 1
ATOM 5744 O O . SER C 3 210 ? 87.473 43.246 -95.470 1.00 13.16 210 SER C O 1
ATOM 5747 N N . TYR C 3 211 ? 85.562 44.240 -96.131 1.00 12.32 211 TYR C N 1
ATOM 5748 C CA . TYR C 3 211 ? 86.133 45.575 -96.259 1.00 12.20 211 TYR C CA 1
ATOM 5749 C C . TYR C 3 211 ? 85.330 46.601 -95.470 1.00 11.87 211 TYR C C 1
ATOM 5750 O O . TYR C 3 211 ? 84.102 46.535 -95.431 1.00 13.54 211 TYR C O 1
ATOM 5759 N N . ILE C 3 212 ? 86.024 47.544 -94.839 1.00 11.43 212 ILE C N 1
ATOM 5760 C CA . ILE C 3 212 ? 85.360 48.665 -94.185 1.00 11.60 212 ILE C CA 1
ATOM 5761 C C . ILE C 3 212 ? 85.768 49.962 -94.881 1.00 12.54 212 ILE C C 1
ATOM 5762 O O . ILE C 3 212 ? 86.938 50.164 -95.208 1.00 13.24 212 ILE C O 1
ATOM 5767 N N . CYS C 3 213 ? 84.795 50.830 -95.129 1.00 13.05 213 CYS C N 1
ATOM 5768 C CA . CYS C 3 213 ? 85.055 52.060 -95.862 1.00 13.44 213 CYS C CA 1
ATOM 5769 C C . CYS C 3 213 ? 84.287 53.245 -95.292 1.00 13.42 213 CYS C C 1
ATOM 5770 O O . CYS C 3 213 ? 83.109 53.136 -94.960 1.00 15.35 213 CYS C O 1
ATOM 5773 N N . MET C 3 214 ? 84.965 54.381 -95.194 1.00 12.56 214 MET C N 1
ATOM 5774 C CA . MET C 3 214 ? 84.358 55.598 -94.683 1.00 12.18 214 MET C CA 1
ATOM 5775 C C . MET C 3 214 ? 84.179 56.604 -95.815 1.00 12.52 214 MET C C 1
ATOM 5776 O O . MET C 3 214 ? 85.155 57.023 -96.439 1.00 14.43 214 MET C O 1
ATOM 5781 N N . PHE C 3 215 ? 82.932 56.979 -96.083 1.00 12.51 215 PHE C N 1
ATOM 5782 C CA . PHE C 3 215 ? 82.624 57.924 -97.150 1.00 11.21 215 PHE C CA 1
ATOM 5783 C C . PHE C 3 215 ? 82.105 59.238 -96.594 1.00 12.21 215 PHE C C 1
ATOM 5784 O O . PHE C 3 215 ? 81.520 59.285 -95.511 1.00 13.93 215 PHE C O 1
ATOM 5792 N N . ILE C 3 216 ? 82.325 60.303 -97.356 1.00 11.65 216 ILE C N 1
ATOM 5793 C CA . ILE C 3 216 ? 81.810 61.615 -97.010 1.00 10.68 216 ILE C CA 1
ATOM 5794 C C . ILE C 3 216 ? 80.389 61.775 -97.531 1.00 11.22 216 ILE C C 1
ATOM 5795 O O . ILE C 3 216 ? 80.163 61.807 -98.740 1.00 13.03 216 ILE C O 1
ATOM 5800 N N . LEU C 3 217 ? 79.433 61.859 -96.616 1.00 11.42 217 LEU C N 1
ATOM 5801 C CA . LEU C 3 217 ? 78.054 62.142 -96.984 1.00 11.07 217 LEU C CA 1
ATOM 5802 C C . LEU C 3 217 ? 77.860 63.646 -97.080 1.00 11.37 217 LEU C C 1
ATOM 5803 O O . LEU C 3 217 ? 77.633 64.193 -98.158 1.00 12.46 217 LEU C O 1
ATOM 5808 N N . ASN C 3 218 ? 77.956 64.304 -95.931 1.00 11.17 218 ASN C N 1
ATOM 5809 C CA . ASN C 3 218 ? 77.942 65.755 -95.866 1.00 10.88 218 ASN C CA 1
ATOM 5810 C C . ASN C 3 218 ? 79.310 66.239 -95.417 1.00 11.65 218 ASN C C 1
ATOM 5811 O O . ASN C 3 218 ? 79.737 65.945 -94.300 1.00 12.82 218 ASN C O 1
ATOM 5816 N N . PRO C 3 219 ? 80.006 66.975 -96.296 1.00 11.47 219 PRO C N 1
ATOM 5817 C CA . PRO C 3 219 ? 81.405 67.387 -96.122 1.00 11.36 219 PRO C CA 1
ATOM 5818 C C . PRO C 3 219 ? 81.642 68.177 -94.838 1.00 12.21 219 PRO C C 1
ATOM 5819 O O . PRO C 3 219 ? 80.718 68.801 -94.312 1.00 13.46 219 PRO C O 1
ATOM 5823 N N . LEU C 3 220 ? 82.875 68.144 -94.348 1.00 12.22 220 LEU C N 1
ATOM 5824 C CA . LEU C 3 220 ? 83.228 68.819 -93.108 1.00 11.49 220 LEU C CA 1
ATOM 5825 C C . LEU C 3 220 ? 83.116 70.328 -93.256 1.00 12.41 220 LEU C C 1
ATOM 5826 O O . LEU C 3 220 ? 83.596 70.900 -94.236 1.00 13.33 220 LEU C O 1
ATOM 5831 N N . VAL C 3 221 ? 82.474 70.970 -92.288 1.00 12.54 221 VAL C N 1
ATOM 5832 C CA . VAL C 3 221 ? 82.422 72.423 -92.270 1.00 11.84 221 VAL C CA 1
ATOM 5833 C C . VAL C 3 221 ? 83.050 72.950 -90.987 1.00 12.46 221 VAL C C 1
ATOM 5834 O O . VAL C 3 221 ? 82.873 72.386 -89.905 1.00 13.27 221 VAL C O 1
ATOM 5838 N N . ALA C 3 222 ? 83.800 74.035 -91.133 1.00 12.64 222 ALA C N 1
ATOM 5839 C CA . ALA C 3 222 ? 84.404 74.741 -90.013 1.00 12.87 222 ALA C CA 1
ATOM 5840 C C . ALA C 3 222 ? 84.069 76.214 -90.162 1.00 13.66 222 ALA C C 1
ATOM 5841 O O . ALA C 3 222 ? 83.224 76.573 -90.972 1.00 15.03 222 ALA C O 1
ATOM 5843 N N . MET C 3 223 ? 84.678 77.061 -89.344 1.00 13.89 223 MET C N 1
ATOM 5844 C CA . MET C 3 223 ? 84.532 78.496 -89.534 1.00 13.79 223 MET C CA 1
ATOM 5845 C C . MET C 3 223 ? 85.903 79.171 -89.531 1.00 14.12 223 MET C C 1
ATOM 5846 O O . MET C 3 223 ? 86.926 78.493 -89.464 1.00 15.58 223 MET C O 1
ATOM 5851 N N . GLU C 3 224 ? 85.925 80.500 -89.610 1.00 13.16 224 GLU C N 1
ATOM 5852 C CA . GLU C 3 224 ? 87.194 81.220 -89.727 1.00 12.27 224 GLU C CA 1
ATOM 5853 C C . GLU C 3 224 ? 87.951 81.333 -88.401 1.00 12.72 224 GLU C C 1
ATOM 5854 O O . GLU C 3 224 ? 89.166 81.540 -88.395 1.00 13.27 224 GLU C O 1
ATOM 5860 N N . SER C 3 225 ? 87.244 81.183 -87.285 1.00 12.91 225 SER C N 1
ATOM 5861 C CA . SER C 3 225 ? 87.866 81.321 -85.970 1.00 12.92 225 SER C CA 1
ATOM 5862 C C . SER C 3 225 ? 88.174 79.963 -85.365 1.00 12.93 225 SER C C 1
ATOM 5863 O O . SER C 3 225 ? 88.323 79.827 -84.151 1.00 14.39 225 SER C O 1
ATOM 5866 N N . VAL C 3 226 ? 88.278 78.961 -86.228 1.00 12.62 226 VAL C N 1
ATOM 5867 C CA . VAL C 3 226 ? 88.370 77.576 -85.795 1.00 12.16 226 VAL C CA 1
ATOM 5868 C C . VAL C 3 226 ? 89.258 76.782 -86.752 1.00 12.85 226 VAL C C 1
ATOM 5869 O O . VAL C 3 226 ? 89.265 77.049 -87.956 1.00 13.66 226 VAL C O 1
ATOM 5873 N N . PRO C 3 227 ? 90.037 75.827 -86.212 1.00 12.29 227 PRO C N 1
ATOM 5874 C CA . PRO C 3 227 ? 90.898 74.959 -87.023 1.00 12.43 227 PRO C CA 1
ATOM 5875 C C . PRO C 3 227 ? 90.137 74.327 -88.186 1.00 13.96 227 PRO C C 1
ATOM 5876 O O . PRO C 3 227 ? 89.017 73.851 -88.007 1.00 14.69 227 PRO C O 1
ATOM 5880 N N . SER C 3 228 ? 90.744 74.334 -89.366 1.00 14.25 228 SER C N 1
ATOM 5881 C CA . SER C 3 228 ? 90.097 73.798 -90.553 1.00 14.45 228 SER C CA 1
ATOM 5882 C C . SER C 3 228 ? 90.405 72.318 -90.740 1.00 14.10 228 SER C C 1
ATOM 5883 O O . SER C 3 228 ? 89.796 71.645 -91.575 1.00 15.28 228 SER C O 1
ATOM 5886 N N . ILE C 3 229 ? 91.359 71.814 -89.964 1.00 13.75 229 ILE C N 1
ATOM 5887 C CA . ILE C 3 229 ? 91.693 70.399 -90.006 1.00 12.68 229 ILE C CA 1
ATOM 5888 C C . ILE C 3 229 ? 91.130 69.662 -88.791 1.00 12.34 229 ILE C C 1
ATOM 5889 O O . ILE C 3 229 ? 91.284 70.105 -87.653 1.00 13.29 229 ILE C O 1
ATOM 5894 N N . VAL C 3 230 ? 90.479 68.534 -89.047 1.00 12.34 230 VAL C N 1
ATOM 5895 C CA . VAL C 3 230 ? 90.004 67.660 -87.984 1.00 11.21 230 VAL C CA 1
ATOM 5896 C C . VAL C 3 230 ? 90.692 66.306 -88.101 1.00 11.16 230 VAL C C 1
ATOM 5897 O O . VAL C 3 230 ? 90.475 65.577 -89.057 1.00 11.75 230 VAL C O 1
ATOM 5901 N N . THR C 3 231 ? 91.530 65.960 -87.133 1.00 11.19 231 THR C N 1
ATOM 5902 C CA . THR C 3 231 ? 92.191 64.662 -87.181 1.00 10.26 231 THR C CA 1
ATOM 5903 C C . THR C 3 231 ? 91.210 63.556 -86.782 1.00 10.99 231 THR C C 1
ATOM 5904 O O . THR C 3 231 ? 90.354 63.756 -85.922 1.00 11.90 231 THR C O 1
ATOM 5908 N N . ILE C 3 232 ? 91.338 62.393 -87.414 1.00 10.75 232 ILE C N 1
ATOM 5909 C CA . ILE C 3 232 ? 90.519 61.236 -87.068 1.00 10.27 232 ILE C CA 1
ATOM 5910 C C . ILE C 3 232 ? 91.421 60.093 -86.618 1.00 11.35 232 ILE C C 1
ATOM 5911 O O . ILE C 3 232 ? 92.304 59.670 -87.361 1.00 12.75 232 ILE C O 1
ATOM 5916 N N . VAL C 3 233 ? 91.202 59.599 -85.403 1.00 11.61 233 VAL C N 1
ATOM 5917 C CA . VAL C 3 233 ? 91.998 58.496 -84.869 1.00 10.64 233 VAL C CA 1
ATOM 5918 C C . VAL C 3 233 ? 91.166 57.226 -84.736 1.00 11.20 233 VAL C C 1
ATOM 5919 O O . VAL C 3 233 ? 90.358 57.101 -83.819 1.00 13.33 233 VAL C O 1
ATOM 5923 N N . PRO C 3 234 ? 91.376 56.267 -85.648 1.00 9.96 234 PRO C N 1
ATOM 5924 C CA . PRO C 3 234 ? 90.688 54.976 -85.594 1.00 10.04 234 PRO C CA 1
ATOM 5925 C C . PRO C 3 234 ? 91.284 54.038 -84.550 1.00 10.89 234 PRO C C 1
ATOM 5926 O O . PRO C 3 234 ? 92.506 53.965 -84.418 1.00 11.58 234 PRO C O 1
ATOM 5930 N N . MET C 3 235 ? 90.425 53.338 -83.816 1.00 11.00 235 MET C N 1
ATOM 5931 C CA . MET C 3 235 ? 90.867 52.368 -82.823 1.00 10.77 235 MET C CA 1
ATOM 5932 C C . MET C 3 235 ? 90.100 51.064 -82.996 1.00 10.56 235 MET C C 1
ATOM 5933 O O . MET C 3 235 ? 89.010 51.050 -83.568 1.00 12.75 235 MET C O 1
ATOM 5938 N N . ILE C 3 236 ? 90.661 49.972 -82.494 1.00 9.99 236 ILE C N 1
ATOM 5939 C CA . ILE C 3 236 ? 90.085 48.658 -82.748 1.00 9.18 236 ILE C CA 1
ATOM 5940 C C . ILE C 3 236 ? 90.103 47.755 -81.516 1.00 9.98 236 ILE C C 1
ATOM 5941 O O . ILE C 3 236 ? 91.076 47.720 -80.762 1.00 11.09 236 ILE C O 1
ATOM 5946 N N . ALA C 3 237 ? 88.998 47.043 -81.312 1.00 10.19 237 ALA C N 1
ATOM 5947 C CA . ALA C 3 237 ? 88.882 46.072 -80.233 1.00 9.68 237 ALA C CA 1
ATOM 5948 C C . ALA C 3 237 ? 87.968 44.934 -80.658 1.00 10.86 237 ALA C C 1
ATOM 5949 O O . ALA C 3 237 ? 87.234 45.047 -81.641 1.00 13.04 237 ALA C O 1
ATOM 5951 N N . ALA C 3 238 ? 88.012 43.838 -79.913 1.00 11.32 238 ALA C N 1
ATOM 5952 C CA . ALA C 3 238 ? 87.167 42.697 -80.223 1.00 11.68 238 ALA C CA 1
ATOM 5953 C C . ALA C 3 238 ? 85.764 42.915 -79.679 1.00 13.10 238 ALA C C 1
ATOM 5954 O O . ALA C 3 238 ? 85.586 43.461 -78.591 1.00 13.60 238 ALA C O 1
ATOM 5956 N N . GLY C 3 239 ? 84.769 42.478 -80.440 1.00 13.74 239 GLY C N 1
ATOM 5957 C CA . GLY C 3 239 ? 83.398 42.509 -79.975 1.00 14.43 239 GLY C CA 1
ATOM 5958 C C . GLY C 3 239 ? 83.197 41.454 -78.911 1.00 16.22 239 GLY C C 1
ATOM 5959 O O . GLY C 3 239 ? 84.080 40.629 -78.671 1.00 16.90 239 GLY C O 1
ATOM 5960 N N . ASP C 3 240 ? 82.042 41.482 -78.258 1.00 17.56 240 ASP C N 1
ATOM 5961 C CA . ASP C 3 240 ? 81.754 40.531 -77.192 1.00 19.20 240 ASP C CA 1
ATOM 5962 C C . ASP C 3 240 ? 81.628 39.108 -77.739 1.00 18.63 240 ASP C C 1
ATOM 5963 O O . ASP C 3 240 ? 81.709 38.135 -76.992 1.00 18.40 240 ASP C O 1
ATOM 5968 N N . ASP C 3 241 ? 81.455 39.000 -79.054 1.00 17.50 241 ASP C N 1
ATOM 5969 C CA . ASP C 3 241 ? 81.239 37.717 -79.722 1.00 16.47 241 ASP C CA 1
ATOM 5970 C C . ASP C 3 241 ? 82.494 37.176 -80.403 1.00 15.94 241 ASP C C 1
ATOM 5971 O O . ASP C 3 241 ? 82.406 36.315 -81.279 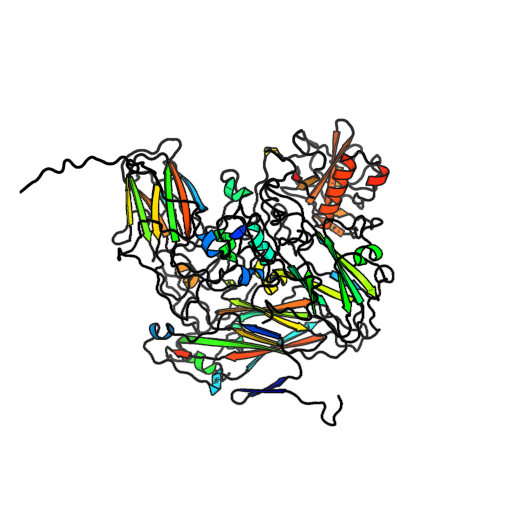1.00 16.18 241 ASP C O 1
ATOM 5976 N N . PHE C 3 242 ? 83.654 37.688 -80.010 1.00 15.02 242 PHE C N 1
ATOM 5977 C CA . PHE C 3 242 ? 84.908 37.344 -80.676 1.00 13.93 242 PHE C CA 1
ATOM 5978 C C . PHE C 3 242 ? 85.600 36.120 -80.072 1.00 14.57 242 PHE C C 1
ATOM 5979 O O . PHE C 3 242 ? 85.637 35.963 -78.852 1.00 15.18 242 PHE C O 1
ATOM 5987 N N . GLU C 3 243 ? 86.160 35.268 -80.931 1.00 14.20 243 GLU C N 1
ATOM 5988 C CA . GLU C 3 243 ? 86.796 34.023 -80.497 1.00 13.86 243 GLU C CA 1
ATOM 5989 C C . GLU C 3 243 ? 88.034 33.693 -81.333 1.00 14.36 243 GLU C C 1
ATOM 5990 O O . GLU C 3 243 ? 88.163 34.138 -82.474 1.00 14.15 243 GLU C O 1
ATOM 5996 N N . VAL C 3 244 ? 88.942 32.908 -80.762 1.00 15.98 244 VAL C N 1
ATOM 5997 C CA . VAL C 3 244 ? 90.185 32.535 -81.440 1.00 16.17 244 VAL C CA 1
ATOM 5998 C C . VAL C 3 244 ? 90.397 31.024 -81.360 1.00 17.35 244 VAL C C 1
ATOM 5999 O O . VAL C 3 244 ? 90.481 30.466 -80.268 1.00 19.57 244 VAL C O 1
ATOM 6003 N N . ALA C 3 245 ? 90.464 30.360 -82.511 1.00 19.01 245 ALA C N 1
ATOM 6004 C CA . ALA C 3 245 ? 90.561 28.891 -82.544 1.00 19.50 245 ALA C CA 1
ATOM 6005 C C . ALA C 3 245 ? 91.880 28.173 -82.237 1.00 20.39 245 ALA C C 1
ATOM 6006 O O . ALA C 3 245 ? 91.933 27.432 -81.280 1.00 25.38 245 ALA C O 1
ATOM 6008 N N . VAL C 3 246 ? 92.951 28.363 -82.996 1.00 17.60 246 VAL C N 1
ATOM 6009 C CA . VAL C 3 246 ? 93.982 27.300 -82.967 1.00 15.68 246 VAL C CA 1
ATOM 6010 C C . VAL C 3 246 ? 95.437 27.756 -82.950 1.00 15.78 246 VAL C C 1
ATOM 6011 O O . VAL C 3 246 ? 95.900 28.407 -83.884 1.00 18.19 246 VAL C O 1
ATOM 6015 N N . PRO C 3 247 ? 96.172 27.376 -81.889 1.00 13.70 247 PRO C N 1
ATOM 6016 C CA . PRO C 3 247 ? 97.568 27.765 -81.672 1.00 11.96 247 PRO C CA 1
ATOM 6017 C C . PRO C 3 247 ? 98.449 27.418 -82.862 1.00 11.86 247 PRO C C 1
ATOM 6018 O O . PRO C 3 247 ? 98.462 26.278 -83.329 1.00 12.79 247 PRO C O 1
ATOM 6022 N N . ALA C 3 248 ? 99.190 28.409 -83.337 1.00 10.03 248 ALA C N 1
ATOM 6023 C CA . ALA C 3 248 ? 100.094 28.238 -84.457 1.00 9.50 248 ALA C CA 1
ATOM 6024 C C . ALA C 3 248 ? 101.334 29.080 -84.233 1.00 10.19 248 ALA C C 1
ATOM 6025 O O . ALA C 3 248 ? 101.397 29.852 -83.274 1.00 11.64 248 ALA C O 1
ATOM 6027 N N . GLN C 3 249 ? 102.320 28.915 -85.109 1.00 10.59 249 GLN C N 1
ATOM 6028 C CA . GLN C 3 249 ? 103.515 29.747 -85.092 1.00 10.47 249 GLN C CA 1
ATOM 6029 C C . GLN C 3 249 ? 103.123 31.215 -85.056 1.00 11.24 249 GLN C C 1
ATOM 6030 O O . GLN C 3 249 ? 102.393 31.685 -85.928 1.00 12.48 249 GLN C O 1
ATOM 6036 N N . PRO C 3 250 ? 103.577 31.930 -84.017 1.00 10.48 250 PRO C N 1
ATOM 6037 C CA . PRO C 3 250 ? 103.273 33.356 -83.890 1.00 10.32 250 PRO C CA 1
ATOM 6038 C C . PRO C 3 250 ? 103.628 34.105 -85.166 1.00 10.62 250 PRO C C 1
ATOM 6039 O O . PRO C 3 250 ? 104.703 33.887 -85.727 1.00 11.75 250 PRO C O 1
ATOM 6043 N N . ALA C 3 251 ? 102.731 34.974 -85.619 1.00 11.22 251 ALA C N 1
ATOM 6044 C CA . ALA C 3 251 ? 102.998 35.775 -86.802 1.00 10.51 251 ALA C CA 1
ATOM 6045 C C . ALA C 3 251 ? 103.959 36.898 -86.465 1.00 11.00 251 ALA C C 1
ATOM 6046 O O . ALA C 3 251 ? 104.449 37.601 -87.347 1.00 12.33 251 ALA C O 1
ATOM 6048 N N . VAL C 3 252 ? 104.241 37.041 -85.177 1.00 11.19 252 VAL C N 1
ATOM 6049 C CA . VAL C 3 252 ? 105.001 38.175 -84.685 1.00 10.52 252 VAL C CA 1
ATOM 6050 C C . VAL C 3 252 ? 106.168 37.757 -83.801 1.00 11.36 252 VAL C C 1
ATOM 6051 O O . VAL C 3 252 ? 106.235 36.625 -83.324 1.00 12.73 252 VAL C O 1
ATOM 6055 N N . GLY C 3 253 ? 107.086 38.692 -83.595 1.00 11.33 253 GLY C N 1
ATOM 6056 C CA . GLY C 3 253 ? 108.186 38.505 -82.671 1.00 11.09 253 GLY C CA 1
ATOM 6057 C C . GLY C 3 253 ? 108.373 39.799 -81.912 1.00 11.48 253 GLY C C 1
ATOM 6058 O O . GLY C 3 253 ? 107.866 40.843 -82.328 1.00 12.95 253 GLY C O 1
ATOM 6059 N N . LEU C 3 254 ? 109.091 39.737 -80.795 1.00 11.63 254 LEU C N 1
ATOM 6060 C CA . LEU C 3 254 ? 109.332 40.927 -79.989 1.00 12.59 254 LEU C CA 1
ATOM 6061 C C . LEU C 3 254 ? 110.238 41.910 -80.727 1.00 12.93 254 LEU C C 1
ATOM 6062 O O . LEU C 3 254 ? 110.875 41.560 -81.718 1.00 12.79 254 LEU C O 1
ATOM 6067 N N . SER C 3 255 ? 110.300 43.143 -80.236 1.00 14.32 255 SER C N 1
ATOM 6068 C CA . SER C 3 255 ? 111.135 44.155 -80.867 1.00 14.30 255 SER C CA 1
ATOM 6069 C C . SER C 3 255 ? 112.369 44.477 -80.038 1.00 15.01 255 SER C C 1
ATOM 6070 O O . SER C 3 255 ? 113.034 45.486 -80.271 1.00 15.70 255 SER C O 1
ATOM 6073 N N . ARG C 3 256 ? 112.667 43.618 -79.067 1.00 15.49 256 ARG C N 1
ATOM 6074 C CA . ARG C 3 256 ? 113.865 43.766 -78.248 1.00 15.80 256 ARG C CA 1
ATOM 6075 C C . ARG C 3 256 ? 115.112 43.613 -79.111 1.00 15.96 256 ARG C C 1
ATOM 6076 O O . ARG C 3 256 ? 116.127 44.273 -78.894 1.00 16.58 256 ARG C O 1
ATOM 6084 N N . ASN C 3 257 ? 115.018 42.726 -80.095 1.00 16.08 257 ASN C N 1
ATOM 6085 C CA . ASN C 3 257 ? 116.096 42.499 -81.045 1.00 15.72 257 ASN C CA 1
ATOM 6086 C C . ASN C 3 257 ? 115.517 42.443 -82.452 1.00 15.49 257 ASN C C 1
ATOM 6087 O O . ASN C 3 257 ? 114.897 41.449 -82.836 1.00 16.50 257 ASN C O 1
ATOM 6092 N N . ILE C 3 258 ? 115.717 43.512 -83.216 1.00 14.79 258 ILE C N 1
ATOM 6093 C CA . ILE C 3 258 ? 115.143 43.604 -84.552 1.00 14.14 258 ILE C CA 1
ATOM 6094 C C . ILE C 3 258 ? 116.147 43.226 -85.635 1.00 14.68 258 ILE C C 1
ATOM 6095 O O . ILE C 3 258 ? 115.949 43.540 -86.808 1.00 14.84 258 ILE C O 1
ATOM 6100 N N . ASP C 3 259 ? 117.227 42.558 -85.236 1.00 15.64 259 ASP C N 1
ATOM 6101 C CA . ASP C 3 259 ? 118.217 42.064 -86.187 1.00 17.01 259 ASP C CA 1
ATOM 6102 C C . ASP C 3 259 ? 117.652 40.911 -87.010 1.00 17.63 259 ASP C C 1
ATOM 6103 O O . ASP C 3 259 ? 116.809 40.156 -86.532 1.00 19.11 259 ASP C O 1
ATOM 6108 N N . VAL C 3 260 ? 118.123 40.777 -88.245 1.00 17.91 260 VAL C N 1
ATOM 6109 C CA . VAL C 3 260 ? 117.706 39.673 -89.103 1.00 17.86 260 VAL C CA 1
ATOM 6110 C C . VAL C 3 260 ? 118.797 39.335 -90.119 1.00 19.47 260 VAL C C 1
ATOM 6111 O O . VAL C 3 260 ? 119.448 40.227 -90.664 1.00 21.23 260 VAL C O 1
ATOM 6115 N N . ILE C 3 261 ? 119.016 38.045 -90.350 1.00 20.10 261 ILE C N 1
ATOM 6116 C CA . ILE C 3 261 ? 119.991 37.606 -91.342 1.00 19.95 261 ILE C CA 1
ATOM 6117 C C . ILE C 3 261 ? 119.280 37.047 -92.572 1.00 20.87 261 ILE C C 1
ATOM 6118 O O . ILE C 3 261 ? 118.793 35.912 -92.566 1.00 22.57 261 ILE C O 1
ATOM 6123 N N . TYR C 3 262 ? 119.206 37.866 -93.617 1.00 21.16 262 TYR C N 1
ATOM 6124 C CA . TYR C 3 262 ? 118.586 37.470 -94.876 1.00 21.66 262 TYR C CA 1
ATOM 6125 C C . TYR C 3 262 ? 119.390 36.339 -95.510 1.00 22.88 262 TYR C C 1
ATOM 6126 O O . TYR C 3 262 ? 120.605 36.267 -95.323 1.00 22.93 262 TYR C O 1
ATOM 6135 N N . PRO C 3 263 ? 118.719 35.454 -96.259 1.00 23.90 263 PRO C N 1
ATOM 6136 C CA . PRO C 3 263 ? 119.418 34.311 -96.855 1.00 25.66 263 PRO C CA 1
ATOM 6137 C C . PRO C 3 263 ? 120.502 34.731 -97.849 1.00 28.37 263 PRO C C 1
ATOM 6138 O O . PRO C 3 263 ? 120.235 35.496 -98.776 1.00 29.50 263 PRO C O 1
ATOM 6142 N N . LYS C 3 264 ? 121.714 34.227 -97.635 1.00 31.14 264 LYS C N 1
ATOM 6143 C CA . LYS C 3 264 ? 122.870 34.558 -98.463 1.00 33.99 264 LYS C CA 1
ATOM 6144 C C . LYS C 3 264 ? 122.686 34.128 -99.919 1.00 35.11 264 LYS C C 1
ATOM 6145 O O . LYS C 3 264 ? 123.278 34.713 -100.826 1.00 35.97 264 LYS C O 1
ATOM 6151 N N . ASP C 3 265 ? 121.862 33.106 -100.129 1.00 35.92 265 ASP C N 1
ATOM 6152 C CA . ASP C 3 265 ? 121.661 32.529 -101.453 1.00 36.96 265 ASP C CA 1
ATOM 6153 C C . ASP C 3 265 ? 120.810 33.415 -102.358 1.00 36.54 265 ASP C C 1
ATOM 6154 O O . ASP C 3 265 ? 120.831 33.271 -103.581 1.00 36.79 265 ASP C O 1
ATOM 6159 N N . SER C 3 266 ? 120.067 34.334 -101.754 1.00 35.87 266 SER C N 1
ATOM 6160 C CA . SER C 3 266 ? 119.174 35.210 -102.503 1.00 34.64 266 SER C CA 1
ATOM 6161 C C . SER C 3 266 ? 119.808 36.568 -102.797 1.00 33.42 266 SER C C 1
ATOM 6162 O O . SER C 3 266 ? 119.314 37.321 -103.637 1.00 33.49 266 SER C O 1
ATOM 6165 N N . ILE C 3 267 ? 120.901 36.874 -102.104 1.00 32.01 267 ILE C N 1
ATOM 6166 C CA . ILE C 3 267 ? 121.566 38.168 -102.232 1.00 30.76 267 ILE C CA 1
ATOM 6167 C C . ILE C 3 267 ? 122.100 38.394 -103.643 1.00 30.68 267 ILE C C 1
ATOM 6168 O O . ILE C 3 267 ? 122.723 37.510 -104.230 1.00 31.04 267 ILE C O 1
ATOM 6173 N N . ILE C 3 268 ? 121.860 39.588 -104.178 1.00 30.22 268 ILE C N 1
ATOM 6174 C CA . ILE C 3 268 ? 122.419 39.981 -105.465 1.00 29.84 268 ILE C CA 1
ATOM 6175 C C . ILE C 3 268 ? 123.156 41.306 -105.349 1.00 30.75 268 ILE C C 1
ATOM 6176 O O . ILE C 3 268 ? 122.942 42.069 -104.404 1.00 31.29 268 ILE C O 1
ATOM 6181 N N . SER C 3 269 ? 124.034 41.571 -106.307 1.00 31.88 269 SER C N 1
ATOM 6182 C CA . SER C 3 269 ? 124.830 42.789 -106.296 1.00 32.86 269 SER C CA 1
ATOM 6183 C C . SER C 3 269 ? 125.280 43.160 -107.705 1.00 34.19 269 SER C C 1
ATOM 6184 O O . SER C 3 269 ? 124.839 42.561 -108.687 1.00 34.67 269 SER C O 1
ATOM 6187 N N . PHE C 3 270 ? 126.164 44.146 -107.797 1.00 35.61 270 PHE C N 1
ATOM 6188 C CA . PHE C 3 270 ? 126.681 44.585 -109.086 1.00 36.99 270 PHE C CA 1
ATOM 6189 C C . PHE C 3 270 ? 127.942 43.811 -109.450 1.00 38.73 270 PHE C C 1
ATOM 6190 O O . PHE C 3 270 ? 128.722 43.439 -108.571 1.00 39.12 270 PHE C O 1
ATOM 6198 N N . LYS C 3 271 ? 128.137 43.569 -110.744 1.00 40.89 271 LYS C N 1
ATOM 6199 C CA . LYS C 3 271 ? 129.333 42.885 -111.224 1.00 43.51 271 LYS C CA 1
ATOM 6200 C C . LYS C 3 271 ? 130.577 43.697 -110.882 1.00 44.48 271 LYS C C 1
ATOM 6201 O O . LYS C 3 271 ? 130.501 44.916 -110.724 1.00 44.94 271 LYS C O 1
ATOM 6207 N N . SER C 3 272 ? 131.714 43.020 -110.753 1.00 45.25 272 SER C N 1
ATOM 6208 C CA . SER C 3 272 ? 132.966 43.694 -110.426 1.00 46.15 272 SER C CA 1
ATOM 6209 C C . SER C 3 272 ? 133.321 44.732 -111.483 1.00 46.38 272 SER C C 1
ATOM 6210 O O . SER C 3 272 ? 133.156 44.496 -112.680 1.00 46.25 272 SER C O 1
ATOM 6213 N N . GLY C 3 273 ? 133.807 45.884 -111.032 1.00 46.34 273 GLY C N 1
ATOM 6214 C CA . GLY C 3 273 ? 134.119 46.986 -111.924 1.00 46.80 273 GLY C CA 1
ATOM 6215 C C . GLY C 3 273 ? 132.908 47.836 -112.266 1.00 46.75 273 GLY C C 1
ATOM 6216 O O . GLY C 3 273 ? 133.037 48.885 -112.898 1.00 47.27 273 GLY C O 1
ATOM 6217 N N . TYR C 3 274 ? 131.730 47.388 -111.844 1.00 46.27 274 TYR C N 1
ATOM 6218 C CA . TYR C 3 274 ? 130.503 48.138 -112.080 1.00 45.52 274 TYR C CA 1
ATOM 6219 C C . TYR C 3 274 ? 130.021 48.808 -110.796 1.00 44.40 274 TYR C C 1
ATOM 6220 O O . TYR C 3 274 ? 128.884 49.270 -110.708 1.00 44.16 274 TYR C O 1
ATOM 6229 N N . PHE C 3 275 ? 130.900 48.840 -109.797 1.00 43.20 275 PHE C N 1
ATOM 6230 C CA . PHE C 3 275 ? 130.654 49.577 -108.564 1.00 41.89 275 PHE C CA 1
ATOM 6231 C C . PHE C 3 275 ? 131.956 50.259 -108.134 1.00 41.67 275 PHE C C 1
ATOM 6232 O O . PHE C 3 275 ? 133.028 49.854 -108.578 1.00 42.31 275 PHE C O 1
ATOM 6240 N N . PRO C 3 276 ? 131.886 51.289 -107.269 1.00 41.10 276 PRO C N 1
ATOM 6241 C CA . PRO C 3 276 ? 130.761 51.954 -106.595 1.00 41.15 276 PRO C CA 1
ATOM 6242 C C . PRO C 3 276 ? 129.715 52.519 -107.544 1.00 41.56 276 PRO C C 1
ATOM 6243 O O . PRO C 3 276 ? 130.003 52.753 -108.718 1.00 42.05 276 PRO C O 1
ATOM 6247 N N . VAL C 3 277 ? 128.515 52.745 -107.025 1.00 41.63 277 VAL C N 1
ATOM 6248 C CA . VAL C 3 277 ? 127.422 53.259 -107.834 1.00 41.48 277 VAL C CA 1
ATOM 6249 C C . VAL C 3 277 ? 126.863 54.560 -107.274 1.00 42.14 277 VAL C C 1
ATOM 6250 O O . VAL C 3 277 ? 127.049 54.880 -106.097 1.00 41.98 277 VAL C O 1
ATOM 6254 N N . TYR C 3 278 ? 126.176 55.306 -108.130 1.00 43.15 278 TYR C N 1
ATOM 6255 C CA . TYR C 3 278 ? 125.511 56.538 -107.731 1.00 44.31 278 TYR C CA 1
ATOM 6256 C C . TYR C 3 278 ? 124.203 56.672 -108.497 1.00 44.56 278 TYR C C 1
ATOM 6257 O O . TYR C 3 278 ? 124.008 56.018 -109.522 1.00 44.67 278 TYR C O 1
ATOM 6266 N N . VAL C 3 279 ? 123.306 57.515 -108.001 1.00 44.91 279 VAL C N 1
ATOM 6267 C CA . VAL C 3 279 ? 122.029 57.730 -108.668 1.00 45.44 279 VAL C CA 1
ATOM 6268 C C . VAL C 3 279 ? 122.160 58.819 -109.725 1.00 46.28 279 VAL C C 1
ATOM 6269 O O . VAL C 3 279 ? 122.622 59.919 -109.430 1.00 46.42 279 VAL C O 1
ATOM 6273 N N . GLY C 3 280 ? 121.731 58.526 -110.947 1.00 47.28 280 GLY C N 1
ATOM 6274 C CA . GLY C 3 280 ? 121.806 59.514 -112.010 1.00 48.85 280 GLY C CA 1
ATOM 6275 C C . GLY C 3 280 ? 120.804 59.320 -113.134 1.00 50.23 280 GLY C C 1
ATOM 6276 O O . GLY C 3 280 ? 119.732 58.745 -112.926 1.00 50.59 280 GLY C O 1
ATOM 6277 N N . SER C 3 281 ? 121.154 59.811 -114.319 1.00 51.68 281 SER C N 1
ATOM 6278 C CA . SER C 3 281 ? 120.280 59.770 -115.485 1.00 53.43 281 SER C CA 1
ATOM 6279 C C . SER C 3 281 ? 121.026 59.241 -116.707 1.00 54.79 281 SER C C 1
ATOM 6280 O O . SER C 3 281 ? 122.255 59.323 -116.751 1.00 55.17 281 SER C O 1
ATOM 6283 N N . TRP C 3 282 ? 120.301 58.685 -117.682 1.00 56.64 282 TRP C N 1
ATOM 6284 C CA . TRP C 3 282 ? 120.854 58.528 -119.036 1.00 59.43 282 TRP C CA 1
ATOM 6285 C C . TRP C 3 282 ? 119.747 58.562 -120.102 1.00 60.37 282 TRP C C 1
ATOM 6286 O O . TRP C 3 282 ? 118.576 58.327 -119.803 1.00 60.20 282 TRP C O 1
ATOM 6297 N N . HIS C 3 283 ? 120.133 58.855 -121.339 1.00 61.51 283 HIS C N 1
ATOM 6298 C CA . HIS C 3 283 ? 119.197 59.327 -122.356 1.00 62.36 283 HIS C CA 1
ATOM 6299 C C . HIS C 3 283 ? 118.184 58.285 -122.799 1.00 62.51 283 HIS C C 1
ATOM 6300 O O . HIS C 3 283 ? 117.035 58.617 -123.093 1.00 62.87 283 HIS C O 1
ATOM 6307 N N . SER C 3 284 ? 118.634 57.037 -122.886 1.00 62.37 284 SER C N 1
ATOM 6308 C CA . SER C 3 284 ? 117.816 55.955 -123.413 1.00 62.52 284 SER C CA 1
ATOM 6309 C C . SER C 3 284 ? 116.773 55.485 -122.405 1.00 62.11 284 SER C C 1
ATOM 6310 O O . SER C 3 284 ? 116.099 54.480 -122.624 1.00 62.12 284 SER C O 1
ATOM 6313 N N . PHE C 3 285 ? 116.652 56.207 -121.296 1.00 61.72 285 PHE C N 1
ATOM 6314 C CA . PHE C 3 285 ? 115.667 55.886 -120.272 1.00 61.29 285 PHE C CA 1
ATOM 6315 C C . PHE C 3 285 ? 114.817 57.110 -119.949 1.00 60.97 285 PHE C C 1
ATOM 6316 O O . PHE C 3 285 ? 115.117 57.845 -119.006 1.00 60.25 285 PHE C O 1
ATOM 6324 N N . PHE C 3 286 ? 113.765 57.317 -120.736 1.00 60.92 286 PHE C N 1
ATOM 6325 C CA . PHE C 3 286 ? 112.863 58.459 -120.581 1.00 60.93 286 PHE C CA 1
ATOM 6326 C C . PHE C 3 286 ? 113.608 59.788 -120.688 1.00 61.15 286 PHE C C 1
ATOM 6327 O O . PHE C 3 286 ? 113.374 60.700 -119.898 1.00 61.47 286 PHE C O 1
ATOM 6335 N N . ASP C 3 287 ? 114.499 59.880 -121.674 1.00 61.49 287 ASP C N 1
ATOM 6336 C CA . ASP C 3 287 ? 115.266 61.095 -121.947 1.00 61.91 287 ASP C CA 1
ATOM 6337 C C . ASP C 3 287 ? 115.970 61.640 -120.707 1.00 61.11 287 ASP C C 1
ATOM 6338 O O . ASP C 3 287 ? 116.035 62.852 -120.504 1.00 61.25 287 ASP C O 1
ATOM 6343 N N . SER C 3 288 ? 116.495 60.731 -119.888 1.00 60.16 288 SER C N 1
ATOM 6344 C CA . SER C 3 288 ? 117.259 61.083 -118.691 1.00 59.06 288 SER C CA 1
ATOM 6345 C C . SER C 3 288 ? 116.502 62.016 -117.742 1.00 57.61 288 SER C C 1
ATOM 6346 O O . SER C 3 288 ? 117.042 63.028 -117.293 1.00 57.02 288 SER C O 1
ATOM 6349 N N . THR C 3 289 ? 115.253 61.671 -117.441 1.00 56.14 289 THR C N 1
ATOM 6350 C CA . THR C 3 289 ? 114.461 62.423 -116.472 1.00 54.58 289 THR C CA 1
ATOM 6351 C C . THR C 3 289 ? 114.153 61.571 -115.245 1.00 53.37 289 THR C C 1
ATOM 6352 O O . THR C 3 289 ? 113.600 62.058 -114.259 1.00 52.96 289 THR C O 1
ATOM 6356 N N . LYS C 3 290 ? 114.515 60.295 -115.318 1.00 51.81 290 LYS C N 1
ATOM 6357 C CA . LYS C 3 290 ? 114.245 59.350 -114.240 1.00 49.37 290 LYS C CA 1
ATOM 6358 C C . LYS C 3 290 ? 115.544 58.862 -113.611 1.00 48.66 290 LYS C C 1
ATOM 6359 O O . LYS C 3 290 ? 116.609 58.951 -114.222 1.00 48.66 290 LYS C O 1
ATOM 6365 N N . ALA C 3 291 ? 115.457 58.356 -112.386 1.00 47.60 291 ALA C N 1
ATOM 6366 C CA . ALA C 3 291 ? 116.648 57.967 -111.644 1.00 46.94 291 ALA C CA 1
ATOM 6367 C C . ALA C 3 291 ? 117.038 56.511 -111.895 1.00 46.77 291 ALA C C 1
ATOM 6368 O O . ALA C 3 291 ? 116.196 55.616 -111.848 1.00 46.87 291 ALA C O 1
ATOM 6370 N N . ILE C 3 292 ? 118.322 56.284 -112.163 1.00 46.58 292 ILE C N 1
ATOM 6371 C CA . ILE C 3 292 ? 118.895 54.939 -112.230 1.00 46.59 292 ILE C CA 1
ATOM 6372 C C . ILE C 3 292 ? 120.279 54.970 -111.579 1.00 46.41 292 ILE C C 1
ATOM 6373 O O . ILE C 3 292 ? 120.832 56.044 -111.342 1.00 46.62 292 ILE C O 1
ATOM 6378 N N . LEU C 3 293 ? 120.828 53.796 -111.292 1.00 46.32 293 LEU C N 1
ATOM 6379 C CA . LEU C 3 293 ? 122.150 53.672 -110.703 1.00 46.65 293 LEU C CA 1
ATOM 6380 C C . LEU C 3 293 ? 123.223 53.535 -111.787 1.00 47.66 293 LEU C C 1
ATOM 6381 O O . LEU C 3 293 ? 123.171 52.633 -112.621 1.00 47.64 293 LEU C O 1
ATOM 6386 N N . ARG C 3 294 ? 124.186 54.450 -111.778 1.00 48.44 294 ARG C N 1
ATOM 6387 C CA . ARG C 3 294 ? 125.285 54.434 -112.741 1.00 49.38 294 ARG C CA 1
ATOM 6388 C C . ARG C 3 294 ? 126.582 54.044 -112.037 1.00 50.20 294 ARG C C 1
ATOM 6389 O O . ARG C 3 294 ? 126.677 54.177 -110.810 1.00 50.25 294 ARG C O 1
ATOM 6397 N N . TYR C 3 295 ? 127.564 53.548 -112.795 1.00 51.36 295 TYR C N 1
ATOM 6398 C CA . TYR C 3 295 ? 128.914 53.390 -112.251 1.00 52.66 295 TYR C CA 1
ATOM 6399 C C . TYR C 3 295 ? 129.919 54.402 -112.818 1.00 53.86 295 TYR C C 1
ATOM 6400 O O . TYR C 3 295 ? 131.058 54.490 -112.330 1.00 53.96 295 TYR C O 1
ATOM 6409 N N . GLY C 3 296 ? 129.513 55.166 -113.831 1.00 55.28 296 GLY C N 1
ATOM 6410 C CA . GLY C 3 296 ? 130.313 56.304 -114.256 1.00 56.83 296 GLY C CA 1
ATOM 6411 C C . GLY C 3 296 ? 129.579 57.356 -115.076 1.00 57.98 296 GLY C C 1
ATOM 6412 O O . GLY C 3 296 ? 128.404 57.188 -115.422 1.00 58.19 296 GLY C O 1
ATOM 6413 N N . ALA C 3 297 ? 130.284 58.442 -115.390 1.00 58.92 297 ALA C N 1
ATOM 6414 C CA . ALA C 3 297 ? 129.682 59.608 -116.032 1.00 59.86 297 ALA C CA 1
ATOM 6415 C C . ALA C 3 297 ? 129.763 59.535 -117.555 1.00 60.63 297 ALA C C 1
ATOM 6416 O O . ALA C 3 297 ? 129.117 60.319 -118.252 1.00 60.45 297 ALA C O 1
ATOM 6418 N N . VAL C 3 298 ? 130.554 58.596 -118.069 1.00 61.92 298 VAL C N 1
ATOM 6419 C CA . VAL C 3 298 ? 130.534 58.317 -119.495 1.00 63.56 298 VAL C CA 1
ATOM 6420 C C . VAL C 3 298 ? 129.181 57.665 -119.693 1.00 64.37 298 VAL C C 1
ATOM 6421 O O . VAL C 3 298 ? 128.645 57.107 -118.737 1.00 65.13 298 VAL C O 1
ATOM 6425 N N . SER C 3 299 ? 128.603 57.726 -120.888 1.00 65.07 299 SER C N 1
ATOM 6426 C CA . SER C 3 299 ? 127.224 57.274 -121.011 1.00 65.66 299 SER C CA 1
ATOM 6427 C C . SER C 3 299 ? 127.235 55.818 -121.431 1.00 65.50 299 SER C C 1
ATOM 6428 O O . SER C 3 299 ? 128.263 55.286 -121.864 1.00 65.49 299 SER C O 1
ATOM 6431 N N . ASP C 3 300 ? 126.074 55.184 -121.318 1.00 65.13 300 ASP C N 1
ATOM 6432 C CA . ASP C 3 300 ? 125.984 53.733 -121.332 1.00 64.80 300 ASP C CA 1
ATOM 6433 C C . ASP C 3 300 ? 126.924 53.137 -120.282 1.00 64.02 300 ASP C C 1
ATOM 6434 O O . ASP C 3 300 ? 127.544 52.102 -120.512 1.00 64.33 300 ASP C O 1
ATOM 6439 N N . HIS C 3 301 ? 127.019 53.807 -119.135 1.00 62.74 301 HIS C N 1
ATOM 6440 C CA . HIS C 3 301 ? 127.797 53.316 -118.002 1.00 61.44 301 HIS C CA 1
ATOM 6441 C C . HIS C 3 301 ? 126.841 53.129 -116.841 1.00 60.05 301 HIS C C 1
ATOM 6442 O O . HIS C 3 301 ? 126.993 53.732 -115.778 1.00 59.49 301 HIS C O 1
ATOM 6449 N N . ILE C 3 302 ? 125.841 52.288 -117.074 1.00 58.56 302 ILE C N 1
ATOM 6450 C CA . ILE C 3 302 ? 124.785 52.032 -116.112 1.00 57.03 302 ILE C CA 1
ATOM 6451 C C . ILE C 3 302 ? 125.115 50.740 -115.386 1.00 56.29 302 ILE C C 1
ATOM 6452 O O . ILE C 3 302 ? 125.311 49.704 -116.026 1.00 56.48 302 ILE C O 1
ATOM 6457 N N . ALA C 3 303 ? 125.223 50.820 -114.063 1.00 54.90 303 ALA C N 1
ATOM 6458 C CA . ALA C 3 303 ? 125.565 49.673 -113.227 1.00 53.46 303 ALA C CA 1
ATOM 6459 C C . ALA C 3 303 ? 124.808 48.417 -113.632 1.00 52.86 303 ALA C C 1
ATOM 6460 O O . ALA C 3 303 ? 123.587 48.440 -113.780 1.00 52.90 303 ALA C O 1
ATOM 6462 N N . GLN C 3 304 ? 125.538 47.320 -113.801 1.00 52.15 304 GLN C N 1
ATOM 6463 C CA . GLN C 3 304 ? 124.925 46.053 -114.166 1.00 51.53 304 GLN C CA 1
ATOM 6464 C C . GLN C 3 304 ? 124.849 45.152 -112.947 1.00 50.49 304 GLN C C 1
ATOM 6465 O O . GLN C 3 304 ? 125.763 45.124 -112.124 1.00 50.50 304 GLN C O 1
ATOM 6471 N N . LEU C 3 305 ? 123.755 44.411 -112.839 1.00 48.91 305 LEU C N 1
ATOM 6472 C CA . LEU C 3 305 ? 123.567 43.507 -111.718 1.00 47.22 305 LEU C CA 1
ATOM 6473 C C . LEU C 3 305 ? 124.207 42.170 -112.040 1.00 47.50 305 LEU C C 1
ATOM 6474 O O . LEU C 3 305 ? 124.277 41.769 -113.203 1.00 47.60 305 LEU C O 1
ATOM 6479 N N . GLY C 3 306 ? 124.689 41.483 -111.009 1.00 47.98 306 GLY C N 1
ATOM 6480 C CA . GLY C 3 306 ? 125.274 40.168 -111.187 1.00 49.05 306 GLY C CA 1
ATOM 6481 C C . GLY C 3 306 ? 124.223 39.151 -111.585 1.00 50.09 306 GLY C C 1
ATOM 6482 O O . GLY C 3 306 ? 123.096 39.510 -111.931 1.00 49.73 306 GLY C O 1
ATOM 6483 N N . ASN C 3 307 ? 124.584 37.875 -111.536 1.00 51.27 307 ASN C N 1
ATOM 6484 C CA . ASN C 3 307 ? 123.638 36.822 -111.883 1.00 52.34 307 ASN C CA 1
ATOM 6485 C C . ASN C 3 307 ? 122.427 36.825 -110.953 1.00 51.57 307 ASN C C 1
ATOM 6486 O O . ASN C 3 307 ? 122.572 36.754 -109.732 1.00 51.37 307 ASN C O 1
ATOM 6491 N N . ILE C 3 308 ? 121.234 36.906 -111.536 1.00 50.62 308 ILE C N 1
ATOM 6492 C CA . ILE C 3 308 ? 120.004 36.858 -110.755 1.00 49.60 308 ILE C CA 1
ATOM 6493 C C . ILE C 3 308 ? 119.372 35.478 -110.874 1.00 49.53 308 ILE C C 1
ATOM 6494 O O . ILE C 3 308 ? 118.934 35.086 -111.956 1.00 49.54 308 ILE C O 1
ATOM 6499 N N . PRO C 3 309 ? 119.336 34.735 -109.758 1.00 49.35 309 PRO C N 1
ATOM 6500 C CA . PRO C 3 309 ? 118.817 33.364 -109.700 1.00 48.96 309 PRO C CA 1
ATOM 6501 C C . PRO C 3 309 ? 117.400 33.252 -110.259 1.00 48.94 309 PRO C C 1
ATOM 6502 O O . PRO C 3 309 ? 116.605 34.184 -110.122 1.00 48.76 309 PRO C O 1
ATOM 6506 N N . ALA C 3 310 ? 117.095 32.115 -110.876 1.00 49.19 310 ALA C N 1
ATOM 6507 C CA . ALA C 3 310 ? 115.821 31.929 -111.561 1.00 48.94 310 ALA C CA 1
ATOM 6508 C C . ALA C 3 310 ? 114.677 31.610 -110.605 1.00 48.79 310 ALA C C 1
ATOM 6509 O O . ALA C 3 310 ? 113.515 31.602 -111.007 1.00 48.61 310 ALA C O 1
ATOM 6511 N N . ASN C 3 311 ? 115.002 31.358 -109.342 1.00 48.61 311 ASN C N 1
ATOM 6512 C CA . ASN C 3 311 ? 113.979 31.008 -108.364 1.00 47.86 311 ASN C CA 1
ATOM 6513 C C . ASN C 3 311 ? 113.356 32.256 -107.753 1.00 47.32 311 ASN C C 1
ATOM 6514 O O . ASN C 3 311 ? 112.440 32.169 -106.936 1.00 47.31 311 ASN C O 1
ATOM 6519 N N . VAL C 3 312 ? 113.857 33.418 -108.161 1.00 46.66 312 VAL C N 1
ATOM 6520 C CA . VAL C 3 312 ? 113.332 34.686 -107.676 1.00 45.52 312 VAL C CA 1
ATOM 6521 C C . VAL C 3 312 ? 112.082 35.066 -108.462 1.00 45.30 312 VAL C C 1
ATOM 6522 O O . VAL C 3 312 ? 112.110 35.126 -109.692 1.00 45.36 312 VAL C O 1
ATOM 6526 N N . ASN C 3 313 ? 110.987 35.300 -107.744 1.00 45.06 313 ASN C N 1
ATOM 6527 C CA . ASN C 3 313 ? 109.712 35.653 -108.358 1.00 44.47 313 ASN C CA 1
ATOM 6528 C C . ASN C 3 313 ? 109.836 36.868 -109.273 1.00 43.76 313 ASN C C 1
ATOM 6529 O O . ASN C 3 313 ? 110.584 37.804 -108.985 1.00 44.00 313 ASN C O 1
ATOM 6534 N N . ARG C 3 314 ? 109.101 36.842 -110.381 1.00 43.07 314 ARG C N 1
ATOM 6535 C CA . ARG C 3 314 ? 109.206 37.878 -111.403 1.00 42.39 314 ARG C CA 1
ATOM 6536 C C . ARG C 3 314 ? 108.622 39.211 -110.928 1.00 40.05 314 ARG C C 1
ATOM 6537 O O . ARG C 3 314 ? 109.009 40.274 -111.407 1.00 39.74 314 ARG C O 1
ATOM 6545 N N . LYS C 3 315 ? 107.696 39.149 -109.975 1.00 37.31 315 LYS C N 1
ATOM 6546 C CA . LYS C 3 315 ? 107.012 40.348 -109.501 1.00 34.61 315 LYS C CA 1
ATOM 6547 C C . LYS C 3 315 ? 107.661 40.907 -108.239 1.00 32.36 315 LYS C C 1
ATOM 6548 O O . LYS C 3 315 ? 107.072 41.735 -107.543 1.00 32.25 315 LYS C O 1
ATOM 6554 N N . ALA C 3 316 ? 108.872 40.449 -107.944 1.00 29.90 316 ALA C N 1
ATOM 6555 C CA . ALA C 3 316 ? 109.538 40.813 -106.697 1.00 27.29 316 ALA C CA 1
ATOM 6556 C C . ALA C 3 316 ? 110.425 42.043 -106.862 1.00 25.90 316 ALA C C 1
ATOM 6557 O O . ALA C 3 316 ? 111.128 42.182 -107.862 1.00 26.94 316 ALA C O 1
ATOM 6559 N N . PHE C 3 317 ? 110.391 42.933 -105.876 1.00 23.25 317 PHE C N 1
ATOM 6560 C CA . PHE C 3 317 ? 111.334 44.042 -105.827 1.00 21.10 317 PHE C CA 1
ATOM 6561 C C . PHE C 3 317 ? 112.380 43.749 -104.755 1.00 20.66 317 PHE C C 1
ATOM 6562 O O . PHE C 3 317 ? 112.351 42.688 -104.132 1.00 21.28 317 PHE C O 1
ATOM 6570 N N . TRP C 3 318 ? 113.300 44.680 -104.539 1.00 19.51 318 TRP C N 1
ATOM 6571 C CA . TRP C 3 318 ? 114.472 44.380 -103.726 1.00 18.21 318 TRP C CA 1
ATOM 6572 C C . TRP C 3 318 ? 114.692 45.371 -102.593 1.00 18.62 318 TRP C C 1
ATOM 6573 O O . TRP C 3 318 ? 114.219 46.505 -102.647 1.00 19.90 318 TRP C O 1
ATOM 6584 N N . ILE C 3 319 ? 115.411 44.927 -101.567 1.00 18.51 319 ILE C N 1
ATOM 6585 C CA . ILE C 3 319 ? 115.708 45.769 -100.415 1.00 19.09 319 ILE C CA 1
ATOM 6586 C C . ILE C 3 319 ? 117.212 45.731 -100.128 1.00 20.24 319 ILE C C 1
ATOM 6587 O O . ILE C 3 319 ? 117.844 44.676 -100.208 1.00 20.94 319 ILE C O 1
ATOM 6592 N N . VAL C 3 320 ? 117.785 46.892 -99.819 1.00 21.23 320 VAL C N 1
ATOM 6593 C CA . VAL C 3 320 ? 119.216 46.996 -99.546 1.00 21.69 320 VAL C CA 1
ATOM 6594 C C . VAL C 3 320 ? 119.543 46.408 -98.179 1.00 23.52 320 VAL C C 1
ATOM 6595 O O . VAL C 3 320 ? 118.852 46.683 -97.197 1.00 24.21 320 VAL C O 1
ATOM 6599 N N . VAL C 3 321 ? 120.604 45.607 -98.117 1.00 25.17 321 VAL C N 1
ATOM 6600 C CA . VAL C 3 321 ? 120.977 44.915 -96.886 1.00 26.89 321 VAL C CA 1
ATOM 6601 C C . VAL C 3 321 ? 122.115 45.609 -96.136 1.00 28.82 321 VAL C C 1
ATOM 6602 O O . VAL C 3 321 ? 121.986 45.918 -94.952 1.00 30.35 321 VAL C O 1
ATOM 6606 N N . GLY C 3 322 ? 123.231 45.849 -96.818 1.00 29.63 322 GLY C N 1
ATOM 6607 C CA . GLY C 3 322 ? 124.396 46.426 -96.170 1.00 31.03 322 GLY C CA 1
ATOM 6608 C C . GLY C 3 322 ? 124.383 47.943 -96.164 1.00 32.00 322 GLY C C 1
ATOM 6609 O O . GLY C 3 322 ? 123.330 48.556 -95.990 1.00 31.63 322 GLY C O 1
ATOM 6610 N N . ASP C 3 323 ? 125.552 48.552 -96.346 1.00 33.19 323 ASP C N 1
ATOM 6611 C CA . ASP C 3 323 ? 125.647 50.007 -96.443 1.00 33.96 323 ASP C CA 1
ATOM 6612 C C . ASP C 3 323 ? 124.834 50.520 -97.627 1.00 33.84 323 ASP C C 1
ATOM 6613 O O . ASP C 3 323 ? 124.558 49.778 -98.568 1.00 33.29 323 ASP C O 1
ATOM 6618 N N . THR C 3 324 ? 124.454 51.792 -97.575 1.00 33.69 324 THR C N 1
ATOM 6619 C CA . THR C 3 324 ? 123.635 52.375 -98.630 1.00 33.54 324 THR C CA 1
ATOM 6620 C C . THR C 3 324 ? 124.019 53.830 -98.875 1.00 34.88 324 THR C C 1
ATOM 6621 O O . THR C 3 324 ? 125.053 54.294 -98.399 1.00 35.02 324 THR C O 1
ATOM 6625 N N . ILE C 3 325 ? 123.185 54.541 -99.625 1.00 35.67 325 ILE C N 1
ATOM 6626 C CA . ILE C 3 325 ? 123.451 55.936 -99.949 1.00 36.04 325 ILE C CA 1
ATOM 6627 C C . ILE C 3 325 ? 122.202 56.792 -99.804 1.00 37.29 325 ILE C C 1
ATOM 6628 O O . ILE C 3 325 ? 121.085 56.279 -99.730 1.00 37.41 325 ILE C O 1
ATOM 6633 N N . LYS C 3 326 ? 122.402 58.105 -99.771 1.00 38.68 326 LYS C N 1
ATOM 6634 C CA . LYS C 3 326 ? 121.297 59.052 -99.777 1.00 39.94 326 LYS C CA 1
ATOM 6635 C C . LYS C 3 326 ? 121.203 59.700 -101.152 1.00 40.93 326 LYS C C 1
ATOM 6636 O O . LYS C 3 326 ? 122.221 59.909 -101.814 1.00 41.01 326 LYS C O 1
ATOM 6642 N N . PHE C 3 327 ? 119.987 60.012 -101.590 1.00 41.92 327 PHE C N 1
ATOM 6643 C CA . PHE C 3 327 ? 119.812 60.662 -102.884 1.00 43.43 327 PHE C CA 1
ATOM 6644 C C . PHE C 3 327 ? 118.563 61.534 -102.922 1.00 44.98 327 PHE C C 1
ATOM 6645 O O . PHE C 3 327 ? 117.561 61.240 -102.271 1.00 45.47 327 PHE C O 1
ATOM 6653 N N . LYS C 3 328 ? 118.637 62.616 -103.694 1.00 46.81 328 LYS C N 1
ATOM 6654 C CA . LYS C 3 328 ? 117.531 63.557 -103.823 1.00 48.47 328 LYS C CA 1
ATOM 6655 C C . LYS C 3 328 ? 116.640 63.197 -105.003 1.00 48.56 328 LYS C C 1
ATOM 6656 O O . LYS C 3 328 ? 117.066 63.281 -106.156 1.00 48.83 328 LYS C O 1
ATOM 6662 N N . THR C 3 329 ? 115.408 62.794 -104.718 1.00 48.69 329 THR C N 1
ATOM 6663 C CA . THR C 3 329 ? 114.458 62.500 -105.783 1.00 49.00 329 THR C CA 1
ATOM 6664 C C . THR C 3 329 ? 113.079 63.071 -105.482 1.00 49.30 329 THR C C 1
ATOM 6665 O O . THR C 3 329 ? 112.828 63.595 -104.395 1.00 49.16 329 THR C O 1
ATOM 6669 N N . LYS C 3 330 ? 112.188 62.951 -106.457 1.00 49.95 330 LYS C N 1
ATOM 6670 C CA . LYS C 3 330 ? 110.816 63.409 -106.312 1.00 50.53 330 LYS C CA 1
ATOM 6671 C C . LYS C 3 330 ? 109.893 62.603 -107.211 1.00 50.54 330 LYS C C 1
ATOM 6672 O O . LYS C 3 330 ? 110.343 61.946 -108.153 1.00 50.53 330 LYS C O 1
ATOM 6678 N N . LEU C 3 331 ? 108.602 62.656 -106.916 1.00 50.98 331 LEU C N 1
ATOM 6679 C CA . LEU C 3 331 ? 107.602 62.032 -107.769 1.00 51.66 331 LEU C CA 1
ATOM 6680 C C . LEU C 3 331 ? 106.283 62.786 -107.648 1.00 52.55 331 LEU C C 1
ATOM 6681 O O . LEU C 3 331 ? 105.777 63.000 -106.546 1.00 52.46 331 LEU C O 1
ATOM 6686 N N . ASP C 3 332 ? 105.729 63.186 -108.787 1.00 53.68 332 ASP C N 1
ATOM 6687 C CA . ASP C 3 332 ? 104.502 63.968 -108.795 1.00 55.21 332 ASP C CA 1
ATOM 6688 C C . ASP C 3 332 ? 103.315 63.046 -108.573 1.00 55.36 332 ASP C C 1
ATOM 6689 O O . ASP C 3 332 ? 103.374 61.858 -108.895 1.00 55.42 332 ASP C O 1
ATOM 6694 N N . LYS C 3 333 ? 102.244 63.596 -108.010 1.00 55.43 333 LYS C N 1
ATOM 6695 C CA . LYS C 3 333 ? 101.063 62.817 -107.666 1.00 55.51 333 LYS C CA 1
ATOM 6696 C C . LYS C 3 333 ? 100.489 62.087 -108.878 1.00 55.74 333 LYS C C 1
ATOM 6697 O O . LYS C 3 333 ? 100.280 62.681 -109.935 1.00 55.51 333 LYS C O 1
ATOM 6703 N N . ILE C 3 334 ? 100.241 60.792 -108.710 1.00 55.95 334 ILE C N 1
ATOM 6704 C CA . ILE C 3 334 ? 99.745 59.946 -109.789 1.00 56.23 334 ILE C CA 1
ATOM 6705 C C . ILE C 3 334 ? 98.219 59.949 -109.824 1.00 56.83 334 ILE C C 1
ATOM 6706 O O . ILE C 3 334 ? 97.566 59.876 -108.781 1.00 56.75 334 ILE C O 1
ATOM 6711 N N . ASN C 3 335 ? 97.664 60.046 -111.030 1.00 57.52 335 ASN C N 1
ATOM 6712 C CA . ASN C 3 335 ? 96.218 60.119 -111.228 1.00 58.26 335 ASN C CA 1
ATOM 6713 C C . ASN C 3 335 ? 95.461 58.951 -110.610 1.00 57.84 335 ASN C C 1
ATOM 6714 O O . ASN C 3 335 ? 95.782 57.789 -110.857 1.00 57.92 335 ASN C O 1
ATOM 6719 N N . GLY C 3 336 ? 94.454 59.271 -109.801 1.00 56.97 336 GLY C N 1
ATOM 6720 C CA . GLY C 3 336 ? 93.601 58.265 -109.198 1.00 55.88 336 GLY C CA 1
ATOM 6721 C C . GLY C 3 336 ? 94.154 57.687 -107.911 1.00 54.98 336 GLY C C 1
ATOM 6722 O O . GLY C 3 336 ? 93.615 56.717 -107.375 1.00 54.76 336 GLY C O 1
ATOM 6723 N N . THR C 3 337 ? 95.230 58.282 -107.407 1.00 54.14 337 THR C N 1
ATOM 6724 C CA . THR C 3 337 ? 95.848 57.819 -106.168 1.00 53.05 337 THR C CA 1
ATOM 6725 C C . THR C 3 337 ? 96.278 58.996 -105.307 1.00 52.19 337 THR C C 1
ATOM 6726 O O . THR C 3 337 ? 96.289 60.136 -105.764 1.00 52.38 337 THR C O 1
ATOM 6730 N N . GLU C 3 338 ? 96.632 58.711 -104.059 1.00 51.02 338 GLU C N 1
ATOM 6731 C CA . GLU C 3 338 ? 97.229 59.713 -103.188 1.00 50.42 338 GLU C CA 1
ATOM 6732 C C . GLU C 3 338 ? 98.724 59.443 -103.097 1.00 49.86 338 GLU C C 1
ATOM 6733 O O . GLU C 3 338 ? 99.320 59.519 -102.021 1.00 49.75 338 GLU C O 1
ATOM 6739 N N . TRP C 3 339 ? 99.324 59.134 -104.242 1.00 49.13 339 TRP C N 1
ATOM 6740 C CA . TRP C 3 339 ? 100.724 58.735 -104.304 1.00 48.08 339 TRP C CA 1
ATOM 6741 C C . TRP C 3 339 ? 101.608 59.845 -104.848 1.00 48.52 339 TRP C C 1
ATOM 6742 O O . TRP C 3 339 ? 101.530 60.190 -106.026 1.00 48.60 339 TRP C O 1
ATOM 6753 N N . PHE C 3 340 ? 102.458 60.389 -103.986 1.00 49.37 340 PHE C N 1
ATOM 6754 C CA . PHE C 3 340 ? 103.377 61.442 -104.389 1.00 50.46 340 PHE C CA 1
ATOM 6755 C C . PHE C 3 340 ? 104.587 61.462 -103.467 1.00 50.47 340 PHE C C 1
ATOM 6756 O O . PHE C 3 340 ? 104.477 61.158 -102.280 1.00 50.09 340 PHE C O 1
ATOM 6764 N N . ILE C 3 341 ? 105.741 61.818 -104.015 1.00 50.49 341 ILE C N 1
ATOM 6765 C CA . ILE C 3 341 ? 106.941 61.965 -103.208 1.00 50.54 341 ILE C CA 1
ATOM 6766 C C . ILE C 3 341 ? 107.436 63.402 -103.300 1.00 50.89 341 ILE C C 1
ATOM 6767 O O . ILE C 3 341 ? 107.867 63.842 -104.366 1.00 51.08 341 ILE C O 1
ATOM 6772 N N . PRO C 3 342 ? 107.361 64.143 -102.183 1.00 51.17 342 PRO C N 1
ATOM 6773 C CA . PRO C 3 342 ? 107.861 65.520 -102.183 1.00 51.76 342 PRO C CA 1
ATOM 6774 C C . PRO C 3 342 ? 109.366 65.553 -102.431 1.00 52.48 342 PRO C C 1
ATOM 6775 O O . PRO C 3 342 ? 110.053 64.566 -102.166 1.00 52.70 342 PRO C O 1
ATOM 6779 N N . GLU C 3 343 ? 109.867 66.675 -102.933 1.00 53.02 343 GLU C N 1
ATOM 6780 C CA . GLU C 3 343 ? 111.275 66.768 -103.282 1.00 53.21 343 GLU C CA 1
ATOM 6781 C C . GLU C 3 343 ? 112.119 66.876 -102.022 1.00 52.50 343 GLU C C 1
ATOM 6782 O O . GLU C 3 343 ? 112.068 67.878 -101.308 1.00 52.69 343 GLU C O 1
ATOM 6788 N N . GLY C 3 344 ? 112.891 65.827 -101.753 1.00 51.52 344 GLY C N 1
ATOM 6789 C CA . GLY C 3 344 ? 113.737 65.779 -100.575 1.00 50.55 344 GLY C CA 1
ATOM 6790 C C . GLY C 3 344 ? 114.863 64.767 -100.697 1.00 49.95 344 GLY C C 1
ATOM 6791 O O . GLY C 3 344 ? 114.911 63.985 -101.647 1.00 49.70 344 GLY C O 1
ATOM 6792 N N . GLU C 3 345 ? 115.771 64.789 -99.726 1.00 49.57 345 GLU C N 1
ATOM 6793 C CA . GLU C 3 345 ? 116.857 63.819 -99.656 1.00 49.05 345 GLU C CA 1
ATOM 6794 C C . GLU C 3 345 ? 116.422 62.554 -98.919 1.00 47.65 345 GLU C C 1
ATOM 6795 O O . GLU C 3 345 ? 116.077 62.604 -97.736 1.00 47.02 345 GLU C O 1
ATOM 6801 N N . TYR C 3 346 ? 116.452 61.422 -99.613 1.00 46.10 346 TYR C N 1
ATOM 6802 C CA . TYR C 3 346 ? 116.038 60.150 -99.025 1.00 44.30 346 TYR C CA 1
ATOM 6803 C C . TYR C 3 346 ? 117.154 59.111 -99.065 1.00 42.96 346 TYR C C 1
ATOM 6804 O O . TYR C 3 346 ? 118.013 59.144 -99.947 1.00 43.39 346 TYR C O 1
ATOM 6813 N N . THR C 3 347 ? 117.138 58.191 -98.103 1.00 40.76 347 THR C N 1
ATOM 6814 C CA . THR C 3 347 ? 118.066 57.066 -98.120 1.00 38.76 347 THR C CA 1
ATOM 6815 C C . THR C 3 347 ? 117.580 56.013 -99.106 1.00 36.73 347 THR C C 1
ATOM 6816 O O . THR C 3 347 ? 116.377 55.865 -99.328 1.00 36.97 347 THR C O 1
ATOM 6820 N N . LEU C 3 348 ? 118.515 55.278 -99.698 1.00 34.58 348 LEU C N 1
ATOM 6821 C CA . LEU C 3 348 ? 118.161 54.246 -100.661 1.00 32.22 348 LEU C CA 1
ATOM 6822 C C . LEU C 3 348 ? 117.840 52.949 -99.929 1.00 31.49 348 LEU C C 1
ATOM 6823 O O . LEU C 3 348 ? 118.705 52.360 -99.281 1.00 32.33 348 LEU C O 1
ATOM 6828 N N . GLY C 3 349 ? 116.592 52.504 -100.035 1.00 30.38 349 GLY C N 1
ATOM 6829 C CA . GLY C 3 349 ? 116.152 51.329 -99.310 1.00 28.89 349 GLY C CA 1
ATOM 6830 C C . GLY C 3 349 ? 115.618 50.234 -100.207 1.00 27.97 349 GLY C C 1
ATOM 6831 O O . GLY C 3 349 ? 115.733 49.052 -99.888 1.00 28.75 349 GLY C O 1
ATOM 6832 N N . TYR C 3 350 ? 115.037 50.622 -101.336 1.00 27.19 350 TYR C N 1
ATOM 6833 C CA . TYR C 3 350 ? 114.412 49.655 -102.229 1.00 26.97 350 TYR C CA 1
ATOM 6834 C C . TYR C 3 350 ? 114.895 49.810 -103.664 1.00 27.31 350 TYR C C 1
ATOM 6835 O O . TYR C 3 350 ? 115.377 50.872 -104.055 1.00 28.09 350 TYR C O 1
ATOM 6844 N N . GLY C 3 351 ? 114.775 48.739 -104.442 1.00 27.66 351 GLY C N 1
ATOM 6845 C CA . GLY C 3 351 ? 115.138 48.790 -105.844 1.00 28.80 351 GLY C CA 1
ATOM 6846 C C . GLY C 3 351 ? 114.284 47.875 -106.702 1.00 30.12 351 GLY C C 1
ATOM 6847 O O . GLY C 3 351 ? 113.771 46.863 -106.227 1.00 31.00 351 GLY C O 1
ATOM 6848 N N . VAL C 3 352 ? 114.122 48.247 -107.968 1.00 31.54 352 VAL C N 1
ATOM 6849 C CA . VAL C 3 352 ? 113.397 47.429 -108.931 1.00 33.81 352 VAL C CA 1
ATOM 6850 C C . VAL C 3 352 ? 114.296 47.155 -110.129 1.00 35.75 352 VAL C C 1
ATOM 6851 O O . VAL C 3 352 ? 114.960 48.060 -110.631 1.00 36.72 352 VAL C O 1
ATOM 6855 N N . VAL C 3 353 ? 114.319 45.907 -110.586 1.00 37.71 353 VAL C N 1
ATOM 6856 C CA . VAL C 3 353 ? 115.229 45.505 -111.653 1.00 39.97 353 VAL C CA 1
ATOM 6857 C C . VAL C 3 353 ? 114.671 45.832 -113.035 1.00 42.20 353 VAL C C 1
ATOM 6858 O O . VAL C 3 353 ? 113.592 45.372 -113.408 1.00 42.48 353 VAL C O 1
ATOM 6862 N N . TRP C 3 354 ? 115.417 46.638 -113.785 1.00 44.85 354 TRP C N 1
ATOM 6863 C CA . TRP C 3 354 ? 115.054 46.991 -115.152 1.00 47.61 354 TRP C CA 1
ATOM 6864 C C . TRP C 3 354 ? 115.918 46.224 -116.149 1.00 49.05 354 TRP C C 1
ATOM 6865 O O . TRP C 3 354 ? 117.126 46.446 -116.235 1.00 48.92 354 TRP C O 1
ATOM 6876 N N . ARG C 3 355 ? 115.295 45.318 -116.894 1.00 51.37 355 ARG C N 1
ATOM 6877 C CA . ARG C 3 355 ? 116.025 44.469 -117.828 1.00 54.02 355 ARG C CA 1
ATOM 6878 C C . ARG C 3 355 ? 116.095 45.061 -119.231 1.00 55.36 355 ARG C C 1
ATOM 6879 O O . ARG C 3 355 ? 115.086 45.498 -119.785 1.00 55.58 355 ARG C O 1
ATOM 6887 N N . ASP C 3 356 ? 117.298 45.079 -119.794 1.00 56.90 356 ASP C N 1
ATOM 6888 C CA . ASP C 3 356 ? 117.494 45.488 -121.178 1.00 58.26 356 ASP C CA 1
ATOM 6889 C C . ASP C 3 356 ? 118.400 44.473 -121.868 1.00 58.24 356 ASP C C 1
ATOM 6890 O O . ASP C 3 356 ? 119.625 44.592 -121.828 1.00 57.92 356 ASP C O 1
ATOM 6895 N N . GLY C 3 357 ? 117.792 43.473 -122.497 1.00 58.46 357 GLY C N 1
ATOM 6896 C CA . GLY C 3 357 ? 118.546 42.400 -123.118 1.00 59.06 357 GLY C CA 1
ATOM 6897 C C . GLY C 3 357 ? 119.262 41.523 -122.107 1.00 59.46 357 GLY C C 1
ATOM 6898 O O . GLY C 3 357 ? 118.684 41.125 -121.094 1.00 59.83 357 GLY C O 1
ATOM 6899 N N . ALA C 3 358 ? 120.530 41.229 -122.378 1.00 59.43 358 ALA C N 1
ATOM 6900 C CA . ALA C 3 358 ? 121.336 40.401 -121.487 1.00 59.13 358 ALA C CA 1
ATOM 6901 C C . ALA C 3 358 ? 121.885 41.206 -120.311 1.00 58.75 358 ALA C C 1
ATOM 6902 O O . ALA C 3 358 ? 122.605 40.677 -119.464 1.00 58.98 358 ALA C O 1
ATOM 6904 N N . TYR C 3 359 ? 121.546 42.491 -120.271 1.00 57.75 359 TYR C N 1
ATOM 6905 C CA . TYR C 3 359 ? 121.990 43.372 -119.198 1.00 56.57 359 TYR C CA 1
ATOM 6906 C C . TYR C 3 359 ? 120.841 43.686 -118.237 1.00 54.50 359 TYR C C 1
ATOM 6907 O O . TYR C 3 359 ? 119.715 43.934 -118.666 1.00 54.25 359 TYR C O 1
ATOM 6916 N N . ALA C 3 360 ? 121.127 43.666 -116.939 1.00 51.84 360 ALA C N 1
ATOM 6917 C CA . ALA C 3 360 ? 120.125 43.995 -115.928 1.00 49.06 360 ALA C CA 1
ATOM 6918 C C . ALA C 3 360 ? 120.542 45.221 -115.119 1.00 47.15 360 ALA C C 1
ATOM 6919 O O . ALA C 3 360 ? 121.650 45.273 -114.582 1.00 46.76 360 ALA C O 1
ATOM 6921 N N . TYR C 3 361 ? 119.642 46.196 -115.021 1.00 44.94 361 TYR C N 1
ATOM 6922 C CA . TYR C 3 361 ? 119.934 47.459 -114.349 1.00 43.09 361 TYR C CA 1
ATOM 6923 C C . TYR C 3 361 ? 119.037 47.610 -113.117 1.00 40.98 361 TYR C C 1
ATOM 6924 O O . TYR C 3 361 ? 118.014 46.935 -113.012 1.00 41.48 361 TYR C O 1
ATOM 6933 N N . MET C 3 362 ? 119.413 48.482 -112.185 1.00 38.01 362 MET C N 1
ATOM 6934 C CA . MET C 3 362 ? 118.619 48.670 -110.969 1.00 35.18 362 MET C CA 1
ATOM 6935 C C . MET C 3 362 ? 118.108 50.100 -110.777 1.00 34.23 362 MET C C 1
ATOM 6936 O O . MET C 3 362 ? 118.873 51.062 -110.815 1.00 34.55 362 MET C O 1
ATOM 6941 N N . VAL C 3 363 ? 116.803 50.216 -110.543 1.00 32.62 363 VAL C N 1
ATOM 6942 C CA . VAL C 3 363 ? 116.157 51.506 -110.316 1.00 31.00 363 VAL C CA 1
ATOM 6943 C C . VAL C 3 363 ? 115.963 51.759 -108.823 1.00 30.84 363 VAL C C 1
ATOM 6944 O O . VAL C 3 363 ? 115.407 50.920 -108.117 1.00 32.04 363 VAL C O 1
ATOM 6948 N N . PRO C 3 364 ? 116.436 52.916 -108.333 1.00 30.04 364 PRO C N 1
ATOM 6949 C CA . PRO C 3 364 ? 116.421 53.259 -106.905 1.00 29.35 364 PRO C CA 1
ATOM 6950 C C . PRO C 3 364 ? 115.059 53.734 -106.389 1.00 29.05 364 PRO C C 1
ATOM 6951 O O . PRO C 3 364 ? 114.309 54.382 -107.119 1.00 30.26 364 PRO C O 1
ATOM 6955 N N . TYR C 3 365 ? 114.755 53.399 -105.137 1.00 27.65 365 TYR C N 1
ATOM 6956 C CA . TYR C 3 365 ? 113.536 53.849 -104.469 1.00 25.86 365 TYR C CA 1
ATOM 6957 C C . TYR C 3 365 ? 113.851 54.268 -103.033 1.00 25.95 365 TYR C C 1
ATOM 6958 O O . TYR C 3 365 ? 114.744 53.702 -102.403 1.00 26.40 365 TYR C O 1
ATOM 6967 N N . PRO C 3 366 ? 113.114 55.261 -102.507 1.00 25.84 366 PRO C N 1
ATOM 6968 C CA . PRO C 3 366 ? 113.383 55.808 -101.172 1.00 26.28 366 PRO C CA 1
ATOM 6969 C C . PRO C 3 366 ? 112.973 54.859 -100.051 1.00 27.50 366 PRO C C 1
ATOM 6970 O O . PRO C 3 366 ? 111.995 54.126 -100.201 1.00 28.33 366 PRO C O 1
ATOM 6974 N N . LEU C 3 367 ? 113.699 54.886 -98.937 1.00 28.61 367 LEU C N 1
ATOM 6975 C CA . LEU C 3 367 ? 113.339 54.057 -97.793 1.00 29.17 367 LEU C CA 1
ATOM 6976 C C . LEU C 3 367 ? 112.185 54.702 -97.034 1.00 30.63 367 LEU C C 1
ATOM 6977 O O . LEU C 3 367 ? 112.379 55.382 -96.025 1.00 30.86 367 LEU C O 1
ATOM 6982 N N . THR C 3 368 ? 110.981 54.482 -97.544 1.00 32.10 368 THR C N 1
ATOM 6983 C CA . THR C 3 368 ? 109.770 55.061 -96.978 1.00 33.34 368 THR C CA 1
ATOM 6984 C C . THR C 3 368 ? 108.614 54.115 -97.291 1.00 33.63 368 THR C C 1
ATOM 6985 O O . THR C 3 368 ? 108.629 53.444 -98.326 1.00 34.18 368 THR C O 1
ATOM 6989 N N . PRO C 3 369 ? 107.624 54.030 -96.385 1.00 33.90 369 PRO C N 1
ATOM 6990 C CA . PRO C 3 369 ? 106.475 53.138 -96.566 1.00 34.49 369 PRO C CA 1
ATOM 6991 C C . PRO C 3 369 ? 105.769 53.322 -97.906 1.00 34.90 369 PRO C C 1
ATOM 6992 O O . PRO C 3 369 ? 105.254 52.351 -98.463 1.00 35.34 369 PRO C O 1
ATOM 6996 N N . LEU C 3 370 ? 105.749 54.549 -98.415 1.00 35.60 370 LEU C N 1
ATOM 6997 C CA . LEU C 3 370 ? 105.137 54.811 -99.712 1.00 36.27 370 LEU C CA 1
ATOM 6998 C C . LEU C 3 370 ? 106.078 54.377 -100.832 1.00 36.21 370 LEU C C 1
ATOM 6999 O O . LEU C 3 370 ? 105.635 53.954 -101.901 1.00 36.91 370 LEU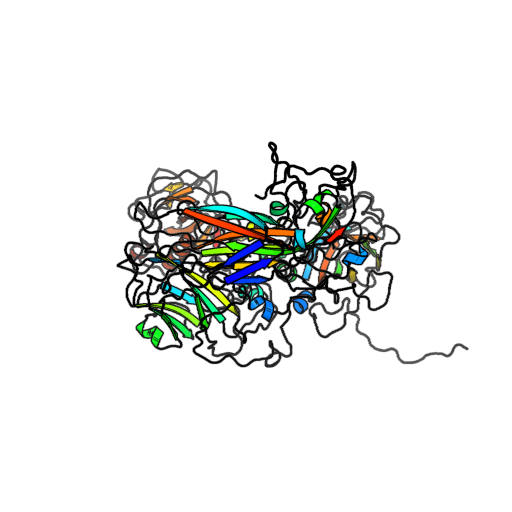 C O 1
ATOM 7004 N N . GLY C 3 371 ? 107.378 54.465 -100.573 1.00 35.70 371 GLY C N 1
ATOM 7005 C CA . GLY C 3 371 ? 108.375 54.056 -101.543 1.00 35.05 371 GLY C CA 1
ATOM 7006 C C . GLY C 3 371 ? 108.336 52.552 -101.720 1.00 35.13 371 GLY C C 1
ATOM 7007 O O . GLY C 3 371 ? 108.619 52.032 -102.800 1.00 35.05 371 GLY C O 1
ATOM 7008 N N . GLU C 3 372 ? 107.991 51.853 -100.642 1.00 35.36 372 GLU C N 1
ATOM 7009 C CA . GLU C 3 372 ? 107.840 50.403 -100.670 1.00 35.26 372 GLU C CA 1
ATOM 7010 C C . GLU C 3 372 ? 106.677 50.004 -101.574 1.00 35.03 372 GLU C C 1
ATOM 7011 O O . GLU C 3 372 ? 106.756 49.019 -102.312 1.00 35.15 372 GLU C O 1
ATOM 7017 N N . LYS C 3 373 ? 105.597 50.777 -101.510 1.00 35.06 373 LYS C N 1
ATOM 7018 C CA . LYS C 3 373 ? 104.403 50.490 -102.296 1.00 34.95 373 LYS C CA 1
ATOM 7019 C C . LYS C 3 373 ? 104.617 50.769 -103.780 1.00 34.31 373 LYS C C 1
ATOM 7020 O O . LYS C 3 373 ? 104.194 49.988 -104.633 1.00 34.90 373 LYS C O 1
ATOM 7026 N N . ILE C 3 374 ? 105.279 51.881 -104.081 1.00 33.25 374 ILE C N 1
ATOM 7027 C CA . ILE C 3 374 ? 105.499 52.285 -105.465 1.00 31.94 374 ILE C CA 1
ATOM 7028 C C . ILE C 3 374 ? 106.502 51.352 -106.137 1.00 31.04 374 ILE C C 1
ATOM 7029 O O . ILE C 3 374 ? 106.377 51.040 -107.323 1.00 30.78 374 ILE C O 1
ATOM 7034 N N . ALA C 3 375 ? 107.491 50.904 -105.372 1.00 30.12 375 ALA C N 1
ATOM 7035 C CA . ALA C 3 375 ? 108.477 49.961 -105.885 1.00 29.54 375 ALA C CA 1
ATOM 7036 C C . ALA C 3 375 ? 107.812 48.642 -106.260 1.00 29.66 375 ALA C C 1
ATOM 7037 O O . ALA C 3 375 ? 108.073 48.083 -107.325 1.00 30.01 375 ALA C O 1
ATOM 7039 N N . GLN C 3 376 ? 106.956 48.147 -105.372 1.00 30.24 376 GLN C N 1
ATOM 7040 C CA . GLN C 3 376 ? 106.238 46.901 -105.613 1.00 30.58 376 GLN C CA 1
ATOM 7041 C C . GLN C 3 376 ? 105.339 46.991 -106.844 1.00 31.18 376 GLN C C 1
ATOM 7042 O O . GLN C 3 376 ? 105.311 46.078 -107.672 1.00 32.20 376 GLN C O 1
ATOM 7048 N N . TYR C 3 377 ? 104.603 48.093 -106.953 1.00 31.46 377 TYR C N 1
ATOM 7049 C CA . TYR C 3 377 ? 103.677 48.300 -108.063 1.00 31.96 377 TYR C CA 1
ATOM 7050 C C . TYR C 3 377 ? 104.421 48.348 -109.397 1.00 31.87 377 TYR C C 1
ATOM 7051 O O . TYR C 3 377 ? 103.930 47.845 -110.408 1.00 32.61 377 TYR C O 1
ATOM 7060 N N . THR C 3 378 ? 105.602 48.958 -109.391 1.00 31.31 378 THR C N 1
ATOM 7061 C CA . THR C 3 378 ? 106.423 49.065 -110.594 1.00 30.59 378 THR C CA 1
ATOM 7062 C C . THR C 3 378 ? 106.922 47.695 -111.044 1.00 30.75 378 THR C C 1
ATOM 7063 O O . THR C 3 378 ? 106.891 47.377 -112.234 1.00 31.32 378 THR C O 1
ATOM 7067 N N . ALA C 3 379 ? 107.372 46.891 -110.087 1.00 30.95 379 ALA C N 1
ATOM 7068 C CA . ALA C 3 379 ? 107.861 45.547 -110.376 1.00 31.13 379 ALA C CA 1
ATOM 7069 C C . ALA C 3 379 ? 106.760 44.699 -110.998 1.00 32.19 379 ALA C C 1
ATOM 7070 O O . ALA C 3 379 ? 107.018 43.843 -111.846 1.00 32.76 379 ALA C O 1
ATOM 7072 N N . SER C 3 380 ? 105.528 44.942 -110.564 1.00 33.46 380 SER C N 1
ATOM 7073 C CA . SER C 3 380 ? 104.371 44.226 -111.083 1.00 34.72 380 SER C CA 1
ATOM 7074 C C . SER C 3 380 ? 104.054 44.648 -112.516 1.00 35.49 380 SER C C 1
ATOM 7075 O O . SER C 3 380 ? 103.652 43.827 -113.339 1.00 36.34 380 SER C O 1
ATOM 7078 N N . LEU C 3 381 ? 104.229 45.936 -112.803 1.00 35.61 381 LEU C N 1
ATOM 7079 C CA . LEU C 3 381 ? 103.994 46.459 -114.144 1.00 35.42 381 LEU C CA 1
ATOM 7080 C C . LEU C 3 381 ? 105.004 45.902 -115.148 1.00 36.46 381 LEU C C 1
ATOM 7081 O O . LEU C 3 381 ? 104.657 45.617 -116.294 1.00 37.59 381 LEU C O 1
ATOM 7086 N N . LEU C 3 382 ? 106.251 45.746 -114.714 1.00 36.92 382 LEU C N 1
ATOM 7087 C CA . LEU C 3 382 ? 107.275 45.140 -115.561 1.00 37.69 382 LEU C CA 1
ATOM 7088 C C . LEU C 3 382 ? 106.961 43.663 -115.781 1.00 39.11 382 LEU C C 1
ATOM 7089 O O . LEU C 3 382 ? 107.334 43.080 -116.799 1.00 39.84 382 LEU C O 1
ATOM 7094 N N . ALA C 3 383 ? 106.271 43.065 -114.814 1.00 40.45 383 ALA C N 1
ATOM 7095 C CA . ALA C 3 383 ? 105.935 41.649 -114.875 1.00 41.53 383 ALA C CA 1
ATOM 7096 C C . ALA C 3 383 ? 104.888 41.346 -115.948 1.00 42.64 383 ALA C C 1
ATOM 7097 O O . ALA C 3 383 ? 104.929 40.292 -116.580 1.00 42.89 383 ALA C O 1
ATOM 7099 N N . SER C 3 384 ? 103.948 42.268 -116.145 1.00 43.96 384 SER C N 1
ATOM 7100 C CA . SER C 3 384 ? 102.881 42.071 -117.125 1.00 45.73 384 SER C CA 1
ATOM 7101 C C . SER C 3 384 ? 103.211 42.678 -118.488 1.00 47.17 384 SER C C 1
ATOM 7102 O O . SER C 3 384 ? 102.331 42.802 -119.342 1.00 47.35 384 SER C O 1
ATOM 7105 N N . ASN C 3 385 ? 104.478 43.035 -118.683 1.00 48.77 385 ASN C N 1
ATOM 7106 C CA . ASN C 3 385 ? 104.935 43.690 -119.908 1.00 50.02 385 ASN C CA 1
ATOM 7107 C C . ASN C 3 385 ? 104.098 44.922 -120.242 1.00 50.51 385 ASN C C 1
ATOM 7108 O O . ASN C 3 385 ? 103.687 45.117 -121.388 1.00 50.86 385 ASN C O 1
ATOM 7113 N N . THR C 3 386 ? 103.851 45.749 -119.230 1.00 50.56 386 THR C N 1
ATOM 7114 C CA . THR C 3 386 ? 103.101 46.990 -119.403 1.00 51.10 386 THR C CA 1
ATOM 7115 C C . THR C 3 386 ? 103.889 47.941 -120.298 1.00 51.63 386 THR C C 1
ATOM 7116 O O . THR C 3 386 ? 105.118 47.875 -120.344 1.00 51.29 386 THR C O 1
ATOM 7120 N N . ALA C 3 387 ? 103.179 48.797 -121.027 1.00 52.23 387 ALA C N 1
ATOM 7121 C CA . ALA C 3 387 ? 103.811 49.789 -121.889 1.00 52.85 387 ALA C CA 1
ATOM 7122 C C . ALA C 3 387 ? 104.832 50.621 -121.125 1.00 53.36 387 ALA C C 1
ATOM 7123 O O . ALA C 3 387 ? 104.557 51.092 -120.020 1.00 53.49 387 ALA C O 1
ATOM 7125 N N . ILE C 3 388 ? 106.012 50.784 -121.717 1.00 53.99 388 ILE C N 1
ATOM 7126 C CA . ILE C 3 388 ? 107.094 51.553 -121.111 1.00 54.57 388 ILE C CA 1
ATOM 7127 C C . ILE C 3 388 ? 106.636 52.973 -120.768 1.00 54.37 388 ILE C C 1
ATOM 7128 O O . ILE C 3 388 ? 107.126 53.588 -119.819 1.00 54.24 388 ILE C O 1
ATOM 7133 N N . SER C 3 389 ? 105.662 53.472 -121.524 1.00 54.22 389 SER C N 1
ATOM 7134 C CA . SER C 3 389 ? 105.154 54.823 -121.337 1.00 53.64 389 SER C CA 1
ATOM 7135 C C . SER C 3 389 ? 104.194 54.911 -120.154 1.00 52.92 389 SER C C 1
ATOM 7136 O O . SER C 3 389 ? 103.955 55.996 -119.622 1.00 52.53 389 SER C O 1
ATOM 7139 N N . GLN C 3 390 ? 103.642 53.771 -119.751 1.00 52.25 390 GLN C N 1
ATOM 7140 C CA . GLN C 3 390 ? 102.657 53.744 -118.671 1.00 51.60 390 GLN C CA 1
ATOM 7141 C C . GLN C 3 390 ? 103.280 53.408 -117.315 1.00 50.52 390 GLN C C 1
ATOM 7142 O O . GLN C 3 390 ? 102.616 53.504 -116.283 1.00 49.94 390 GLN C O 1
ATOM 7148 N N . ILE C 3 391 ? 104.552 53.022 -117.321 1.00 49.58 391 ILE C N 1
ATOM 7149 C CA . ILE C 3 391 ? 105.263 52.719 -116.081 1.00 48.31 391 ILE C CA 1
ATOM 7150 C C . ILE C 3 391 ? 106.017 53.970 -115.642 1.00 48.47 391 ILE C C 1
ATOM 7151 O O . ILE C 3 391 ? 106.393 54.121 -114.477 1.00 48.54 391 ILE C O 1
ATOM 7156 N N . ARG C 3 392 ? 106.213 54.872 -116.600 1.00 48.70 392 ARG C N 1
ATOM 7157 C CA . ARG C 3 392 ? 106.916 56.139 -116.392 1.00 48.59 392 ARG C CA 1
ATOM 7158 C C . ARG C 3 392 ? 106.458 56.951 -115.165 1.00 47.36 392 ARG C C 1
ATOM 7159 O O . ARG C 3 392 ? 107.300 57.461 -114.429 1.00 47.55 392 ARG C O 1
ATOM 7167 N N . PRO C 3 393 ? 105.134 57.084 -114.936 1.00 46.41 393 PRO C N 1
ATOM 7168 C CA . PRO C 3 393 ? 104.750 57.903 -113.777 1.00 45.53 393 PRO C CA 1
ATOM 7169 C C . PRO C 3 393 ? 105.009 57.250 -112.417 1.00 44.90 393 PRO C C 1
ATOM 7170 O O . PRO C 3 393 ? 104.805 57.901 -111.390 1.00 44.73 393 PRO C O 1
ATOM 7174 N N . TYR C 3 394 ? 105.440 55.993 -112.405 1.00 44.46 394 TYR C N 1
ATOM 7175 C CA . TYR C 3 394 ? 105.681 55.282 -111.152 1.00 43.63 394 TYR C CA 1
ATOM 7176 C C . TYR C 3 394 ? 107.165 55.208 -110.812 1.00 43.29 394 TYR C C 1
ATOM 7177 O O . TYR C 3 394 ? 107.569 54.461 -109.921 1.00 42.86 394 TYR C O 1
ATOM 7186 N N . ILE C 3 395 ? 107.974 55.986 -111.519 1.00 43.07 395 ILE C N 1
ATOM 7187 C CA . ILE C 3 395 ? 109.417 55.967 -111.318 1.00 42.67 395 ILE C CA 1
ATOM 7188 C C . ILE C 3 395 ? 109.905 57.316 -110.805 1.00 43.36 395 ILE C C 1
ATOM 7189 O O . ILE C 3 395 ? 109.552 58.357 -111.361 1.00 44.18 395 ILE C O 1
ATOM 7194 N N . PRO C 3 396 ? 110.705 57.301 -109.725 1.00 43.61 396 PRO C N 1
ATOM 7195 C CA . PRO C 3 396 ? 111.254 58.527 -109.134 1.00 44.53 396 PRO C CA 1
ATOM 7196 C C . PRO C 3 396 ? 112.011 59.365 -110.160 1.00 45.94 396 PRO C C 1
ATOM 7197 O O . PRO C 3 396 ? 112.644 58.818 -111.063 1.00 46.43 396 PRO C O 1
ATOM 7201 N N . ASP C 3 397 ? 111.941 60.683 -110.015 1.00 47.35 397 ASP C N 1
ATOM 7202 C CA . ASP C 3 397 ? 112.520 61.587 -111.000 1.00 48.74 397 ASP C CA 1
ATOM 7203 C C . ASP C 3 397 ? 114.004 61.832 -110.745 1.00 49.67 397 ASP C C 1
ATOM 7204 O O . ASP C 3 397 ? 114.498 61.621 -109.636 1.00 49.48 397 ASP C O 1
ATOM 7209 N N . TYR C 3 398 ? 114.709 62.275 -111.780 1.00 50.83 398 TYR C N 1
ATOM 7210 C CA . TYR C 3 398 ? 116.112 62.642 -111.642 1.00 51.85 398 TYR C CA 1
ATOM 7211 C C . TYR C 3 398 ? 116.236 64.134 -111.361 1.00 52.28 398 TYR C C 1
ATOM 7212 O O . TYR C 3 398 ? 115.687 64.960 -112.089 1.00 52.88 398 TYR C O 1
ATOM 7221 N N . ILE C 3 399 ? 116.960 64.470 -110.300 1.00 52.36 399 ILE C N 1
ATOM 7222 C CA . ILE C 3 399 ? 117.188 65.863 -109.941 1.00 52.57 399 ILE C CA 1
ATOM 7223 C C . ILE C 3 399 ? 118.654 66.243 -110.127 1.00 53.02 399 ILE C C 1
ATOM 7224 O O . ILE C 3 399 ? 118.972 67.217 -110.809 1.00 53.50 399 ILE C O 1
ATOM 7229 N N . VAL C 3 400 ? 119.540 65.460 -109.521 1.00 53.06 400 VAL C N 1
ATOM 7230 C CA . VAL C 3 400 ? 120.969 65.740 -109.542 1.00 53.24 400 VAL C CA 1
ATOM 7231 C C . VAL C 3 400 ? 121.712 64.477 -109.119 1.00 53.43 400 VAL C C 1
ATOM 7232 O O . VAL C 3 400 ? 121.180 63.680 -108.345 1.00 53.36 400 VAL C O 1
ATOM 7236 N N . ASP C 3 401 ? 122.918 64.274 -109.645 1.00 53.54 401 ASP C N 1
ATOM 7237 C CA . ASP C 3 401 ? 123.715 63.120 -109.249 1.00 53.16 401 ASP C CA 1
ATOM 7238 C C . ASP C 3 401 ? 123.931 63.147 -107.740 1.00 53.09 401 ASP C C 1
ATOM 7239 O O . ASP C 3 401 ? 124.138 64.208 -107.151 1.00 53.34 401 ASP C O 1
ATOM 7244 N N . SER C 3 402 ? 123.877 61.975 -107.122 1.00 52.67 402 SER C N 1
ATOM 7245 C CA . SER C 3 402 ? 124.035 61.863 -105.681 1.00 52.16 402 SER C CA 1
ATOM 7246 C C . SER C 3 402 ? 125.422 61.343 -105.342 1.00 51.33 402 SER C C 1
ATOM 7247 O O . SER C 3 402 ? 126.214 61.040 -106.238 1.00 51.08 402 SER C O 1
ATOM 7250 N N . ALA C 3 403 ? 125.718 61.259 -104.050 1.00 50.33 403 ALA C N 1
ATOM 7251 C CA . ALA C 3 403 ? 126.991 60.713 -103.599 1.00 49.28 403 ALA C CA 1
ATOM 7252 C C . ALA C 3 403 ? 127.142 59.273 -104.078 1.00 48.72 403 ALA C C 1
ATOM 7253 O O . ALA C 3 403 ? 126.154 58.599 -104.370 1.00 49.02 403 ALA C O 1
ATOM 7255 N N . ALA C 3 404 ? 128.381 58.801 -104.156 1.00 47.98 404 ALA C N 1
ATOM 7256 C CA . ALA C 3 404 ? 128.634 57.417 -104.528 1.00 46.98 404 ALA C CA 1
ATOM 7257 C C . ALA C 3 404 ? 128.652 56.529 -103.292 1.00 46.43 404 ALA C C 1
ATOM 7258 O O . ALA C 3 404 ? 128.740 57.019 -102.164 1.00 45.97 404 ALA C O 1
ATOM 7260 N N . SER C 3 405 ? 128.558 55.223 -103.505 1.00 45.73 405 SER C N 1
ATOM 7261 C CA . SER C 3 405 ? 128.628 54.269 -102.409 1.00 45.11 405 SER C CA 1
ATOM 7262 C C . SER C 3 405 ? 130.081 53.983 -102.046 1.00 45.58 405 SER C C 1
ATOM 7263 O O . SER C 3 405 ? 130.979 54.208 -102.858 1.00 46.44 405 SER C O 1
ATOM 7266 N N . LYS C 3 406 ? 130.313 53.514 -100.824 1.00 45.59 406 LYS C N 1
ATOM 7267 C CA . LYS C 3 406 ? 131.663 53.146 -100.409 1.00 45.38 406 LYS C CA 1
ATOM 7268 C C . LYS C 3 406 ? 132.188 52.013 -101.276 1.00 44.56 406 LYS C C 1
ATOM 7269 O O . LYS C 3 406 ? 133.350 52.009 -101.688 1.00 45.11 406 LYS C O 1
ATOM 7275 N N . ASP C 3 407 ? 131.311 51.057 -101.560 1.00 43.10 407 ASP C N 1
ATOM 7276 C CA . ASP C 3 407 ? 131.668 49.893 -102.351 1.00 41.68 407 ASP C CA 1
ATOM 7277 C C . ASP C 3 407 ? 130.406 49.356 -103.015 1.00 39.65 407 ASP C C 1
ATOM 7278 O O . ASP C 3 407 ? 129.498 50.124 -103.333 1.00 40.01 407 ASP C O 1
ATOM 7283 N N . ASN C 3 408 ? 130.352 48.049 -103.243 1.00 37.58 408 ASN C N 1
ATOM 7284 C CA . ASN C 3 408 ? 129.169 47.435 -103.829 1.00 35.21 408 ASN C CA 1
ATOM 7285 C C . ASN C 3 408 ? 127.967 47.548 -102.892 1.00 33.50 408 ASN C C 1
ATOM 7286 O O . ASN C 3 408 ? 128.127 47.741 -101.686 1.00 33.22 408 ASN C O 1
ATOM 7291 N N . ILE C 3 409 ? 126.766 47.422 -103.447 1.00 31.64 409 ILE C N 1
ATOM 7292 C CA . ILE C 3 409 ? 125.551 47.447 -102.646 1.00 29.97 409 ILE C CA 1
ATOM 7293 C C . ILE C 3 409 ? 124.808 46.124 -102.783 1.00 29.23 409 ILE C C 1
ATOM 7294 O O . ILE C 3 409 ? 124.599 45.633 -103.893 1.00 29.39 409 ILE C O 1
ATOM 7299 N N . LEU C 3 410 ? 124.422 45.543 -101.653 1.00 28.06 410 LEU C N 1
ATOM 7300 C CA . LEU C 3 410 ? 123.779 44.235 -101.651 1.00 26.24 410 LEU C CA 1
ATOM 7301 C C . LEU C 3 410 ? 122.265 44.358 -101.520 1.00 25.35 410 LEU C C 1
ATOM 7302 O O . LEU C 3 410 ? 121.759 45.178 -100.754 1.00 25.73 410 LEU C O 1
ATOM 7307 N N . TRP C 3 411 ? 121.548 43.526 -102.268 1.00 24.49 411 TRP C N 1
ATOM 7308 C CA . TRP C 3 411 ? 120.091 43.578 -102.320 1.00 23.90 411 TRP C CA 1
ATOM 7309 C C . TRP C 3 411 ? 119.484 42.210 -102.008 1.00 24.01 411 TRP C C 1
ATOM 7310 O O . TRP C 3 411 ? 120.077 41.175 -102.317 1.00 24.56 411 TRP C O 1
ATOM 7321 N N . SER C 3 412 ? 118.304 42.208 -101.388 1.00 23.88 412 SER C N 1
ATOM 7322 C CA . SER C 3 412 ? 117.605 40.967 -101.059 1.00 23.34 412 SER C CA 1
ATOM 7323 C C . SER C 3 412 ? 116.171 41.007 -101.596 1.00 23.56 412 SER C C 1
ATOM 7324 O O . SER C 3 412 ? 115.513 42.045 -101.533 1.00 24.31 412 SER C O 1
ATOM 7327 N N . PRO C 3 413 ? 115.679 39.867 -102.115 1.00 23.36 413 PRO C N 1
ATOM 7328 C CA . PRO C 3 413 ? 114.351 39.802 -102.743 1.00 23.14 413 PRO C CA 1
ATOM 7329 C C . PRO C 3 413 ? 113.208 39.878 -101.739 1.00 23.74 413 PRO C C 1
ATOM 7330 O O . PRO C 3 413 ? 113.231 39.159 -100.742 1.00 24.32 413 PRO C O 1
ATOM 7334 N N . ILE C 3 414 ? 112.223 40.734 -102.004 1.00 23.88 414 ILE C N 1
ATOM 7335 C CA . ILE C 3 414 ? 111.005 40.790 -101.193 1.00 24.71 414 ILE C CA 1
ATOM 7336 C C . ILE C 3 414 ? 109.761 40.985 -102.060 1.00 25.24 414 ILE C C 1
ATOM 7337 O O . ILE C 3 414 ? 109.859 41.376 -103.224 1.00 25.03 414 ILE C O 1
ATOM 7342 N N . GLU C 3 415 ? 108.593 40.705 -101.486 1.00 27.28 415 GLU C N 1
ATOM 7343 C CA . GLU C 3 415 ? 107.332 40.827 -102.213 1.00 28.50 415 GLU C CA 1
ATOM 7344 C C . GLU C 3 415 ? 106.151 41.048 -101.263 1.00 29.94 415 GLU C C 1
ATOM 7345 O O . GLU C 3 415 ? 106.053 40.409 -100.216 1.00 30.47 415 GLU C O 1
ATOM 7351 N N . ASP C 3 416 ? 105.255 41.955 -101.643 1.00 31.19 416 ASP C N 1
ATOM 7352 C CA . ASP C 3 416 ? 104.104 42.309 -100.821 1.00 32.51 416 ASP C CA 1
ATOM 7353 C C . ASP C 3 416 ? 102.799 41.926 -101.511 1.00 32.29 416 ASP C C 1
ATOM 7354 O O . ASP C 3 416 ? 102.804 41.450 -102.646 1.00 32.76 416 ASP C O 1
ATOM 7359 N N . ARG C 3 417 ? 101.685 42.134 -100.817 1.00 31.51 417 ARG C N 1
ATOM 7360 C CA . ARG C 3 417 ? 100.371 41.819 -101.366 1.00 30.66 417 ARG C CA 1
ATOM 7361 C C . ARG C 3 417 ? 100.010 42.782 -102.495 1.00 30.65 417 ARG C C 1
ATOM 7362 O O . ARG C 3 417 ? 99.342 42.406 -103.459 1.00 30.87 417 ARG C O 1
#

Secondary structure (DSSP, 8-state):
-GGG---SEE-SSPPPPP-TTTTTTSSS---BHHHHTTS-EEEEEEEE-GGGS-SS-SS-EEEEE---TT-PPP--BTTBHHHHHT-S-HHHHHHTTBSEE---EEEEEEEES--SEEEEEEETT---SSSS-EEGGGS-HHHHSPPSSS-EEEEETTT-SEEEEEE----SSS-EESSB-S--STTHHHHHHSS-S-EEEEEEES-PPPPTT-EEEEEEEEE-TT--B--B-PPPPBEEGGGTS-TTSS--/--SSS----EEEEETTEEEEE-S--EEEESS------GGGGT-SSPPB--HHHHSS-EEEEEEEEEGGG--TT-EEEEEEEEHHHHT--B-TTS-B-SSS-TTTHHHHHEEEEE--EEEEEEE---TT-EEEEEEEEEETGGGBTTGGGGGSHHHHTTSSEEEEETTTT--EEEEE----SSSSEESSS-----SS------TTEEEEEEEEEEEEEE--SSTTS--EEEEEEEEEESS-EEEEE--TTSSPPPPPPPP-/------PPPPP----S---SS--SSS----EE-SS--SS------TTS-----BHHHHHTS-EE---EEEETT-TTTSSTT-EEEEEEE-SSPPGGGS-EE--TTSPPEE---HHHHHHTTBSEEES-EEEEEEE---TT-EEEEEEEEEET--SSTT--HHHHTTSEEEEEE-SS--EEEEEE----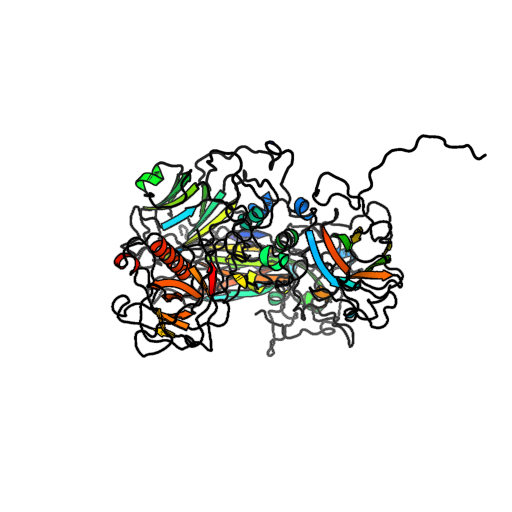SSSSEE-S--BGGGBT----SEEEEEEEEEEEE--TTS-SEEEEEEEEEE-TT-EE--B-S-SEE-SS-------TTT-B-BPTTS-S-EEE--TTTGGGTB-EEES-SSSS-B--B----TTS-TT-EEEE-S---EEEEEEPPPTTS---EEEEEEEEEEEEEEEETTEEEEEEEESSHHHHHHHHHHHHHHHTT--HHHHGGGSPBP-S--PPPSS---EEEE---

Solvent-accessible surface area: 38563 Å² total; per-residue (Å²): 112,12,39,67,83,40,22,85,77,52,80,52,40,118,83,39,104,92,7,83,39,0,137,101,52,69,72,102,22,23,64,31,1,49,35,12,0,39,82,20,18,21,6,18,54,16,76,1,80,78,60,56,6,63,113,107,35,139,30,1,2,0,0,14,0,2,2,1,0,5,4,14,92,12,84,13,36,109,122,33,83,75,20,3,27,66,2,9,14,20,0,7,0,1,0,0,0,0,0,0,0,18,0,2,0,36,1,0,0,31,0,88,30,1,110,5,13,0,3,0,11,1,0,21,66,74,8,17,74,115,0,69,19,61,46,2,122,156,2,50,62,140,6,0,73,108,32,169,117,50,32,48,74,81,19,79,3,99,129,42,80,14,0,17,0,13,0,0,8,98,21,93,6,8,0,0,0,0,0,0,14,47,142,24,118,24,5,17,54,0,4,59,77,4,0,2,2,0,4,0,0,0,0,0,58,17,148,77,106,11,48,192,117,10,0,72,0,9,0,65,0,1,0,0,106,22,5,4,0,0,12,21,2,0,4,1,1,0,0,0,0,20,49,2,47,16,32,0,6,72,119,104,206,115,108,144,92,30,68,128,108,105,91,48,130,15,31,116,29,89,14,36,2,84,46,159,39,13,90,2,46,3,13,169,97,41,80,18,57,57,7,186,140,58,34,128,85,125,41,48,101,59,81,129,58,2,43,46,7,23,91,14,72,60,28,128,4,55,56,125,73,11,63,74,18,68,58,17,6,27,43,13,0,0,8,20,0,0,13,51,27,56,54,139,97,75,53,5,97,1,70,94,29,56,0,1,64,3,0,24,70,2,26,70,0,7,0,27,2,25,0,12,0,26,7,130,18,76,69,70,4,1,0,5,0,0,1,0,0,0,3,1,0,34,4,4,37,5,13,130,44,0,36,34,4,1,1,0,4,3,0,3,2,0,6,1,13,1,16,56,29,16,18,0,8,0,75,1,4,1,4,2,0,30,20,14,0,19,0,8,36,16,120,148,33,105,157,166,103,81,12,16,1,12,9,0,2,0,0,0,0,0,0,0,0,1,0,28,2,43,22,9,104,55,110,114,20,74,74,37,21,80,1,23,1,33,0,32,0,60,61,5,20,0,2,20,125,39,100,22,85,120,13,138,21,63,122,58,118,89,31,105,184,150,102,122,119,117,103,113,103,172,207,174,130,123,126,83,19,79,46,82,50,112,16,81,146,85,102,40,74,42,57,52,5,40,183,88,80,41,167,50,44,23,40,86,23,90,4,4,20,111,21,66,0,52,7,89,49,4,4,13,8,2,0,1,0,90,28,35,84,3,53,18,104,30,130,56,97,17,64,50,29,49,47,36,14,22,4,17,8,9,11,2,2,13,35,54,20,3,26,47,57,55,54,58,39,75,4,15,10,11,12,2,0,0,0,0,1,0,4,0,2,5,21,79,8,13,5,4,6,26,0,4,0,0,0,1,3,4,43,86,1,57,6,104,0,8,0,0,4,16,50,63,70,60,47,65,134,174,26,63,29,114,117,0,136,114,32,29,60,12,56,10,30,0,80,120,45,21,27,0,0,0,5,0,7,34,74,38,140,61,109,19,36,44,23,19,13,0,1,14,50,36,52,69,36,93,70,6,20,0,11,0,0,0,2,0,62,83,51,3,82,36,72,150,42,6,6,32,52,0,8,0,0,0,1,0,0,6,8,132,15,18,13,2,0,44,30,39,62,9,0,0,0,10,7,36,14,29,53,11,73,22,16,174,99,2,47,5,28,6,100,96,60,57,54,59,0,29,4,0,24,35,105,72,6,29,125,42,48,8,1,2,0,13,65,15,97,104,51,93,53,6,0,22,5,19,137,31,36,112,74,22,60,149,99,9,0,5,26,2,31,32,99,40,12,113,3,94,0,72,7,98,96,11,146,83,45,97,47,101,8,80,121,23,96,54,38,0,1,5,0,2,19,33,146,79,78,107,115,13,24,0,3,0,0,0,43,32,63,45,0,45,86,0,0,21,93,3,4,33,28,44,20,78,123,38,46,101,77,113,3,100,54,31,1,0,16,66,60,79,74,24,73,63,11,176,82,36,2,74,0,2,5,29,47,66,154

B-factor: mean 20.59, std 12.99, range [1.0, 66.35]

InterPro domains:
  IPR000199 Peptidase C3A/C3B, picornaviral [PF00548] (2285-2402)
  IPR000605 Helicase, superfamily 3, single-stranded DNA/RNA virus [PF00910] (1479-1586)
  IPR001205 RNA-directed RNA polymerase, C-terminal domain [PF00680] (2523-2943)
  IPR001676 Picornavirus capsid [PF00073] (284-362)
  IPR001676 Picornavirus capsid [PF00073] (577-646)
  IPR007094 RNA-directed RNA polymerase, catalytic domain [PS50507] (2703-2836)
  IPR009003 Peptidase S1, PA clan [SSF50494] (2229-2421)
  IPR014759 Helicase, superfamily 3, single-stranded RNA virus [PS51218] (1457-1625)
  IPR014872 Dicistrovirus, capsid-polyprotein, C-terminal [PF08762] (913-1128)
  IPR029053 Viral coat protein subunit [G3DSA:2.60.120.20] (177-437)
  IPR029053 Viral coat protein subunit [G3DSA:2.60.120.20] (460-716)
  IPR029053 Viral coat protein subunit [G3DSA:2.60.120.20] (889-1148)
  IPR033703 Picornavirus/Calicivirus coat protein [cd00205] (286-425)
  IPR033703 Picornavirus/Calicivirus coat protein [cd00205] (557-708)
  IPR043128 Reverse transcriptase/Diguanylate cyclase domain [G3DSA:3.30.70.270] (2747-2874)
  IPR043502 DNA/RNA polymerase superfamily [SSF56672] (2447-2956)
  IPR044067 Picornavirales 3C/3C-like protease domain [PS51874] (2194-2416)

Sequence (929 aa):
MERTFTPNVMQPTPLLPTTNDGRVTFGEAFNDLKDLARRYQLYWEGTILEGNLRAIRRNSALVQLPLYPHGLRIQPDVNNPIWNIMRDGHIPVISSGFRYFRGGLRLRIVVEGLNSCVWVQHHPDRPSIFSRPIIGRYIAAKDAYRNHAYAAYVQNMSVNRTIEVEVPFYQPGLYGMLNASDNNTANSFDRLRFTGLGDLLIGIEGEQPIPKEGIEISVYYSIADDFSFNIFCGFPPMVYCDETYSAATPDLMDRPEGSEERTVQTSNVVLGETNIESQDIASKEYSPTWDRLASSEVSDEYPMLTDRWLFWKSVKWEVNDSAFGKMLVQEKFPQSWVQMDVNVNNIPRYTNIPNFIPFNIHQYMRADFEVKIYVNPNDFVSGWLIMAFLYQGSEMFDYKLRRNPAALMQMPHVLVNVGAANEATLKIPYRYVRPFMRCKDILRGDNLITGVTEPLNMGVLFVEVLIPFRTSAASSAPKSLDVSLFVKMTNAKFTGMVDGSIALLSKPIALPDNPPDPTPAKFFVPIPSHSWAHGTNTSEPTNTLRLDGGVVGVGRSDDIGTSDTAISGIIGVYGLLKPFDWNANDTGRNVGGHLLWSMPVHPQVDKDQVIQVMTQSKLTQYYLPPISVVSSLYAYTRGSIKYKFLFGNNPRHNARLLVAYIPGISSDNRLTLERARNSAHVVFSLNEVSEFVFTVPYITDTMWWPRKYGGPQAAGEFVAPSYICMFILNPLVAMESVPSIVTIVPMIAAGDDFEVAVPAQPAVGLSRNIDVIYPKDSIISFKSGYFPVYVGSWHSFFDSTKAILRYGAVSDHIAQLGNIPANVNRKAFWIVVGDTIKFKTKLDKINGTEWFIPEGEYTLGYGVVWRDGAYAYMVPYPLTPLGEKIAQYTASLLASNTAISQIRPYIPDYIVDSAASKDNILWSPIEDR

Organism: NCBI:txid458132

Nearest PDB structures (foldseek):
  5j98-assembly1_B  TM=1.004E+00  e=3.397E-55  Slow bee paralysis virus
  5j96-assembly1_B  TM=9.563E-01  e=7.277E-44  Slow bee paralysis virus
  5l7q-assembly1_B  TM=8.895E-01  e=2.295E-22  Deformed wing virus
  7al3-assembly1_B  TM=9.132E-01  e=1.043E-20  Deformed wing virus
  5l7o-assembly1_C  TM=6.878E-01  e=2.162E-10  Triatoma virus